Protein AF-A0A1F6RP92-F1 (afdb_monomer)

Radius of gyration: 39.7 Å; Cα contacts (8 Å, |Δi|>4): 1922; chains: 1; bounding box: 120×74×101 Å

Structure (mmCIF, N/CA/C/O backbone):
data_AF-A0A1F6RP92-F1
#
_entry.id   AF-A0A1F6RP92-F1
#
loop_
_atom_site.group_PDB
_atom_site.id
_atom_site.type_symbol
_atom_site.label_atom_id
_atom_site.label_alt_id
_atom_site.label_comp_id
_atom_site.label_asym_id
_atom_site.label_entity_id
_atom_site.label_seq_id
_atom_site.pdbx_PDB_ins_code
_atom_site.Cartn_x
_atom_site.Cartn_y
_atom_site.Cartn_z
_atom_site.occupancy
_atom_site.B_iso_or_equiv
_atom_site.auth_seq_id
_atom_site.auth_comp_id
_atom_site.auth_asym_id
_atom_site.auth_atom_id
_atom_site.pdbx_PDB_model_num
ATOM 1 N N . MET A 1 1 ? -69.606 23.293 18.802 1.00 84.19 1 MET A N 1
ATOM 2 C CA . MET A 1 1 ? -68.336 22.688 18.377 1.00 84.19 1 MET A CA 1
ATOM 3 C C . MET A 1 1 ? -68.619 21.473 17.514 1.00 84.19 1 MET A C 1
ATOM 5 O O . MET A 1 1 ? -69.209 20.524 18.018 1.00 84.19 1 MET A O 1
ATOM 9 N N . ARG A 1 2 ? -68.229 21.524 16.239 1.00 94.88 2 ARG A N 1
ATOM 10 C CA . ARG A 1 2 ? -68.377 20.447 15.248 1.00 94.88 2 ARG A CA 1
ATOM 11 C C . ARG A 1 2 ? -67.009 19.900 14.832 1.00 94.88 2 ARG A C 1
ATOM 13 O O . ARG A 1 2 ? -66.077 20.682 14.657 1.00 94.88 2 ARG A O 1
ATOM 20 N N . ILE A 1 3 ? -66.897 18.587 14.650 1.00 96.25 3 ILE A N 1
ATOM 21 C CA . ILE A 1 3 ? -65.683 17.902 14.185 1.00 96.25 3 ILE A CA 1
ATOM 22 C C . ILE A 1 3 ? -65.915 17.304 12.795 1.00 96.25 3 ILE A C 1
ATOM 24 O O . ILE A 1 3 ? -66.866 16.547 12.597 1.00 96.25 3 ILE A O 1
ATOM 28 N N . SER A 1 4 ? -65.007 17.596 11.865 1.00 97.69 4 SER A N 1
ATOM 29 C CA . SER A 1 4 ? -64.920 16.932 10.563 1.00 97.69 4 SER A CA 1
ATOM 30 C C . SER A 1 4 ? -63.796 15.898 10.562 1.00 97.69 4 SER A C 1
ATOM 32 O O . SER A 1 4 ? -62.646 16.229 10.857 1.00 97.69 4 SER A O 1
ATOM 34 N N . LEU A 1 5 ? -64.096 14.660 10.176 1.00 97.56 5 LEU A N 1
ATOM 35 C CA . LEU A 1 5 ? -63.100 13.616 9.950 1.00 97.56 5 LEU A CA 1
ATOM 36 C C . LEU A 1 5 ? -62.895 13.406 8.447 1.00 97.56 5 LEU A C 1
ATOM 38 O O . LEU A 1 5 ? -63.822 13.036 7.732 1.00 97.56 5 LEU A O 1
ATOM 42 N N . VAL A 1 6 ? -61.681 13.641 7.965 1.00 97.69 6 VAL A N 1
ATOM 43 C CA . VAL A 1 6 ? -61.307 13.517 6.554 1.00 97.69 6 VAL A CA 1
ATOM 44 C C . VAL A 1 6 ? -60.607 12.180 6.324 1.00 97.69 6 VAL A C 1
ATOM 46 O O . VAL A 1 6 ? -59.577 11.915 6.934 1.00 97.69 6 VAL A O 1
ATOM 49 N N . ILE A 1 7 ? -61.125 11.364 5.409 1.00 97.50 7 ILE A N 1
ATOM 50 C CA . ILE A 1 7 ? -60.588 10.059 5.018 1.00 97.50 7 ILE A CA 1
ATOM 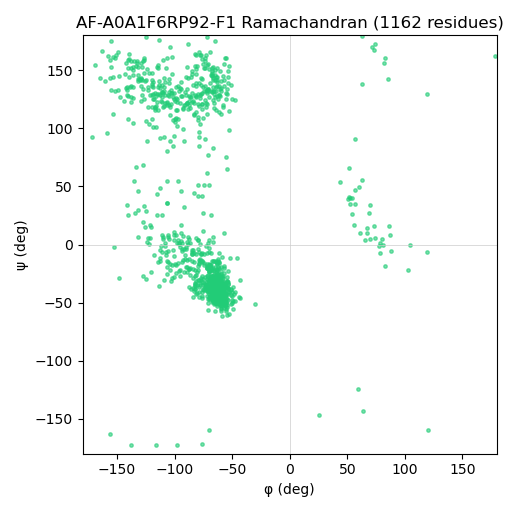51 C C . ILE A 1 7 ? -60.070 10.140 3.572 1.00 97.50 7 ILE A C 1
ATOM 53 O O . ILE A 1 7 ? -60.838 9.948 2.624 1.00 97.50 7 ILE A O 1
ATOM 57 N N . PRO A 1 8 ? -58.782 10.467 3.356 1.00 96.25 8 PRO A N 1
ATOM 58 C CA . PRO A 1 8 ? -58.175 10.433 2.034 1.00 96.25 8 PRO A CA 1
ATOM 59 C C . PRO A 1 8 ? -57.910 8.992 1.588 1.00 96.25 8 PRO A C 1
ATOM 61 O O . PRO A 1 8 ? -57.318 8.197 2.324 1.00 96.25 8 PRO A O 1
ATOM 64 N N . ALA A 1 9 ? -58.308 8.663 0.360 1.00 95.38 9 ALA A N 1
ATOM 65 C CA . ALA A 1 9 ? -58.203 7.312 -0.182 1.00 95.38 9 ALA A CA 1
ATOM 66 C C . ALA A 1 9 ? -57.579 7.285 -1.584 1.00 95.38 9 ALA A C 1
ATOM 68 O O . ALA A 1 9 ? -57.802 8.182 -2.393 1.00 95.38 9 ALA A O 1
ATOM 69 N N . TYR A 1 10 ? -56.766 6.259 -1.847 1.00 95.12 10 TYR A N 1
ATOM 70 C CA . TYR A 1 10 ? -56.240 5.934 -3.174 1.00 95.12 10 TYR A CA 1
ATOM 71 C C . TYR A 1 10 ? -55.937 4.437 -3.257 1.00 95.12 10 TYR A C 1
ATOM 73 O O . TYR A 1 10 ? -55.012 3.969 -2.588 1.00 95.12 10 TYR A O 1
ATOM 81 N N . ASN A 1 11 ? -56.692 3.697 -4.066 1.00 94.75 11 ASN A N 1
ATOM 82 C CA . ASN A 1 11 ? -56.579 2.245 -4.234 1.00 94.75 11 ASN A CA 1
ATOM 83 C C . ASN A 1 11 ? -56.600 1.494 -2.886 1.00 94.75 11 ASN A C 1
ATOM 85 O O . ASN A 1 11 ? -55.585 0.959 -2.418 1.00 94.75 11 ASN A O 1
ATOM 89 N N . ARG A 1 12 ? -57.739 1.565 -2.193 1.00 93.06 12 ARG A N 1
ATOM 90 C CA . ARG A 1 12 ? -57.980 1.030 -0.844 1.00 93.06 12 ARG A CA 1
ATOM 91 C C . ARG A 1 12 ? -59.269 0.214 -0.749 1.00 93.06 12 ARG A C 1
ATOM 93 O O . ARG A 1 12 ? -59.838 0.131 0.337 1.00 93.06 12 ARG A O 1
ATOM 100 N N . GLU A 1 13 ? -59.705 -0.438 -1.827 1.00 94.00 13 GLU A N 1
ATOM 101 C CA . GLU A 1 13 ? -60.945 -1.232 -1.867 1.00 94.00 13 GLU A CA 1
ATOM 102 C C . GLU A 1 13 ? -61.068 -2.211 -0.686 1.00 94.00 13 GLU A C 1
ATOM 104 O O . GLU A 1 13 ? -62.120 -2.298 -0.053 1.00 94.00 13 GLU A O 1
ATOM 109 N N . ALA A 1 14 ? -59.973 -2.887 -0.327 1.00 90.19 14 ALA A N 1
ATOM 110 C CA . ALA A 1 14 ? -59.959 -3.889 0.739 1.00 90.19 14 ALA A CA 1
ATOM 111 C C . ALA A 1 14 ? -60.027 -3.321 2.172 1.00 90.19 14 ALA A C 1
ATOM 113 O O . ALA A 1 14 ? -60.276 -4.080 3.106 1.00 90.19 14 ALA A O 1
ATOM 114 N N . LEU A 1 15 ? -59.768 -2.023 2.372 1.00 92.19 15 LEU A N 1
ATOM 115 C CA . LEU A 1 15 ? -59.539 -1.438 3.704 1.00 92.19 15 LEU A CA 1
ATOM 116 C C . LEU A 1 15 ? -60.459 -0.259 4.022 1.00 92.19 15 LEU A C 1
ATOM 118 O O . LEU A 1 15 ? -60.826 -0.067 5.181 1.00 92.19 15 LEU A O 1
ATOM 122 N N . ILE A 1 16 ? -60.887 0.487 3.001 1.00 95.06 16 ILE A N 1
ATOM 123 C CA . ILE A 1 16 ? -61.662 1.720 3.164 1.00 95.06 16 ILE A CA 1
ATOM 124 C C . ILE A 1 16 ? -62.965 1.497 3.940 1.00 95.06 16 ILE A C 1
ATOM 126 O O . ILE A 1 16 ? -63.371 2.350 4.726 1.00 95.06 16 ILE A O 1
ATOM 130 N N . ARG A 1 17 ? -63.593 0.327 3.768 1.00 95.44 17 ARG A N 1
ATOM 131 C CA . ARG A 1 17 ? -64.821 -0.051 4.475 1.00 95.44 17 ARG A CA 1
ATOM 132 C C . ARG A 1 17 ? -64.623 -0.031 5.988 1.00 95.44 17 ARG A C 1
ATOM 134 O O . ARG A 1 17 ? -65.421 0.555 6.708 1.00 95.44 17 ARG A O 1
ATOM 141 N N . GLU A 1 18 ? -63.519 -0.608 6.444 1.00 93.25 18 GLU A N 1
ATOM 142 C CA . GLU A 1 18 ? -63.199 -0.718 7.863 1.00 93.25 18 GLU A CA 1
ATOM 143 C C . GLU A 1 18 ? -62.877 0.654 8.477 1.00 93.25 18 GLU A C 1
ATOM 145 O O . GLU A 1 18 ? -63.287 0.944 9.601 1.00 93.25 18 GLU A O 1
ATOM 150 N N . ALA A 1 19 ? -62.194 1.523 7.723 1.00 94.88 19 ALA A N 1
ATOM 151 C CA . ALA A 1 19 ? -61.926 2.896 8.143 1.00 94.88 19 ALA A CA 1
ATOM 152 C C . ALA A 1 19 ? -63.234 3.688 8.329 1.00 94.88 19 ALA A C 1
ATOM 154 O O . ALA A 1 19 ? -63.440 4.295 9.384 1.00 94.88 19 ALA A O 1
ATOM 155 N N . ILE A 1 20 ? -64.149 3.625 7.351 1.00 96.88 20 ILE A N 1
ATOM 156 C CA . ILE A 1 20 ? -65.465 4.286 7.413 1.00 96.88 20 ILE A CA 1
ATOM 157 C C . ILE A 1 20 ? -66.305 3.731 8.569 1.00 96.88 20 ILE A C 1
ATOM 159 O O . ILE A 1 20 ? -66.882 4.499 9.336 1.00 96.88 20 ILE A O 1
ATOM 163 N N . GLU A 1 21 ? -66.355 2.408 8.727 1.00 95.50 21 GLU A N 1
ATOM 164 C CA . GLU A 1 21 ? -67.103 1.759 9.808 1.00 95.50 21 GLU A CA 1
ATOM 165 C C . GLU A 1 21 ? -66.569 2.162 11.184 1.00 95.50 21 GLU A C 1
ATOM 167 O O . GLU A 1 21 ? -67.361 2.469 12.071 1.00 95.50 21 GLU A O 1
ATOM 172 N N . SER A 1 22 ? -65.249 2.292 11.358 1.00 95.06 22 SER A N 1
ATOM 173 C CA . SER A 1 22 ? -64.680 2.787 12.620 1.00 95.06 22 SER A CA 1
ATOM 174 C C . SER A 1 22 ? -65.100 4.225 12.954 1.00 95.06 22 SER A C 1
ATOM 176 O O . SER A 1 22 ? -65.293 4.557 14.124 1.00 95.06 22 SER A O 1
ATOM 178 N N . ALA A 1 23 ? -65.300 5.066 11.935 1.00 95.62 23 ALA A N 1
ATOM 179 C CA . ALA A 1 23 ? -65.794 6.431 12.089 1.00 95.62 23 ALA A CA 1
ATOM 180 C C . ALA A 1 23 ? -67.306 6.502 12.368 1.00 95.62 23 ALA A C 1
ATOM 182 O O . ALA A 1 23 ? -67.768 7.443 13.014 1.00 95.62 23 ALA A O 1
ATOM 183 N N . LEU A 1 24 ? -68.070 5.508 11.911 1.00 95.19 24 LEU A N 1
ATOM 184 C CA . LEU A 1 24 ? -69.506 5.380 12.166 1.00 95.19 24 LEU A CA 1
ATOM 185 C C . LEU A 1 24 ? -69.816 4.753 13.533 1.00 95.19 24 LEU A C 1
ATOM 187 O O . LEU A 1 24 ? -70.753 5.183 14.201 1.00 95.19 24 LEU A O 1
ATOM 191 N N . GLU A 1 25 ? -69.034 3.762 13.967 1.00 93.81 25 GLU A N 1
ATOM 192 C CA . GLU A 1 25 ? -69.213 3.023 15.227 1.00 93.81 25 GLU A CA 1
ATOM 193 C C . GLU A 1 25 ? -68.680 3.777 16.463 1.00 93.81 25 GLU A C 1
ATOM 195 O O . GLU A 1 25 ? -68.053 3.192 17.353 1.00 93.81 25 GLU A O 1
ATOM 200 N N . GLN A 1 26 ? -68.925 5.086 16.523 1.00 95.25 26 GLN A N 1
ATOM 201 C CA . GLN A 1 26 ? -68.500 5.944 17.626 1.00 95.25 26 GLN A CA 1
ATOM 202 C C . GLN A 1 26 ? -69.564 6.035 18.734 1.00 95.25 26 GLN A C 1
ATOM 204 O O . GLN A 1 26 ? -70.761 6.072 18.446 1.00 95.25 26 GLN A O 1
ATOM 209 N N . THR A 1 27 ? -69.145 6.109 20.004 1.00 94.25 27 THR A N 1
ATOM 210 C CA . THR A 1 27 ? -70.037 6.311 21.168 1.00 94.25 27 THR A CA 1
ATOM 211 C C . THR A 1 27 ? -70.741 7.664 21.115 1.00 94.25 27 THR A C 1
ATOM 213 O O . THR A 1 27 ? -71.906 7.776 21.490 1.00 94.25 27 THR A O 1
ATOM 216 N N . GLU A 1 28 ? -70.054 8.673 20.582 1.00 93.62 28 GLU A N 1
ATOM 217 C CA . GLU A 1 28 ? -70.619 9.954 20.176 1.00 93.62 28 GLU A CA 1
ATOM 218 C C . GLU A 1 28 ? -70.437 10.119 18.662 1.00 93.62 28 GLU A C 1
ATOM 220 O O . GLU A 1 28 ? -69.342 9.938 18.134 1.00 93.62 28 GLU A O 1
ATOM 225 N N . LYS A 1 29 ? -71.507 10.470 17.945 1.00 93.19 29 LYS A N 1
ATOM 226 C CA . LYS A 1 29 ? -71.475 10.595 16.483 1.00 93.19 29 LYS A CA 1
ATOM 227 C C . LYS A 1 29 ? -70.528 11.721 16.035 1.00 93.19 29 LYS A C 1
ATOM 229 O O . LYS A 1 29 ? -70.579 12.834 16.566 1.00 93.19 29 LYS A O 1
ATOM 234 N N . ILE A 1 30 ? -69.715 11.447 15.011 1.00 95.94 30 ILE A N 1
ATOM 235 C CA . ILE A 1 30 ? -68.896 12.461 14.329 1.00 95.94 30 ILE A CA 1
ATOM 236 C C . ILE A 1 30 ? -69.811 13.374 13.505 1.00 95.94 30 ILE A C 1
ATOM 238 O O . ILE A 1 30 ? -70.701 12.900 12.799 1.00 95.94 30 ILE A O 1
ATOM 242 N N . ASP A 1 31 ? -69.604 14.689 13.596 1.00 96.50 31 ASP A N 1
ATOM 243 C CA . ASP A 1 31 ? -70.520 15.675 13.009 1.00 96.50 31 ASP A CA 1
ATOM 244 C C . ASP A 1 31 ? -70.458 15.704 11.472 1.00 96.50 31 ASP A C 1
ATOM 246 O O . ASP A 1 31 ? -71.454 16.008 10.816 1.00 96.50 31 ASP A O 1
ATOM 250 N N . GLU A 1 32 ? -69.294 15.403 10.894 1.00 97.38 32 GLU A N 1
ATOM 251 C CA . GLU A 1 32 ? -69.083 15.325 9.449 1.00 97.38 32 GLU A CA 1
ATOM 252 C C . GLU A 1 32 ? -67.955 14.339 9.111 1.00 97.38 32 GLU A C 1
ATOM 254 O O . GLU A 1 32 ? -66.865 14.419 9.675 1.00 97.38 32 GLU A O 1
ATOM 259 N N . ILE A 1 33 ? -68.187 13.438 8.156 1.00 98.00 33 ILE A N 1
ATOM 260 C CA . ILE A 1 33 ? -67.161 12.540 7.613 1.00 98.00 33 ILE A CA 1
ATOM 261 C C . ILE A 1 33 ? -66.994 12.851 6.125 1.00 98.00 33 ILE A C 1
ATOM 263 O O . ILE A 1 33 ? -67.962 12.835 5.366 1.00 98.00 33 ILE A O 1
ATOM 267 N N . ILE A 1 34 ? -65.769 13.142 5.698 1.00 98.00 34 ILE A N 1
ATOM 268 C CA . ILE A 1 34 ? -65.441 13.481 4.311 1.00 98.00 34 ILE A CA 1
ATOM 269 C C . ILE A 1 34 ? -64.499 12.433 3.758 1.00 98.00 34 ILE A C 1
ATOM 271 O O . ILE A 1 34 ? -63.358 12.344 4.190 1.00 98.00 34 ILE A O 1
ATOM 275 N N . ILE A 1 35 ? -64.940 11.691 2.755 1.00 98.00 35 ILE A N 1
ATOM 276 C CA . ILE A 1 35 ? -64.105 10.742 2.026 1.00 98.00 35 ILE A CA 1
ATOM 277 C C . ILE A 1 35 ? -63.627 11.437 0.749 1.00 98.00 35 ILE A C 1
ATOM 279 O O . ILE A 1 35 ? -64.444 11.916 -0.037 1.00 98.00 35 ILE A O 1
ATOM 283 N N . ILE A 1 36 ? -62.312 11.530 0.549 1.00 97.56 36 ILE A N 1
ATOM 284 C CA . ILE A 1 36 ? -61.717 12.176 -0.630 1.00 97.56 36 ILE A CA 1
ATOM 285 C C . ILE A 1 36 ? -60.888 11.156 -1.419 1.00 97.56 36 ILE A C 1
ATOM 287 O O . ILE A 1 36 ? -59.767 10.796 -1.047 1.00 97.56 36 ILE A O 1
ATOM 291 N N . ASP A 1 37 ? -61.477 10.659 -2.503 1.00 97.19 37 ASP A N 1
ATOM 292 C CA . ASP A 1 37 ? -60.863 9.692 -3.406 1.00 97.19 37 ASP A CA 1
ATOM 293 C C . ASP A 1 37 ? -59.921 10.385 -4.393 1.00 97.19 37 ASP A C 1
ATOM 295 O O . ASP A 1 37 ? -60.294 11.333 -5.091 1.00 97.19 37 ASP A O 1
ATOM 299 N N . ASN A 1 38 ? -58.684 9.901 -4.455 1.00 95.94 38 ASN A N 1
ATOM 300 C CA . ASN A 1 38 ? -57.621 10.481 -5.260 1.00 95.94 38 ASN A CA 1
ATOM 301 C C . ASN A 1 38 ? -57.499 9.826 -6.638 1.00 95.94 38 ASN A C 1
ATOM 303 O O . ASN A 1 38 ? -56.392 9.491 -7.060 1.00 95.94 38 ASN A O 1
ATOM 307 N N . ASP A 1 39 ? -58.638 9.648 -7.302 1.00 96.19 39 ASP A N 1
ATOM 308 C CA . ASP A 1 39 ? -58.751 8.954 -8.581 1.00 96.19 39 ASP A CA 1
ATOM 309 C C . ASP A 1 39 ? -58.339 7.476 -8.493 1.00 96.19 39 ASP A C 1
ATOM 311 O O . ASP A 1 39 ? -57.440 7.005 -9.188 1.00 96.19 39 ASP A O 1
ATOM 315 N N . SER A 1 40 ? -58.978 6.737 -7.582 1.00 94.38 40 SER A N 1
ATOM 316 C CA . SER A 1 40 ? -58.733 5.299 -7.454 1.00 94.38 40 SER A CA 1
ATOM 317 C C . SER A 1 40 ? -59.210 4.535 -8.690 1.00 94.38 40 SER A C 1
ATOM 319 O O . SER A 1 40 ? -60.254 4.832 -9.281 1.00 94.38 40 SER A O 1
ATOM 321 N N . LEU A 1 41 ? -58.443 3.507 -9.048 1.00 93.38 41 LEU A N 1
ATOM 322 C CA . LEU A 1 41 ? -58.738 2.603 -10.164 1.00 93.38 41 LEU A CA 1
ATOM 323 C C . LEU A 1 41 ? -59.522 1.356 -9.726 1.00 93.38 41 LEU A C 1
ATOM 325 O O . LEU A 1 41 ? -60.033 0.625 -10.570 1.00 93.38 41 LEU A O 1
ATOM 329 N N . ASP A 1 42 ? -59.596 1.105 -8.420 1.00 95.88 42 ASP A N 1
ATOM 330 C CA . ASP A 1 42 ? -60.341 0.005 -7.809 1.00 95.88 42 ASP A CA 1
ATOM 331 C C . ASP A 1 42 ? -61.724 0.471 -7.306 1.00 95.88 42 ASP A C 1
ATOM 333 O O . ASP A 1 42 ? -62.151 1.606 -7.548 1.00 95.88 42 ASP A O 1
ATOM 337 N N . ALA A 1 43 ? -62.457 -0.386 -6.586 1.00 95.75 43 ALA A N 1
ATOM 338 C CA . ALA A 1 43 ? -63.802 -0.035 -6.128 1.00 95.75 43 ALA A CA 1
ATOM 339 C C . ALA A 1 43 ? -63.852 0.950 -4.939 1.00 95.75 43 ALA A C 1
ATOM 341 O O . ALA A 1 43 ? -64.929 1.142 -4.373 1.00 95.75 43 ALA A O 1
ATOM 342 N N . THR A 1 44 ? -62.740 1.591 -4.550 1.00 96.38 44 THR A N 1
ATOM 343 C CA . THR A 1 44 ? -62.671 2.492 -3.381 1.00 96.38 44 THR A CA 1
ATOM 344 C C . THR A 1 44 ? -63.761 3.562 -3.389 1.00 96.38 44 THR A C 1
ATOM 346 O O . THR A 1 44 ? -64.487 3.705 -2.404 1.00 96.38 44 THR A O 1
ATOM 349 N N . PHE A 1 45 ? -63.914 4.296 -4.498 1.00 96.75 45 PHE A N 1
ATOM 350 C CA . PHE A 1 45 ? -64.907 5.369 -4.574 1.00 96.75 45 PHE A CA 1
ATOM 351 C C . PHE A 1 45 ? -66.343 4.833 -4.561 1.00 96.75 45 PHE A C 1
ATOM 353 O O . PHE A 1 45 ? -67.179 5.359 -3.833 1.00 96.75 45 PHE A O 1
ATOM 360 N N . ARG A 1 46 ? -66.606 3.729 -5.276 1.00 96.88 46 ARG A N 1
ATOM 361 C CA . ARG A 1 46 ? -67.922 3.069 -5.278 1.00 96.88 46 ARG A CA 1
ATOM 362 C C . ARG A 1 46 ? -68.338 2.662 -3.864 1.00 96.88 46 ARG A C 1
ATOM 364 O O . ARG A 1 46 ? -69.479 2.875 -3.473 1.00 96.88 46 ARG A O 1
ATOM 371 N N . ILE A 1 47 ? -67.405 2.114 -3.078 1.00 97.06 47 ILE A N 1
ATOM 372 C CA . ILE A 1 47 ? -67.663 1.767 -1.675 1.00 97.06 47 ILE A CA 1
ATOM 373 C C . ILE A 1 47 ? -68.024 3.023 -0.876 1.00 97.06 47 ILE A C 1
ATOM 375 O O . ILE A 1 47 ? -68.976 2.986 -0.107 1.00 97.06 47 ILE A O 1
ATOM 379 N N . ALA A 1 48 ? -67.325 4.144 -1.067 1.00 95.75 48 ALA A N 1
ATOM 380 C CA . ALA A 1 48 ? -67.667 5.400 -0.397 1.00 95.75 48 ALA A CA 1
ATOM 381 C C . ALA A 1 48 ? -69.085 5.898 -0.757 1.00 95.75 48 ALA A C 1
ATOM 383 O O . ALA A 1 48 ? -69.820 6.328 0.134 1.00 95.75 48 ALA A O 1
ATOM 384 N N . GLU A 1 49 ? -69.500 5.787 -2.024 1.00 96.19 49 GLU A N 1
ATOM 385 C CA . GLU A 1 49 ? -70.851 6.153 -2.484 1.00 96.19 49 GLU A CA 1
ATOM 386 C C . GLU A 1 49 ? -71.952 5.322 -1.804 1.00 96.19 49 GLU A C 1
ATOM 388 O O . GLU A 1 49 ? -72.990 5.871 -1.426 1.00 96.19 49 GLU A O 1
ATOM 393 N N . GLU A 1 50 ? -71.711 4.027 -1.554 1.00 96.69 50 GLU A N 1
ATOM 394 C CA . GLU A 1 50 ? -72.643 3.165 -0.806 1.00 96.69 50 GLU A CA 1
ATOM 395 C C . GLU A 1 50 ? -72.940 3.706 0.603 1.00 96.69 50 GLU A C 1
ATOM 397 O O . GLU A 1 50 ? -74.053 3.535 1.106 1.00 96.69 50 GLU A O 1
ATOM 402 N N . TYR A 1 51 ? -71.957 4.338 1.257 1.00 96.56 51 TYR A N 1
ATOM 403 C CA . TYR A 1 51 ? -72.130 4.930 2.586 1.00 96.56 51 TYR A CA 1
ATOM 404 C C . TYR A 1 51 ? -72.774 6.318 2.524 1.00 96.56 51 TYR A C 1
ATOM 406 O O . TYR A 1 51 ? -73.598 6.626 3.383 1.00 96.56 51 TYR A O 1
ATOM 414 N N . VAL A 1 52 ? -72.482 7.126 1.498 1.00 94.62 52 VAL A N 1
ATOM 415 C CA . VAL A 1 52 ? -73.160 8.420 1.283 1.00 94.62 52 VAL A CA 1
ATOM 416 C C . VAL A 1 52 ? -74.665 8.225 1.102 1.00 94.62 52 VAL A C 1
ATOM 418 O O . VAL A 1 52 ? -75.449 8.955 1.699 1.00 94.62 52 VAL A O 1
ATOM 421 N N . ALA A 1 53 ? -75.085 7.196 0.359 1.00 93.12 53 ALA A N 1
ATOM 422 C CA . ALA A 1 53 ? -76.502 6.883 0.163 1.00 93.12 53 ALA A CA 1
ATOM 423 C C . ALA A 1 53 ? -77.237 6.463 1.455 1.00 93.12 53 ALA A C 1
ATOM 425 O O . ALA A 1 53 ? -78.466 6.486 1.497 1.00 93.12 53 ALA A O 1
ATOM 426 N N . LYS A 1 54 ? -76.503 6.049 2.497 1.00 94.94 54 LYS A N 1
ATOM 427 C CA . LYS A 1 54 ? -77.058 5.546 3.766 1.00 94.94 54 LYS A CA 1
ATOM 428 C C . LYS A 1 54 ? -76.979 6.552 4.914 1.00 94.94 54 LYS A C 1
ATOM 430 O O . LYS A 1 54 ? -77.710 6.401 5.890 1.00 94.94 54 LYS A O 1
ATOM 435 N N . TYR A 1 55 ? -76.077 7.531 4.842 1.00 95.25 55 TYR A N 1
ATOM 436 C CA . TYR A 1 55 ? -75.739 8.394 5.970 1.00 95.25 55 TYR A CA 1
ATOM 437 C C . TYR A 1 55 ? -75.523 9.853 5.538 1.00 95.25 55 TYR A C 1
ATOM 439 O O . TYR A 1 55 ? -74.460 10.207 5.042 1.00 95.25 55 TYR A O 1
ATOM 447 N N . ASP A 1 56 ? -76.462 10.740 5.882 1.00 92.31 56 ASP A N 1
ATOM 448 C CA . ASP A 1 56 ? -76.478 12.160 5.453 1.00 92.31 56 ASP A CA 1
ATOM 449 C C . ASP A 1 56 ? -75.292 13.025 5.928 1.00 92.31 56 ASP A C 1
ATOM 451 O O . ASP A 1 56 ? -75.080 14.142 5.459 1.00 92.31 56 ASP A O 1
ATOM 455 N N . HIS A 1 57 ? -74.522 12.530 6.896 1.00 92.81 57 HIS A N 1
ATOM 456 C CA . HIS A 1 57 ? -73.350 13.209 7.463 1.00 92.81 57 HIS A CA 1
ATOM 457 C C . HIS A 1 57 ? -72.027 12.728 6.843 1.00 92.81 57 HIS A C 1
ATOM 459 O O . HIS A 1 57 ? -70.960 13.200 7.241 1.00 92.81 57 HIS A O 1
ATOM 465 N N . ILE A 1 58 ? -72.094 11.808 5.872 1.00 97.38 58 ILE A N 1
ATOM 466 C CA . ILE A 1 58 ? -70.963 11.368 5.057 1.00 97.38 58 ILE A CA 1
ATOM 467 C C . ILE A 1 58 ? -71.030 12.075 3.706 1.00 97.38 58 ILE A C 1
ATOM 469 O O . ILE A 1 58 ? -72.054 12.063 3.028 1.00 97.38 58 ILE A O 1
ATOM 473 N N . LYS A 1 59 ? -69.910 12.658 3.286 1.00 97.12 59 LYS A N 1
ATOM 474 C CA . LYS A 1 59 ? -69.733 13.230 1.951 1.00 97.12 59 LYS A CA 1
ATOM 475 C C . LYS A 1 59 ? -68.561 12.540 1.274 1.00 97.12 59 LYS A C 1
ATOM 477 O O . LYS A 1 59 ? -67.476 12.492 1.846 1.00 97.12 59 LYS A O 1
ATOM 482 N N . ALA A 1 60 ? -68.757 12.044 0.058 1.00 96.44 60 ALA A N 1
ATOM 483 C CA . ALA A 1 60 ? -67.678 11.508 -0.763 1.00 96.44 60 ALA A CA 1
ATOM 484 C C . ALA A 1 60 ? -67.406 12.445 -1.940 1.00 96.44 60 ALA A C 1
ATOM 486 O O . ALA A 1 60 ? -68.326 12.930 -2.595 1.00 96.44 60 ALA A O 1
ATOM 487 N N . PHE A 1 61 ? -66.131 12.696 -2.208 1.00 97.19 61 PHE A N 1
ATOM 488 C CA . PHE A 1 61 ? -65.672 13.481 -3.344 1.00 97.19 61 PHE A CA 1
ATOM 489 C C . PHE A 1 61 ? -64.586 12.699 -4.072 1.00 97.19 61 PHE A C 1
ATOM 491 O O . PHE A 1 61 ? -63.737 12.082 -3.432 1.00 97.19 61 PHE A O 1
ATOM 498 N N . ARG A 1 62 ? -64.585 12.768 -5.403 1.00 96.75 62 ARG A N 1
ATOM 499 C CA . ARG A 1 62 ? -63.534 12.193 -6.243 1.00 96.75 62 ARG A CA 1
ATOM 500 C C . ARG A 1 62 ? -62.755 13.294 -6.948 1.00 96.75 62 ARG A C 1
ATOM 502 O O . ARG A 1 62 ? -63.339 14.262 -7.440 1.00 96.75 62 ARG A O 1
ATOM 509 N N . ASN A 1 63 ? -61.436 13.157 -6.979 1.00 96.88 63 ASN A N 1
ATOM 510 C CA . ASN A 1 63 ? -60.572 13.999 -7.795 1.00 96.88 63 ASN A CA 1
ATOM 511 C C . ASN A 1 63 ? -60.628 13.550 -9.258 1.00 96.88 63 ASN A C 1
ATOM 513 O O . ASN A 1 63 ? -60.674 12.359 -9.538 1.00 96.88 63 ASN A O 1
ATOM 517 N N . GLU A 1 64 ? -60.569 14.504 -10.189 1.00 93.69 64 GLU A N 1
ATOM 518 C CA . GLU A 1 64 ? -60.543 14.222 -11.637 1.00 93.69 64 GLU A CA 1
ATOM 519 C C . GLU A 1 64 ? -59.290 13.454 -12.080 1.00 93.69 64 GLU A C 1
ATOM 521 O O . GLU A 1 64 ? -59.289 12.814 -13.124 1.00 93.69 64 GLU A O 1
ATOM 526 N N . LYS A 1 65 ? -58.212 13.567 -11.302 1.00 94.69 65 LYS A N 1
ATOM 527 C CA . LYS A 1 65 ? -56.940 12.871 -11.487 1.00 94.69 65 LYS A CA 1
ATOM 528 C C . LYS A 1 65 ? -56.239 12.725 -10.143 1.00 94.69 65 LYS A C 1
ATOM 530 O O . LYS A 1 65 ? -56.510 13.498 -9.219 1.00 94.69 65 LYS A O 1
ATOM 535 N N . ASN A 1 66 ? -55.278 11.813 -10.054 1.00 94.38 66 ASN A N 1
ATOM 536 C CA . ASN A 1 66 ? -54.420 11.698 -8.879 1.00 94.38 66 ASN A CA 1
ATOM 537 C C . ASN A 1 66 ? -53.565 12.973 -8.701 1.00 94.38 66 ASN A C 1
ATOM 539 O O . ASN A 1 66 ? -52.723 13.290 -9.542 1.00 94.38 66 ASN A O 1
ATOM 543 N N . ILE A 1 67 ? -53.776 13.708 -7.603 1.00 94.31 67 ILE A N 1
ATOM 544 C CA . ILE A 1 67 ? -53.078 14.975 -7.291 1.00 94.31 67 ILE A CA 1
ATOM 545 C C . ILE A 1 67 ? -51.929 14.814 -6.281 1.00 94.31 67 ILE A C 1
ATOM 547 O O . ILE A 1 67 ? -51.354 15.804 -5.826 1.00 94.31 67 ILE A O 1
ATOM 551 N N . GLY A 1 68 ? -51.577 13.575 -5.935 1.00 89.56 68 GLY A N 1
ATOM 552 C CA . GLY A 1 68 ? -50.626 13.249 -4.874 1.00 89.56 68 GLY A CA 1
ATOM 553 C C . GLY A 1 68 ? -51.242 13.270 -3.467 1.00 89.56 68 GLY A C 1
ATOM 554 O O . GLY A 1 68 ? -52.247 13.930 -3.206 1.00 89.56 68 GLY A O 1
ATOM 555 N N . MET A 1 69 ? -50.617 12.531 -2.543 1.00 89.06 69 MET A N 1
ATOM 556 C CA . MET A 1 69 ? -51.141 12.257 -1.194 1.00 89.06 69 MET A CA 1
ATOM 557 C C . MET A 1 69 ? -51.460 13.531 -0.397 1.00 89.06 69 MET A C 1
ATOM 559 O O . MET A 1 69 ? -52.581 13.694 0.079 1.00 89.06 69 MET A O 1
ATOM 563 N N . ILE A 1 70 ? -50.500 14.453 -0.296 1.00 92.69 70 ILE A N 1
ATOM 564 C CA . ILE A 1 70 ? -50.623 15.659 0.539 1.00 92.69 70 ILE A CA 1
ATOM 565 C C . ILE A 1 70 ? -51.660 16.640 -0.016 1.00 92.69 70 ILE A C 1
ATOM 567 O O . ILE A 1 70 ? -52.469 17.185 0.733 1.00 92.69 70 ILE A O 1
ATOM 571 N N . ASN A 1 71 ? -51.715 16.815 -1.338 1.00 93.88 71 ASN A N 1
ATOM 572 C CA . ASN A 1 71 ? -52.762 17.627 -1.961 1.00 93.88 71 ASN A CA 1
ATOM 573 C C . ASN A 1 71 ? -54.152 17.023 -1.749 1.00 93.88 71 ASN A C 1
ATOM 575 O O . ASN A 1 71 ? -55.116 17.766 -1.565 1.00 93.88 71 ASN A O 1
ATOM 579 N N . ASN A 1 72 ? -54.260 15.692 -1.725 1.00 94.69 72 ASN A N 1
ATOM 580 C CA . ASN A 1 72 ? -55.519 15.024 -1.423 1.00 94.69 72 ASN A CA 1
ATOM 581 C C . ASN A 1 72 ? -55.978 15.290 0.022 1.00 94.69 72 ASN A C 1
ATOM 583 O O . ASN A 1 72 ? -57.152 15.583 0.250 1.00 94.69 72 ASN A O 1
ATOM 587 N N . TRP A 1 73 ? -55.051 15.273 0.989 1.00 94.44 73 TRP A N 1
ATOM 588 C CA . TRP A 1 73 ? -55.343 15.652 2.379 1.00 94.44 73 TRP A CA 1
ATOM 589 C C . TRP A 1 73 ? -55.833 17.096 2.459 1.00 94.44 73 TRP A C 1
ATOM 591 O O . TRP A 1 73 ? -56.894 17.363 3.021 1.00 94.44 73 TRP A O 1
ATOM 601 N N . ASN A 1 74 ? -55.098 18.020 1.835 1.00 95.56 74 ASN A N 1
ATOM 602 C CA . ASN A 1 74 ? -55.439 19.440 1.809 1.00 95.56 74 ASN A CA 1
ATOM 603 C C . ASN A 1 74 ? -56.821 19.685 1.201 1.00 95.56 74 ASN A C 1
ATOM 605 O O . ASN A 1 74 ? -57.606 20.443 1.765 1.00 95.56 74 ASN A O 1
ATOM 609 N N . ARG A 1 75 ? -57.154 19.010 0.095 1.00 96.25 75 ARG A N 1
ATOM 610 C CA . ARG A 1 75 ? -58.470 19.125 -0.542 1.00 96.25 75 ARG A CA 1
ATOM 611 C C . ARG A 1 75 ? -59.588 18.611 0.359 1.00 96.25 75 ARG A C 1
ATOM 613 O O . ARG A 1 75 ? -60.629 19.255 0.454 1.00 96.25 75 ARG A O 1
ATOM 620 N N . GLY A 1 76 ? -59.373 17.496 1.055 1.00 95.69 76 GLY A N 1
ATOM 621 C CA . GLY A 1 76 ? -60.324 17.003 2.051 1.00 95.69 76 GLY A CA 1
ATOM 622 C C . GLY A 1 76 ? -60.520 17.991 3.207 1.00 95.69 76 GLY A C 1
ATOM 623 O O . GLY A 1 76 ? -61.652 18.298 3.571 1.00 95.69 76 GLY A O 1
ATOM 624 N N . ILE A 1 77 ? -59.432 18.581 3.712 1.00 96.06 77 ILE A N 1
ATOM 625 C CA . ILE A 1 77 ? -59.482 19.619 4.750 1.00 96.06 77 ILE A CA 1
ATOM 626 C C . ILE A 1 77 ? -60.195 20.877 4.241 1.00 96.06 77 ILE A C 1
ATOM 628 O O . ILE A 1 77 ? -60.963 21.472 4.982 1.00 96.06 77 ILE A O 1
ATOM 632 N N . GLN A 1 78 ? -60.012 21.293 2.990 1.00 95.94 78 GLN A N 1
ATOM 633 C CA . GLN A 1 78 ? -60.734 22.440 2.415 1.00 95.94 78 GLN A CA 1
ATOM 634 C C . GLN A 1 78 ? -62.250 22.215 2.339 1.00 95.94 78 GLN A C 1
ATOM 636 O O . GLN A 1 78 ? -63.014 23.174 2.388 1.00 95.94 78 GLN A O 1
ATOM 641 N N . LYS A 1 79 ? -62.697 20.960 2.217 1.00 95.88 79 LYS A N 1
ATOM 642 C CA . LYS A 1 79 ? -64.122 20.599 2.191 1.00 95.88 79 LYS A CA 1
ATOM 643 C C . LYS A 1 79 ? -64.743 20.466 3.585 1.00 95.88 79 LYS A C 1
ATOM 645 O O . LYS A 1 79 ? -65.968 20.436 3.677 1.00 95.88 79 LYS A O 1
ATOM 650 N N . ALA A 1 80 ? -63.928 20.385 4.638 1.00 96.38 80 ALA A N 1
ATOM 651 C CA . ALA A 1 80 ? -64.384 20.278 6.020 1.00 96.38 80 ALA A CA 1
ATOM 652 C C . ALA A 1 80 ? -65.085 21.556 6.498 1.00 96.38 80 ALA A C 1
ATOM 654 O O . ALA A 1 80 ? -64.553 22.656 6.354 1.00 96.38 80 ALA A O 1
ATOM 655 N N . THR A 1 81 ? -66.266 21.388 7.098 1.00 95.44 81 THR A N 1
ATOM 656 C CA . THR A 1 81 ? -67.121 22.466 7.627 1.00 95.44 81 THR A CA 1
ATOM 657 C C . THR A 1 81 ? -67.170 22.524 9.156 1.00 95.44 81 THR A C 1
ATOM 659 O O . THR A 1 81 ? -67.866 23.370 9.716 1.00 95.44 81 THR A O 1
ATOM 662 N N . GLY A 1 82 ? -66.475 21.616 9.840 1.00 95.00 82 GLY A N 1
ATOM 663 C CA . GLY A 1 82 ? -66.354 21.587 11.292 1.00 95.00 82 GLY A CA 1
ATOM 664 C C . GLY A 1 82 ? -65.399 22.652 11.831 1.00 95.00 82 GLY A C 1
ATOM 665 O O . GLY A 1 82 ? -64.460 23.074 11.157 1.00 95.00 82 GLY A O 1
ATOM 666 N N . ASP A 1 83 ? -65.616 23.037 13.089 1.00 94.69 83 ASP A N 1
ATOM 667 C CA . ASP A 1 83 ? -64.734 23.938 13.843 1.00 94.69 83 ASP A CA 1
ATOM 668 C C . ASP A 1 83 ? -63.346 23.302 14.064 1.00 94.69 83 ASP A C 1
ATOM 670 O O . ASP A 1 83 ? -62.326 23.990 14.166 1.00 94.69 83 ASP A O 1
ATOM 674 N N . TYR A 1 84 ? -63.314 21.967 14.105 1.00 96.06 84 TYR A N 1
ATOM 675 C CA . TYR A 1 84 ? -62.116 21.143 14.197 1.00 96.06 84 TYR A CA 1
ATOM 676 C C . TYR A 1 84 ? -62.086 20.109 13.074 1.00 96.06 84 TYR A C 1
ATOM 678 O O . TYR A 1 84 ? -63.126 19.603 12.650 1.00 96.06 84 TYR A O 1
ATOM 686 N N . VAL A 1 85 ? -60.885 19.764 12.617 1.00 96.12 85 VAL A N 1
ATOM 687 C CA . VAL A 1 85 ? -60.659 18.793 11.545 1.00 96.12 85 VAL A CA 1
ATOM 688 C C . VAL A 1 85 ? -59.606 17.772 11.952 1.00 96.12 85 VAL A C 1
ATOM 690 O O . VAL A 1 85 ? -58.617 18.111 12.598 1.00 96.12 85 VAL A O 1
ATOM 693 N N . SER A 1 86 ? -59.803 16.520 11.561 1.00 95.00 86 SER A N 1
ATOM 694 C CA . SER A 1 86 ? -58.813 15.454 11.703 1.00 95.00 86 SER A CA 1
ATOM 695 C C . SER A 1 86 ? -58.700 14.664 10.404 1.00 95.00 86 SER A C 1
ATOM 697 O O . SER A 1 86 ? -59.651 14.620 9.625 1.00 95.00 86 SER A O 1
ATOM 699 N N . VAL A 1 87 ? -57.541 14.058 10.156 1.00 94.12 87 VAL A N 1
ATOM 700 C CA . VAL A 1 87 ? -57.303 13.185 9.000 1.00 94.12 87 VAL A CA 1
ATOM 701 C C . VAL A 1 87 ? -57.199 11.751 9.506 1.00 94.12 87 VAL A C 1
ATOM 703 O O . VAL A 1 87 ? -56.429 11.496 10.421 1.00 94.12 87 VAL A O 1
ATOM 706 N N . LEU A 1 88 ? -57.940 10.813 8.926 1.00 94.81 88 LEU A N 1
ATOM 707 C CA . LEU A 1 88 ? -57.821 9.378 9.184 1.00 94.81 88 LEU A CA 1
ATOM 708 C C . LEU A 1 88 ? -57.395 8.692 7.893 1.00 94.81 88 LEU A C 1
ATOM 710 O O . LEU A 1 88 ? -58.121 8.743 6.904 1.00 94.81 88 LEU A O 1
ATOM 714 N N . HIS A 1 89 ? -56.228 8.054 7.878 1.00 92.25 89 HIS A N 1
ATOM 715 C CA . HIS A 1 89 ? -55.813 7.306 6.697 1.00 92.25 89 HIS A CA 1
ATOM 716 C C . HIS A 1 89 ? -56.775 6.146 6.423 1.00 92.25 89 HIS A C 1
ATOM 718 O O . HIS A 1 89 ? -57.307 5.520 7.335 1.00 92.25 89 HIS A O 1
ATOM 724 N N . SER A 1 90 ? -57.001 5.870 5.142 1.00 91.38 90 SER A N 1
ATOM 725 C CA . SER A 1 90 ? -57.990 4.902 4.649 1.00 91.38 90 SER A CA 1
ATOM 726 C C . SER A 1 90 ? -57.664 3.436 4.957 1.00 91.38 90 SER A C 1
ATOM 728 O O . SER A 1 90 ? -58.483 2.558 4.693 1.00 91.38 90 SER A O 1
ATOM 730 N N . ASP A 1 91 ? -56.480 3.163 5.494 1.00 90.12 91 ASP A N 1
ATOM 731 C CA . ASP A 1 91 ? -56.029 1.867 5.987 1.00 90.12 91 ASP A CA 1
ATOM 732 C C . ASP A 1 91 ? -55.981 1.761 7.518 1.00 90.12 91 ASP A C 1
ATOM 734 O O . ASP A 1 91 ? -55.800 0.659 8.037 1.00 90.12 91 ASP A O 1
ATOM 738 N N . ASP A 1 92 ? -56.223 2.850 8.241 1.00 91.75 92 ASP A N 1
ATOM 739 C CA . ASP A 1 92 ? -56.229 2.893 9.702 1.00 91.75 92 ASP A CA 1
ATOM 740 C C . ASP A 1 92 ? -57.659 2.934 10.261 1.00 91.75 92 ASP A C 1
ATOM 742 O O . ASP A 1 92 ? -58.636 3.098 9.527 1.00 91.75 92 ASP A O 1
ATOM 746 N N . ILE A 1 93 ? -57.799 2.761 11.578 1.00 93.00 93 ILE A N 1
ATOM 747 C CA . ILE A 1 93 ? -59.091 2.860 12.273 1.00 93.00 93 ILE A CA 1
ATOM 748 C C . ILE A 1 93 ? -58.952 3.682 13.558 1.00 93.00 93 ILE A C 1
ATOM 750 O O . ILE A 1 93 ? -57.865 3.798 14.128 1.00 93.00 93 ILE A O 1
ATOM 754 N N . ILE A 1 94 ? -60.062 4.235 14.042 1.00 94.19 94 ILE A N 1
ATOM 755 C CA . ILE A 1 94 ? -60.112 4.969 15.316 1.00 94.19 94 ILE A CA 1
ATOM 756 C C . ILE A 1 94 ? -60.844 4.173 16.413 1.00 94.19 94 ILE A C 1
ATOM 758 O O . ILE A 1 94 ? -61.717 3.358 16.103 1.00 94.19 94 ILE A O 1
ATOM 762 N N . PRO A 1 95 ? -60.514 4.379 17.703 1.00 92.50 95 PRO A N 1
ATOM 763 C CA . PRO A 1 95 ? -61.225 3.751 18.820 1.00 92.50 95 PRO A CA 1
ATOM 764 C C . PRO A 1 95 ? -62.692 4.180 18.900 1.00 92.50 95 PRO A C 1
ATOM 766 O O . PRO A 1 95 ? -63.027 5.303 18.534 1.00 92.50 95 PRO A O 1
ATOM 769 N N . LYS A 1 96 ? -63.570 3.320 19.436 1.00 93.94 96 LYS A N 1
ATOM 770 C CA . LYS A 1 96 ? -65.026 3.575 19.501 1.00 93.94 96 LYS A CA 1
ATOM 771 C C . LYS A 1 96 ? -65.407 4.830 20.290 1.00 93.94 96 LYS A C 1
ATOM 773 O O . LYS A 1 96 ? -66.465 5.388 20.058 1.00 93.94 96 LYS A O 1
ATOM 778 N N . ASN A 1 97 ? -64.574 5.272 21.223 1.00 93.88 97 ASN A N 1
ATOM 779 C CA . ASN A 1 97 ? -64.805 6.469 22.030 1.00 93.88 97 ASN A CA 1
ATOM 780 C C . ASN A 1 97 ? -64.025 7.702 21.537 1.00 93.88 97 ASN A C 1
ATOM 782 O O . ASN A 1 97 ? -63.967 8.701 22.249 1.00 93.88 97 ASN A O 1
ATOM 786 N N . TRP A 1 98 ? -63.414 7.657 20.347 1.00 95.62 98 TRP A N 1
ATOM 787 C CA . TRP A 1 98 ? -62.549 8.727 19.844 1.00 95.62 98 TRP A CA 1
ATOM 788 C C . TRP A 1 98 ? -63.248 10.093 19.831 1.00 95.62 98 TRP A C 1
ATOM 790 O O . TRP A 1 98 ? -62.702 11.061 20.364 1.00 95.62 98 TRP A O 1
ATOM 800 N N . CYS A 1 99 ? -64.467 10.183 19.284 1.00 94.69 99 CYS A N 1
ATOM 801 C CA . CYS A 1 99 ? -65.170 11.465 19.160 1.00 94.69 99 CYS A CA 1
ATOM 802 C C . CYS A 1 99 ? -65.520 12.067 20.530 1.00 94.69 99 CYS A C 1
ATOM 804 O O . CYS A 1 99 ? -65.254 13.246 20.777 1.00 94.69 99 CYS A O 1
ATOM 806 N N . GLU A 1 100 ? -66.044 11.243 21.441 1.00 95.50 100 GLU A N 1
ATOM 807 C CA . GLU A 1 100 ? -66.375 11.630 22.816 1.00 95.50 100 GLU A CA 1
ATOM 808 C C . GLU A 1 100 ? -65.128 12.121 23.569 1.00 95.50 100 GLU A C 1
ATOM 810 O O . GLU A 1 100 ? -65.135 13.192 24.187 1.00 95.50 100 GLU A O 1
ATOM 815 N N . THR A 1 101 ? -64.024 11.376 23.458 1.00 94.62 101 THR A N 1
ATOM 816 C CA . THR A 1 101 ? -62.739 11.697 24.085 1.00 94.62 101 THR A CA 1
ATOM 817 C C . THR A 1 101 ? -62.175 13.020 23.572 1.00 94.62 101 THR A C 1
ATOM 819 O O . THR A 1 101 ? -61.793 13.880 24.374 1.00 94.62 101 THR A O 1
ATOM 822 N N . VAL A 1 102 ? -62.167 13.232 22.253 1.00 94.12 102 VAL A N 1
ATOM 823 C CA . VAL A 1 102 ? -61.684 14.478 21.642 1.00 94.12 102 VAL A CA 1
ATOM 824 C C . VAL A 1 102 ? -62.568 15.656 22.043 1.00 94.12 102 VAL A C 1
ATOM 826 O O . VAL A 1 102 ? -62.054 16.670 22.517 1.00 94.12 102 VAL A O 1
ATOM 829 N N . LYS A 1 103 ? -63.897 15.539 21.925 1.00 94.75 103 LYS A N 1
ATOM 830 C CA . LYS A 1 103 ? -64.815 16.624 22.300 1.00 94.75 103 LYS A CA 1
ATOM 831 C C . LYS A 1 103 ? -64.704 16.968 23.787 1.00 94.75 103 LYS A C 1
ATOM 833 O O . LYS A 1 103 ? -64.725 18.145 24.146 1.00 94.75 103 LYS A O 1
ATOM 838 N N . SER A 1 104 ? -64.531 15.969 24.652 1.00 94.06 104 SER A N 1
ATOM 839 C CA . SER A 1 104 ? -64.275 16.169 26.082 1.00 94.06 104 SER A CA 1
ATOM 840 C C . SER A 1 104 ? -62.960 16.909 26.334 1.00 94.06 104 SER A C 1
ATOM 842 O O . SER A 1 104 ? -62.923 17.852 27.126 1.00 94.06 104 SER A O 1
ATOM 844 N N . ALA A 1 105 ? -61.879 16.531 25.646 1.00 92.81 105 ALA A N 1
ATOM 845 C CA . ALA A 1 105 ? -60.595 17.217 25.759 1.00 92.81 105 ALA A CA 1
ATOM 846 C C . ALA A 1 105 ? -60.674 18.675 25.289 1.00 92.81 105 ALA A C 1
ATOM 848 O O . ALA A 1 105 ? -60.119 19.549 25.954 1.00 92.81 105 ALA A O 1
ATOM 849 N N . ILE A 1 106 ? -61.396 18.961 24.202 1.00 93.25 106 ILE A N 1
ATOM 850 C CA . ILE A 1 106 ? -61.561 20.337 23.731 1.00 93.25 106 ILE A CA 1
ATOM 851 C C . ILE A 1 106 ? -62.373 21.161 24.739 1.00 93.25 106 ILE A C 1
ATOM 853 O O . ILE A 1 106 ? -61.892 22.206 25.168 1.00 93.25 106 ILE A O 1
ATOM 857 N N . ARG A 1 107 ? -63.529 20.660 25.209 1.00 92.69 107 ARG A N 1
ATOM 858 C CA . ARG A 1 107 ? -64.359 21.343 26.226 1.00 92.69 107 ARG A CA 1
ATOM 859 C C . ARG A 1 107 ? -63.572 21.664 27.499 1.00 92.69 107 ARG A C 1
ATOM 861 O O . ARG A 1 107 ? -63.637 22.775 28.013 1.00 92.69 107 ARG A O 1
ATOM 868 N N . ARG A 1 108 ? -62.763 20.715 27.990 1.00 90.69 108 ARG A N 1
ATOM 869 C CA . ARG A 1 108 ? -61.906 20.898 29.182 1.00 90.69 108 ARG A CA 1
ATOM 870 C C . ARG A 1 108 ? -60.795 21.941 28.999 1.00 90.69 108 ARG A C 1
ATOM 872 O O . ARG A 1 108 ? -60.169 22.345 29.982 1.00 90.69 108 ARG A O 1
ATOM 879 N N . ASN A 1 109 ? -60.514 22.346 27.765 1.00 90.50 109 ASN A N 1
ATOM 880 C CA . ASN A 1 109 ? -59.476 23.317 27.430 1.00 90.50 109 ASN A CA 1
ATOM 881 C C . ASN A 1 109 ? -60.029 24.548 26.692 1.00 90.50 109 ASN A C 1
ATOM 883 O O . ASN A 1 109 ? -59.246 25.316 26.126 1.00 90.50 109 ASN A O 1
ATOM 887 N N . GLU A 1 110 ? -61.346 24.779 26.741 1.00 84.88 110 GLU A N 1
ATOM 888 C CA . GLU A 1 110 ? -61.945 26.041 26.307 1.00 84.88 110 GLU A CA 1
ATOM 889 C C . GLU A 1 110 ? -61.288 27.213 27.060 1.00 84.88 110 GLU A C 1
ATOM 891 O O . GLU A 1 110 ? -61.082 27.167 28.273 1.00 84.88 110 GLU A O 1
ATOM 896 N N . GLY A 1 111 ? -60.867 28.242 26.318 1.00 79.62 111 GLY A N 1
ATOM 897 C CA . GLY A 1 111 ? -60.138 29.400 26.854 1.00 79.62 111 GLY A CA 1
ATOM 898 C C . GLY A 1 111 ? -58.608 29.270 26.923 1.00 79.62 111 GLY A C 1
ATOM 899 O O . GLY A 1 111 ? -57.948 30.262 27.215 1.00 79.62 111 GLY A O 1
ATOM 900 N N . LYS A 1 112 ? -58.012 28.105 26.615 1.00 83.50 112 LYS A N 1
ATOM 901 C CA . LYS A 1 112 ? -56.539 27.914 26.604 1.00 83.50 112 LYS A CA 1
ATOM 902 C C . LYS A 1 112 ? -55.878 28.044 25.223 1.00 83.50 112 LYS A C 1
ATOM 904 O O . LYS A 1 112 ? -54.682 27.787 25.090 1.00 83.50 112 LYS A O 1
ATOM 909 N N . ASP A 1 113 ? -56.669 28.388 24.207 1.00 84.19 113 ASP A N 1
ATOM 910 C CA . ASP A 1 113 ? -56.274 28.505 22.795 1.00 84.19 113 ASP A CA 1
ATOM 911 C C . ASP A 1 113 ? -55.378 27.350 22.299 1.00 84.19 113 ASP A C 1
ATOM 913 O O . ASP A 1 113 ? -54.265 27.531 21.807 1.00 84.19 113 ASP A O 1
ATOM 917 N N . VAL A 1 114 ? -55.856 26.118 22.496 1.00 88.69 114 VAL A N 1
ATOM 918 C CA . VAL A 1 114 ? -55.192 24.911 21.991 1.00 88.69 114 VAL A CA 1
ATOM 919 C C . VAL A 1 114 ? -55.521 24.743 20.508 1.00 88.69 114 VAL A C 1
ATOM 921 O O . VAL A 1 114 ? -56.690 24.599 20.141 1.00 88.69 114 VAL A O 1
ATOM 924 N N . ALA A 1 115 ? -54.493 24.721 19.660 1.00 86.19 115 ALA A N 1
ATOM 925 C CA . ALA A 1 115 ? -54.648 24.546 18.216 1.00 86.19 115 ALA A CA 1
ATOM 926 C C . ALA A 1 115 ? -54.576 23.081 17.766 1.00 86.19 115 ALA A C 1
ATOM 928 O O . ALA A 1 115 ? -55.104 22.747 16.703 1.00 86.19 115 ALA A O 1
ATOM 929 N N . LEU A 1 116 ? -53.923 22.219 18.554 1.00 88.25 116 LEU A N 1
ATOM 930 C CA . LEU A 1 116 ? -53.650 20.825 18.204 1.00 88.25 116 LEU A CA 1
ATOM 931 C C . LEU A 1 116 ? -53.877 19.896 19.403 1.00 88.25 116 LEU A C 1
ATOM 933 O O . LEU A 1 116 ? -53.289 20.089 20.469 1.00 88.25 116 LEU A O 1
ATOM 937 N N . PHE A 1 117 ? -54.686 18.858 19.198 1.00 90.56 117 PHE A N 1
ATOM 938 C CA . PHE A 1 117 ? -54.933 17.778 20.153 1.00 90.56 117 PHE A CA 1
ATOM 939 C C . PHE A 1 117 ? -54.404 16.459 19.590 1.00 90.56 117 PHE A C 1
ATOM 941 O O . PHE A 1 117 ? -54.709 16.094 18.454 1.00 90.56 117 PHE A O 1
ATOM 948 N N . PHE A 1 118 ? -53.614 15.741 20.383 1.00 87.69 118 PHE A N 1
ATOM 949 C CA . PHE A 1 118 ? -52.998 14.472 19.994 1.00 87.69 118 PHE A CA 1
ATOM 950 C C . PHE A 1 118 ? -53.030 13.478 21.155 1.00 87.69 118 PHE A C 1
ATOM 952 O O . PHE A 1 118 ? -53.249 13.866 22.298 1.00 87.69 118 PHE A O 1
ATOM 959 N N . GLY A 1 119 ? -52.822 12.194 20.877 1.00 84.38 119 GLY A N 1
ATOM 960 C CA . GLY A 1 119 ? -52.904 11.142 21.890 1.00 84.38 119 GLY A CA 1
ATOM 961 C C . GLY A 1 119 ? -52.091 9.912 21.520 1.00 84.38 119 GLY A C 1
ATOM 962 O O . GLY A 1 119 ? -51.203 9.972 20.662 1.00 84.38 119 GLY A O 1
ATOM 963 N N . ILE A 1 120 ? -52.375 8.800 22.190 1.00 82.62 120 ILE A N 1
ATOM 964 C CA . ILE A 1 120 ? -51.649 7.543 22.008 1.00 82.62 120 ILE A CA 1
ATOM 965 C C . ILE A 1 120 ? -52.034 6.941 20.655 1.00 82.62 120 ILE A C 1
ATOM 967 O O . ILE A 1 120 ? -53.212 6.839 20.312 1.00 82.62 120 ILE A O 1
ATOM 971 N N . TYR A 1 121 ? -51.035 6.505 19.893 1.00 80.50 121 TYR A N 1
ATOM 972 C CA . TYR A 1 121 ? -51.247 5.684 18.709 1.00 80.50 121 TYR A CA 1
ATOM 973 C C . TYR A 1 121 ? -50.759 4.261 18.993 1.00 80.50 121 TYR A C 1
ATOM 975 O O . TYR A 1 121 ? -49.677 4.043 19.550 1.00 80.50 121 TYR A O 1
ATOM 983 N N . ALA A 1 122 ? -51.594 3.284 18.653 1.00 84.31 122 ALA A N 1
ATOM 984 C CA . ALA A 1 122 ? -51.358 1.873 18.912 1.00 84.31 122 ALA A CA 1
ATOM 985 C C . ALA A 1 122 ? -51.307 1.112 17.586 1.00 84.31 122 ALA A C 1
ATOM 987 O O . ALA A 1 122 ? -52.233 1.175 16.782 1.00 84.31 122 ALA A O 1
ATOM 988 N N . CYS A 1 123 ? -50.220 0.381 17.346 1.00 83.38 123 CYS A N 1
ATOM 989 C CA . CYS A 1 123 ? -50.102 -0.451 16.155 1.00 83.38 123 CYS A CA 1
ATOM 990 C C . CYS A 1 123 ? -50.931 -1.718 16.345 1.00 83.38 123 CYS A C 1
ATOM 992 O O . CYS A 1 123 ? -50.753 -2.422 17.344 1.00 83.38 123 CYS A O 1
ATOM 994 N N . PHE A 1 124 ? -51.784 -2.045 15.379 1.00 86.06 124 PHE A N 1
ATOM 995 C CA . PHE A 1 124 ? -52.648 -3.220 15.447 1.00 86.06 124 PHE A CA 1
ATOM 996 C C . PHE A 1 124 ? -52.522 -4.120 14.219 1.00 86.06 124 PHE A C 1
ATOM 998 O O . PHE A 1 124 ? -52.108 -3.703 13.138 1.00 86.06 124 PHE A O 1
ATOM 1005 N N . GLN A 1 125 ? -52.914 -5.375 14.404 1.00 83.81 125 GLN A N 1
ATOM 1006 C CA . GLN A 1 125 ? -53.127 -6.348 13.340 1.00 83.81 125 GLN A CA 1
ATOM 1007 C C . GLN A 1 125 ? -54.466 -7.058 13.562 1.00 83.81 125 GLN A C 1
ATOM 1009 O O . GLN A 1 125 ? -54.966 -7.115 14.690 1.00 83.81 125 GLN A O 1
ATOM 1014 N N . ARG A 1 126 ? -55.050 -7.625 12.501 1.00 79.62 126 ARG A N 1
ATOM 1015 C CA . ARG A 1 126 ? -56.213 -8.508 12.635 1.00 79.62 126 ARG A CA 1
ATOM 1016 C C . ARG A 1 126 ? -55.773 -9.961 12.675 1.00 79.62 126 ARG A C 1
ATOM 1018 O O . ARG A 1 126 ? -55.184 -10.462 11.724 1.00 79.62 126 ARG A O 1
ATOM 1025 N N . LYS A 1 127 ? -56.129 -10.656 13.753 1.00 73.94 127 LYS A N 1
ATOM 1026 C CA . LYS A 1 127 ? -55.922 -12.099 13.898 1.00 73.94 127 LYS A CA 1
ATOM 1027 C C . LYS A 1 127 ? -57.267 -12.756 14.176 1.00 73.94 127 LYS A C 1
ATOM 1029 O O . LYS A 1 127 ? -57.931 -12.417 15.151 1.00 73.94 127 LYS A O 1
ATOM 1034 N N . GLN A 1 128 ? -57.702 -13.649 13.281 1.00 72.06 128 GLN A N 1
ATOM 1035 C CA . GLN A 1 128 ? -59.025 -14.299 13.347 1.00 72.06 128 GLN A CA 1
ATOM 1036 C C . GLN A 1 128 ? -60.191 -13.297 13.510 1.00 72.06 128 GLN A C 1
ATOM 1038 O O . GLN A 1 128 ? -61.099 -13.498 14.312 1.00 72.06 128 GLN A O 1
ATOM 1043 N N . GLY A 1 129 ? -60.137 -12.168 12.795 1.00 71.94 129 GLY A N 1
ATOM 1044 C CA . GLY A 1 129 ? -61.186 -11.143 12.832 1.00 71.94 129 GLY A CA 1
ATOM 1045 C C . GLY A 1 129 ? -61.189 -10.229 14.065 1.00 71.94 129 GLY A C 1
ATOM 1046 O O . GLY A 1 129 ? -61.991 -9.300 14.099 1.00 71.94 129 GLY A O 1
ATOM 1047 N N . LYS A 1 130 ? -60.290 -10.408 15.044 1.00 77.44 130 LYS A N 1
ATOM 1048 C CA . LYS A 1 130 ? -60.159 -9.523 16.218 1.00 77.44 130 LYS A CA 1
ATOM 1049 C C . LYS A 1 130 ? -58.976 -8.564 16.080 1.00 77.44 130 LYS A C 1
ATOM 1051 O O . LYS A 1 130 ? -57.959 -8.926 15.488 1.00 77.44 130 LYS A O 1
ATOM 1056 N N . ILE A 1 131 ? -59.121 -7.361 16.639 1.00 80.31 131 ILE A N 1
ATOM 1057 C CA . ILE A 1 131 ? -58.038 -6.376 16.768 1.00 80.31 131 ILE A CA 1
ATOM 1058 C C . ILE A 1 131 ? -57.066 -6.877 17.840 1.00 80.31 131 ILE A C 1
ATOM 1060 O O . ILE A 1 131 ? -57.454 -7.084 18.989 1.00 80.31 131 ILE A O 1
ATOM 1064 N N . GLU A 1 132 ? -55.808 -7.064 17.461 1.00 83.06 132 GLU A N 1
ATOM 1065 C CA . GLU A 1 132 ? -54.700 -7.366 18.363 1.00 83.06 132 GLU A CA 1
ATOM 1066 C C . GLU A 1 132 ? -53.722 -6.188 18.332 1.00 83.06 132 GLU A C 1
ATOM 1068 O O . GLU A 1 132 ? -53.128 -5.894 17.293 1.00 83.06 132 GLU A O 1
ATOM 1073 N N . VAL A 1 133 ? -53.565 -5.499 19.465 1.00 82.94 133 VAL A N 1
ATOM 1074 C CA . VAL A 1 133 ? -52.579 -4.420 19.606 1.00 82.94 133 VAL A CA 1
ATOM 1075 C C . VAL A 1 133 ? -51.194 -5.043 19.759 1.00 82.94 133 VAL A C 1
ATOM 1077 O O . VAL A 1 133 ? -50.921 -5.755 20.722 1.00 82.94 133 VAL A O 1
ATOM 1080 N N . VAL A 1 134 ? -50.321 -4.773 18.793 1.00 78.94 134 VAL A N 1
ATOM 1081 C CA . VAL A 1 134 ? -48.966 -5.334 18.699 1.00 78.94 134 VAL A CA 1
ATOM 1082 C C . VAL A 1 134 ? -47.966 -4.486 19.480 1.00 78.94 134 VAL A C 1
ATOM 1084 O O . VAL A 1 134 ? -47.034 -5.010 20.089 1.00 78.94 134 VAL A O 1
ATOM 1087 N N . SER A 1 135 ? -48.147 -3.166 19.469 1.00 76.50 135 SER A N 1
ATOM 1088 C CA . SER A 1 135 ? -47.303 -2.239 20.217 1.00 76.50 135 SER A CA 1
ATOM 1089 C C . SER A 1 135 ? -48.035 -0.940 20.499 1.00 76.50 135 SER A C 1
ATOM 1091 O O . SER A 1 135 ? -48.745 -0.424 19.638 1.00 76.50 135 SER A O 1
ATOM 1093 N N . ARG A 1 136 ? -47.783 -0.376 21.677 1.00 71.62 136 ARG A N 1
ATOM 1094 C CA . ARG A 1 136 ? -48.185 0.983 22.031 1.00 71.62 136 ARG A CA 1
ATOM 1095 C C . ARG A 1 136 ? -46.962 1.870 22.072 1.00 71.62 136 ARG A C 1
ATOM 1097 O O . ARG A 1 136 ? -45.913 1.447 22.563 1.00 71.62 136 ARG A O 1
ATOM 1104 N N . ILE A 1 137 ? -47.102 3.086 21.568 1.00 62.00 137 ILE A N 1
ATOM 1105 C CA . ILE A 1 137 ? -46.062 4.095 21.703 1.00 62.00 137 ILE A CA 1
ATOM 1106 C C . ILE A 1 137 ? -46.574 5.143 22.688 1.00 62.00 137 ILE A C 1
ATOM 1108 O O . ILE A 1 137 ? -47.302 6.066 22.336 1.00 62.00 137 ILE A O 1
ATOM 1112 N N . GLU A 1 138 ? -46.220 4.929 23.956 1.00 60.66 138 GLU A N 1
ATOM 1113 C CA . GLU A 1 138 ? -46.608 5.746 25.107 1.00 60.66 138 GLU A CA 1
ATOM 1114 C C . GLU A 1 138 ? -45.416 6.616 25.523 1.00 60.66 138 GLU A C 1
ATOM 1116 O O . GLU A 1 138 ? -44.408 6.106 26.014 1.00 60.66 138 GLU A O 1
ATOM 1121 N N . ASN A 1 139 ? -45.514 7.931 25.322 1.00 54.53 139 ASN A N 1
ATOM 1122 C CA . ASN A 1 139 ? -44.448 8.878 25.688 1.00 54.53 139 ASN A CA 1
ATOM 1123 C C . ASN A 1 139 ? -44.825 9.824 26.832 1.00 54.53 139 ASN A C 1
ATOM 1125 O O . ASN A 1 139 ? -43.964 10.498 27.399 1.00 54.53 139 ASN A O 1
ATOM 1129 N N . PHE A 1 140 ? -46.102 9.848 27.192 1.00 62.22 140 PHE A N 1
ATOM 1130 C CA . PHE A 1 140 ? -46.652 10.606 28.304 1.00 62.22 140 PHE A CA 1
ATOM 1131 C C . PHE A 1 140 ? -47.622 9.695 29.054 1.00 62.22 140 PHE A C 1
ATOM 1133 O O . PHE A 1 140 ? -48.148 8.751 28.475 1.00 62.22 140 PHE A O 1
ATOM 1140 N N . SER A 1 141 ? -47.808 9.950 30.346 1.00 62.25 141 SER A N 1
ATOM 1141 C CA . SER A 1 141 ? -48.565 9.068 31.247 1.00 62.25 141 SER A CA 1
ATOM 1142 C C . SER A 1 141 ? -49.776 9.755 31.887 1.00 62.25 141 SER A C 1
ATOM 1144 O O . SER A 1 141 ? -50.199 9.345 32.967 1.00 62.25 141 SER A O 1
ATOM 1146 N N . LYS A 1 142 ? -50.179 10.914 31.346 1.00 80.38 142 LYS A N 1
ATOM 1147 C CA . LYS A 1 142 ? -51.351 11.692 31.767 1.00 80.38 142 LYS A CA 1
ATOM 1148 C C . LYS A 1 142 ? -51.668 12.805 30.771 1.00 80.38 142 LYS A C 1
ATOM 1150 O O . LYS A 1 142 ? -50.759 13.343 30.131 1.00 80.38 142 LYS A O 1
ATOM 1155 N N . ASP A 1 143 ? -52.935 13.208 30.741 1.00 83.94 143 ASP A N 1
ATOM 1156 C CA . ASP A 1 143 ? -53.419 14.401 30.045 1.00 83.94 143 ASP A CA 1
ATOM 1157 C C . ASP A 1 143 ? -52.528 15.613 30.360 1.00 83.94 143 ASP A C 1
ATOM 1159 O O . ASP A 1 143 ? -52.314 15.954 31.530 1.00 83.94 143 ASP A O 1
ATOM 1163 N N . THR A 1 144 ? -51.985 16.260 29.327 1.00 84.69 144 THR A N 1
ATOM 1164 C CA . THR A 1 144 ? -50.979 17.319 29.503 1.00 84.69 144 THR A CA 1
ATOM 1165 C C . THR A 1 144 ? -51.194 18.469 28.524 1.00 84.69 144 THR A C 1
ATOM 1167 O O . THR A 1 144 ? -51.269 18.268 27.316 1.00 84.69 144 THR A O 1
ATOM 1170 N N . PHE A 1 145 ? -51.262 19.692 29.055 1.00 87.38 145 PHE A N 1
ATOM 1171 C CA . PHE A 1 145 ? -51.259 20.927 28.271 1.00 87.38 145 PHE A CA 1
ATOM 1172 C C . PHE A 1 145 ? -49.824 21.407 28.057 1.00 87.38 145 PHE A C 1
ATOM 1174 O O . PHE A 1 145 ? -49.059 21.484 29.019 1.00 87.38 145 PHE A O 1
ATOM 1181 N N . PHE A 1 146 ? -49.493 21.779 26.824 1.00 83.81 146 PHE A N 1
ATOM 1182 C CA . PHE A 1 146 ? -48.193 22.317 26.458 1.00 83.81 146 PHE A CA 1
ATOM 1183 C C . PHE A 1 146 ? -48.350 23.733 25.890 1.00 83.81 146 PHE A C 1
ATOM 1185 O O . PHE A 1 146 ? -48.973 23.909 24.837 1.00 83.81 146 PHE A O 1
ATOM 1192 N N . PRO A 1 147 ? -47.753 24.749 26.536 1.00 83.62 147 PRO A N 1
ATOM 1193 C CA . PRO A 1 147 ? -47.556 26.056 25.919 1.00 83.62 147 PRO A CA 1
ATOM 1194 C C . PRO A 1 147 ? -46.762 25.937 24.608 1.00 83.62 147 PRO A C 1
ATOM 1196 O O . PRO A 1 147 ? -45.991 24.987 24.452 1.00 83.62 147 PRO A O 1
ATOM 1199 N N . ALA A 1 148 ? -46.904 26.887 23.681 1.00 78.19 148 ALA A N 1
ATOM 1200 C CA . ALA A 1 148 ? -46.204 26.868 22.385 1.00 78.19 148 ALA A CA 1
ATOM 1201 C C . ALA A 1 148 ? -44.683 26.605 22.513 1.00 78.19 148 ALA A C 1
ATOM 1203 O O . ALA A 1 148 ? -44.150 25.684 21.893 1.00 78.19 148 ALA A O 1
ATOM 1204 N N . GLU A 1 149 ? -43.990 27.322 23.407 1.00 70.56 149 GLU A N 1
ATOM 1205 C CA . GLU A 1 149 ? -42.542 27.156 23.634 1.00 70.56 149 GLU A CA 1
ATOM 1206 C C . GLU A 1 149 ? -42.153 25.747 24.122 1.00 70.56 149 GLU A C 1
ATOM 1208 O O . GLU A 1 149 ? -41.103 25.214 23.754 1.00 70.56 149 GLU A O 1
ATOM 1213 N N . GLU A 1 150 ? -43.003 25.107 24.931 1.00 71.62 150 GLU A N 1
ATOM 1214 C CA . GLU A 1 150 ? -42.761 23.745 25.414 1.00 71.62 150 GLU A CA 1
ATOM 1215 C C . GLU A 1 150 ? -43.178 22.694 24.376 1.00 71.62 150 GLU A C 1
ATOM 1217 O O . GLU A 1 150 ? -42.519 21.664 24.245 1.00 71.62 150 GLU A O 1
ATOM 1222 N N . SER A 1 151 ? -44.216 22.972 23.587 1.00 69.75 151 SER A N 1
ATOM 1223 C CA . SER A 1 151 ? -44.748 22.073 22.559 1.00 69.75 151 SER A CA 1
ATOM 1224 C C . SER A 1 151 ? -43.681 21.681 21.532 1.00 69.75 151 SER A C 1
ATOM 1226 O O . SER A 1 151 ? -43.503 20.498 21.240 1.00 69.75 151 SER A O 1
ATOM 1228 N N . VAL A 1 152 ? -42.900 22.654 21.047 1.00 67.44 152 VAL A N 1
ATOM 1229 C CA . VAL A 1 152 ? -41.792 22.418 20.099 1.00 67.44 152 VAL A CA 1
ATOM 1230 C C . VAL A 1 152 ? -40.665 21.607 20.740 1.00 67.44 152 VAL A C 1
ATOM 1232 O O . VAL A 1 152 ? -40.091 20.709 20.122 1.00 67.44 152 VAL A O 1
ATOM 1235 N N . LYS A 1 153 ? -40.357 21.882 22.010 1.00 64.38 153 LYS A N 1
ATOM 1236 C CA . LYS A 1 153 ? -39.316 21.163 22.751 1.00 64.38 153 LYS A CA 1
ATOM 1237 C C . LYS A 1 153 ? -39.697 19.703 23.018 1.00 64.38 153 LYS A C 1
ATOM 1239 O O . LYS A 1 153 ? -38.837 18.826 22.975 1.00 64.38 153 LYS A O 1
ATOM 1244 N N . ARG A 1 154 ? -40.974 19.414 23.276 1.00 64.00 154 ARG A N 1
ATOM 1245 C CA . ARG A 1 154 ? -41.467 18.049 23.532 1.00 64.00 154 ARG A CA 1
ATOM 1246 C C . ARG A 1 154 ? -41.545 17.199 22.268 1.00 64.00 154 ARG A C 1
ATOM 1248 O O . ARG A 1 154 ? -41.221 16.015 22.334 1.00 64.00 154 ARG A O 1
ATOM 1255 N N . LEU A 1 155 ? -41.852 17.824 21.130 1.00 60.34 155 LEU A N 1
ATOM 1256 C CA . LEU A 1 155 ? -41.646 17.269 19.784 1.00 60.34 155 LEU A CA 1
ATOM 1257 C C . LEU A 1 155 ? -40.227 16.681 19.632 1.00 60.34 155 LEU A C 1
ATOM 1259 O O . LEU A 1 155 ? -40.042 15.602 19.074 1.00 60.34 155 LEU A O 1
ATOM 1263 N N . TRP A 1 156 ? -39.225 17.378 20.183 1.00 54.56 156 TRP A N 1
ATOM 1264 C CA . TRP A 1 156 ? -37.814 16.998 20.106 1.00 54.56 156 TRP A CA 1
ATOM 1265 C C . TRP A 1 156 ? -37.408 15.881 21.084 1.00 54.56 156 TRP A C 1
ATOM 1267 O O . TRP A 1 156 ? -36.711 14.938 20.705 1.00 54.56 156 TRP A O 1
ATOM 1277 N N . GLU A 1 157 ? -37.831 15.967 22.350 1.00 55.22 157 GLU A N 1
ATOM 1278 C CA . GLU A 1 157 ? -37.470 14.986 23.391 1.00 55.22 157 GLU A CA 1
ATOM 1279 C C . GLU A 1 157 ? -38.005 13.576 23.090 1.00 55.22 157 GLU A C 1
ATOM 1281 O O . GLU A 1 157 ? -37.388 12.582 23.477 1.00 55.22 157 GLU A O 1
ATOM 1286 N N . ASN A 1 158 ? -39.100 13.493 22.333 1.00 52.34 158 ASN A N 1
ATOM 1287 C CA . ASN A 1 158 ? -39.813 12.264 22.019 1.00 52.34 158 ASN A CA 1
ATOM 1288 C C . ASN A 1 158 ? -39.768 11.932 20.522 1.00 52.34 158 ASN A C 1
ATOM 1290 O O . ASN A 1 158 ? -40.758 11.477 19.962 1.00 52.34 158 ASN A O 1
ATOM 1294 N N . PHE A 1 159 ? -38.601 12.074 19.880 1.00 46.16 159 PHE A N 1
ATOM 1295 C CA . PHE A 1 159 ? -38.365 11.758 18.455 1.00 46.16 159 PHE A CA 1
ATOM 1296 C C . PHE A 1 159 ? -38.814 10.344 18.008 1.00 46.16 159 PHE A C 1
ATOM 1298 O O . PHE A 1 159 ? -38.860 10.054 16.817 1.00 46.16 159 PHE A O 1
ATOM 1305 N N . TYR A 1 160 ? -39.145 9.456 18.954 1.00 37.94 160 TYR A N 1
ATOM 1306 C CA . TYR A 1 160 ? -39.711 8.125 18.719 1.00 37.94 160 TYR A CA 1
ATOM 1307 C C . TYR A 1 160 ? -41.217 7.998 19.044 1.00 37.94 160 TYR A C 1
ATOM 1309 O O . TYR A 1 160 ? -41.747 6.895 18.984 1.00 37.94 160 TYR A O 1
ATOM 1317 N N . GLY A 1 161 ? -41.944 9.082 19.342 1.00 39.56 161 GLY A N 1
ATOM 1318 C CA . GLY A 1 161 ? -43.409 9.054 19.398 1.00 39.56 161 GLY A CA 1
ATOM 1319 C C . GLY A 1 161 ? -44.108 10.412 19.560 1.00 39.56 161 GLY A C 1
ATOM 1320 O O . GLY A 1 161 ? -44.426 10.838 20.666 1.00 39.56 161 GLY A O 1
ATOM 1321 N N . ASN A 1 162 ? -44.445 10.960 18.394 1.00 51.38 162 ASN A N 1
ATOM 1322 C CA . ASN A 1 162 ? -45.478 11.950 18.071 1.00 51.38 162 ASN A CA 1
ATOM 1323 C C . ASN A 1 162 ? -45.410 13.356 18.680 1.00 51.38 162 ASN A C 1
ATOM 1325 O O . ASN A 1 162 ? -45.159 13.504 19.876 1.00 51.38 162 ASN A O 1
ATOM 1329 N N . PRO A 1 163 ? -45.699 14.398 17.870 1.00 47.47 163 PRO A N 1
ATOM 1330 C CA . PRO A 1 163 ? -46.554 14.427 16.665 1.00 47.47 163 PRO A CA 1
ATOM 1331 C C . PRO A 1 163 ? -45.785 14.380 15.321 1.00 47.47 163 PRO A C 1
ATOM 1333 O O . PRO A 1 163 ? -45.392 15.407 14.801 1.00 47.47 163 PRO A O 1
ATOM 1336 N N . ASN A 1 164 ? -45.579 13.191 14.753 1.00 53.84 164 ASN A N 1
ATOM 1337 C CA . ASN A 1 164 ? -45.056 12.916 13.406 1.00 53.84 164 ASN A CA 1
ATOM 1338 C C . ASN A 1 164 ? -45.993 11.959 12.630 1.00 53.84 164 ASN A C 1
ATOM 1340 O O . ASN A 1 164 ? -45.557 11.260 11.725 1.00 53.84 164 ASN A O 1
ATOM 1344 N N . CYS A 1 165 ? -47.251 11.830 13.054 1.00 63.94 165 CYS A N 1
ATOM 1345 C CA . CYS A 1 165 ? -48.279 11.073 12.357 1.00 63.94 165 CYS A CA 1
ATOM 1346 C C . CYS A 1 165 ? -49.545 11.920 12.378 1.00 63.94 165 CYS A C 1
ATOM 1348 O O . CYS A 1 165 ? -50.181 12.061 13.421 1.00 63.94 165 CYS A O 1
ATOM 1350 N N . SER A 1 166 ? -49.886 12.528 11.241 1.00 63.56 166 SER A N 1
ATOM 1351 C CA . SER A 1 166 ? -51.092 13.356 11.114 1.00 63.56 166 SER A CA 1
ATOM 1352 C C . SER A 1 166 ? -52.400 12.590 11.303 1.00 63.56 166 SER A C 1
ATOM 1354 O O . SER A 1 166 ? -53.432 13.237 11.501 1.00 63.56 166 SER A O 1
ATOM 1356 N N . ALA A 1 167 ? -52.367 11.254 11.254 1.00 69.50 167 ALA A N 1
ATOM 1357 C CA . ALA A 1 167 ? -53.544 10.421 11.428 1.00 69.50 167 ALA A CA 1
ATOM 1358 C C . ALA A 1 167 ? -54.119 10.563 12.849 1.00 69.50 167 ALA A C 1
ATOM 1360 O O . ALA A 1 167 ? -53.412 10.433 13.847 1.00 69.50 167 ALA A O 1
ATOM 1361 N N . ALA A 1 168 ? -55.415 10.863 12.922 1.00 70.06 168 ALA A N 1
ATOM 1362 C CA . ALA A 1 168 ? -56.199 11.096 14.132 1.00 70.06 168 ALA A CA 1
ATOM 1363 C C . ALA A 1 168 ? -55.684 12.203 15.082 1.00 70.06 168 ALA A C 1
ATOM 1365 O O . ALA A 1 168 ? -56.135 12.285 16.227 1.00 70.06 168 ALA A O 1
ATOM 1366 N N . ILE A 1 169 ? -54.800 13.097 14.614 1.00 89.38 169 ILE A N 1
ATOM 1367 C CA . ILE A 1 169 ? -54.550 14.392 15.270 1.00 89.38 169 ILE A CA 1
ATOM 1368 C C . ILE A 1 169 ? -55.704 15.332 14.929 1.00 89.38 169 ILE A C 1
ATOM 1370 O O . ILE A 1 169 ? -56.151 15.383 13.780 1.00 89.38 169 ILE A O 1
ATOM 1374 N N . VAL A 1 170 ? -56.187 16.080 15.919 1.00 93.00 170 VAL A N 1
ATOM 1375 C CA . VAL A 1 170 ? -57.301 17.017 15.746 1.00 93.00 170 VAL A CA 1
ATOM 1376 C C . VAL A 1 170 ? -56.779 18.446 15.769 1.00 93.00 170 VAL A C 1
ATOM 1378 O O . VAL A 1 170 ? -56.169 18.888 16.743 1.00 93.00 170 VAL A O 1
ATOM 1381 N N . TYR A 1 171 ? -57.037 19.171 14.687 1.00 93.62 171 TYR A N 1
ATOM 1382 C CA . TYR A 1 171 ? -56.601 20.544 14.469 1.00 93.62 171 TYR A CA 1
ATOM 1383 C C . TYR A 1 171 ? -57.795 21.491 14.544 1.00 93.62 171 TYR A C 1
ATOM 1385 O O . TYR A 1 171 ? -58.874 21.182 14.036 1.00 93.62 171 TYR A O 1
ATOM 1393 N N . LYS A 1 172 ? -57.596 22.682 15.106 1.00 93.62 172 LYS A N 1
ATOM 1394 C CA . LYS A 1 172 ? -58.538 23.797 14.939 1.00 93.62 172 LYS A CA 1
ATOM 1395 C C . LYS A 1 172 ? -58.586 24.178 13.456 1.00 93.62 172 LYS A C 1
ATOM 1397 O O . LYS A 1 172 ? -57.540 24.395 12.850 1.00 93.62 172 LYS A O 1
ATOM 1402 N N . LYS A 1 173 ? -59.770 24.248 12.841 1.00 93.38 173 LYS A N 1
ATOM 1403 C CA . LYS A 1 173 ? -59.885 24.412 11.380 1.00 93.38 173 LYS A CA 1
ATOM 1404 C C . LYS A 1 173 ? -59.327 25.749 10.878 1.00 93.38 173 LYS A C 1
ATOM 1406 O O . LYS A 1 173 ? -58.685 25.763 9.828 1.00 93.38 173 LYS A O 1
ATOM 1411 N N . SER A 1 174 ? -59.510 26.829 11.644 1.00 91.75 174 SER A N 1
ATOM 1412 C CA . SER A 1 174 ? -59.021 28.178 11.301 1.00 91.75 174 SER A CA 1
ATOM 1413 C C . SER A 1 174 ? -57.496 28.250 11.140 1.00 91.75 174 SER A C 1
ATOM 1415 O O . SER A 1 174 ? -56.983 29.088 10.406 1.00 91.75 174 SER A O 1
ATOM 1417 N N . LEU A 1 175 ? -56.765 27.310 11.750 1.00 90.38 175 LEU A N 1
ATOM 1418 C CA . LEU A 1 175 ? -55.309 27.197 11.671 1.00 90.38 175 LEU A CA 1
ATOM 1419 C C . LEU A 1 175 ? -54.794 27.088 10.233 1.00 90.38 175 LEU A C 1
ATOM 1421 O O . LEU A 1 175 ? -53.730 27.610 9.910 1.00 90.38 175 LEU A O 1
ATOM 1425 N N . PHE A 1 176 ? -55.540 26.398 9.368 1.00 91.75 176 PHE A N 1
ATOM 1426 C CA . PHE A 1 176 ? -55.142 26.177 7.979 1.00 91.75 176 PHE A CA 1
ATOM 1427 C C . PHE A 1 176 ? -55.238 27.449 7.132 1.00 91.75 176 PHE A C 1
ATOM 1429 O O . PHE A 1 176 ? -54.473 27.588 6.179 1.00 91.75 176 PHE A O 1
ATOM 1436 N N . ASP A 1 177 ? -56.116 28.382 7.504 1.00 87.50 177 ASP A N 1
ATOM 1437 C CA . ASP A 1 177 ? -56.240 29.680 6.838 1.00 87.50 177 ASP A CA 1
ATOM 1438 C C . ASP A 1 177 ? -55.173 30.667 7.353 1.00 87.50 177 ASP A C 1
ATOM 1440 O O . ASP A 1 177 ? -54.668 31.489 6.593 1.00 87.50 177 ASP A O 1
ATOM 1444 N N . GLU A 1 178 ? -54.764 30.539 8.622 1.00 87.75 178 GLU A N 1
ATOM 1445 C CA . GLU A 1 178 ? -53.742 31.386 9.259 1.00 87.75 178 GLU A CA 1
ATOM 1446 C C . GLU A 1 178 ? -52.291 30.971 8.930 1.00 87.75 178 GLU A C 1
ATOM 1448 O O . GLU A 1 178 ? -51.422 31.821 8.725 1.00 87.75 178 GLU A O 1
ATOM 1453 N N . ILE A 1 179 ? -51.997 29.666 8.913 1.00 86.25 179 ILE A N 1
ATOM 1454 C CA . ILE A 1 179 ? -50.634 29.111 8.766 1.00 86.25 179 ILE A CA 1
ATOM 1455 C C . ILE A 1 179 ? -50.379 28.551 7.359 1.00 86.25 179 ILE A C 1
ATOM 1457 O O . ILE A 1 179 ? -49.224 28.350 6.964 1.00 86.25 179 ILE A O 1
ATOM 1461 N N . GLY A 1 180 ? -51.443 28.308 6.595 1.00 90.62 180 GLY A N 1
ATOM 1462 C CA . GLY A 1 180 ? -51.394 27.611 5.316 1.00 90.62 180 GLY A CA 1
ATOM 1463 C C . GLY A 1 180 ? -51.380 26.089 5.471 1.00 90.62 180 GLY A C 1
ATOM 1464 O O . GLY A 1 180 ? -51.033 25.545 6.515 1.00 90.62 180 GLY A O 1
ATOM 1465 N N . TYR A 1 181 ? -51.738 25.396 4.396 1.00 93.62 181 TYR A N 1
ATOM 1466 C CA . TYR A 1 181 ? -51.957 23.948 4.346 1.00 93.62 181 TYR A CA 1
ATOM 1467 C C . TYR A 1 181 ? -50.664 23.106 4.450 1.00 93.62 181 TYR A C 1
ATOM 1469 O O . TYR A 1 181 ? -49.560 23.647 4.572 1.00 93.62 181 TYR A O 1
ATOM 1477 N N . PHE A 1 182 ? -50.776 21.771 4.434 1.00 91.75 182 PHE A N 1
ATOM 1478 C CA . PHE A 1 182 ? -49.607 20.883 4.375 1.00 91.75 182 PHE A CA 1
ATOM 1479 C C . PHE A 1 182 ? -48.830 21.132 3.076 1.00 91.75 182 PHE A C 1
ATOM 1481 O O . PHE A 1 182 ? -49.443 21.261 2.017 1.00 91.75 182 PHE A O 1
ATOM 1488 N N . ASN A 1 183 ? -47.498 21.206 3.141 1.00 88.69 183 ASN A N 1
ATOM 1489 C CA . ASN A 1 183 ? -46.678 21.531 1.974 1.00 88.69 183 ASN A CA 1
ATOM 1490 C C . ASN A 1 183 ? -46.452 20.283 1.089 1.00 88.69 183 ASN A C 1
ATOM 1492 O O . ASN A 1 183 ? -45.764 19.361 1.534 1.00 88.69 183 ASN A O 1
ATOM 1496 N N . PRO A 1 184 ? -46.969 20.236 -0.157 1.00 85.50 184 PRO A N 1
ATOM 1497 C CA . PRO A 1 184 ? -46.822 19.070 -1.032 1.00 85.50 184 PRO A CA 1
ATOM 1498 C C . PRO A 1 184 ? -45.372 18.785 -1.438 1.00 85.50 184 PRO A C 1
ATOM 1500 O O . PRO A 1 184 ? -45.017 17.624 -1.639 1.00 85.50 184 PRO A O 1
ATOM 1503 N N . ASP A 1 185 ? -44.522 19.814 -1.493 1.00 82.88 185 ASP A N 1
ATOM 1504 C CA . ASP A 1 185 ? -43.113 19.690 -1.892 1.00 82.88 185 ASP A CA 1
ATOM 1505 C C . ASP A 1 185 ? -42.272 18.950 -0.843 1.00 82.88 185 ASP A C 1
ATOM 1507 O O . ASP A 1 185 ? -41.172 18.479 -1.134 1.00 82.88 185 ASP A O 1
ATOM 1511 N N . LYS A 1 186 ? -42.783 18.828 0.390 1.00 75.62 186 LYS A N 1
ATOM 1512 C CA . LYS A 1 186 ? -42.124 18.102 1.482 1.00 75.62 186 LYS A CA 1
ATOM 1513 C C . LYS A 1 186 ? -42.447 16.602 1.483 1.00 75.62 186 LYS A C 1
ATOM 1515 O O . LYS A 1 186 ? -41.950 15.894 2.346 1.00 75.62 186 LYS A O 1
ATOM 1520 N N . GLY A 1 187 ? -43.237 16.099 0.529 1.00 76.75 187 GLY A N 1
ATOM 1521 C CA . GLY A 1 187 ? -43.443 14.661 0.338 1.00 76.75 187 GLY A CA 1
ATOM 1522 C C . GLY A 1 187 ? -44.020 13.952 1.569 1.00 76.75 187 GLY A C 1
ATOM 1523 O O . GLY A 1 187 ? -45.087 14.318 2.056 1.00 76.75 187 GLY A O 1
ATOM 1524 N N . VAL A 1 188 ? -43.334 12.909 2.051 1.00 70.12 188 VAL A N 1
ATOM 1525 C CA . VAL A 1 188 ? -43.776 12.122 3.219 1.00 70.12 188 VAL A CA 1
ATOM 1526 C C . VAL A 1 188 ? -43.524 12.841 4.546 1.00 70.12 188 VAL A C 1
ATOM 1528 O O . VAL A 1 188 ? -44.096 12.448 5.551 1.00 70.12 188 VAL A O 1
ATOM 1531 N N . GLU A 1 189 ? -42.707 13.896 4.549 1.00 72.69 189 GLU A N 1
ATOM 1532 C CA . GLU A 1 189 ? -42.379 14.723 5.715 1.00 72.69 189 GLU A CA 1
ATOM 1533 C C . GLU A 1 189 ? -43.275 15.973 5.848 1.00 72.69 189 GLU A C 1
ATOM 1535 O O . GLU A 1 189 ? -42.996 16.876 6.644 1.00 72.69 189 GLU A O 1
ATOM 1540 N N . ALA A 1 190 ? -44.343 16.070 5.052 1.00 81.06 190 ALA A N 1
ATOM 1541 C CA . ALA A 1 190 ? -45.232 17.231 5.046 1.00 81.06 190 ALA A CA 1
ATOM 1542 C C . ALA A 1 190 ? -45.976 17.440 6.376 1.00 81.06 190 ALA A C 1
ATOM 1544 O O . ALA A 1 190 ? -46.293 18.579 6.727 1.00 81.06 190 ALA A O 1
ATOM 1545 N N . ASP A 1 191 ? -46.242 16.365 7.119 1.00 79.94 191 ASP A N 1
ATOM 1546 C CA . ASP A 1 191 ? -46.844 16.424 8.448 1.00 79.94 191 ASP A CA 1
ATOM 1547 C C . ASP A 1 191 ? -45.927 17.100 9.469 1.00 79.94 191 ASP A C 1
ATOM 1549 O O . ASP A 1 191 ? -46.356 18.028 10.155 1.00 79.94 191 ASP A O 1
ATOM 1553 N N . GLN A 1 192 ? -44.647 16.724 9.483 1.00 75.44 192 GLN A N 1
ATOM 1554 C CA . GLN A 1 192 ? -43.622 17.316 10.339 1.00 75.44 192 GLN A CA 1
ATOM 1555 C C . GLN A 1 192 ? -43.441 18.808 10.058 1.00 75.44 192 GLN A C 1
ATOM 1557 O O . GLN A 1 192 ? -43.389 19.611 10.991 1.00 75.44 192 GLN A O 1
ATOM 1562 N N . ASP A 1 193 ? -43.375 19.196 8.779 1.00 82.06 193 ASP A N 1
ATOM 1563 C CA . ASP A 1 193 ? -43.322 20.607 8.378 1.00 82.06 193 ASP A CA 1
ATOM 1564 C C . ASP A 1 193 ? -44.505 21.396 8.954 1.00 82.06 193 ASP A C 1
ATOM 1566 O O . ASP A 1 193 ? -44.314 22.433 9.599 1.00 82.06 193 ASP A O 1
ATOM 1570 N N . PHE A 1 194 ? -45.725 20.886 8.771 1.00 85.44 194 PHE A N 1
ATOM 1571 C CA . PHE A 1 194 ? -46.927 21.553 9.255 1.00 85.44 194 PHE A CA 1
ATOM 1572 C C . PHE A 1 194 ? -46.952 21.631 10.786 1.00 85.44 194 PHE A C 1
ATOM 1574 O O . PHE A 1 194 ? -47.186 22.705 11.339 1.00 85.44 194 PHE A O 1
ATOM 1581 N N . HIS A 1 195 ? -46.636 20.543 11.495 1.00 83.06 195 HIS A N 1
ATOM 1582 C CA . HIS A 1 195 ? -46.607 20.529 12.960 1.00 83.06 195 HIS A CA 1
ATOM 1583 C C . HIS A 1 195 ? -45.582 21.502 13.532 1.00 83.06 195 HIS A C 1
ATOM 1585 O O . HIS A 1 195 ? -45.895 22.196 14.494 1.00 83.06 195 HIS A O 1
ATOM 1591 N N . ILE A 1 196 ? -44.398 21.633 12.929 1.00 76.88 196 ILE A N 1
ATOM 1592 C CA . ILE A 1 196 ? -43.405 22.627 13.359 1.00 76.88 196 ILE A CA 1
ATOM 1593 C C . ILE A 1 196 ? -43.943 24.048 13.152 1.00 76.88 196 ILE A C 1
ATOM 1595 O O . ILE A 1 196 ? -43.834 24.882 14.054 1.00 76.88 196 ILE A O 1
ATOM 1599 N N . ARG A 1 197 ? -44.563 24.340 11.998 1.00 82.81 197 ARG A N 1
ATOM 1600 C CA . ARG A 1 197 ? -45.166 25.659 11.733 1.00 82.81 197 ARG A CA 1
ATOM 1601 C C . ARG A 1 197 ? -46.263 26.012 12.743 1.00 82.81 197 ARG A C 1
ATOM 1603 O O . ARG A 1 197 ? -46.326 27.163 13.177 1.00 82.81 197 ARG A O 1
ATOM 1610 N N . VAL A 1 198 ? -47.072 25.030 13.143 1.00 83.25 198 VAL A N 1
ATOM 1611 C CA . VAL A 1 198 ? -48.141 25.164 14.147 1.00 83.25 198 VAL A CA 1
ATOM 1612 C C . VAL A 1 198 ? -47.579 25.343 15.557 1.00 83.25 198 VAL A C 1
ATOM 1614 O O . VAL A 1 198 ? -47.879 26.329 16.230 1.00 83.25 198 VAL A O 1
ATOM 1617 N N . LEU A 1 199 ? -46.753 24.407 16.020 1.00 79.88 199 LEU A N 1
ATOM 1618 C CA . LEU A 1 199 ? -46.341 24.326 17.423 1.00 79.88 199 LEU A CA 1
ATOM 1619 C C . LEU A 1 199 ? -45.378 25.450 17.815 1.00 79.88 199 LEU A C 1
ATOM 1621 O O . LEU A 1 199 ? -45.320 25.817 18.981 1.00 79.88 199 LEU A O 1
ATOM 1625 N N . ASN A 1 200 ? -44.710 26.077 16.841 1.00 74.19 200 ASN A N 1
ATOM 1626 C CA . ASN A 1 200 ? -43.948 27.311 17.051 1.00 74.19 200 ASN A CA 1
ATOM 1627 C C . ASN A 1 200 ? -44.804 28.514 17.482 1.00 74.19 200 ASN A C 1
ATOM 1629 O O . ASN A 1 200 ? -44.247 29.529 17.898 1.00 74.19 200 ASN A O 1
ATOM 1633 N N . ARG A 1 201 ? -46.128 28.459 17.307 1.00 79.12 201 ARG A N 1
ATOM 1634 C CA . ARG A 1 201 ? -47.016 29.615 17.498 1.00 79.12 201 ARG A CA 1
ATOM 1635 C C . ARG A 1 201 ? -48.189 29.340 18.432 1.00 79.12 201 ARG A C 1
ATOM 1637 O O . ARG A 1 201 ? -48.660 30.276 19.065 1.00 79.12 201 ARG A O 1
ATOM 1644 N N . TYR A 1 202 ? -48.639 28.091 18.534 1.00 85.44 202 TYR A N 1
ATOM 1645 C CA . TYR A 1 202 ? -49.873 27.747 19.237 1.00 85.44 202 TYR A CA 1
ATOM 1646 C C . TYR A 1 202 ? -49.676 26.626 20.258 1.00 85.44 202 TYR A C 1
ATOM 1648 O O . TYR A 1 202 ? -48.769 25.800 20.147 1.00 85.44 202 TYR A O 1
ATOM 1656 N N . ASN A 1 203 ? -50.563 26.591 21.253 1.00 89.50 203 ASN A N 1
ATOM 1657 C CA . ASN A 1 203 ? -50.546 25.589 22.314 1.00 89.50 203 ASN A CA 1
ATOM 1658 C C . ASN A 1 203 ? -51.037 24.228 21.804 1.00 89.50 203 ASN A C 1
ATOM 1660 O O . ASN A 1 203 ? -51.888 24.149 20.910 1.00 89.50 203 ASN A O 1
ATOM 1664 N N . SER A 1 204 ? -50.550 23.153 22.425 1.00 88.75 204 SER A N 1
ATOM 1665 C CA . SER A 1 204 ? -50.981 21.784 22.133 1.00 88.75 204 SER A CA 1
ATOM 1666 C C . SER A 1 204 ? -51.430 21.040 23.385 1.00 88.75 204 SER A C 1
ATOM 1668 O O . SER A 1 204 ? -51.117 21.425 24.514 1.00 88.75 204 SER A O 1
ATOM 1670 N N . TYR A 1 205 ? -52.205 19.976 23.191 1.00 89.06 205 TYR A N 1
ATOM 1671 C CA . TYR A 1 205 ? -52.723 19.166 24.285 1.00 89.06 205 TYR A CA 1
ATOM 1672 C C . TYR A 1 205 ? -52.598 17.676 23.979 1.00 89.06 205 TYR A C 1
ATOM 1674 O O . TYR A 1 205 ? -53.089 17.201 22.954 1.00 89.06 205 TYR A O 1
ATOM 1682 N N . PHE A 1 206 ? -51.958 16.947 24.892 1.00 87.31 206 PHE A N 1
ATOM 1683 C CA . PHE A 1 206 ? -51.891 15.493 24.869 1.00 87.31 206 PHE A CA 1
ATOM 1684 C C . PHE A 1 206 ? -53.049 14.891 25.661 1.00 87.31 206 PHE A C 1
ATOM 1686 O O . PHE A 1 206 ? -53.281 15.267 26.813 1.00 87.31 206 PHE A O 1
ATOM 1693 N N . ILE A 1 207 ? -53.725 13.933 25.037 1.00 88.69 207 ILE A N 1
ATOM 1694 C CA . ILE A 1 207 ? -54.796 13.120 25.595 1.00 88.69 207 ILE A CA 1
ATOM 1695 C C . ILE A 1 207 ? -54.216 11.741 25.911 1.00 88.69 207 ILE A C 1
ATOM 1697 O O . ILE A 1 207 ? -53.749 11.041 25.011 1.00 88.69 207 ILE A O 1
ATOM 1701 N N . ASP A 1 208 ? -54.278 11.331 27.174 1.00 87.44 208 ASP A N 1
ATOM 1702 C CA . ASP A 1 208 ? -53.778 10.041 27.665 1.00 87.44 208 ASP A CA 1
ATOM 1703 C C . ASP A 1 208 ? -54.755 8.897 27.368 1.00 87.44 208 ASP A C 1
ATOM 1705 O O . ASP A 1 208 ? -55.197 8.154 28.242 1.00 87.44 208 ASP A O 1
ATOM 1709 N N . GLN A 1 209 ? -55.158 8.811 26.103 1.00 87.62 209 GLN A N 1
ATOM 1710 C CA . GLN A 1 209 ? -55.996 7.757 25.552 1.00 87.62 209 GLN A CA 1
ATOM 1711 C C . GLN A 1 209 ? -55.535 7.418 24.138 1.00 87.62 209 GLN A C 1
ATOM 1713 O O . GLN A 1 209 ? -54.920 8.233 23.445 1.00 87.62 209 GLN A O 1
ATOM 1718 N N . GLU A 1 210 ? -55.851 6.201 23.706 1.00 87.88 210 GLU A N 1
ATOM 1719 C CA . GLU A 1 210 ? -55.682 5.785 22.319 1.00 87.88 210 GLU A CA 1
ATOM 1720 C C . GLU A 1 210 ? -56.586 6.658 21.437 1.00 87.88 210 GLU A C 1
ATOM 1722 O O . GLU A 1 210 ? -57.786 6.763 21.682 1.00 87.88 210 GLU A O 1
ATOM 1727 N N . LEU A 1 211 ? -56.002 7.314 20.434 1.00 89.25 211 LEU A N 1
ATOM 1728 C CA . LEU A 1 211 ? -56.734 8.074 19.418 1.00 89.25 211 LEU A CA 1
ATOM 1729 C C . LEU A 1 211 ? -56.594 7.463 18.022 1.00 89.25 211 LEU A C 1
ATOM 1731 O O . LEU A 1 211 ? -57.378 7.792 17.139 1.00 89.25 211 LEU A O 1
ATOM 1735 N N . LEU A 1 212 ? -55.630 6.564 17.819 1.00 90.44 212 LEU A N 1
ATOM 1736 C CA . LEU A 1 212 ? -55.393 5.910 16.537 1.00 90.44 212 LEU A CA 1
ATOM 1737 C C . LEU A 1 212 ? -55.029 4.445 16.738 1.00 90.44 212 LEU A C 1
ATOM 1739 O O . LEU A 1 212 ? -54.119 4.127 17.509 1.00 90.44 212 LEU A O 1
ATOM 1743 N N . TYR A 1 213 ? -55.667 3.576 15.963 1.00 90.31 213 TYR A N 1
ATOM 1744 C CA . TYR A 1 213 ? -55.160 2.245 15.685 1.00 90.31 213 TYR A CA 1
ATOM 1745 C C . TYR A 1 213 ? -54.518 2.253 14.299 1.00 90.31 213 TYR A C 1
ATOM 1747 O O . TYR A 1 213 ? -55.204 2.325 13.282 1.00 90.31 213 TYR A O 1
ATOM 1755 N N . TYR A 1 214 ? -53.186 2.200 14.284 1.00 86.88 214 TYR A N 1
ATOM 1756 C CA . TYR A 1 214 ? -52.367 2.225 13.074 1.00 86.88 214 TYR A CA 1
ATOM 1757 C C . TYR A 1 214 ? -52.147 0.803 12.550 1.00 86.88 214 TYR A C 1
ATOM 1759 O O . TYR A 1 214 ? -51.645 -0.060 13.285 1.00 86.88 214 TYR A O 1
ATOM 1767 N N . ARG A 1 215 ? -52.543 0.514 11.309 1.00 86.06 215 ARG A N 1
ATOM 1768 C CA . ARG A 1 215 ? -52.545 -0.859 10.792 1.00 86.06 215 ARG A CA 1
ATOM 1769 C C . ARG A 1 215 ? -51.146 -1.307 10.398 1.00 86.06 215 ARG A C 1
ATOM 1771 O O . ARG A 1 215 ? -50.466 -0.687 9.589 1.00 86.06 215 ARG A O 1
ATOM 1778 N N . ARG A 1 216 ? -50.740 -2.473 10.899 1.00 76.06 216 ARG A N 1
ATOM 1779 C CA . ARG A 1 216 ? -49.546 -3.170 10.420 1.00 76.06 216 ARG A CA 1
ATOM 1780 C C . ARG A 1 216 ? -49.894 -3.990 9.176 1.00 76.06 216 ARG A C 1
ATOM 1782 O O . ARG A 1 216 ? -50.605 -4.986 9.281 1.00 76.06 216 ARG A O 1
ATOM 1789 N N . HIS A 1 217 ? -49.381 -3.608 8.009 1.00 68.75 217 HIS A N 1
ATOM 1790 C CA . HIS A 1 217 ? -49.549 -4.398 6.780 1.00 68.75 217 HIS A CA 1
ATOM 1791 C C . HIS A 1 217 ? -48.478 -5.497 6.671 1.00 68.75 217 HIS A C 1
ATOM 1793 O O . HIS A 1 217 ? -47.336 -5.273 7.069 1.00 68.75 217 HIS A O 1
ATOM 1799 N N . GLU A 1 218 ? -48.799 -6.663 6.089 1.00 47.41 218 GLU A N 1
ATOM 1800 C CA . GLU A 1 218 ? -47.831 -7.766 5.871 1.00 47.41 218 GLU A CA 1
ATOM 1801 C C . GLU A 1 218 ? -46.652 -7.354 4.968 1.00 47.41 218 GLU A C 1
ATOM 1803 O O . GLU A 1 218 ? -45.526 -7.791 5.186 1.00 47.41 218 GLU A O 1
ATOM 1808 N N . PHE A 1 219 ? -46.883 -6.427 4.031 1.00 42.62 219 PHE A N 1
ATOM 1809 C CA . PHE A 1 219 ? -45.850 -5.787 3.200 1.00 42.62 219 PHE A CA 1
ATOM 1810 C C . PHE A 1 219 ? -45.361 -4.426 3.735 1.00 42.62 219 PHE A C 1
ATOM 1812 O O . PHE A 1 219 ? -44.476 -3.817 3.145 1.00 42.62 219 PHE A O 1
ATOM 1819 N N . GLN A 1 220 ? -45.879 -3.971 4.881 1.00 39.69 220 GLN A N 1
ATOM 1820 C CA . GLN A 1 220 ? -45.248 -2.942 5.723 1.00 39.69 220 GLN A CA 1
ATOM 1821 C C . GLN A 1 220 ? -44.663 -3.573 6.986 1.00 39.69 220 GLN A C 1
ATOM 1823 O O . GLN A 1 220 ? -44.616 -2.978 8.069 1.00 39.69 220 GLN A O 1
ATOM 1828 N N . GLY A 1 221 ? -44.136 -4.786 6.837 1.00 29.61 221 GLY A N 1
ATOM 1829 C CA . GLY A 1 221 ? -42.958 -5.125 7.593 1.00 29.61 221 GLY A CA 1
ATOM 1830 C C . GLY A 1 221 ? -41.911 -4.040 7.339 1.00 29.61 221 GLY A C 1
ATOM 1831 O O . GLY A 1 221 ? -41.113 -4.143 6.417 1.00 29.61 221 GLY A O 1
ATOM 1832 N N . TYR A 1 222 ? -41.805 -3.094 8.271 1.00 32.59 222 TYR A N 1
ATOM 1833 C CA . TYR A 1 222 ? -40.519 -2.823 8.909 1.00 32.59 222 TYR A CA 1
ATOM 1834 C C . TYR A 1 222 ? -40.012 -4.158 9.486 1.00 32.59 222 TYR A C 1
ATOM 1836 O O . TYR A 1 222 ? -39.981 -4.407 10.691 1.00 32.59 222 TYR A O 1
ATOM 1844 N N . ASP A 1 223 ? -39.723 -5.095 8.590 1.00 28.62 223 ASP A N 1
ATOM 1845 C CA . ASP A 1 223 ? -38.973 -6.274 8.882 1.00 28.62 223 ASP A CA 1
ATOM 1846 C C . ASP A 1 223 ? -37.574 -5.713 9.053 1.00 28.62 223 ASP A C 1
ATOM 1848 O O . ASP A 1 223 ? -36.951 -5.237 8.104 1.00 28.62 223 ASP A O 1
ATOM 1852 N N . PHE A 1 224 ? -37.063 -5.760 10.278 1.00 34.78 224 PHE A N 1
ATOM 1853 C CA . PHE A 1 224 ? -35.656 -5.496 10.581 1.00 34.78 224 PHE A CA 1
ATOM 1854 C C . PHE A 1 224 ? -34.696 -6.430 9.791 1.00 34.78 224 PHE A C 1
ATOM 1856 O O . PHE A 1 224 ? -33.503 -6.467 10.080 1.00 34.78 224 PHE A O 1
ATOM 1863 N N . LYS A 1 225 ? -35.206 -7.194 8.812 1.00 29.53 225 LYS A N 1
ATOM 1864 C CA . LYS A 1 225 ? -34.512 -8.071 7.875 1.00 29.53 225 LYS A CA 1
ATOM 1865 C C . LYS A 1 225 ? -34.549 -7.636 6.398 1.00 29.53 225 LYS A C 1
ATOM 1867 O O . LYS A 1 225 ? -33.845 -8.273 5.622 1.00 29.53 225 LYS A O 1
ATOM 1872 N N . GLN A 1 226 ? -35.258 -6.576 5.981 1.00 29.22 226 GLN A N 1
ATOM 1873 C CA . GLN A 1 226 ? -35.074 -5.996 4.633 1.00 29.22 226 GLN A CA 1
ATOM 1874 C C . GLN A 1 226 ? -34.209 -4.726 4.681 1.00 29.22 226 GLN A C 1
ATOM 1876 O O . GLN A 1 226 ? -34.685 -3.595 4.706 1.00 29.22 226 GLN A O 1
ATOM 1881 N N . GLU A 1 227 ? -32.891 -4.933 4.651 1.00 35.50 227 GLU A N 1
ATOM 1882 C CA . GLU A 1 227 ? -31.845 -3.922 4.429 1.00 35.50 227 GLU A CA 1
ATOM 1883 C C . GLU A 1 227 ? -31.824 -3.383 2.978 1.00 35.50 227 GLU A C 1
ATOM 1885 O O . GLU A 1 227 ? -30.784 -3.389 2.323 1.00 35.50 227 GLU A O 1
ATOM 1890 N N . THR A 1 228 ? -32.953 -2.938 2.420 1.00 34.31 228 THR A N 1
ATOM 1891 C CA . THR A 1 228 ? -32.972 -2.372 1.049 1.00 34.31 228 THR A CA 1
ATOM 1892 C C . THR A 1 228 ? -33.875 -1.150 0.861 1.00 34.31 228 THR A C 1
ATOM 1894 O O . THR A 1 228 ? -34.214 -0.804 -0.264 1.00 34.31 228 THR A O 1
ATOM 1897 N N . GLU A 1 229 ? -34.159 -0.381 1.916 1.00 41.69 229 GLU A N 1
ATOM 1898 C CA . GLU A 1 229 ? -34.229 1.071 1.709 1.00 41.69 229 GLU A CA 1
ATOM 1899 C C . GLU A 1 229 ? -32.775 1.561 1.674 1.00 41.69 229 GLU A C 1
ATOM 1901 O O . GLU A 1 229 ? -32.015 1.325 2.616 1.00 41.69 229 GLU A O 1
ATOM 1906 N N . SER A 1 230 ? -32.335 2.158 0.560 1.00 46.56 230 SER A N 1
ATOM 1907 C CA . SER A 1 230 ? -30.984 2.720 0.466 1.00 46.56 230 SER A CA 1
ATOM 1908 C C . SER A 1 230 ? -30.743 3.613 1.686 1.00 46.56 230 SER A C 1
ATOM 1910 O O . SER A 1 230 ? -31.519 4.531 1.936 1.00 46.56 230 SER A O 1
ATOM 1912 N N . ALA A 1 231 ? -29.670 3.362 2.441 1.00 48.56 231 ALA A N 1
ATOM 1913 C CA . ALA A 1 231 ? -29.197 4.198 3.553 1.00 48.56 231 ALA A CA 1
ATOM 1914 C C . ALA A 1 231 ? -29.225 5.707 3.235 1.00 48.56 231 ALA A C 1
ATOM 1916 O O . ALA A 1 231 ? -29.413 6.555 4.106 1.00 48.56 231 ALA A O 1
ATOM 1917 N N . GLU A 1 232 ? -29.038 6.026 1.957 1.00 47.38 232 GLU A N 1
ATOM 1918 C CA . GLU A 1 232 ? -29.111 7.361 1.396 1.00 47.38 232 GLU A CA 1
ATOM 1919 C C . GLU A 1 232 ? -30.519 7.962 1.480 1.00 47.38 232 GLU A C 1
ATOM 1921 O O . GLU A 1 232 ? -30.650 9.137 1.797 1.00 47.38 232 GLU A O 1
ATOM 1926 N N . THR A 1 233 ? -31.572 7.174 1.255 1.00 52.06 233 THR A N 1
ATOM 1927 C CA . THR A 1 233 ? -32.973 7.603 1.335 1.00 52.06 233 THR A CA 1
ATOM 1928 C C . THR A 1 233 ? -33.340 7.976 2.765 1.00 52.06 233 THR A C 1
ATOM 1930 O O . THR A 1 233 ? -33.790 9.094 2.994 1.00 52.06 233 THR A O 1
ATOM 1933 N N . SER A 1 234 ? -33.078 7.112 3.752 1.00 50.78 234 SER A N 1
ATOM 1934 C CA . SER A 1 234 ? -33.402 7.411 5.155 1.00 50.78 234 SER A CA 1
ATOM 1935 C C . SER A 1 234 ? -32.588 8.593 5.700 1.00 50.78 234 SER A C 1
ATOM 1937 O O . SER A 1 234 ? -33.103 9.388 6.486 1.00 50.78 234 SER A O 1
ATOM 1939 N N . LEU A 1 235 ? -31.335 8.764 5.259 1.00 52.09 235 LEU A N 1
ATOM 1940 C CA . LEU A 1 235 ? -30.531 9.931 5.624 1.00 52.09 235 LEU A CA 1
ATOM 1941 C C . LEU A 1 235 ? -30.982 11.204 4.895 1.00 52.09 235 LEU A C 1
ATOM 1943 O O . LEU A 1 235 ? -30.984 12.264 5.509 1.00 52.09 235 LEU A O 1
ATOM 1947 N N . LYS A 1 236 ? -31.404 11.119 3.627 1.00 55.91 236 LYS A N 1
ATOM 1948 C CA . LYS A 1 236 ? -32.026 12.237 2.897 1.00 55.91 236 LYS A CA 1
ATOM 1949 C C . LYS A 1 236 ? -33.307 12.696 3.588 1.00 55.91 236 LYS A C 1
ATOM 1951 O O . LYS A 1 236 ? -33.452 13.895 3.789 1.00 55.91 236 LYS A O 1
ATOM 1956 N N . ARG A 1 237 ? -34.169 11.773 4.039 1.00 55.94 237 ARG A N 1
ATOM 1957 C CA . ARG A 1 237 ? -35.354 12.099 4.859 1.00 55.94 237 ARG A CA 1
ATOM 1958 C C . ARG A 1 237 ? -34.966 12.867 6.122 1.00 55.94 237 ARG A C 1
ATOM 1960 O O . ARG A 1 237 ? -35.539 13.898 6.451 1.00 55.94 237 ARG A O 1
ATOM 1967 N N . LEU A 1 238 ? -33.920 12.403 6.800 1.00 54.59 238 LEU A N 1
ATOM 1968 C CA . LEU A 1 238 ? -33.433 13.000 8.039 1.00 54.59 238 LEU A CA 1
ATOM 1969 C C . LEU A 1 238 ? -32.768 14.375 7.820 1.00 54.59 238 LEU A C 1
ATOM 1971 O O . LEU A 1 238 ? -32.967 15.290 8.612 1.00 54.59 238 LEU A O 1
ATOM 1975 N N . LEU A 1 239 ? -32.016 14.551 6.730 1.00 56.34 239 LEU A N 1
ATOM 1976 C CA . LEU A 1 239 ? -31.454 15.841 6.314 1.00 56.34 239 LEU A CA 1
ATOM 1977 C C . LEU A 1 239 ? -32.546 16.820 5.864 1.00 56.34 239 LEU A C 1
ATOM 1979 O O . LEU A 1 239 ? -32.443 18.006 6.172 1.00 56.34 239 LEU A O 1
ATOM 1983 N N . ASN A 1 240 ? -33.600 16.331 5.206 1.00 59.78 240 ASN A N 1
ATOM 1984 C CA . ASN A 1 240 ? -34.784 17.119 4.866 1.00 59.78 240 ASN A CA 1
ATOM 1985 C C . ASN A 1 240 ? -35.542 17.559 6.124 1.00 59.78 240 ASN A C 1
ATOM 1987 O O . ASN A 1 240 ? -35.908 18.722 6.238 1.00 59.78 240 ASN A O 1
ATOM 1991 N N . ALA A 1 241 ? -35.701 16.688 7.123 1.00 56.50 241 ALA A N 1
ATOM 1992 C CA . ALA A 1 241 ? -36.273 17.078 8.411 1.00 56.50 241 ALA A CA 1
ATOM 1993 C C . ALA A 1 241 ? -35.438 18.180 9.098 1.00 56.50 241 ALA A C 1
ATOM 1995 O O . ALA A 1 241 ? -35.990 19.141 9.631 1.00 56.50 241 ALA A O 1
ATOM 1996 N N . VAL A 1 242 ? -34.100 18.105 9.028 1.00 57.50 242 VAL A N 1
ATOM 1997 C CA . VAL A 1 242 ? -33.202 19.161 9.541 1.00 57.50 242 VAL A CA 1
ATOM 1998 C C . VAL A 1 242 ? -33.324 20.459 8.749 1.00 57.50 242 VAL A C 1
ATOM 2000 O O . VAL A 1 242 ? -33.288 21.532 9.351 1.00 57.50 242 VAL A O 1
ATOM 2003 N N . SER A 1 243 ? -33.439 20.397 7.420 1.00 62.81 243 SER A N 1
ATOM 2004 C CA . SER A 1 243 ? -33.572 21.597 6.587 1.00 62.81 243 SER A CA 1
ATOM 2005 C C . SER A 1 243 ? -34.903 22.302 6.841 1.00 62.81 243 SER A C 1
ATOM 2007 O O . SER A 1 243 ? -34.890 23.497 7.123 1.00 62.81 243 SER A O 1
ATOM 2009 N N . ILE A 1 244 ? -36.012 21.554 6.891 1.00 62.78 244 ILE A N 1
ATOM 2010 C CA . ILE A 1 244 ? -37.345 22.038 7.292 1.00 62.78 244 ILE A CA 1
ATOM 2011 C C . ILE A 1 244 ? -37.277 22.720 8.664 1.00 62.78 244 ILE A C 1
ATOM 2013 O O . ILE A 1 244 ? -37.851 23.787 8.875 1.00 62.78 244 ILE A O 1
ATOM 2017 N N . GLN A 1 245 ? -36.542 22.136 9.609 1.00 61.28 245 GLN A N 1
ATOM 2018 C CA . GLN A 1 245 ? -36.380 22.696 10.949 1.00 61.28 245 GLN A CA 1
ATOM 2019 C C . GLN A 1 245 ? -35.518 23.961 10.959 1.00 61.28 245 GLN A C 1
ATOM 2021 O O . GLN A 1 245 ? -35.857 24.920 11.643 1.00 61.28 245 GLN A O 1
ATOM 2026 N N . LYS A 1 246 ? -34.434 24.012 10.180 1.00 62.53 246 LYS A N 1
ATOM 2027 C CA . LYS A 1 246 ? -33.596 25.212 10.042 1.00 62.53 246 LYS A CA 1
ATOM 2028 C C . LYS A 1 246 ? -34.353 26.370 9.382 1.00 62.53 246 LYS A C 1
ATOM 2030 O O . LYS A 1 246 ? -34.109 27.517 9.738 1.00 62.53 246 LYS A O 1
ATOM 2035 N N . GLU A 1 247 ? -35.234 26.068 8.431 1.00 65.25 247 GLU A N 1
ATOM 2036 C CA . GLU A 1 247 ? -36.097 27.047 7.760 1.00 65.25 247 GLU A CA 1
ATOM 2037 C C . GLU A 1 247 ? -37.141 27.639 8.719 1.00 65.25 247 GLU A C 1
ATOM 2039 O O . GLU A 1 247 ? -37.428 28.832 8.652 1.00 65.25 247 GLU A O 1
ATOM 2044 N N . ASN A 1 248 ? -37.680 26.824 9.634 1.00 60.84 248 ASN A N 1
ATOM 2045 C CA . ASN A 1 248 ? -38.857 27.188 10.426 1.00 60.84 248 ASN A CA 1
ATOM 2046 C C . ASN A 1 248 ? -38.583 27.525 11.909 1.00 60.84 248 ASN A C 1
ATOM 2048 O O . ASN A 1 248 ? -39.428 28.162 12.541 1.00 60.84 248 ASN A O 1
ATOM 2052 N N . LEU A 1 249 ? -37.448 27.124 12.499 1.00 63.72 249 LEU A N 1
ATOM 2053 C CA . LEU A 1 249 ? -37.119 27.394 13.908 1.00 63.72 249 LEU A CA 1
ATOM 2054 C C . LEU A 1 249 ? -36.414 28.747 14.084 1.00 63.72 249 LEU A C 1
ATOM 2056 O O . LEU A 1 249 ? -35.381 29.012 13.473 1.00 63.72 249 LEU A O 1
ATOM 2060 N N . LYS A 1 250 ? -36.943 29.585 14.987 1.00 53.88 250 LYS A N 1
ATOM 2061 C CA . LYS A 1 250 ? -36.370 30.904 15.316 1.00 53.88 250 LYS A CA 1
ATOM 2062 C C . LYS A 1 250 ? -35.304 30.870 16.419 1.00 53.88 250 LYS A C 1
ATOM 2064 O O . LYS A 1 250 ? -34.509 31.802 16.497 1.00 53.88 250 LYS A O 1
ATOM 2069 N N . ASP A 1 251 ? -35.273 29.828 17.255 1.00 58.25 251 ASP A N 1
ATOM 2070 C CA . ASP A 1 251 ? -34.331 29.710 18.378 1.00 58.25 251 ASP A CA 1
ATOM 2071 C C . ASP A 1 251 ? -33.046 28.942 17.975 1.00 58.25 251 ASP A C 1
ATOM 2073 O O . ASP A 1 251 ? -33.103 27.741 17.675 1.00 58.25 251 ASP A O 1
ATOM 2077 N N . PRO A 1 252 ? -31.863 29.592 18.003 1.00 54.41 252 PRO A N 1
ATOM 2078 C CA . PRO A 1 252 ? -30.578 28.964 17.702 1.00 54.41 252 PRO A CA 1
ATOM 2079 C C . PRO A 1 252 ? -30.208 27.783 18.612 1.00 54.41 252 PRO A C 1
ATOM 2081 O O . PRO A 1 252 ? -29.435 26.923 18.189 1.00 54.41 252 PRO A O 1
ATOM 2084 N N . GLU A 1 253 ? -30.696 27.730 19.855 1.00 53.00 253 GLU A N 1
ATOM 2085 C CA . GLU A 1 253 ? -30.462 26.598 20.761 1.00 53.00 253 GLU A CA 1
ATOM 2086 C C . GLU A 1 253 ? -31.217 25.355 20.283 1.00 53.00 253 GLU A C 1
ATOM 2088 O O . GLU A 1 253 ? -30.618 24.285 20.170 1.00 53.00 253 GLU A O 1
ATOM 2093 N N . LEU A 1 254 ? -32.487 25.497 19.895 1.00 53.47 254 LEU A N 1
ATOM 2094 C CA . LEU A 1 254 ? -33.297 24.416 19.318 1.00 53.47 254 LEU A CA 1
ATOM 2095 C C . LEU A 1 254 ? -32.700 23.882 18.007 1.00 53.47 254 LEU A C 1
ATOM 2097 O O . LEU A 1 254 ? -32.605 22.667 17.833 1.00 53.47 254 LEU A O 1
ATOM 2101 N N . VAL A 1 255 ? -32.160 24.759 17.152 1.00 54.56 255 VAL A N 1
ATOM 2102 C CA . VAL A 1 255 ? -31.417 24.349 15.945 1.00 54.56 255 VAL A CA 1
ATOM 2103 C C . VAL A 1 255 ? -30.193 23.488 16.298 1.00 54.56 255 VAL A C 1
ATOM 2105 O O . VAL A 1 255 ? -29.900 22.523 15.595 1.00 54.56 255 VAL A O 1
ATOM 2108 N N . LYS A 1 256 ? -29.473 23.763 17.396 1.00 50.47 256 LYS A N 1
ATOM 2109 C CA . LYS A 1 256 ? -28.335 22.925 17.842 1.00 50.47 256 LYS A CA 1
ATOM 2110 C C . LYS A 1 256 ? -28.775 21.542 18.322 1.00 50.47 256 LYS A C 1
ATOM 2112 O O . LYS A 1 256 ? -28.067 20.565 18.063 1.00 50.47 256 LYS A O 1
ATOM 2117 N N . TYR A 1 257 ? -29.916 21.445 19.005 1.00 50.81 257 TYR A N 1
ATOM 2118 C CA . TYR A 1 257 ? -30.483 20.161 19.418 1.00 50.81 257 TYR A CA 1
ATOM 2119 C C . TYR A 1 257 ? -30.832 19.307 18.195 1.00 50.81 257 TYR A C 1
ATOM 2121 O O . TYR A 1 257 ? -30.440 18.139 18.163 1.00 50.81 257 TYR A O 1
ATOM 2129 N N . THR A 1 258 ? -31.396 19.916 17.145 1.00 50.66 258 THR A N 1
ATOM 2130 C CA . THR A 1 258 ? -31.676 19.283 15.847 1.00 50.66 258 THR A CA 1
ATOM 2131 C C . THR A 1 258 ? -30.473 18.544 15.254 1.00 50.66 258 THR A C 1
ATOM 2133 O O . THR A 1 258 ? -30.546 17.353 14.936 1.00 50.66 258 THR A O 1
ATOM 2136 N N . TYR A 1 259 ? -29.315 19.207 15.189 1.00 52.34 259 TYR A N 1
ATOM 2137 C CA . TYR A 1 259 ? -28.078 18.569 14.725 1.00 52.34 259 TYR A CA 1
ATOM 2138 C C . TYR A 1 259 ? -27.635 17.402 15.628 1.00 52.34 259 TYR A C 1
ATOM 2140 O O . TYR A 1 259 ? -27.086 16.420 15.128 1.00 52.34 259 TYR A O 1
ATOM 2148 N N . CYS A 1 260 ? -27.889 17.465 16.941 1.00 50.16 260 CYS A N 1
ATOM 2149 C CA . CYS A 1 260 ? -27.509 16.414 17.892 1.00 50.16 260 CYS A CA 1
ATOM 2150 C C . CYS A 1 260 ? -28.294 15.110 17.686 1.00 50.16 260 CYS A C 1
ATOM 2152 O O . CYS A 1 260 ? -27.700 14.033 17.748 1.00 50.16 260 CYS A O 1
ATOM 2154 N N . GLY A 1 261 ? -29.603 15.185 17.426 1.00 48.34 261 GLY A N 1
ATOM 2155 C CA . GLY A 1 261 ? -30.429 14.000 17.149 1.00 48.34 261 GLY A CA 1
ATOM 2156 C C . GLY A 1 261 ? -30.024 13.312 15.848 1.00 48.34 261 GLY A C 1
ATOM 2157 O O . GLY A 1 261 ? -29.926 12.086 15.790 1.00 48.34 261 GLY A O 1
ATOM 2158 N N . VAL A 1 262 ? -29.670 14.110 14.840 1.00 51.03 262 VAL A N 1
ATOM 2159 C CA . VAL A 1 262 ? -29.180 13.621 13.549 1.00 51.03 262 VAL A CA 1
ATOM 2160 C C . VAL A 1 262 ? -27.819 12.958 13.646 1.00 51.03 262 VAL A C 1
ATOM 2162 O O . VAL A 1 262 ? -27.638 11.861 13.125 1.00 51.03 262 VAL A O 1
ATOM 2165 N N . LEU A 1 263 ? -26.885 13.561 14.383 1.00 48.62 263 LEU A N 1
ATOM 2166 C CA . LEU A 1 263 ? -25.601 12.938 14.693 1.00 48.62 263 LEU A CA 1
ATOM 2167 C C . LEU A 1 263 ? -25.784 11.636 15.470 1.00 48.62 263 LEU A C 1
ATOM 2169 O O . LEU A 1 263 ? -25.137 10.652 15.138 1.00 48.62 263 LEU A O 1
ATOM 2173 N N . LEU A 1 264 ? -26.681 11.592 16.458 1.00 49.41 264 LEU A N 1
ATOM 2174 C CA . LEU A 1 264 ? -26.974 10.381 17.227 1.00 49.41 264 LEU A CA 1
ATOM 2175 C C . LEU A 1 264 ? -27.564 9.262 16.366 1.00 49.41 264 LEU A C 1
ATOM 2177 O O . LEU A 1 264 ? -27.194 8.102 16.551 1.00 49.41 264 LEU A O 1
ATOM 2181 N N . TYR A 1 265 ? -28.445 9.594 15.423 1.00 48.81 265 TYR A N 1
ATOM 2182 C CA . TYR A 1 265 ? -29.027 8.624 14.499 1.00 48.81 265 TYR A CA 1
ATOM 2183 C C . TYR A 1 265 ? -27.999 8.146 13.469 1.00 48.81 265 TYR A C 1
ATOM 2185 O O . TYR A 1 265 ? -27.840 6.942 13.284 1.00 48.81 265 TYR A O 1
ATOM 2193 N N . ALA A 1 266 ? -27.218 9.065 12.894 1.00 49.69 266 ALA A N 1
ATOM 2194 C CA . ALA A 1 266 ? -26.105 8.747 12.006 1.00 49.69 266 ALA A CA 1
ATOM 2195 C C . ALA A 1 266 ? -25.052 7.873 12.708 1.00 49.69 266 ALA A C 1
ATOM 2197 O O . ALA A 1 266 ? -24.579 6.909 12.123 1.00 49.69 266 ALA A O 1
ATOM 2198 N N . LEU A 1 267 ? -24.737 8.138 13.981 1.00 49.62 267 LEU A N 1
ATOM 2199 C CA . LEU A 1 267 ? -23.832 7.323 14.801 1.00 49.62 267 LEU A CA 1
ATOM 2200 C C . LEU A 1 267 ? -24.421 5.949 15.136 1.00 49.62 267 LEU A C 1
ATOM 2202 O O . LEU A 1 267 ? -23.720 4.948 15.027 1.00 49.62 267 LEU A O 1
ATOM 2206 N N . LYS A 1 268 ? -25.697 5.876 15.530 1.00 46.31 268 LYS A N 1
ATOM 2207 C CA . LYS A 1 268 ? -26.395 4.604 15.785 1.00 46.31 268 LYS A CA 1
ATOM 2208 C C . LYS A 1 268 ? -26.425 3.731 14.527 1.00 46.31 268 LYS A C 1
ATOM 2210 O O . LYS A 1 268 ? -26.261 2.524 14.643 1.00 46.31 268 LYS A O 1
ATOM 2215 N N . PHE A 1 269 ? -26.581 4.354 13.363 1.00 50.91 269 PHE A N 1
ATOM 2216 C CA . PHE A 1 269 ? -26.605 3.706 12.059 1.00 50.91 269 PHE A CA 1
ATOM 2217 C C . PHE A 1 269 ? -25.201 3.300 11.579 1.00 50.91 269 PHE A C 1
ATOM 2219 O O . PHE A 1 269 ? -24.996 2.154 11.202 1.00 50.91 269 PHE A O 1
ATOM 2226 N N . LEU A 1 270 ? -24.188 4.167 11.711 1.00 44.66 270 LEU A N 1
ATOM 2227 C CA . LEU A 1 270 ? -22.774 3.842 11.452 1.00 44.66 270 LEU A CA 1
ATOM 2228 C C . LEU A 1 270 ? -22.294 2.621 12.253 1.00 44.66 270 LEU A C 1
ATOM 2230 O O . LEU A 1 270 ? -21.458 1.862 11.774 1.00 44.66 270 LEU A O 1
ATOM 2234 N N . LEU A 1 271 ? -22.838 2.419 13.457 1.00 43.03 271 LEU A N 1
ATOM 2235 C CA . LEU A 1 271 ? -22.541 1.273 14.322 1.00 43.03 271 LEU A CA 1
ATOM 2236 C C . LEU A 1 271 ? -23.224 -0.037 13.888 1.00 43.03 271 LEU A C 1
ATOM 2238 O O . LEU A 1 271 ? -22.853 -1.092 14.402 1.00 43.03 271 LEU A O 1
ATOM 2242 N N . THR A 1 272 ? -24.214 0.015 12.991 1.00 41.03 272 THR A N 1
ATOM 2243 C CA . THR A 1 272 ? -24.943 -1.156 12.470 1.00 41.03 272 THR A CA 1
ATOM 2244 C C . THR A 1 272 ? -24.596 -1.501 11.021 1.00 41.03 272 THR A C 1
ATOM 2246 O O . THR A 1 272 ? -25.003 -2.557 10.555 1.00 41.03 272 THR A O 1
ATOM 2249 N N . LEU A 1 273 ? -23.847 -0.649 10.314 1.00 42.00 273 LEU A N 1
ATOM 2250 C CA . LEU A 1 273 ? -23.481 -0.856 8.912 1.00 42.00 273 LEU A CA 1
ATOM 2251 C C . LEU A 1 273 ? -22.288 -1.800 8.728 1.00 42.00 273 LEU A C 1
ATOM 2253 O O . LEU A 1 273 ? -21.337 -1.811 9.514 1.00 42.00 273 LEU A O 1
ATOM 2257 N N . HIS A 1 274 ? -22.276 -2.492 7.588 1.00 42.31 274 HIS A N 1
ATOM 2258 C CA . HIS A 1 274 ? -21.041 -3.006 7.008 1.00 42.31 274 HIS A CA 1
ATOM 2259 C C . HIS A 1 274 ? -20.161 -1.838 6.521 1.00 42.31 274 HIS A C 1
ATOM 2261 O O . HIS A 1 274 ? -20.645 -0.821 6.022 1.00 42.31 274 HIS A O 1
ATOM 2267 N N . PHE A 1 275 ? -18.842 -1.990 6.653 1.00 38.12 275 PHE A N 1
ATOM 2268 C CA . PHE A 1 275 ? -17.829 -0.950 6.415 1.00 38.12 275 PHE A CA 1
ATOM 2269 C C . PHE A 1 275 ? -17.979 -0.189 5.078 1.00 38.12 275 PHE A C 1
ATOM 2271 O O . PHE A 1 275 ? -17.806 1.028 5.033 1.00 38.12 275 PHE A O 1
ATOM 2278 N N . SER A 1 276 ? -18.387 -0.870 4.003 1.00 36.41 276 SER A N 1
ATOM 2279 C CA . SER A 1 276 ? -18.594 -0.281 2.669 1.00 36.41 276 SER A CA 1
ATOM 2280 C C . SER A 1 276 ? -19.758 0.717 2.596 1.00 36.41 276 SER A C 1
ATOM 2282 O O . SER A 1 276 ? -19.711 1.675 1.825 1.00 36.41 276 SER A O 1
ATOM 2284 N N . GLN A 1 277 ? -20.795 0.534 3.413 1.00 41.78 277 GLN A N 1
ATOM 2285 C CA . GLN A 1 277 ? -21.952 1.429 3.468 1.00 41.78 277 GLN A CA 1
ATOM 2286 C C . GLN A 1 277 ? -21.659 2.659 4.341 1.00 41.78 277 GLN A C 1
ATOM 2288 O O . GLN A 1 277 ? -22.088 3.765 4.009 1.00 41.78 277 GLN A O 1
ATOM 2293 N N . ALA A 1 278 ? -20.854 2.497 5.400 1.00 44.06 278 ALA A N 1
ATOM 2294 C CA . ALA A 1 278 ? -20.381 3.603 6.237 1.00 44.06 278 ALA A CA 1
ATOM 2295 C C . ALA A 1 278 ? -19.531 4.612 5.441 1.00 44.06 278 ALA A C 1
ATOM 2297 O O . ALA A 1 278 ? -19.597 5.815 5.684 1.00 44.06 278 ALA A O 1
ATOM 2298 N N . LEU A 1 279 ? -18.785 4.138 4.439 1.00 41.22 279 LEU A N 1
ATOM 2299 C CA . LEU A 1 279 ? -17.926 4.967 3.589 1.00 41.22 279 LEU A CA 1
ATOM 2300 C C . LEU A 1 279 ? -18.690 5.911 2.653 1.00 41.22 279 LEU A C 1
ATOM 2302 O O . LEU A 1 279 ? -18.232 7.024 2.396 1.00 41.22 279 LEU A O 1
ATOM 2306 N N . ARG A 1 280 ? -19.888 5.525 2.196 1.00 44.59 280 ARG A N 1
ATOM 2307 C CA . ARG A 1 280 ? -20.739 6.401 1.369 1.00 44.59 280 ARG A CA 1
ATOM 2308 C C . ARG A 1 280 ? -21.250 7.616 2.150 1.00 44.59 280 ARG A C 1
ATOM 2310 O O . ARG A 1 280 ? -21.451 8.670 1.557 1.00 44.59 280 ARG A O 1
ATOM 2317 N N . LEU A 1 281 ? -21.374 7.504 3.476 1.00 45.78 281 LEU A N 1
ATOM 2318 C CA . LEU A 1 281 ? -21.802 8.601 4.353 1.00 45.78 281 LEU A CA 1
ATOM 2319 C C . LEU A 1 281 ? -20.756 9.721 4.463 1.00 45.78 281 LEU A C 1
ATOM 2321 O O . LEU A 1 281 ? -21.130 10.881 4.618 1.00 45.78 281 LEU A O 1
ATOM 2325 N N . PHE A 1 282 ? -19.461 9.410 4.328 1.00 44.50 282 PHE A N 1
ATOM 2326 C CA . PHE A 1 282 ? -18.396 10.424 4.329 1.00 44.50 282 PHE A CA 1
ATOM 2327 C C . PHE A 1 282 ? -18.402 11.311 3.075 1.00 44.50 282 PHE A C 1
ATOM 2329 O O . PHE A 1 282 ? -17.830 12.397 3.102 1.00 44.50 282 PHE A O 1
ATOM 2336 N N . LYS A 1 283 ? -19.071 10.883 1.994 1.00 41.81 283 LYS A N 1
ATOM 2337 C CA . LYS A 1 283 ? -19.213 11.660 0.752 1.00 41.81 283 LYS A CA 1
ATOM 2338 C C . LYS A 1 283 ? -20.375 12.663 0.790 1.00 41.81 283 LYS A C 1
ATOM 2340 O O . LYS A 1 283 ? -20.518 13.447 -0.141 1.00 41.81 283 LYS A O 1
ATOM 2345 N N . ILE A 1 284 ? -21.204 12.652 1.838 1.00 45.00 284 ILE A N 1
ATOM 2346 C CA . ILE A 1 284 ? -22.397 13.503 1.937 1.00 45.00 284 ILE A CA 1
ATOM 2347 C C . ILE A 1 284 ? -22.010 14.868 2.538 1.00 45.00 284 ILE A C 1
ATOM 2349 O O . ILE A 1 284 ? -21.565 14.925 3.692 1.00 45.00 284 ILE A O 1
ATOM 2353 N N . PRO A 1 285 ? -22.170 15.984 1.799 1.00 43.53 285 PRO A N 1
ATOM 2354 C CA . PRO A 1 285 ? -21.757 17.307 2.262 1.00 43.53 285 PRO A CA 1
ATOM 2355 C C . PRO A 1 285 ? -22.476 17.733 3.553 1.00 43.53 285 PRO A C 1
ATOM 2357 O O . PRO A 1 285 ? -23.694 17.639 3.663 1.00 43.53 285 PRO A O 1
ATOM 2360 N N . GLY A 1 286 ? -21.724 18.252 4.532 1.00 46.19 286 GLY A N 1
ATOM 2361 C CA . GLY A 1 286 ? -22.269 18.955 5.706 1.00 46.19 286 GLY A CA 1
ATOM 2362 C C . GLY A 1 286 ? -22.320 18.177 7.028 1.00 46.19 286 GLY A C 1
ATOM 2363 O O . GLY A 1 286 ? -22.294 18.822 8.079 1.00 46.19 286 GLY A O 1
ATOM 2364 N N . ILE A 1 287 ? -22.304 16.836 7.011 1.00 46.69 287 ILE A N 1
ATOM 2365 C CA . ILE A 1 287 ? -22.435 15.991 8.222 1.00 46.69 287 ILE A CA 1
ATOM 2366 C C . ILE A 1 287 ? -21.219 16.124 9.156 1.00 46.69 287 ILE A C 1
ATOM 2368 O O . ILE A 1 287 ? -21.371 16.324 10.361 1.00 46.69 287 ILE A O 1
ATOM 2372 N N . PHE A 1 288 ? -20.007 16.084 8.600 1.00 48.97 288 PHE A N 1
ATOM 2373 C CA . PHE A 1 288 ? -18.746 16.176 9.348 1.00 48.97 288 PHE A CA 1
ATOM 2374 C C . PHE A 1 288 ? -17.987 17.470 9.035 1.00 48.97 288 PHE A C 1
ATOM 2376 O O . PHE A 1 288 ? -16.803 17.451 8.725 1.00 48.97 288 PHE A O 1
ATOM 2383 N N . ASN A 1 289 ? -18.655 18.622 9.070 1.00 48.75 289 ASN A N 1
ATOM 2384 C CA . ASN A 1 289 ? -17.963 19.889 8.825 1.00 48.75 289 ASN A CA 1
ATOM 2385 C C . ASN A 1 289 ? -17.072 20.318 10.019 1.00 48.75 289 ASN A C 1
ATOM 2387 O O . ASN A 1 289 ? -17.260 19.894 11.166 1.00 48.75 289 ASN A O 1
ATOM 2391 N N . ARG A 1 290 ? -16.114 21.219 9.747 1.00 42.59 290 ARG A N 1
ATOM 2392 C CA . ARG A 1 290 ? -15.121 21.725 10.716 1.00 42.59 290 ARG A CA 1
ATOM 2393 C C . ARG A 1 290 ? -15.755 22.287 11.997 1.00 42.59 290 ARG A C 1
ATOM 2395 O O . ARG A 1 290 ? -15.195 22.065 13.069 1.00 42.59 290 ARG A O 1
ATOM 2402 N N . LYS A 1 291 ? -16.910 22.968 11.907 1.00 46.81 291 LYS A N 1
ATOM 2403 C CA . LYS A 1 291 ? -17.647 23.560 13.049 1.00 46.81 291 LYS A CA 1
ATOM 2404 C C . LYS A 1 291 ? -18.343 22.505 13.919 1.00 46.81 291 LYS A C 1
ATOM 2406 O O . LYS A 1 291 ? -18.409 22.666 15.138 1.00 46.81 291 LYS A O 1
ATOM 2411 N N . THR A 1 292 ? -18.843 21.428 13.318 1.00 47.00 292 THR A N 1
ATOM 2412 C CA . THR A 1 292 ? -19.490 20.315 14.029 1.00 47.00 292 THR A CA 1
ATOM 2413 C C . THR A 1 292 ? -18.484 19.552 14.893 1.00 47.00 292 THR A C 1
ATOM 2415 O O . THR A 1 292 ? -18.747 19.278 16.064 1.00 47.00 292 THR A O 1
ATOM 2418 N N . LEU A 1 293 ? -17.292 19.278 14.354 1.00 44.38 293 LEU A N 1
ATOM 2419 C CA . LEU A 1 293 ? -16.240 18.544 15.065 1.00 44.38 293 LEU A CA 1
ATOM 2420 C C . LEU A 1 293 ? -15.522 19.376 16.136 1.00 44.38 293 LEU A C 1
ATOM 2422 O O . LEU A 1 293 ? -15.114 18.825 17.155 1.00 44.38 293 LEU A O 1
ATOM 2426 N N . THR A 1 294 ? -15.415 20.700 15.968 1.00 44.22 294 THR A N 1
ATOM 2427 C CA . THR A 1 294 ? -14.825 21.586 16.995 1.00 44.22 294 THR A CA 1
ATOM 2428 C C . THR A 1 294 ? -15.707 21.741 18.231 1.00 44.22 294 THR A C 1
ATOM 2430 O O . THR A 1 294 ? -15.187 21.842 19.338 1.00 44.22 294 THR A O 1
ATOM 2433 N N . ASN A 1 295 ? -17.034 21.724 18.080 1.00 41.19 295 ASN A N 1
ATOM 2434 C CA . ASN A 1 295 ? -17.964 21.834 19.211 1.00 41.19 295 ASN A CA 1
ATOM 2435 C C . ASN A 1 295 ? -18.260 20.480 19.895 1.00 41.19 295 ASN A C 1
ATOM 2437 O O . ASN A 1 295 ? -18.856 20.433 20.974 1.00 41.19 295 ASN A O 1
ATOM 2441 N N . PHE A 1 296 ? -17.795 19.377 19.304 1.00 44.62 296 PHE A N 1
ATOM 2442 C CA . PHE A 1 296 ? -18.030 18.001 19.747 1.00 44.62 296 PHE A CA 1
ATOM 2443 C C . PHE A 1 296 ? -17.629 17.683 21.204 1.00 44.62 296 PHE A C 1
ATOM 2445 O O . PHE A 1 296 ? -18.387 16.976 21.870 1.00 44.62 296 PHE A O 1
ATOM 2452 N N . PRO A 1 297 ? -16.535 18.228 21.780 1.00 41.47 297 PRO A N 1
ATOM 2453 C CA . PRO A 1 297 ? -16.178 17.978 23.182 1.00 41.47 297 PRO A CA 1
ATOM 2454 C C . PRO A 1 297 ? -17.225 18.477 24.193 1.00 41.47 297 PRO A C 1
ATOM 2456 O O . PRO A 1 297 ? -17.485 17.808 25.195 1.00 41.47 297 PRO A O 1
ATOM 2459 N N . ARG A 1 298 ? -17.877 19.620 23.918 1.00 42.38 298 ARG A N 1
ATOM 2460 C CA . ARG A 1 298 ? -19.000 20.127 24.733 1.00 42.38 298 ARG A CA 1
ATOM 2461 C C . ARG A 1 298 ? -20.234 19.229 24.592 1.00 42.38 298 ARG A C 1
ATOM 2463 O O . ARG A 1 298 ? -20.871 18.911 25.594 1.00 42.38 298 ARG A O 1
ATOM 2470 N N . PHE A 1 299 ? -20.523 18.757 23.378 1.00 48.88 299 PHE A N 1
ATOM 2471 C CA . PHE A 1 299 ? -21.640 17.845 23.102 1.00 48.88 299 PHE A CA 1
ATOM 2472 C C . PHE A 1 299 ? -21.454 16.460 23.748 1.00 48.88 299 PHE A C 1
ATOM 2474 O O . PHE A 1 299 ? -22.398 15.892 24.294 1.00 48.88 299 PHE A O 1
ATOM 2481 N N . PHE A 1 300 ? -20.223 15.947 23.781 1.00 43.72 300 PHE A N 1
ATOM 2482 C CA . PHE A 1 300 ? -19.861 14.699 24.456 1.00 43.72 300 PHE A CA 1
ATOM 2483 C C . PHE A 1 300 ? -20.099 14.751 25.973 1.00 43.72 300 PHE A C 1
ATOM 2485 O O . PHE A 1 300 ? -20.616 13.795 26.554 1.00 43.72 300 PHE A O 1
ATOM 2492 N N . TRP A 1 301 ? -19.804 15.881 26.624 1.00 44.03 301 TRP A N 1
ATOM 2493 C CA . TRP A 1 301 ? -20.107 16.058 28.049 1.00 44.03 301 TRP A CA 1
ATOM 2494 C C . TRP A 1 301 ? -21.616 15.978 28.330 1.00 44.03 301 TRP A C 1
ATOM 2496 O O . TRP A 1 301 ? -22.044 15.372 29.314 1.00 44.03 301 TRP A O 1
ATOM 2506 N N . MET A 1 302 ? -22.435 16.496 27.414 1.00 42.09 302 MET A N 1
ATOM 2507 C CA . MET A 1 302 ? -23.891 16.387 27.487 1.00 42.09 302 MET A CA 1
ATOM 2508 C C . MET A 1 302 ? -24.364 14.925 27.345 1.00 42.09 302 MET A C 1
ATOM 2510 O O . MET A 1 302 ? -25.209 14.482 28.126 1.00 42.09 302 MET A O 1
ATOM 2514 N N . LEU A 1 303 ? -23.746 14.148 26.442 1.00 42.47 303 LEU A N 1
ATOM 2515 C CA . LEU A 1 303 ? -24.024 12.721 26.189 1.00 42.47 303 LEU A CA 1
ATOM 2516 C C . LEU A 1 303 ? -23.665 11.784 27.354 1.00 42.47 303 LEU A C 1
ATOM 2518 O O . LEU A 1 303 ? -24.326 10.766 27.564 1.00 42.47 303 LEU A O 1
ATOM 2522 N N . VAL A 1 304 ? -22.606 12.094 28.106 1.00 39.50 304 VAL A N 1
ATOM 2523 C CA . VAL A 1 304 ? -22.158 11.279 29.253 1.00 39.50 304 VAL A CA 1
ATOM 2524 C C . VAL A 1 304 ? -22.906 11.645 30.543 1.00 39.50 304 VAL A C 1
ATOM 2526 O O . VAL A 1 304 ? -22.899 10.873 31.510 1.00 39.50 304 VAL A O 1
ATOM 2529 N N . SER A 1 305 ? -23.603 12.784 30.566 1.00 44.50 305 SER A N 1
ATOM 2530 C CA . SER A 1 305 ? -24.416 13.189 31.710 1.00 44.50 305 SER A CA 1
ATOM 2531 C C . SER A 1 305 ? -25.580 12.206 31.934 1.00 44.50 305 SER A C 1
ATOM 2533 O O . SER A 1 305 ? -26.303 11.821 31.017 1.00 44.50 305 SER A O 1
ATOM 2535 N N . ARG A 1 306 ? -25.775 11.763 33.186 1.00 40.12 306 ARG A N 1
ATOM 2536 C CA . ARG A 1 306 ? -26.781 10.746 33.573 1.00 40.12 306 ARG A CA 1
ATOM 2537 C C . ARG A 1 306 ? -28.238 11.145 33.291 1.00 40.12 306 ARG A C 1
ATOM 2539 O O .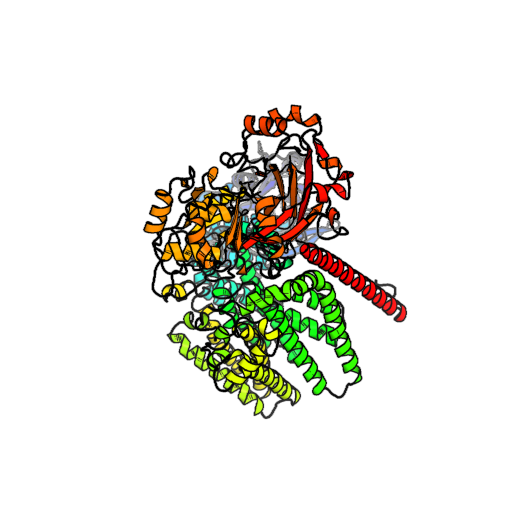 ARG A 1 306 ? -29.124 10.325 33.495 1.00 40.12 306 ARG A O 1
ATOM 2546 N N . LYS A 1 307 ? -28.485 12.386 32.873 1.00 38.84 307 LYS A N 1
ATOM 2547 C CA . LYS A 1 307 ? -29.813 13.002 32.824 1.00 38.84 307 LYS A CA 1
ATOM 2548 C C . LYS A 1 307 ? -30.689 12.485 31.671 1.00 38.84 307 LYS A C 1
ATOM 2550 O O . LYS A 1 307 ? -31.899 12.626 31.755 1.00 38.84 307 LYS A O 1
ATOM 2555 N N . TYR A 1 308 ? -30.102 11.851 30.649 1.00 41.62 308 TYR A N 1
ATOM 2556 C CA . TYR A 1 308 ? -30.784 11.588 29.370 1.00 41.62 308 TYR A CA 1
ATOM 2557 C C . TYR A 1 308 ? -30.899 10.105 28.958 1.00 41.62 308 TYR A C 1
ATOM 2559 O O . TYR A 1 308 ? -31.362 9.823 27.860 1.00 41.62 308 TYR A O 1
ATOM 2567 N N . PHE A 1 309 ? -30.499 9.136 29.798 1.00 41.50 309 PHE A N 1
ATOM 2568 C CA . PHE A 1 309 ? -30.566 7.707 29.435 1.00 41.50 309 PHE A CA 1
ATOM 2569 C C . PHE A 1 309 ? -31.113 6.801 30.549 1.00 41.50 309 PHE A C 1
ATOM 2571 O O . PHE A 1 309 ? -30.674 6.860 31.698 1.00 41.50 309 PHE A O 1
ATOM 2578 N N . ASN A 1 310 ? -32.016 5.887 30.174 1.00 37.38 310 ASN A N 1
ATOM 2579 C CA . ASN A 1 310 ? -32.580 4.849 31.044 1.00 37.38 310 ASN A CA 1
ATOM 2580 C C . ASN A 1 310 ? -31.516 3.793 31.449 1.00 37.38 310 ASN A C 1
ATOM 2582 O O . ASN A 1 310 ? -30.628 3.435 30.668 1.00 37.38 310 ASN A O 1
ATOM 2586 N N . LYS A 1 311 ? -31.605 3.255 32.676 1.00 36.41 311 LYS A N 1
ATOM 2587 C CA . LYS A 1 311 ? -30.642 2.312 33.284 1.00 36.41 311 LYS A CA 1
ATOM 2588 C C . LYS A 1 311 ? -30.437 1.017 32.481 1.00 36.41 311 LYS A C 1
ATOM 2590 O O . LYS A 1 311 ? -29.318 0.502 32.482 1.00 36.41 311 LYS A O 1
ATOM 2595 N N . SER A 1 312 ? -31.453 0.501 31.781 1.00 36.31 312 SER A N 1
ATOM 2596 C CA . SER A 1 312 ? -31.325 -0.738 30.984 1.00 36.31 312 SER A CA 1
ATOM 2597 C C . SER A 1 312 ? -30.504 -0.540 29.697 1.00 36.31 312 SER A C 1
ATOM 2599 O O . SER A 1 312 ? -29.730 -1.416 29.308 1.00 36.31 312 SER A O 1
ATOM 2601 N N . PHE A 1 313 ? -30.572 0.653 29.096 1.00 37.88 313 PHE A N 1
ATOM 2602 C CA . PHE A 1 313 ? -29.809 1.045 27.906 1.00 37.88 313 PHE A CA 1
ATOM 2603 C C . PHE A 1 313 ? -28.306 1.214 28.207 1.00 37.88 313 PHE A C 1
ATOM 2605 O O . PHE A 1 313 ? -27.439 0.868 27.404 1.00 37.88 313 PHE A O 1
ATOM 2612 N N . ILE A 1 314 ? -27.977 1.667 29.421 1.00 36.97 314 ILE A N 1
ATOM 2613 C CA . ILE A 1 314 ? -26.603 1.919 29.887 1.00 36.97 314 ILE A CA 1
ATOM 2614 C C . ILE A 1 314 ? -25.791 0.621 30.077 1.00 36.97 314 ILE A C 1
ATOM 2616 O O . ILE A 1 314 ? -24.571 0.625 29.886 1.00 36.97 314 ILE A O 1
ATOM 2620 N N . LEU A 1 315 ? -26.440 -0.495 30.426 1.00 35.47 315 LEU A N 1
ATOM 2621 C CA . LEU A 1 315 ? -25.772 -1.768 30.737 1.00 35.47 315 LEU A CA 1
ATOM 2622 C C . LEU A 1 315 ? -25.321 -2.548 29.488 1.00 35.47 315 LEU A C 1
ATOM 2624 O O . LEU A 1 315 ? -24.234 -3.128 29.509 1.00 35.47 315 LEU A O 1
ATOM 2628 N N . LYS A 1 316 ? -26.076 -2.496 28.378 1.00 36.66 316 LYS A N 1
ATOM 2629 C CA . LYS A 1 316 ? -25.685 -3.121 27.092 1.00 36.66 316 LYS A CA 1
ATOM 2630 C C . LYS A 1 316 ? -24.512 -2.403 26.395 1.00 36.66 316 LYS A C 1
ATOM 2632 O O . LYS A 1 316 ? -23.799 -3.024 25.615 1.00 36.66 316 LYS A O 1
ATOM 2637 N N . PHE A 1 317 ? -24.248 -1.132 26.719 1.00 39.50 317 PHE A N 1
ATOM 2638 C CA . PHE A 1 317 ? -23.311 -0.255 25.990 1.00 39.50 317 PHE A CA 1
ATOM 2639 C C . PHE A 1 317 ? -21.874 -0.182 26.539 1.00 39.50 317 PHE A C 1
ATOM 2641 O O . PHE A 1 317 ? -21.053 0.578 26.026 1.00 39.50 317 PHE A O 1
ATOM 2648 N N . ARG A 1 318 ? -21.516 -0.934 27.585 1.00 44.75 318 ARG A N 1
ATOM 2649 C CA . ARG A 1 318 ? -20.240 -0.723 28.304 1.00 44.75 318 ARG A CA 1
ATOM 2650 C C . ARG A 1 318 ? -18.981 -0.978 27.452 1.00 44.75 318 ARG A C 1
ATOM 2652 O O . ARG A 1 318 ? -18.026 -0.215 27.559 1.00 44.75 318 ARG A O 1
ATOM 2659 N N . LYS A 1 319 ? -18.992 -1.996 26.577 1.00 47.25 319 LYS A N 1
ATOM 2660 C CA . LYS A 1 319 ? -17.908 -2.273 25.603 1.00 47.25 319 LYS A CA 1
ATOM 2661 C C . LYS A 1 319 ? -17.974 -1.365 24.371 1.00 47.25 319 LYS A C 1
ATOM 2663 O O . LYS A 1 319 ? -16.940 -0.917 23.877 1.00 47.25 319 LYS A O 1
ATOM 2668 N N . THR A 1 320 ? -19.184 -1.042 23.922 1.00 53.44 320 THR A N 1
ATOM 2669 C CA . THR A 1 320 ? -19.434 -0.132 22.797 1.00 53.44 320 THR A CA 1
ATOM 2670 C C . THR A 1 320 ? -18.945 1.283 23.102 1.00 53.44 320 THR A C 1
ATOM 2672 O O . THR A 1 320 ? -18.400 1.928 22.222 1.00 53.44 320 THR A O 1
ATOM 2675 N N . ARG A 1 321 ? -19.026 1.745 24.360 1.00 59.44 321 ARG A N 1
ATOM 2676 C CA . ARG A 1 321 ? -18.500 3.055 24.791 1.00 59.44 321 ARG A CA 1
ATOM 2677 C C . ARG A 1 321 ? -16.991 3.190 24.607 1.00 59.44 321 ARG A C 1
ATOM 2679 O O . ARG A 1 321 ? -16.552 4.216 24.117 1.00 59.44 321 ARG A O 1
ATOM 2686 N N . ILE A 1 322 ? -16.209 2.177 24.981 1.00 63.69 322 ILE A N 1
ATOM 2687 C CA . ILE A 1 322 ? -14.743 2.209 24.825 1.00 63.69 322 ILE A CA 1
ATOM 2688 C C . ILE A 1 322 ? -14.371 2.166 23.342 1.00 63.69 322 ILE A C 1
ATOM 2690 O O . ILE A 1 322 ? -13.498 2.905 22.905 1.00 63.69 322 ILE A O 1
ATOM 2694 N N . SER A 1 323 ? -15.086 1.350 22.568 1.00 61.22 323 SER A N 1
ATOM 2695 C CA . SER A 1 323 ? -14.866 1.234 21.125 1.00 61.22 323 SER A CA 1
ATOM 2696 C C . SER A 1 323 ? -15.217 2.523 20.384 1.00 61.22 323 SER A C 1
ATOM 2698 O O . SER A 1 323 ? -14.470 2.963 19.522 1.00 61.22 323 SER A O 1
ATOM 2700 N N . LEU A 1 324 ? -16.317 3.165 20.780 1.00 60.69 324 LEU A N 1
ATOM 2701 C CA . LEU A 1 324 ? -16.739 4.456 20.254 1.00 60.69 324 LEU A CA 1
ATOM 2702 C C . LEU A 1 324 ? -15.770 5.573 20.656 1.00 60.69 324 LEU A C 1
ATOM 2704 O O . LEU A 1 324 ? -15.423 6.398 19.823 1.00 60.69 324 LEU A O 1
ATOM 2708 N N . LEU A 1 325 ? -15.310 5.589 21.911 1.00 64.50 325 LEU A N 1
ATOM 2709 C CA . LEU A 1 325 ? -14.296 6.536 22.379 1.00 64.50 325 LEU A CA 1
ATOM 2710 C C . LEU A 1 325 ? -13.009 6.417 21.570 1.00 64.50 325 LEU A C 1
ATOM 2712 O O . LEU A 1 325 ? -12.477 7.430 21.138 1.00 64.50 325 LEU A O 1
ATOM 2716 N N . PHE A 1 326 ? -12.549 5.189 21.342 1.00 73.69 326 PHE A N 1
ATOM 2717 C CA . PHE A 1 326 ? -11.382 4.925 20.517 1.00 73.69 326 PHE A CA 1
ATOM 2718 C C . PHE A 1 326 ? -11.598 5.389 19.070 1.00 73.69 326 PHE A C 1
ATOM 2720 O O . PHE A 1 326 ? -10.790 6.153 18.559 1.00 73.69 326 PHE A O 1
ATOM 2727 N N . PHE A 1 327 ? -12.718 5.009 18.442 1.00 71.12 327 PHE A N 1
ATOM 2728 C CA . PHE A 1 327 ? -13.063 5.424 17.078 1.00 71.12 327 PHE A CA 1
ATOM 2729 C C . PHE A 1 327 ? -13.055 6.952 16.932 1.00 71.12 327 PHE A C 1
ATOM 2731 O O . PHE A 1 327 ? -12.375 7.498 16.067 1.00 71.12 327 PHE A O 1
ATOM 2738 N N . LEU A 1 328 ? -13.769 7.650 17.819 1.00 65.25 328 LEU A N 1
ATOM 2739 C CA . LEU A 1 328 ? -13.850 9.111 17.815 1.00 65.25 328 LEU A CA 1
ATOM 2740 C C . LEU A 1 328 ? -12.479 9.752 18.042 1.00 65.25 328 LEU A C 1
ATOM 2742 O O . LEU A 1 328 ? -12.157 10.759 17.417 1.00 65.25 328 LEU A O 1
ATOM 2746 N N . PHE A 1 329 ? -11.670 9.160 18.918 1.00 73.94 329 PHE A N 1
ATOM 2747 C CA . PHE A 1 329 ? -10.319 9.622 19.200 1.00 73.94 329 PHE A CA 1
ATOM 2748 C C . PHE A 1 329 ? -9.404 9.479 17.977 1.00 73.94 329 PHE A C 1
ATOM 2750 O O . PHE A 1 329 ? -8.759 10.449 17.587 1.00 73.94 329 PHE A O 1
ATOM 2757 N N . SER A 1 330 ? -9.428 8.333 17.296 1.00 77.50 330 SER A N 1
ATOM 2758 C CA . SER A 1 330 ? -8.713 8.139 16.032 1.00 77.50 330 SER A CA 1
ATOM 2759 C C . SER A 1 330 ? -9.178 9.124 14.950 1.00 77.50 330 SER A C 1
ATOM 2761 O O . SER A 1 330 ? -8.347 9.677 14.238 1.00 77.50 330 SER A O 1
ATOM 2763 N N . CYS A 1 331 ? -10.477 9.430 14.849 1.00 73.50 331 CYS A N 1
ATOM 2764 C CA . CYS A 1 331 ? -10.964 10.452 13.914 1.00 73.50 331 CYS A CA 1
ATOM 2765 C C . CYS A 1 331 ? -10.457 11.866 14.248 1.00 73.50 331 CYS A C 1
ATOM 2767 O O . CYS A 1 331 ? -10.172 12.636 13.335 1.00 73.50 331 CYS A O 1
ATOM 2769 N N . LEU A 1 332 ? -10.339 12.220 15.534 1.00 75.75 332 LEU A N 1
ATOM 2770 C CA . LEU A 1 332 ? -9.788 13.514 15.958 1.00 75.75 332 LEU A CA 1
ATOM 2771 C C . LEU A 1 332 ? -8.301 13.641 15.620 1.00 75.75 332 LEU A C 1
ATOM 2773 O O . LEU A 1 332 ? -7.884 14.696 15.151 1.00 75.75 332 LEU A O 1
ATOM 2777 N N . VAL A 1 333 ? -7.532 12.569 15.819 1.00 78.19 333 VAL A N 1
ATOM 2778 C CA . VAL A 1 333 ? -6.117 12.473 15.431 1.00 78.19 333 VAL A CA 1
ATOM 2779 C C . VAL A 1 333 ? -5.947 12.634 13.917 1.00 78.19 333 VAL A C 1
ATOM 2781 O O . VAL A 1 333 ? -5.072 13.361 13.457 1.00 78.19 333 VAL A O 1
ATOM 2784 N N . LEU A 1 334 ? -6.808 11.982 13.130 1.00 77.88 334 LEU A N 1
ATOM 2785 C CA . LEU A 1 334 ? -6.723 11.965 11.667 1.00 77.88 334 LEU A CA 1
ATOM 2786 C C . LEU A 1 334 ? -7.452 13.136 10.993 1.00 77.88 334 LEU A C 1
ATOM 2788 O O . LEU A 1 334 ? -7.525 13.175 9.764 1.00 77.88 334 LEU A O 1
ATOM 2792 N N . ARG A 1 335 ? -7.998 14.100 11.750 1.00 76.19 335 ARG A N 1
ATOM 2793 C CA . ARG A 1 335 ? -8.869 15.159 11.201 1.00 76.19 335 ARG A CA 1
ATOM 2794 C C . ARG A 1 335 ? -8.196 15.947 10.072 1.00 76.19 335 ARG A C 1
ATOM 2796 O O . ARG A 1 335 ? -8.843 16.221 9.067 1.00 76.19 335 ARG A O 1
ATOM 2803 N N . SER A 1 336 ? -6.915 16.297 10.199 1.00 72.75 336 SER A N 1
ATOM 2804 C CA . SER A 1 336 ? -6.218 17.111 9.192 1.00 72.75 336 SER A CA 1
ATOM 2805 C C . SER A 1 336 ? -6.039 16.371 7.864 1.00 72.75 336 SER A C 1
ATOM 2807 O O . SER A 1 336 ? -6.094 17.000 6.809 1.00 72.75 336 SER A O 1
ATOM 2809 N N . LEU A 1 337 ? -5.885 15.043 7.910 1.00 75.12 337 LEU A N 1
ATOM 2810 C CA . LEU A 1 337 ? -5.837 14.182 6.731 1.00 75.12 337 LEU A CA 1
ATOM 2811 C C . LEU A 1 337 ? -7.234 13.977 6.141 1.00 75.12 337 LEU A C 1
ATOM 2813 O O . LEU A 1 337 ? -7.420 14.134 4.940 1.00 75.12 337 LEU A O 1
ATOM 2817 N N . ILE A 1 338 ? -8.234 13.687 6.980 1.00 72.88 338 ILE A N 1
ATOM 2818 C CA . ILE A 1 338 ? -9.626 13.473 6.555 1.00 72.88 338 ILE A CA 1
ATOM 2819 C C . ILE A 1 338 ? -10.148 14.701 5.792 1.00 72.88 338 ILE A C 1
ATOM 2821 O O . ILE A 1 338 ? -10.679 14.565 4.690 1.00 72.88 338 ILE A O 1
ATOM 2825 N N . PHE A 1 339 ? -9.935 15.905 6.332 1.00 70.06 339 PHE A N 1
ATOM 2826 C CA . PHE A 1 339 ? -10.471 17.155 5.777 1.00 70.06 339 PHE A CA 1
ATOM 2827 C C . PHE A 1 339 ? -9.545 17.879 4.803 1.00 70.06 339 PHE A C 1
ATOM 2829 O O . PHE A 1 339 ? -9.849 19.004 4.407 1.00 70.06 339 PHE A O 1
ATOM 2836 N N . SER A 1 340 ? -8.424 17.275 4.409 1.00 69.00 340 SER A N 1
ATOM 2837 C CA . SER A 1 340 ? -7.575 17.889 3.395 1.00 69.00 340 SER A CA 1
ATOM 2838 C C . SER A 1 340 ? -8.260 17.919 2.024 1.00 69.00 340 SER A C 1
ATOM 2840 O O . SER A 1 340 ? -9.036 17.026 1.691 1.00 69.00 340 SER A O 1
ATOM 2842 N N . SER A 1 341 ? -7.954 18.922 1.207 1.00 65.44 341 SER A N 1
ATOM 2843 C CA . SER A 1 341 ? -8.441 19.020 -0.177 1.00 65.44 341 SER A CA 1
ATOM 2844 C C . SER A 1 341 ? -7.583 18.258 -1.196 1.00 65.44 341 SER A C 1
ATOM 2846 O O . SER A 1 341 ? -7.941 18.224 -2.363 1.00 65.44 341 SER A O 1
ATOM 2848 N N . TYR A 1 342 ? -6.453 17.681 -0.778 1.00 67.12 342 TYR A N 1
ATOM 2849 C CA . TYR A 1 342 ? -5.504 16.997 -1.664 1.00 67.12 342 TYR A CA 1
ATOM 2850 C C . TYR A 1 342 ? -5.959 15.572 -2.006 1.00 67.12 342 TYR A C 1
ATOM 2852 O O . TYR A 1 342 ? -6.667 14.944 -1.216 1.00 67.12 342 TYR A O 1
ATOM 2860 N N . GLU A 1 343 ? -5.523 15.062 -3.160 1.00 62.78 343 GLU A N 1
ATOM 2861 C CA . GLU A 1 343 ? -5.928 13.753 -3.697 1.00 62.78 343 GLU A CA 1
ATOM 2862 C C . GLU A 1 343 ? -5.036 12.589 -3.226 1.00 62.78 343 GLU A C 1
ATOM 2864 O O . GLU A 1 343 ? -5.509 11.452 -3.159 1.00 62.78 343 GLU A O 1
ATOM 2869 N N . GLY A 1 344 ? -3.790 12.871 -2.824 1.00 64.88 344 GLY A N 1
ATOM 2870 C CA . GLY A 1 344 ? -2.817 11.890 -2.336 1.00 64.88 344 GLY A CA 1
ATOM 2871 C C . GLY A 1 344 ? -2.202 12.256 -0.980 1.00 64.88 344 GLY A C 1
ATOM 2872 O O . GLY A 1 344 ? -2.203 13.413 -0.552 1.00 64.88 344 GLY A O 1
ATOM 2873 N N . ILE A 1 345 ? -1.681 11.244 -0.282 1.00 66.69 345 ILE A N 1
ATOM 2874 C CA . ILE A 1 345 ? -0.885 11.391 0.946 1.00 66.69 345 ILE A CA 1
ATOM 2875 C C . ILE A 1 345 ? 0.502 10.838 0.628 1.00 66.69 345 ILE A C 1
ATOM 2877 O O . ILE A 1 345 ? 0.619 9.668 0.272 1.00 66.69 345 ILE A O 1
ATOM 2881 N N . GLY A 1 346 ? 1.517 11.694 0.717 1.00 61.47 346 GLY A N 1
ATOM 2882 C CA . GLY A 1 346 ? 2.916 11.355 0.482 1.00 61.47 346 GLY A CA 1
ATOM 2883 C C . GLY A 1 346 ? 3.704 11.390 1.788 1.00 61.47 346 GLY A C 1
ATOM 2884 O O . GLY A 1 346 ? 3.300 12.005 2.773 1.00 61.47 346 GLY A O 1
ATOM 2885 N N . HIS A 1 347 ? 4.835 10.705 1.819 1.00 63.47 347 HIS A N 1
ATOM 2886 C CA . HIS A 1 347 ? 5.692 10.653 2.997 1.00 63.47 347 HIS A CA 1
ATOM 2887 C C . HIS A 1 347 ? 7.086 11.147 2.638 1.00 63.47 347 HIS A C 1
ATOM 2889 O O . HIS A 1 347 ? 7.551 10.892 1.530 1.00 63.47 347 HIS A O 1
ATOM 2895 N N . ASN A 1 348 ? 7.756 11.778 3.603 1.00 55.12 348 ASN A N 1
ATOM 2896 C CA . ASN A 1 348 ? 9.004 12.502 3.396 1.00 55.12 348 ASN A CA 1
ATOM 2897 C C . ASN A 1 348 ? 10.244 11.605 3.077 1.00 55.12 348 ASN A C 1
ATOM 2899 O O . ASN A 1 348 ? 11.358 12.100 3.082 1.00 55.12 348 ASN A O 1
ATOM 2903 N N . TRP A 1 349 ? 10.109 10.274 2.931 1.00 58.75 349 TRP A N 1
ATOM 2904 C CA . TRP A 1 349 ? 11.246 9.321 2.987 1.00 58.75 349 TRP A CA 1
ATOM 2905 C C . TRP A 1 349 ? 11.073 8.068 2.108 1.00 58.75 349 TRP A C 1
ATOM 2907 O O . TRP A 1 349 ? 9.956 7.731 1.715 1.00 58.75 349 TRP A O 1
ATOM 2917 N N . ASP A 1 350 ? 12.189 7.352 1.896 1.00 51.12 350 ASP A N 1
ATOM 2918 C CA . ASP A 1 350 ? 12.484 6.252 0.949 1.00 51.12 350 ASP A CA 1
ATOM 2919 C C . ASP A 1 350 ? 11.460 5.103 0.798 1.00 51.12 350 ASP A C 1
ATOM 2921 O O . ASP A 1 350 ? 11.576 4.310 -0.134 1.00 51.12 350 ASP A O 1
ATOM 2925 N N . TRP A 1 351 ? 10.450 4.987 1.670 1.00 53.38 351 TRP A N 1
ATOM 2926 C CA . TRP A 1 351 ? 9.442 3.906 1.643 1.00 53.38 351 TRP A CA 1
ATOM 2927 C C . TRP A 1 351 ? 8.028 4.386 1.993 1.00 53.38 351 TRP A C 1
ATOM 2929 O O . TRP A 1 351 ? 7.250 3.675 2.642 1.00 53.38 351 TRP A O 1
ATOM 2939 N N . GLY A 1 352 ? 7.724 5.618 1.585 1.00 58.19 352 GLY A N 1
ATOM 2940 C CA . GLY A 1 352 ? 6.436 6.264 1.770 1.00 58.19 352 GLY A CA 1
ATOM 2941 C C . GLY A 1 352 ? 5.242 5.495 1.214 1.00 58.19 352 GLY A C 1
ATOM 2942 O O . GLY A 1 352 ? 5.369 4.610 0.368 1.00 58.19 352 GLY A O 1
ATOM 2943 N N . PHE A 1 353 ? 4.052 5.841 1.702 1.00 62.88 353 PHE A N 1
ATOM 2944 C CA . PHE A 1 353 ? 2.821 5.272 1.170 1.00 62.88 353 PHE A CA 1
ATOM 2945 C C . PHE A 1 353 ? 2.607 5.750 -0.278 1.00 62.88 353 PHE A C 1
ATOM 2947 O O . PHE A 1 353 ? 2.712 6.955 -0.525 1.00 62.88 353 PHE A O 1
ATOM 2954 N N . PRO A 1 354 ? 2.298 4.852 -1.230 1.00 64.25 354 PRO A N 1
ATOM 2955 C CA . PRO A 1 354 ? 2.031 5.248 -2.604 1.00 64.25 354 PRO A CA 1
ATOM 2956 C C . PRO A 1 354 ? 0.871 6.246 -2.681 1.00 64.25 354 PRO A C 1
ATOM 2958 O O . PRO A 1 354 ? -0.247 5.952 -2.257 1.00 64.25 354 PRO A O 1
ATOM 2961 N N . ALA A 1 355 ? 1.129 7.445 -3.205 1.00 62.88 355 ALA A N 1
ATOM 2962 C CA . ALA A 1 355 ? 0.151 8.532 -3.158 1.00 62.88 355 ALA A CA 1
ATOM 2963 C C . ALA A 1 355 ? -1.044 8.315 -4.103 1.00 62.88 355 ALA A C 1
ATOM 2965 O O . ALA A 1 355 ? -2.096 8.920 -3.892 1.00 62.88 355 ALA A O 1
ATOM 2966 N N . MET A 1 356 ? -0.905 7.454 -5.121 1.00 67.31 356 MET A N 1
ATOM 2967 C CA . MET A 1 356 ? -1.921 7.225 -6.153 1.00 67.31 356 MET A CA 1
ATOM 2968 C C . MET A 1 356 ? -2.071 5.748 -6.539 1.00 67.31 356 MET A C 1
ATOM 2970 O O . MET A 1 356 ? -1.187 4.930 -6.317 1.00 67.31 356 MET A O 1
ATOM 2974 N N . GLN A 1 357 ? -3.219 5.415 -7.128 1.00 72.19 357 GLN A N 1
ATOM 2975 C CA . GLN A 1 357 ? -3.603 4.049 -7.492 1.00 72.19 357 GLN A CA 1
ATOM 2976 C C . GLN A 1 357 ? -2.673 3.378 -8.528 1.00 72.19 357 GLN A C 1
ATOM 2978 O O . GLN A 1 357 ? -2.261 2.249 -8.263 1.00 72.19 357 GLN A O 1
ATOM 2983 N N . PRO A 1 358 ? -2.239 4.046 -9.621 1.00 72.50 358 PRO A N 1
ATOM 2984 C CA . PRO A 1 358 ? -1.318 3.433 -10.590 1.00 72.50 358 PRO A CA 1
ATOM 2985 C C . PRO A 1 358 ? 0.002 2.988 -9.956 1.00 72.50 358 PRO A C 1
ATOM 2987 O O . PRO A 1 358 ? 0.621 2.019 -10.378 1.00 72.50 358 PRO A O 1
ATOM 2990 N N . MET A 1 359 ? 0.406 3.666 -8.879 1.00 73.88 359 MET A N 1
ATOM 2991 C CA . MET A 1 359 ? 1.608 3.331 -8.132 1.00 73.88 359 MET A CA 1
ATOM 2992 C C . MET A 1 359 ? 1.487 1.973 -7.428 1.00 73.88 359 MET A C 1
ATOM 2994 O O . MET A 1 359 ? 2.438 1.197 -7.408 1.00 73.88 359 MET A O 1
ATOM 2998 N N . PHE A 1 360 ? 0.308 1.661 -6.880 1.00 73.00 360 PHE A N 1
ATOM 2999 C CA . PHE A 1 360 ? 0.027 0.345 -6.304 1.00 73.00 360 PHE A CA 1
ATOM 3000 C C . PHE A 1 360 ? -0.000 -0.748 -7.365 1.00 73.00 360 PHE A C 1
ATOM 3002 O O . PHE A 1 360 ? 0.605 -1.797 -7.167 1.00 73.00 360 PHE A O 1
ATOM 3009 N N . GLU A 1 361 ? -0.667 -0.490 -8.488 1.00 74.56 361 GLU A N 1
ATOM 3010 C CA . GLU A 1 361 ? -0.740 -1.424 -9.616 1.00 74.56 361 GLU A CA 1
ATOM 3011 C C . GLU A 1 361 ? 0.657 -1.755 -10.138 1.00 74.56 361 GLU A C 1
ATOM 3013 O O . GLU A 1 361 ? 0.998 -2.925 -10.307 1.00 74.56 361 GLU A O 1
ATOM 3018 N N . ARG A 1 362 ? 1.514 -0.738 -10.267 1.00 76.38 362 ARG A N 1
ATOM 3019 C CA . ARG A 1 362 ? 2.894 -0.928 -10.693 1.00 76.38 362 ARG A CA 1
ATOM 3020 C C . ARG A 1 362 ? 3.725 -1.695 -9.673 1.00 76.38 362 ARG A C 1
ATOM 3022 O O . ARG A 1 362 ? 4.460 -2.598 -10.052 1.00 76.38 362 ARG A O 1
ATOM 3029 N N . ILE A 1 363 ? 3.618 -1.375 -8.381 1.00 73.88 363 ILE A N 1
ATOM 3030 C CA . ILE A 1 363 ? 4.312 -2.131 -7.325 1.00 73.88 363 ILE A CA 1
ATOM 3031 C C . ILE A 1 363 ? 3.877 -3.604 -7.342 1.00 73.88 363 ILE A C 1
ATOM 3033 O O . ILE A 1 363 ? 4.720 -4.480 -7.140 1.00 73.88 363 ILE A O 1
ATOM 3037 N N . ASN A 1 364 ? 2.597 -3.880 -7.610 1.00 74.75 364 ASN A N 1
ATOM 3038 C CA . ASN A 1 364 ? 2.085 -5.243 -7.719 1.00 74.75 364 ASN A CA 1
ATOM 3039 C C . ASN A 1 364 ? 2.660 -5.953 -8.944 1.00 74.75 364 ASN A C 1
ATOM 3041 O O . ASN A 1 364 ? 3.243 -7.021 -8.775 1.00 74.75 364 ASN A O 1
ATOM 3045 N N . GLU A 1 365 ? 2.616 -5.336 -10.127 1.00 76.50 365 GLU A N 1
ATOM 3046 C CA . GLU A 1 365 ? 3.224 -5.885 -11.348 1.00 76.50 365 GLU A CA 1
ATOM 3047 C C . GLU A 1 365 ? 4.714 -6.197 -11.140 1.00 76.50 365 GLU A C 1
ATOM 3049 O O . GLU A 1 365 ? 5.188 -7.285 -11.456 1.00 76.50 365 GLU A O 1
ATOM 3054 N N . LEU A 1 366 ? 5.464 -5.272 -10.535 1.00 74.62 366 LEU A N 1
ATOM 3055 C CA . LEU A 1 366 ? 6.886 -5.470 -10.245 1.00 74.62 366 LEU A CA 1
ATOM 3056 C C . LEU A 1 366 ? 7.137 -6.603 -9.243 1.00 74.62 366 LEU A C 1
ATOM 3058 O O . LEU A 1 366 ? 8.216 -7.190 -9.258 1.00 74.62 366 LEU A O 1
ATOM 3062 N N . SER A 1 367 ? 6.171 -6.907 -8.372 1.00 75.38 367 SER A N 1
ATOM 3063 C CA . SER A 1 367 ? 6.282 -7.971 -7.369 1.00 75.38 367 SER A CA 1
ATOM 3064 C C . SER A 1 367 ? 6.064 -9.380 -7.928 1.00 75.38 367 SER A C 1
ATOM 3066 O O . SER A 1 367 ? 6.397 -10.351 -7.252 1.00 75.38 367 SER A O 1
ATOM 3068 N N . GLU A 1 368 ? 5.545 -9.506 -9.154 1.00 78.69 368 GLU A N 1
ATOM 3069 C CA . GLU A 1 368 ? 5.336 -10.791 -9.839 1.00 78.69 368 GLU A CA 1
ATOM 3070 C C . GLU A 1 368 ? 6.628 -11.362 -10.445 1.00 78.69 368 GLU A C 1
ATOM 3072 O O . GLU A 1 368 ? 6.710 -12.554 -10.766 1.00 78.69 368 GLU A O 1
ATOM 3077 N N . TYR A 1 369 ? 7.655 -10.520 -10.582 1.00 84.00 369 TYR A N 1
ATOM 3078 C CA . TYR A 1 369 ? 8.896 -10.851 -11.266 1.00 84.00 369 TYR A CA 1
ATOM 3079 C C . TYR A 1 369 ? 10.107 -10.749 -10.336 1.00 84.00 369 TYR A C 1
ATOM 3081 O O . TYR A 1 369 ? 10.278 -9.789 -9.589 1.00 84.00 369 TYR A O 1
ATOM 3089 N N . SER A 1 370 ? 11.019 -11.716 -10.436 1.00 83.81 370 SER A N 1
ATOM 3090 C CA . SER A 1 370 ? 12.298 -11.708 -9.718 1.00 83.81 370 SER A CA 1
ATOM 3091 C C . SER A 1 370 ? 13.312 -10.721 -10.310 1.00 83.81 370 SER A C 1
ATOM 3093 O O . SER A 1 370 ? 14.379 -10.517 -9.737 1.00 83.81 370 SER A O 1
ATOM 3095 N N . TRP A 1 371 ? 13.014 -10.129 -11.469 1.00 86.88 371 TRP A N 1
ATOM 3096 C CA . TRP A 1 371 ? 13.847 -9.128 -12.132 1.00 86.88 371 TRP A CA 1
ATOM 3097 C C . TRP A 1 371 ? 13.037 -7.885 -12.475 1.00 86.88 371 TRP A C 1
ATOM 3099 O O . TRP A 1 371 ? 11.897 -7.974 -12.930 1.00 86.88 371 TRP A O 1
ATOM 3109 N N . ASN A 1 372 ? 13.664 -6.726 -12.321 1.00 84.44 372 ASN A N 1
ATOM 3110 C CA . ASN A 1 372 ? 13.078 -5.431 -12.612 1.00 84.44 372 ASN A CA 1
ATOM 3111 C C . ASN A 1 372 ? 14.021 -4.615 -13.505 1.00 84.44 372 ASN A C 1
ATOM 3113 O O . ASN A 1 372 ? 15.217 -4.576 -13.247 1.00 84.44 372 ASN A O 1
ATOM 3117 N N . GLY A 1 373 ? 13.487 -3.944 -14.531 1.00 81.88 373 GLY A N 1
ATOM 3118 C CA . GLY A 1 373 ? 14.265 -3.112 -15.459 1.00 81.88 373 GLY A CA 1
ATOM 3119 C C . GLY A 1 373 ? 14.710 -1.745 -14.913 1.00 81.88 373 GLY A C 1
ATOM 3120 O O . GLY A 1 373 ? 15.451 -1.030 -15.592 1.00 81.88 373 GLY A O 1
ATOM 3121 N N . PHE A 1 374 ? 14.251 -1.346 -13.721 1.00 80.31 374 PHE A N 1
ATOM 3122 C CA . PHE A 1 374 ? 14.667 -0.101 -13.063 1.00 80.31 374 PHE A CA 1
ATOM 3123 C C . PHE A 1 374 ? 16.133 -0.141 -12.604 1.00 80.31 374 PHE A C 1
ATOM 3125 O O . PHE A 1 374 ? 16.636 -1.182 -12.186 1.00 80.31 374 PHE A O 1
ATOM 3132 N N . GLY A 1 375 ? 16.822 1.005 -12.650 1.00 80.12 375 GLY A N 1
ATOM 3133 C CA . GLY A 1 375 ? 18.246 1.089 -12.288 1.00 80.12 375 GLY A CA 1
ATOM 3134 C C . GLY A 1 375 ? 19.167 0.388 -13.295 1.00 80.12 375 GLY A C 1
ATOM 3135 O O . GLY A 1 375 ? 20.162 -0.211 -12.903 1.00 80.12 375 GLY A O 1
ATOM 3136 N N . LEU A 1 376 ? 18.799 0.431 -14.581 1.00 87.38 376 LEU A N 1
ATOM 3137 C CA . LEU A 1 376 ? 19.368 -0.359 -15.687 1.00 87.38 376 LEU A CA 1
ATOM 3138 C C . LEU A 1 376 ? 19.140 -1.877 -15.607 1.00 87.38 376 LEU A C 1
ATOM 3140 O O . LEU A 1 376 ? 19.605 -2.589 -16.493 1.00 87.38 376 LEU A O 1
ATOM 3144 N N . GLY A 1 377 ? 18.400 -2.361 -14.611 1.00 87.25 377 GLY A N 1
ATOM 3145 C CA . GLY A 1 377 ? 18.143 -3.779 -14.388 1.00 87.25 377 GLY A CA 1
ATOM 3146 C C . GLY A 1 377 ? 18.669 -4.221 -13.029 1.00 87.25 377 GLY A C 1
ATOM 3147 O O . GLY A 1 377 ? 19.822 -3.955 -12.695 1.00 87.25 377 GLY A O 1
ATOM 3148 N N . LYS A 1 378 ? 17.851 -4.900 -12.228 1.00 81.56 378 LYS A N 1
ATOM 3149 C CA . LYS A 1 378 ? 18.297 -5.519 -10.976 1.00 81.56 378 LYS A CA 1
ATOM 3150 C C . LYS A 1 378 ? 17.407 -6.679 -10.568 1.00 81.56 378 LYS A C 1
ATOM 3152 O O . LYS A 1 378 ? 16.209 -6.706 -10.857 1.00 81.56 378 LYS A O 1
ATOM 3157 N N . GLU A 1 379 ? 18.003 -7.603 -9.828 1.00 79.19 379 GLU A N 1
ATOM 3158 C CA . GLU A 1 379 ? 17.271 -8.643 -9.120 1.00 79.19 379 GLU A CA 1
ATOM 3159 C C . GLU A 1 379 ? 16.411 -7.997 -8.024 1.00 79.19 379 GLU A C 1
ATOM 3161 O O . GLU A 1 379 ? 16.878 -7.151 -7.250 1.00 79.19 379 GLU A O 1
ATOM 3166 N N . LEU A 1 380 ? 15.127 -8.350 -7.982 1.00 69.88 380 LEU A N 1
ATOM 3167 C CA . LEU A 1 380 ? 14.222 -7.843 -6.965 1.00 69.88 380 LEU A CA 1
ATOM 3168 C C . LEU A 1 380 ? 14.455 -8.639 -5.676 1.00 69.88 380 LEU A C 1
ATOM 3170 O O . LEU A 1 380 ? 14.045 -9.791 -5.554 1.00 69.88 380 LEU A O 1
ATOM 3174 N N . ASN A 1 381 ? 15.089 -8.018 -4.681 1.00 59.16 381 ASN A N 1
ATOM 3175 C CA . ASN A 1 381 ? 15.063 -8.549 -3.320 1.00 59.16 381 ASN A CA 1
ATOM 3176 C C . ASN A 1 381 ? 13.595 -8.554 -2.871 1.00 59.16 381 ASN A C 1
ATOM 3178 O O . ASN A 1 381 ? 13.007 -7.479 -2.788 1.00 59.16 381 ASN A O 1
ATOM 3182 N N . LEU A 1 382 ? 13.000 -9.732 -2.644 1.00 50.84 382 LEU A N 1
ATOM 3183 C CA . LEU A 1 382 ? 11.582 -9.941 -2.298 1.00 50.84 382 LEU A CA 1
ATOM 3184 C C . LEU A 1 382 ? 11.121 -9.154 -1.055 1.00 50.84 382 LEU A C 1
ATOM 3186 O O . LEU A 1 382 ? 10.927 -9.714 0.020 1.00 50.84 382 LEU A O 1
ATOM 3190 N N . GLN A 1 383 ? 10.920 -7.849 -1.203 1.00 47.59 383 GLN A N 1
ATOM 3191 C CA . GLN A 1 383 ? 10.296 -6.980 -0.206 1.00 47.59 383 GLN A CA 1
ATOM 3192 C C . GLN A 1 383 ? 8.881 -6.558 -0.620 1.00 47.59 383 GLN A C 1
ATOM 3194 O O . GLN A 1 383 ? 8.161 -5.963 0.174 1.00 47.59 383 GLN A O 1
ATOM 3199 N N . ALA A 1 384 ? 8.431 -6.890 -1.833 1.00 47.03 384 ALA A N 1
ATOM 3200 C CA . ALA A 1 384 ? 7.072 -6.594 -2.264 1.00 47.03 384 ALA A CA 1
ATOM 3201 C C . ALA A 1 384 ? 6.157 -7.788 -1.953 1.00 47.03 384 ALA A C 1
ATOM 3203 O O . ALA A 1 384 ? 6.002 -8.728 -2.730 1.00 47.03 384 ALA A O 1
ATOM 3204 N N . HIS A 1 385 ? 5.592 -7.778 -0.748 1.00 58.62 385 HIS A N 1
ATOM 3205 C CA . HIS A 1 385 ? 4.670 -8.801 -0.269 1.00 58.62 385 HIS A CA 1
ATOM 3206 C C . HIS A 1 385 ? 3.304 -8.655 -0.950 1.00 58.62 385 HIS A C 1
ATOM 3208 O O . HIS A 1 385 ? 2.411 -7.967 -0.450 1.00 58.62 385 HIS A O 1
ATOM 3214 N N . PHE A 1 386 ? 3.170 -9.355 -2.078 1.00 56.97 386 PHE A N 1
ATOM 3215 C CA . PHE A 1 386 ? 2.002 -9.451 -2.962 1.00 56.97 386 PHE A CA 1
ATOM 3216 C C . PHE A 1 386 ? 0.643 -9.290 -2.252 1.00 56.97 386 PHE A C 1
ATOM 3218 O O . PHE A 1 386 ? -0.154 -8.430 -2.608 1.00 56.97 386 PHE A O 1
ATOM 3225 N N . ALA A 1 387 ? 0.391 -10.045 -1.175 1.00 62.41 387 ALA A N 1
ATOM 3226 C CA . ALA A 1 387 ? -0.930 -10.102 -0.544 1.00 62.41 387 ALA A CA 1
ATOM 3227 C C . ALA A 1 387 ? -1.418 -8.778 0.078 1.00 62.41 387 ALA A C 1
ATOM 3229 O O . ALA A 1 387 ? -2.607 -8.474 0.006 1.00 62.41 387 ALA A O 1
ATOM 3230 N N . VAL A 1 388 ? -0.544 -7.995 0.719 1.00 68.19 388 VAL A N 1
ATOM 3231 C CA . VAL A 1 388 ? -0.974 -6.752 1.391 1.00 68.19 388 VAL A CA 1
ATOM 3232 C C . VAL A 1 388 ? -1.046 -5.597 0.400 1.00 68.19 388 VAL A C 1
ATOM 3234 O O . VAL A 1 388 ? -1.982 -4.802 0.476 1.00 68.19 388 VAL A O 1
ATOM 3237 N N . ASN A 1 389 ? -0.115 -5.539 -0.557 1.00 72.31 389 ASN A N 1
ATOM 3238 C CA . ASN A 1 389 ? -0.157 -4.534 -1.616 1.00 72.31 389 ASN A CA 1
ATOM 3239 C C . ASN A 1 389 ? -1.414 -4.699 -2.485 1.00 72.31 389 ASN A C 1
ATOM 3241 O O . ASN A 1 389 ? -2.064 -3.706 -2.790 1.00 72.31 389 ASN A O 1
ATOM 3245 N N . GLU A 1 390 ? -1.831 -5.935 -2.787 1.00 72.94 390 GLU A N 1
ATOM 3246 C CA . GLU A 1 390 ? -3.112 -6.231 -3.446 1.00 72.94 390 GLU A CA 1
ATOM 3247 C C . GLU A 1 390 ? -4.308 -5.715 -2.638 1.00 72.94 390 GLU A C 1
ATOM 3249 O O . GLU A 1 390 ? -5.129 -4.967 -3.161 1.00 72.94 390 GLU A O 1
ATOM 3254 N N . ILE A 1 391 ? -4.392 -6.017 -1.337 1.00 71.94 391 ILE A N 1
ATOM 3255 C CA . ILE A 1 391 ? -5.499 -5.527 -0.494 1.00 71.94 391 ILE A CA 1
ATOM 3256 C C . ILE A 1 391 ? -5.582 -3.996 -0.529 1.00 71.94 391 ILE A C 1
ATOM 3258 O O . ILE A 1 391 ? -6.676 -3.431 -0.624 1.00 71.94 391 ILE A O 1
ATOM 3262 N N . ILE A 1 392 ? -4.434 -3.322 -0.451 1.00 71.00 392 ILE A N 1
ATOM 3263 C CA . ILE A 1 392 ? -4.386 -1.864 -0.469 1.00 71.00 392 ILE A CA 1
ATOM 3264 C C . ILE A 1 392 ? -4.750 -1.332 -1.857 1.00 71.00 392 ILE A C 1
ATOM 3266 O O . ILE A 1 392 ? -5.594 -0.441 -1.933 1.00 71.00 392 ILE A O 1
ATOM 3270 N N . SER A 1 393 ? -4.210 -1.914 -2.928 1.00 73.25 393 SER A N 1
ATOM 3271 C CA . SER A 1 393 ? -4.534 -1.572 -4.317 1.00 73.25 393 SER A CA 1
ATOM 3272 C C . SER A 1 393 ? -6.035 -1.676 -4.585 1.00 73.25 393 SER A C 1
ATOM 3274 O O . SER A 1 393 ? -6.666 -0.712 -5.011 1.00 73.25 393 SER A O 1
ATOM 3276 N N . TRP A 1 394 ? -6.656 -2.799 -4.221 1.00 74.25 394 TRP A N 1
ATOM 3277 C CA . TRP A 1 394 ? -8.099 -2.996 -4.368 1.00 74.25 394 TRP A CA 1
ATOM 3278 C C . TRP A 1 394 ? -8.899 -1.974 -3.557 1.00 74.25 394 TRP A C 1
ATOM 3280 O O . TRP A 1 394 ? -9.896 -1.429 -4.031 1.00 74.25 394 TRP A O 1
ATOM 3290 N N . SER A 1 395 ? -8.462 -1.675 -2.330 1.00 71.31 395 SER A N 1
ATOM 3291 C CA . SER A 1 395 ? -9.116 -0.656 -1.507 1.00 71.31 395 SER A CA 1
ATOM 3292 C C . SER A 1 395 ? -8.979 0.753 -2.099 1.00 71.31 395 SER A C 1
ATOM 3294 O O . SER A 1 395 ? -9.936 1.528 -2.047 1.00 71.31 395 SER A O 1
ATOM 3296 N N . GLY A 1 396 ? -7.831 1.063 -2.709 1.00 70.00 396 GLY A N 1
ATOM 3297 C CA . GLY A 1 396 ? -7.551 2.315 -3.405 1.00 70.00 396 GLY A CA 1
ATOM 3298 C C . GLY A 1 396 ? -8.418 2.483 -4.647 1.00 70.00 396 GLY A C 1
ATOM 3299 O O . GLY A 1 396 ? -9.058 3.524 -4.788 1.00 70.00 396 GLY A O 1
ATOM 3300 N N . ALA A 1 397 ? -8.556 1.438 -5.466 1.00 71.69 397 ALA A N 1
ATOM 3301 C CA . ALA A 1 397 ? -9.425 1.434 -6.643 1.00 71.69 397 ALA A CA 1
ATOM 3302 C C . ALA A 1 397 ? -10.900 1.711 -6.289 1.00 71.69 397 ALA A C 1
ATOM 3304 O O . ALA A 1 397 ? -11.601 2.415 -7.014 1.00 71.69 397 ALA A O 1
ATOM 3305 N N . ILE A 1 398 ? -11.379 1.195 -5.151 1.00 72.62 398 ILE A N 1
ATOM 3306 C CA . ILE A 1 398 ? -12.783 1.342 -4.730 1.00 72.62 398 ILE A CA 1
ATOM 3307 C C . ILE A 1 398 ? -13.046 2.698 -4.050 1.00 72.62 398 ILE A C 1
ATOM 3309 O O . ILE A 1 398 ? -14.123 3.282 -4.207 1.00 72.62 398 ILE A O 1
ATOM 3313 N N . LEU A 1 399 ? -12.104 3.186 -3.236 1.00 69.94 399 LEU A N 1
ATOM 3314 C CA . LEU A 1 399 ? -12.337 4.297 -2.300 1.00 69.94 399 LEU A CA 1
ATOM 3315 C C . LEU A 1 399 ? -11.577 5.583 -2.645 1.00 69.94 399 LEU A C 1
ATOM 3317 O O . LEU A 1 399 ? -11.913 6.642 -2.110 1.00 69.94 399 LEU A O 1
ATOM 3321 N N . GLY A 1 400 ? -10.596 5.503 -3.541 1.00 74.88 400 GLY A N 1
ATOM 3322 C CA . GLY A 1 400 ? -9.576 6.520 -3.772 1.00 74.88 400 GLY A CA 1
ATOM 3323 C C . GLY A 1 400 ? -8.389 6.358 -2.817 1.00 74.88 400 GLY A C 1
ATOM 3324 O O . GLY A 1 400 ? -8.562 6.046 -1.633 1.00 74.88 400 GLY A O 1
ATOM 3325 N N . THR A 1 401 ? -7.174 6.610 -3.314 1.00 73.31 401 THR A N 1
ATOM 3326 C CA . THR A 1 401 ? -5.919 6.322 -2.598 1.00 73.31 401 THR A CA 1
ATOM 3327 C C . THR A 1 401 ? -5.822 7.026 -1.250 1.00 73.31 401 THR A C 1
ATOM 3329 O O . THR A 1 401 ? -5.532 6.378 -0.247 1.00 73.31 401 THR A O 1
ATOM 3332 N N . LYS A 1 402 ? -6.171 8.319 -1.172 1.00 77.69 402 LYS A N 1
ATOM 3333 C CA . LYS A 1 402 ? -6.241 9.053 0.103 1.00 77.69 402 LYS A CA 1
ATOM 3334 C C . LYS A 1 402 ? -7.063 8.312 1.161 1.00 77.69 402 LYS A C 1
ATOM 3336 O O . LYS A 1 402 ? -6.639 8.192 2.310 1.00 77.69 402 LYS A O 1
ATOM 3341 N N . TRP A 1 403 ? -8.252 7.836 0.797 1.00 77.25 403 TRP A N 1
ATOM 3342 C CA . TRP A 1 403 ? -9.139 7.167 1.745 1.00 77.25 403 TRP A CA 1
ATOM 3343 C C . TRP A 1 403 ? -8.634 5.775 2.104 1.00 77.25 403 TRP A C 1
ATOM 3345 O O . TRP A 1 403 ? -8.748 5.397 3.266 1.00 77.25 403 TRP A O 1
ATOM 3355 N N . ALA A 1 404 ? -8.006 5.055 1.171 1.00 77.19 404 ALA A N 1
ATOM 3356 C CA . ALA A 1 404 ? -7.319 3.802 1.473 1.00 77.19 404 ALA A CA 1
ATOM 3357 C C . ALA A 1 404 ? -6.213 3.994 2.529 1.00 77.19 404 ALA A C 1
ATOM 3359 O O . ALA A 1 404 ? -6.179 3.247 3.506 1.00 77.19 404 ALA A O 1
ATOM 3360 N N . VAL A 1 405 ? -5.391 5.049 2.416 1.00 77.56 405 VAL A N 1
ATOM 3361 C CA . VAL A 1 405 ? -4.363 5.400 3.422 1.00 77.56 405 VAL A CA 1
ATOM 3362 C C . VAL A 1 405 ? -5.004 5.673 4.781 1.00 77.56 405 VAL A C 1
ATOM 3364 O O . VAL A 1 405 ? -4.612 5.096 5.792 1.00 77.56 405 VAL A O 1
ATOM 3367 N N . VAL A 1 406 ? -6.003 6.562 4.823 1.00 79.12 406 VAL A N 1
ATOM 3368 C CA . VAL A 1 406 ? -6.666 6.970 6.071 1.00 79.12 406 VAL A CA 1
ATOM 3369 C C . VAL A 1 406 ? -7.307 5.765 6.751 1.00 79.12 406 VAL A C 1
ATOM 3371 O O . VAL A 1 406 ? -7.223 5.624 7.972 1.00 79.12 406 VAL A O 1
ATOM 3374 N N . LEU A 1 407 ? -7.916 4.873 5.971 1.00 78.31 407 LEU A N 1
ATOM 3375 C CA . LEU A 1 407 ? -8.497 3.636 6.471 1.00 78.31 407 LEU A CA 1
ATOM 3376 C C . LEU A 1 407 ? -7.447 2.653 6.952 1.00 78.31 407 LEU A C 1
ATOM 3378 O O . LEU A 1 407 ? -7.680 2.004 7.970 1.00 78.31 407 LEU A O 1
ATOM 3382 N N . LEU A 1 408 ? -6.305 2.551 6.275 1.00 81.75 408 LEU A N 1
ATOM 3383 C CA . LEU A 1 408 ? -5.197 1.744 6.756 1.00 81.75 408 LEU A CA 1
ATOM 3384 C C . LEU A 1 408 ? -4.700 2.287 8.096 1.00 81.75 408 LEU A C 1
ATOM 3386 O O . LEU A 1 408 ? -4.588 1.507 9.040 1.00 81.75 408 LEU A O 1
ATOM 3390 N N . ILE A 1 409 ? -4.519 3.611 8.223 1.00 85.12 409 ILE A N 1
ATOM 3391 C CA . ILE A 1 409 ? -4.107 4.222 9.491 1.00 85.12 409 ILE A CA 1
ATOM 3392 C C . ILE A 1 409 ? -5.114 3.945 10.594 1.00 85.12 409 ILE A C 1
ATOM 3394 O O . ILE A 1 409 ? -4.776 3.481 11.680 1.00 85.12 409 ILE A O 1
ATOM 3398 N N . PHE A 1 410 ? -6.386 4.169 10.302 1.00 84.75 410 PHE A N 1
ATOM 3399 C CA . PHE A 1 410 ? -7.448 3.880 11.242 1.00 84.75 410 PHE A CA 1
ATOM 3400 C C . PHE A 1 410 ? -7.477 2.391 11.645 1.00 84.75 410 PHE A C 1
ATOM 3402 O O . PHE A 1 410 ? -7.664 2.059 12.820 1.00 84.75 410 PHE A O 1
ATOM 3409 N N . SER A 1 411 ? -7.271 1.487 10.686 1.00 83.75 411 SER A N 1
ATOM 3410 C CA . SER A 1 411 ? -7.310 0.039 10.897 1.00 83.75 411 SER A CA 1
ATOM 3411 C C . SER A 1 411 ? -6.140 -0.445 11.740 1.00 83.75 411 SER A C 1
ATOM 3413 O O . SER A 1 411 ? -6.359 -1.212 12.673 1.00 83.75 411 SER A O 1
ATOM 3415 N N . THR A 1 412 ? -4.918 0.020 11.487 1.00 87.38 412 THR A N 1
ATOM 3416 C CA . THR A 1 412 ? -3.747 -0.368 12.287 1.00 87.38 412 THR A CA 1
ATOM 3417 C C . THR A 1 412 ? -3.866 0.139 13.720 1.00 87.38 412 THR A C 1
ATOM 3419 O O . THR A 1 412 ? -3.648 -0.642 14.646 1.00 87.38 412 THR A O 1
ATOM 3422 N N . LEU A 1 413 ? -4.316 1.383 13.939 1.00 90.06 413 LEU A N 1
ATOM 3423 C CA . LEU A 1 413 ? -4.630 1.902 15.276 1.00 90.06 413 LEU A CA 1
ATOM 3424 C C . LEU A 1 413 ? -5.662 0.999 15.976 1.00 90.06 413 LEU A C 1
ATOM 3426 O O . LEU A 1 413 ? -5.473 0.580 17.121 1.00 90.06 413 LEU A O 1
ATOM 3430 N N . THR A 1 414 ? -6.746 0.657 15.273 1.00 86.50 414 THR A N 1
ATOM 3431 C CA . THR A 1 414 ? -7.840 -0.184 15.785 1.00 86.50 414 THR A CA 1
ATOM 3432 C C . THR A 1 414 ? -7.357 -1.580 16.162 1.00 86.50 414 THR A C 1
ATOM 3434 O O . THR A 1 414 ? -7.617 -2.054 17.271 1.00 86.50 414 THR A O 1
ATOM 3437 N N . ILE A 1 415 ? -6.629 -2.245 15.267 1.00 88.50 415 ILE A N 1
ATOM 3438 C CA . ILE A 1 415 ? -6.090 -3.585 15.498 1.00 88.50 415 ILE A CA 1
ATOM 3439 C C . ILE A 1 415 ? -5.104 -3.536 16.663 1.00 88.50 415 ILE A C 1
ATOM 3441 O O . ILE A 1 415 ? -5.212 -4.369 17.561 1.00 88.50 415 ILE A O 1
ATOM 3445 N N . SER A 1 416 ? -4.227 -2.531 16.722 1.00 92.19 416 SER A N 1
ATOM 3446 C CA . SER A 1 416 ? -3.283 -2.342 17.827 1.00 92.19 416 SER A CA 1
ATOM 3447 C C . SER A 1 416 ? -4.023 -2.234 19.162 1.00 92.19 416 SER A C 1
ATOM 3449 O O . SER A 1 416 ? -3.715 -2.954 20.107 1.00 92.19 416 SER A O 1
ATOM 3451 N N . PHE A 1 417 ? -5.078 -1.421 19.241 1.00 92.06 417 PHE A N 1
ATOM 3452 C CA . PHE A 1 417 ? -5.856 -1.252 20.468 1.00 92.06 417 PHE A CA 1
ATOM 3453 C C . PHE A 1 417 ? -6.609 -2.523 20.891 1.00 92.06 417 PHE A C 1
ATOM 3455 O O . PHE A 1 417 ? -6.543 -2.949 22.049 1.00 92.06 417 PHE A O 1
ATOM 3462 N N . PHE A 1 418 ? -7.345 -3.149 19.968 1.00 88.06 418 PHE A N 1
ATOM 3463 C CA . PHE A 1 418 ? -8.229 -4.267 20.306 1.00 88.06 418 PHE A CA 1
ATOM 3464 C C . PHE A 1 418 ? -7.524 -5.616 20.405 1.00 88.06 418 PHE A C 1
ATOM 3466 O O . PHE A 1 418 ? -8.002 -6.480 21.144 1.00 88.06 418 PHE A O 1
ATOM 3473 N N . SER A 1 419 ? -6.413 -5.821 19.696 1.00 90.06 419 SER A N 1
ATOM 3474 C CA . SER A 1 419 ? -5.656 -7.078 19.746 1.00 90.06 419 SER A CA 1
ATOM 3475 C C . SER A 1 419 ? -4.753 -7.173 20.974 1.00 90.06 419 SER A C 1
ATOM 3477 O O . SER A 1 419 ? -4.569 -8.267 21.520 1.00 90.06 419 SER A O 1
ATOM 3479 N N . PHE A 1 420 ? -4.258 -6.037 21.473 1.00 94.00 420 PHE A N 1
ATOM 3480 C CA . PHE A 1 420 ? -3.330 -6.011 22.599 1.00 94.00 420 PHE A CA 1
ATOM 3481 C C . PHE A 1 420 ? -4.007 -6.370 23.925 1.00 94.00 420 PHE A C 1
ATOM 3483 O O . PHE A 1 420 ? -3.469 -7.124 24.734 1.00 94.00 420 PHE A O 1
ATOM 3490 N N . LYS A 1 421 ? -5.247 -5.923 24.148 1.00 92.44 421 LYS A N 1
ATOM 3491 C CA . LYS A 1 421 ? -5.978 -6.217 25.390 1.00 92.44 421 LYS A CA 1
ATOM 3492 C C . LYS A 1 421 ? -6.186 -7.729 25.641 1.00 92.44 421 LYS A C 1
ATOM 3494 O O . LYS A 1 421 ? -5.921 -8.174 26.759 1.00 92.44 421 LYS A O 1
ATOM 3499 N N . PRO A 1 422 ? -6.625 -8.557 24.669 1.00 92.56 422 PRO A N 1
ATOM 3500 C CA . PRO A 1 422 ? -6.653 -10.015 24.802 1.00 92.56 422 PRO A CA 1
ATOM 3501 C C . PRO A 1 422 ? -5.291 -10.656 25.080 1.00 92.56 422 PRO A C 1
ATOM 3503 O O . PRO A 1 422 ? -5.244 -11.672 25.780 1.00 92.56 422 PRO A O 1
ATOM 3506 N N . LEU A 1 423 ? -4.207 -10.087 24.542 1.00 93.25 423 LEU A N 1
ATOM 3507 C CA . LEU A 1 423 ? -2.848 -10.526 24.845 1.00 93.25 423 LEU A CA 1
ATOM 3508 C C . LEU A 1 423 ? -2.506 -10.249 26.313 1.00 93.25 423 LEU A C 1
ATOM 3510 O O . LEU A 1 423 ? -2.092 -11.158 27.030 1.00 93.25 423 LEU A O 1
ATOM 3514 N N . LEU A 1 424 ? -2.786 -9.041 26.799 1.00 93.19 424 LEU A N 1
ATOM 3515 C CA . LEU A 1 424 ? -2.599 -8.674 28.203 1.00 93.19 424 LEU A CA 1
ATOM 3516 C C . LEU A 1 424 ? -3.448 -9.515 29.160 1.00 93.19 424 LEU A C 1
ATOM 3518 O O . LEU A 1 424 ? -2.956 -9.954 30.201 1.00 93.19 424 LEU A O 1
ATOM 3522 N N . ASP A 1 425 ? -4.709 -9.787 28.808 1.00 92.06 425 ASP A N 1
ATOM 3523 C CA . ASP A 1 425 ? -5.581 -10.681 29.579 1.00 92.06 425 ASP A CA 1
ATOM 3524 C C . ASP A 1 425 ? -4.960 -12.083 29.712 1.00 92.06 425 ASP A C 1
ATOM 3526 O O . ASP A 1 425 ? -5.044 -12.704 30.772 1.00 92.06 425 ASP A O 1
ATOM 3530 N N . PHE A 1 426 ? -4.336 -12.583 28.640 1.00 88.31 426 PHE A N 1
ATOM 3531 C CA . PHE A 1 426 ? -3.678 -13.885 28.630 1.00 88.31 426 PHE A CA 1
ATOM 3532 C C . PHE A 1 426 ? -2.393 -13.881 29.471 1.00 88.31 426 PHE A C 1
ATOM 3534 O O . PHE A 1 426 ? -2.244 -14.726 30.351 1.00 88.31 426 PHE A O 1
ATOM 3541 N N . LEU A 1 427 ? -1.498 -12.911 29.257 1.00 85.38 427 LEU A N 1
ATOM 3542 C CA . LEU A 1 427 ? -0.201 -12.831 29.943 1.00 85.38 427 LEU A CA 1
ATOM 3543 C C . LEU A 1 427 ? -0.329 -12.563 31.448 1.00 85.38 427 LEU A C 1
ATOM 3545 O O . LEU A 1 427 ? 0.425 -13.112 32.249 1.00 85.38 427 LEU A O 1
ATOM 3549 N N . SER A 1 428 ? -1.305 -11.748 31.849 1.00 82.25 428 SER A N 1
ATOM 3550 C CA . SER A 1 428 ? -1.614 -11.503 33.266 1.00 82.25 428 SER A CA 1
ATOM 3551 C C . SER A 1 428 ? -2.403 -12.645 33.922 1.00 82.25 428 SER A C 1
ATOM 3553 O O . SER A 1 428 ? -2.566 -12.660 35.144 1.00 82.25 428 SER A O 1
ATOM 3555 N N . GLY A 1 429 ? -2.937 -13.581 33.128 1.00 80.44 429 GLY A N 1
ATOM 3556 C CA . GLY A 1 429 ? -3.832 -14.642 33.586 1.00 80.44 429 GLY A CA 1
ATOM 3557 C C . GLY A 1 429 ? -5.197 -14.145 34.078 1.00 80.44 429 GLY A C 1
ATOM 3558 O O . GLY A 1 429 ? -5.904 -14.891 34.757 1.00 80.44 429 GLY A O 1
ATOM 3559 N N . ARG A 1 430 ? -5.579 -12.889 33.797 1.00 82.12 430 ARG A N 1
ATOM 3560 C CA . ARG A 1 430 ? -6.811 -12.263 34.306 1.00 82.12 430 ARG A CA 1
ATOM 3561 C C . ARG A 1 430 ? -7.458 -11.364 33.268 1.00 82.12 430 ARG A C 1
ATOM 3563 O O . ARG A 1 430 ? -6.817 -10.493 32.698 1.00 82.12 430 ARG A O 1
ATOM 3570 N N . LYS A 1 431 ? -8.776 -11.479 33.105 1.00 86.81 431 LYS A N 1
ATOM 3571 C CA . LYS A 1 431 ? -9.538 -10.516 32.301 1.00 86.81 431 LYS A CA 1
ATOM 3572 C C . LYS A 1 431 ? -9.728 -9.223 33.084 1.00 86.81 431 LYS A C 1
ATOM 3574 O O . LYS A 1 431 ? -10.328 -9.240 34.156 1.00 86.81 431 LYS A O 1
ATOM 3579 N N . SER A 1 432 ? -9.248 -8.107 32.542 1.00 86.44 432 SER A N 1
ATOM 3580 C CA . SER A 1 432 ? -9.385 -6.796 33.182 1.00 86.44 432 SER A CA 1
ATOM 3581 C C . SER A 1 432 ? -9.717 -5.708 32.170 1.00 86.44 432 SER A C 1
ATOM 3583 O O . SER A 1 432 ? -9.095 -5.621 31.112 1.00 86.44 432 SER A O 1
ATOM 3585 N N . ASP A 1 433 ? -10.667 -4.837 32.511 1.00 84.56 433 ASP A N 1
ATOM 3586 C CA . ASP A 1 433 ? -10.930 -3.613 31.742 1.00 84.56 433 ASP A CA 1
ATOM 3587 C C . ASP A 1 433 ? -9.788 -2.596 31.892 1.00 84.56 433 ASP A C 1
ATOM 3589 O O . ASP A 1 433 ? -9.633 -1.707 31.064 1.00 84.56 433 ASP A O 1
ATOM 3593 N N . LEU A 1 434 ? -8.933 -2.739 32.910 1.00 88.31 434 LEU A N 1
ATOM 3594 C CA . LEU A 1 434 ? -7.762 -1.873 33.071 1.00 88.31 434 LEU A CA 1
ATOM 3595 C C . LEU A 1 434 ? -6.731 -2.077 31.960 1.00 88.31 434 LEU A C 1
ATOM 3597 O O . LEU A 1 434 ? -5.940 -1.178 31.720 1.00 88.31 434 LEU A O 1
ATOM 3601 N N . HIS A 1 435 ? -6.758 -3.214 31.258 1.00 92.25 435 HIS A N 1
ATOM 3602 C CA . HIS A 1 435 ? -5.862 -3.471 30.130 1.00 92.25 435 HIS A CA 1
ATOM 3603 C C . HIS A 1 435 ? -6.132 -2.575 28.920 1.00 92.25 435 HIS A C 1
ATOM 3605 O O . HIS A 1 435 ? -5.270 -2.477 28.052 1.00 92.25 435 HIS A O 1
ATOM 3611 N N . TYR A 1 436 ? -7.273 -1.881 28.860 1.00 89.00 436 TYR A N 1
ATOM 3612 C CA . TYR A 1 436 ? -7.475 -0.862 27.832 1.00 89.00 436 TYR A CA 1
ATOM 3613 C C . TYR A 1 436 ? -6.495 0.310 27.982 1.00 89.00 436 TYR A C 1
ATOM 3615 O O . TYR A 1 436 ? -6.088 0.846 26.964 1.00 89.00 436 TYR A O 1
ATOM 3623 N N . LEU A 1 437 ? -6.047 0.655 29.199 1.00 90.12 437 LEU A N 1
ATOM 3624 C CA . LEU A 1 437 ? -5.058 1.722 29.429 1.00 90.12 437 LEU A CA 1
ATOM 3625 C C . LEU A 1 437 ? -3.728 1.458 28.684 1.00 90.12 437 LEU A C 1
ATOM 3627 O O . LEU A 1 437 ? -3.405 2.213 27.772 1.00 90.12 437 LEU A O 1
ATOM 3631 N N . PRO A 1 438 ? -2.984 0.372 28.966 1.00 94.31 438 PRO A N 1
ATOM 3632 C CA . PRO A 1 438 ? -1.776 0.046 28.209 1.00 94.31 438 PRO A CA 1
ATOM 3633 C C . PRO A 1 438 ? -2.048 -0.237 26.723 1.00 94.31 438 PRO A C 1
ATOM 3635 O O . PRO A 1 438 ? -1.169 -0.006 25.902 1.00 94.31 438 PRO A O 1
ATOM 3638 N N . SER A 1 439 ? -3.258 -0.674 26.350 1.00 93.75 439 SER A N 1
ATOM 3639 C CA . SER A 1 439 ? -3.620 -0.839 24.931 1.00 93.75 439 SER A CA 1
ATOM 3640 C C . SER A 1 439 ? -3.758 0.501 24.195 1.00 93.75 439 SER A C 1
ATOM 3642 O O . SER A 1 439 ? -3.443 0.560 23.011 1.00 93.75 439 SER A O 1
ATOM 3644 N N . VAL A 1 440 ? -4.176 1.584 24.875 1.00 91.94 440 VAL A N 1
ATOM 3645 C CA . VAL A 1 440 ? -4.109 2.952 24.321 1.00 91.94 440 VAL A CA 1
ATOM 3646 C C . VAL A 1 440 ? -2.657 3.343 24.077 1.00 91.94 440 VAL A C 1
ATOM 3648 O O . VAL A 1 440 ? -2.360 3.849 23.001 1.00 91.94 440 VAL A O 1
ATOM 3651 N N . LEU A 1 441 ? -1.749 3.084 25.032 1.00 93.31 441 LEU A N 1
ATOM 3652 C CA . LEU A 1 441 ? -0.331 3.392 24.817 1.00 93.31 441 LEU A CA 1
ATOM 3653 C C . LEU A 1 441 ? 0.219 2.634 23.609 1.00 93.31 441 LEU A C 1
ATOM 3655 O O . LEU A 1 441 ? 0.921 3.235 22.814 1.00 93.31 441 LEU A O 1
ATOM 3659 N N . TYR A 1 442 ? -0.099 1.347 23.456 1.00 94.62 442 TYR A N 1
ATOM 3660 C CA . TYR A 1 442 ? 0.349 0.574 22.297 1.00 94.62 442 TYR A CA 1
ATOM 3661 C C . TYR A 1 442 ? -0.180 1.171 20.982 1.00 94.62 442 TYR A C 1
ATOM 3663 O O . TYR A 1 442 ? 0.588 1.459 20.070 1.00 94.62 442 TYR A O 1
ATOM 3671 N N . ALA A 1 443 ? -1.485 1.450 20.915 1.00 92.19 443 ALA A N 1
ATOM 3672 C CA . ALA A 1 443 ? -2.121 2.002 19.722 1.00 92.19 443 ALA A CA 1
ATOM 3673 C C . ALA A 1 443 ? -1.688 3.431 19.372 1.00 92.19 443 ALA A C 1
ATOM 3675 O O . ALA A 1 443 ? -1.832 3.821 18.227 1.00 92.19 443 ALA A O 1
ATOM 3676 N N . PHE A 1 444 ? -1.176 4.212 20.320 1.00 91.50 444 PHE A N 1
ATOM 3677 C CA . PHE A 1 444 ? -0.727 5.588 20.087 1.00 91.50 444 PHE A CA 1
ATOM 3678 C C . PHE A 1 444 ? 0.707 5.791 20.577 1.00 91.50 444 PHE A C 1
ATOM 3680 O O . PHE A 1 444 ? 1.055 6.851 21.090 1.00 91.50 444 PHE A O 1
ATOM 3687 N N . SER A 1 445 ? 1.548 4.762 20.482 1.00 91.25 445 SER A N 1
ATOM 3688 C CA . SER A 1 445 ? 2.901 4.837 21.031 1.00 91.25 445 SER A CA 1
ATOM 3689 C C . SER A 1 445 ? 3.754 5.868 20.276 1.00 91.25 445 SER A C 1
ATOM 3691 O O . SER A 1 445 ? 3.527 6.096 19.084 1.00 91.25 445 SER A O 1
ATOM 3693 N N . PRO A 1 446 ? 4.761 6.469 20.934 1.00 89.94 446 PRO A N 1
ATOM 3694 C CA . PRO A 1 446 ? 5.751 7.306 20.257 1.00 89.94 446 PRO A CA 1
ATOM 3695 C C . PRO A 1 446 ? 6.441 6.606 19.079 1.00 89.94 446 PRO A C 1
ATOM 3697 O O . PRO A 1 446 ? 6.624 7.206 18.025 1.00 89.94 446 PRO A O 1
ATOM 3700 N N . PHE A 1 447 ? 6.725 5.308 19.223 1.00 88.19 447 PHE A N 1
ATOM 3701 C CA . PHE A 1 447 ? 7.257 4.475 18.146 1.00 88.19 447 PHE A CA 1
ATOM 3702 C C . PHE A 1 447 ? 6.316 4.425 16.935 1.00 88.19 447 PHE A C 1
ATOM 3704 O O . PHE A 1 447 ? 6.736 4.728 15.825 1.00 88.19 447 PHE A O 1
ATOM 3711 N N . LEU A 1 448 ? 5.033 4.101 17.141 1.00 87.94 448 LEU A N 1
ATOM 3712 C CA . LEU A 1 448 ? 4.066 4.015 16.044 1.00 87.94 448 LEU A CA 1
ATOM 3713 C C . LEU A 1 448 ? 3.843 5.373 15.359 1.00 87.94 448 LEU A C 1
ATOM 3715 O O . LEU A 1 448 ? 3.643 5.421 14.151 1.00 87.94 448 LEU A O 1
ATOM 3719 N N . PHE A 1 449 ? 3.904 6.475 16.111 1.00 88.19 449 PHE A N 1
ATOM 3720 C CA . PHE A 1 449 ? 3.842 7.824 15.544 1.00 88.19 449 PHE A CA 1
ATOM 3721 C C . PHE A 1 449 ? 5.021 8.092 14.608 1.00 88.19 449 PHE A C 1
ATOM 3723 O O . PHE A 1 449 ? 4.817 8.531 13.479 1.00 88.19 449 PHE A O 1
ATOM 3730 N N . ASN A 1 450 ? 6.241 7.789 15.066 1.00 83.81 450 ASN A N 1
ATOM 3731 C CA . ASN A 1 450 ? 7.449 7.931 14.258 1.00 83.81 450 ASN A CA 1
ATOM 3732 C C . ASN A 1 450 ? 7.390 7.039 13.012 1.00 83.81 450 ASN A C 1
ATOM 3734 O O . ASN A 1 450 ? 7.731 7.512 11.939 1.00 83.81 450 ASN A O 1
ATOM 3738 N N . GLU A 1 451 ? 6.886 5.806 13.109 1.00 82.00 451 GLU A N 1
ATOM 3739 C CA . GLU A 1 451 ? 6.758 4.923 11.940 1.00 82.00 451 GLU A CA 1
ATOM 3740 C C . GLU A 1 451 ? 5.693 5.389 10.931 1.00 82.00 451 GLU A C 1
ATOM 3742 O O . GLU A 1 451 ? 5.831 5.154 9.735 1.00 82.00 451 GLU A O 1
ATOM 3747 N N . ILE A 1 452 ? 4.636 6.068 11.389 1.00 81.19 452 ILE A N 1
ATOM 3748 C CA . ILE A 1 452 ? 3.595 6.622 10.510 1.00 81.19 452 ILE A CA 1
ATOM 3749 C C . ILE A 1 452 ? 4.060 7.910 9.807 1.00 81.19 452 ILE A C 1
ATOM 3751 O O . ILE A 1 452 ? 3.601 8.184 8.700 1.00 81.19 452 ILE A O 1
ATOM 3755 N N . ILE A 1 453 ? 4.941 8.701 10.436 1.00 78.19 453 ILE A N 1
ATOM 3756 C CA . ILE A 1 453 ? 5.370 10.026 9.935 1.00 78.19 453 ILE A CA 1
ATOM 3757 C C . ILE A 1 453 ? 6.752 10.034 9.286 1.00 78.19 453 ILE A C 1
ATOM 3759 O O . ILE A 1 453 ? 6.992 10.861 8.407 1.00 78.19 453 ILE A O 1
ATOM 3763 N N . GLY A 1 454 ? 7.658 9.178 9.756 1.00 71.25 454 GLY A N 1
ATOM 3764 C CA . GLY A 1 454 ? 9.052 9.081 9.318 1.00 71.25 454 GLY A CA 1
ATOM 3765 C C . GLY A 1 454 ? 9.517 7.651 9.010 1.00 71.25 454 GLY A C 1
ATOM 3766 O O . GLY A 1 454 ? 10.709 7.446 8.788 1.00 71.25 454 GLY A O 1
ATOM 3767 N N . GLY A 1 455 ? 8.626 6.655 9.028 1.00 72.44 455 GLY A N 1
ATOM 3768 C CA . GLY A 1 455 ? 8.966 5.243 8.834 1.00 72.44 455 GLY A CA 1
ATOM 3769 C C . GLY A 1 455 ? 8.360 4.618 7.583 1.00 72.44 455 GLY A C 1
ATOM 3770 O O . GLY A 1 455 ? 7.794 5.279 6.716 1.00 72.44 455 GLY A O 1
ATOM 3771 N N . SER A 1 456 ? 8.523 3.302 7.467 1.00 73.94 456 SER A N 1
ATOM 3772 C CA . SER A 1 456 ? 8.047 2.548 6.306 1.00 73.94 456 SER A CA 1
ATOM 3773 C C . SER A 1 456 ? 6.669 1.969 6.571 1.00 73.94 456 SER A C 1
ATOM 3775 O O . SER A 1 456 ? 6.409 1.441 7.657 1.00 73.94 456 SER A O 1
ATOM 3777 N N . TRP A 1 457 ? 5.782 1.990 5.569 1.00 77.38 457 TRP A N 1
ATOM 3778 C CA . TRP A 1 457 ? 4.407 1.601 5.844 1.00 77.38 457 TRP A CA 1
ATOM 3779 C C . TRP A 1 457 ? 4.204 0.127 6.212 1.00 77.38 457 TRP A C 1
ATOM 3781 O O . TRP A 1 457 ? 3.331 -0.228 7.008 1.00 77.38 457 TRP A O 1
ATOM 3791 N N . TYR A 1 458 ? 5.103 -0.715 5.718 1.00 78.62 458 TYR A N 1
ATOM 3792 C CA . TYR A 1 458 ? 5.212 -2.123 6.068 1.00 78.62 458 TYR A CA 1
ATOM 3793 C C . TYR A 1 458 ? 5.453 -2.326 7.574 1.00 78.62 458 TYR A C 1
ATOM 3795 O O . TYR A 1 458 ? 4.868 -3.214 8.196 1.00 78.62 458 TYR A O 1
ATOM 3803 N N . MET A 1 459 ? 6.272 -1.469 8.195 1.00 80.56 459 MET A N 1
ATOM 3804 C CA . MET A 1 459 ? 6.696 -1.622 9.589 1.00 80.56 459 MET A CA 1
ATOM 3805 C C . MET A 1 459 ? 5.541 -1.452 10.568 1.00 80.56 459 MET A C 1
ATOM 3807 O O . MET A 1 459 ? 5.388 -2.254 11.494 1.00 80.56 459 MET A O 1
ATOM 3811 N N . TRP A 1 460 ? 4.699 -0.441 10.372 1.00 85.00 460 TRP A N 1
ATOM 3812 C CA . TRP A 1 460 ? 3.600 -0.189 11.296 1.00 85.00 460 TRP A CA 1
ATOM 3813 C C . TRP A 1 460 ? 2.368 -1.071 11.041 1.00 85.00 460 TRP A C 1
ATOM 3815 O O . TRP A 1 460 ? 1.611 -1.342 11.979 1.00 85.00 460 TRP A O 1
ATOM 3825 N N . VAL A 1 461 ? 2.200 -1.619 9.830 1.00 87.38 461 VAL A N 1
ATOM 3826 C CA . VAL A 1 461 ? 1.250 -2.723 9.589 1.00 87.38 461 VAL A CA 1
ATOM 3827 C C . VAL A 1 461 ? 1.685 -3.973 10.358 1.00 87.38 461 VAL A C 1
ATOM 3829 O O . VAL A 1 461 ? 0.887 -4.509 11.134 1.00 87.38 461 VAL A O 1
ATOM 3832 N N . SER A 1 462 ? 2.954 -4.391 10.245 1.00 88.69 462 SER A N 1
ATOM 3833 C CA . SER A 1 462 ? 3.492 -5.483 11.071 1.00 88.69 462 SER A CA 1
ATOM 3834 C C . SER A 1 462 ? 3.334 -5.189 12.562 1.00 88.69 462 SER A C 1
ATOM 3836 O O . SER A 1 462 ? 2.973 -6.089 13.323 1.00 88.69 462 SER A O 1
ATOM 3838 N N . TYR A 1 463 ? 3.562 -3.935 12.982 1.00 90.00 463 TYR A N 1
ATOM 3839 C CA . TYR A 1 463 ? 3.375 -3.522 14.371 1.00 90.00 463 TYR A CA 1
ATOM 3840 C C . TYR A 1 463 ? 1.958 -3.816 14.842 1.00 90.00 463 TYR A C 1
ATOM 3842 O O . TYR A 1 463 ? 1.778 -4.521 15.830 1.00 90.00 463 TYR A O 1
ATOM 3850 N N . ALA A 1 464 ? 0.946 -3.370 14.100 1.00 91.56 464 ALA A N 1
ATOM 3851 C CA . ALA A 1 464 ? -0.443 -3.560 14.494 1.00 91.56 464 ALA A CA 1
ATOM 3852 C C . ALA A 1 464 ? -0.843 -5.036 14.640 1.00 91.56 464 ALA A C 1
ATOM 3854 O O . ALA A 1 464 ? -1.616 -5.375 15.540 1.00 91.56 464 ALA A O 1
ATOM 3855 N N . PHE A 1 465 ? -0.312 -5.923 13.793 1.00 92.81 465 PHE A N 1
ATOM 3856 C CA . PHE A 1 465 ? -0.637 -7.354 13.810 1.00 92.81 465 PHE A CA 1
ATOM 3857 C C . PHE A 1 465 ? 0.225 -8.197 14.755 1.00 92.81 465 PHE A C 1
ATOM 3859 O O . PHE A 1 465 ? -0.160 -9.327 15.078 1.00 92.81 465 PHE A O 1
ATOM 3866 N N . ALA A 1 466 ? 1.330 -7.659 15.273 1.00 93.44 466 ALA A N 1
ATOM 3867 C CA . ALA A 1 466 ? 2.204 -8.362 16.207 1.00 93.44 466 ALA A CA 1
ATOM 3868 C C . ALA A 1 466 ? 1.474 -8.998 17.409 1.00 93.44 466 ALA A C 1
ATOM 3870 O O . ALA A 1 466 ? 1.732 -10.168 17.711 1.00 93.44 466 ALA A O 1
ATOM 3871 N N . PRO A 1 467 ? 0.515 -8.326 18.082 1.00 94.50 467 PRO A N 1
ATOM 3872 C CA . PRO A 1 467 ? -0.170 -8.911 19.233 1.00 94.50 467 PRO A CA 1
ATOM 3873 C C . PRO A 1 467 ? -1.110 -10.047 18.824 1.00 94.50 467 PRO A C 1
ATOM 3875 O O . PRO A 1 467 ? -1.301 -10.994 19.589 1.00 94.50 467 PRO A O 1
ATOM 3878 N N . VAL A 1 468 ? -1.684 -9.976 17.615 1.00 94.31 468 VAL A N 1
ATOM 3879 C CA . VAL A 1 468 ? -2.538 -11.029 17.047 1.00 94.31 468 VAL A CA 1
ATOM 3880 C C . VAL A 1 468 ? -1.709 -12.281 16.780 1.00 94.31 468 VAL A C 1
ATOM 3882 O O . VAL A 1 468 ? -2.118 -13.369 17.197 1.00 94.31 468 VAL A O 1
ATOM 3885 N N . LEU A 1 469 ? -0.552 -12.123 16.131 1.00 93.38 469 LEU A N 1
ATOM 3886 C CA . LEU A 1 469 ? 0.380 -13.211 15.842 1.00 93.38 469 LEU A CA 1
ATOM 3887 C C . LEU A 1 469 ? 0.852 -13.863 17.143 1.00 93.38 469 LEU A C 1
ATOM 3889 O O . LEU A 1 469 ? 0.620 -15.054 17.359 1.00 93.38 469 LEU A O 1
ATOM 3893 N N . PHE A 1 470 ? 1.402 -13.061 18.056 1.00 93.31 470 PHE A N 1
ATOM 3894 C CA . PHE A 1 470 ? 1.963 -13.521 19.325 1.00 93.31 470 PHE A CA 1
ATOM 3895 C C . PHE A 1 470 ? 0.928 -14.268 20.185 1.00 93.31 470 PHE A C 1
ATOM 3897 O O . PHE A 1 470 ? 1.176 -15.368 20.689 1.00 93.31 470 PHE A O 1
ATOM 3904 N N . LEU A 1 471 ? -0.281 -13.710 20.324 1.00 92.62 471 LEU A N 1
ATOM 3905 C CA . LEU A 1 471 ? -1.356 -14.328 21.099 1.00 92.62 471 LEU A CA 1
ATOM 3906 C C . LEU A 1 471 ? -1.819 -15.658 20.497 1.00 92.62 471 LEU A C 1
ATOM 3908 O O . LEU A 1 471 ? -2.081 -16.613 21.236 1.00 92.62 471 LEU A O 1
ATOM 3912 N N . ASN A 1 472 ? -1.983 -15.720 19.175 1.00 92.06 472 ASN A N 1
ATOM 3913 C CA . ASN A 1 472 ? -2.451 -16.930 18.510 1.00 92.06 472 ASN A CA 1
ATOM 3914 C C . ASN A 1 472 ? -1.390 -18.028 18.506 1.00 92.06 472 ASN A C 1
ATOM 3916 O O . ASN A 1 472 ? -1.749 -19.179 18.761 1.00 92.06 472 ASN A O 1
ATOM 3920 N N . LEU A 1 473 ? -0.112 -17.678 18.341 1.00 89.81 473 LEU A N 1
ATOM 3921 C CA . LEU A 1 473 ? 1.000 -18.612 18.477 1.00 89.81 473 LEU A CA 1
ATOM 3922 C C . LEU A 1 473 ? 0.993 -19.269 19.858 1.00 89.81 473 LEU A C 1
ATOM 3924 O O . LEU A 1 473 ? 0.896 -20.492 19.963 1.00 89.81 473 LEU A O 1
ATOM 3928 N N . ILE A 1 474 ? 0.985 -18.476 20.933 1.00 87.44 474 ILE A N 1
ATOM 3929 C CA . ILE A 1 474 ? 1.014 -19.028 22.295 1.00 87.44 474 ILE A CA 1
ATOM 3930 C C . ILE A 1 474 ? -0.238 -19.858 22.589 1.00 87.44 474 ILE A C 1
ATOM 3932 O O . ILE A 1 474 ? -0.152 -20.937 23.179 1.00 87.44 474 ILE A O 1
ATOM 3936 N N . ARG A 1 475 ? -1.420 -19.402 22.155 1.00 88.56 475 ARG A N 1
ATOM 3937 C CA . ARG A 1 475 ? -2.661 -20.173 22.315 1.00 88.56 475 ARG A CA 1
ATOM 3938 C C . ARG A 1 475 ? -2.637 -21.470 21.522 1.00 88.56 475 ARG A C 1
ATOM 3940 O O . ARG A 1 475 ? -3.163 -22.468 22.005 1.00 88.56 475 ARG A O 1
ATOM 3947 N N . TYR A 1 476 ? -2.068 -21.486 20.325 1.00 86.88 476 TYR A N 1
ATOM 3948 C CA . TYR A 1 476 ? -1.932 -22.715 19.558 1.00 86.88 476 TYR A CA 1
ATOM 3949 C C . TYR A 1 476 ? -0.963 -23.681 20.240 1.00 86.88 476 TYR A C 1
ATOM 3951 O O . TYR A 1 476 ? -1.313 -24.841 20.472 1.00 86.88 476 TYR A O 1
ATOM 3959 N N . VAL A 1 477 ? 0.204 -23.181 20.646 1.00 84.06 477 VAL A N 1
ATOM 3960 C CA . VAL A 1 477 ? 1.224 -23.944 21.367 1.00 84.06 477 VAL A CA 1
ATOM 3961 C C . VAL A 1 477 ? 0.630 -24.573 22.631 1.00 84.06 477 VAL A C 1
ATOM 3963 O O . VAL A 1 477 ? 0.842 -25.765 22.846 1.00 84.06 477 VAL A O 1
ATOM 3966 N N . HIS A 1 478 ? -0.195 -23.841 23.386 1.00 79.88 478 HIS A N 1
ATOM 3967 C CA . HIS A 1 478 ? -0.815 -24.323 24.624 1.00 79.88 478 HIS A CA 1
ATOM 3968 C C . HIS A 1 478 ? -2.070 -25.198 24.416 1.00 79.88 478 HIS A C 1
ATOM 3970 O O . HIS A 1 478 ? -2.225 -26.214 25.083 1.00 79.88 478 HIS A O 1
ATOM 3976 N N . PHE A 1 479 ? -2.980 -24.833 23.503 1.00 82.88 479 PHE A N 1
ATOM 3977 C CA . PHE A 1 479 ? -4.304 -25.473 23.380 1.00 82.88 479 PHE A CA 1
ATOM 3978 C C . PHE A 1 479 ? -4.474 -26.414 22.180 1.00 82.88 479 PHE A C 1
ATOM 3980 O O . PHE A 1 479 ? -5.464 -27.144 22.134 1.00 82.88 479 PHE A O 1
ATOM 3987 N N . ARG A 1 480 ? -3.586 -26.370 21.179 1.00 77.50 480 ARG A N 1
ATOM 3988 C CA . ARG A 1 480 ? -3.630 -27.213 19.964 1.00 77.50 480 ARG A CA 1
ATOM 3989 C C . ARG A 1 480 ? -4.941 -27.179 19.186 1.00 77.50 480 ARG A C 1
ATOM 3991 O O . ARG A 1 480 ? -5.420 -28.195 18.690 1.00 77.50 480 ARG A O 1
ATOM 3998 N N . ARG A 1 481 ? -5.547 -25.996 19.068 1.00 81.44 481 ARG A N 1
ATOM 3999 C CA . ARG A 1 481 ? -6.787 -25.811 18.296 1.00 81.44 481 ARG A CA 1
ATOM 4000 C C . ARG A 1 481 ? -6.498 -25.152 16.956 1.00 81.44 481 ARG A C 1
ATOM 4002 O O . ARG A 1 481 ? -5.864 -24.100 16.936 1.00 81.44 481 ARG A O 1
ATOM 4009 N N . LEU A 1 482 ? -7.067 -25.706 15.880 1.00 78.50 482 LEU A N 1
ATOM 4010 C CA . LEU A 1 482 ? -6.879 -25.214 14.508 1.00 78.50 482 LEU A CA 1
ATOM 4011 C C . LEU A 1 482 ? -7.148 -23.716 14.381 1.00 78.50 482 LEU A C 1
ATOM 4013 O O . LEU A 1 482 ? -6.334 -23.009 13.820 1.00 78.50 482 LEU A O 1
ATOM 4017 N N . LYS A 1 483 ? -8.218 -23.204 14.999 1.00 83.62 483 LYS A N 1
ATOM 4018 C CA . LYS A 1 483 ? -8.553 -21.772 14.948 1.00 83.62 483 LYS A CA 1
ATOM 4019 C C . LYS A 1 483 ? -7.418 -20.837 15.392 1.00 83.62 483 LYS A C 1
ATOM 4021 O O . LYS A 1 483 ? -7.340 -19.716 14.909 1.00 83.62 483 LYS A O 1
ATOM 4026 N N . HIS A 1 484 ? -6.566 -21.274 16.325 1.00 88.69 484 HIS A N 1
ATOM 4027 C CA . HIS A 1 484 ? -5.417 -20.485 16.780 1.00 88.69 484 HIS A CA 1
ATOM 4028 C C . HIS A 1 484 ? -4.248 -20.600 15.808 1.00 88.69 484 HIS A C 1
ATOM 4030 O O . HIS A 1 484 ? -3.576 -19.611 15.574 1.00 88.69 484 HIS A O 1
ATOM 4036 N N . LEU A 1 485 ? -4.055 -21.764 15.188 1.00 84.06 485 LEU A N 1
ATOM 4037 C CA . LEU A 1 485 ? -3.096 -21.911 14.098 1.00 84.06 485 LEU A CA 1
ATOM 4038 C C . LEU A 1 485 ? -3.506 -21.078 12.879 1.00 84.06 485 LEU A C 1
ATOM 4040 O O . LEU A 1 485 ? -2.688 -20.347 12.350 1.00 84.06 485 LEU A O 1
ATOM 4044 N N . THR A 1 486 ? -4.778 -21.118 12.479 1.00 83.38 486 THR A N 1
ATOM 4045 C CA . THR A 1 486 ? -5.310 -20.277 11.400 1.00 83.38 486 THR A CA 1
ATOM 4046 C C . THR A 1 486 ? -5.121 -18.797 11.723 1.00 83.38 486 THR A C 1
ATOM 4048 O O . THR A 1 486 ? -4.635 -18.050 10.886 1.00 83.38 486 THR A O 1
ATOM 4051 N N . GLY A 1 487 ? -5.442 -18.372 12.951 1.00 87.31 487 GLY A N 1
ATOM 4052 C CA . GLY A 1 487 ? -5.213 -16.993 13.387 1.00 87.31 487 GLY A CA 1
ATOM 4053 C C . GLY A 1 487 ? -3.733 -16.594 13.415 1.00 87.31 487 GLY A C 1
ATOM 4054 O O . GLY A 1 487 ? -3.421 -15.449 13.113 1.00 87.31 487 GLY A O 1
ATOM 4055 N N . TYR A 1 488 ? -2.836 -17.526 13.753 1.00 89.19 488 TYR A N 1
ATOM 4056 C CA . TYR A 1 488 ? -1.388 -17.331 13.680 1.00 89.19 488 TYR A CA 1
ATOM 4057 C C . TYR A 1 488 ? -0.947 -17.139 12.227 1.00 89.19 488 TYR A C 1
ATOM 4059 O O . TYR A 1 488 ? -0.448 -16.072 11.903 1.00 89.19 488 TYR A O 1
ATOM 4067 N N . LEU A 1 489 ? -1.246 -18.097 11.343 1.00 83.38 489 LEU A N 1
ATOM 4068 C CA . LEU A 1 489 ? -0.874 -18.049 9.925 1.00 83.38 489 LEU A CA 1
ATOM 4069 C C . LEU A 1 489 ? -1.413 -16.793 9.220 1.00 83.38 489 LEU A C 1
ATOM 4071 O O . LEU A 1 489 ? -0.673 -16.151 8.483 1.00 83.38 489 LEU A O 1
ATOM 4075 N N . LEU A 1 490 ? -2.666 -16.400 9.486 1.00 84.00 490 LEU A N 1
ATOM 4076 C CA . LEU A 1 490 ? -3.248 -15.173 8.929 1.00 84.00 490 LEU A CA 1
ATOM 4077 C C . LEU A 1 490 ? -2.526 -13.915 9.422 1.00 84.00 490 LEU A C 1
ATOM 4079 O O . LEU A 1 490 ? -2.242 -13.028 8.626 1.00 84.00 490 LEU A O 1
ATOM 4083 N N . ALA A 1 491 ? -2.215 -13.824 10.718 1.00 88.88 491 ALA A N 1
ATOM 4084 C CA . ALA A 1 491 ? -1.467 -12.686 11.245 1.00 88.88 491 ALA A CA 1
ATOM 4085 C C . ALA A 1 491 ? -0.034 -12.652 10.697 1.00 88.88 491 ALA A C 1
ATOM 4087 O O . ALA A 1 491 ? 0.498 -11.572 10.455 1.00 88.88 491 ALA A O 1
ATOM 4088 N N . THR A 1 492 ? 0.567 -13.815 10.443 1.00 85.56 492 THR A N 1
ATOM 4089 C CA . THR A 1 492 ? 1.900 -13.915 9.854 1.00 85.56 492 THR A CA 1
ATOM 4090 C C . THR A 1 492 ? 1.969 -13.327 8.449 1.00 85.56 492 THR A C 1
ATOM 4092 O O . THR A 1 492 ? 2.971 -12.696 8.145 1.00 85.56 492 THR A O 1
ATOM 4095 N N . VAL A 1 493 ? 0.908 -13.407 7.636 1.00 80.88 493 VAL A N 1
ATOM 4096 C CA . VAL A 1 493 ? 0.854 -12.716 6.328 1.00 80.88 493 VAL A CA 1
ATOM 4097 C C . VAL A 1 493 ? 1.076 -11.206 6.482 1.00 80.88 493 VAL A C 1
ATOM 4099 O O . VAL A 1 493 ? 1.844 -10.617 5.728 1.00 80.88 493 VAL A O 1
ATOM 4102 N N . PHE A 1 494 ? 0.455 -10.586 7.491 1.00 84.19 494 PHE A N 1
ATOM 4103 C CA . PHE A 1 494 ? 0.588 -9.148 7.754 1.00 84.19 494 PHE A CA 1
ATOM 4104 C C . PHE A 1 494 ? 1.867 -8.772 8.499 1.00 84.19 494 PHE A C 1
ATOM 4106 O O . PHE A 1 494 ? 2.284 -7.625 8.429 1.00 84.19 494 PHE A O 1
ATOM 4113 N N . VAL A 1 495 ? 2.480 -9.698 9.237 1.00 85.94 495 VAL A N 1
ATOM 4114 C CA . VAL A 1 495 ? 3.733 -9.431 9.956 1.00 85.94 495 VAL A CA 1
ATOM 4115 C C . VAL A 1 495 ? 4.948 -9.654 9.060 1.00 85.94 495 VAL A C 1
ATOM 4117 O O . VAL A 1 495 ? 5.871 -8.845 9.123 1.00 85.94 495 VAL A O 1
ATOM 4120 N N . LEU A 1 496 ? 4.930 -10.683 8.201 1.00 79.69 496 LEU A N 1
ATOM 4121 C CA . LEU A 1 496 ? 6.014 -11.009 7.266 1.00 79.69 496 LEU A CA 1
ATOM 4122 C C . LEU A 1 496 ? 6.296 -9.906 6.257 1.00 79.69 496 LEU A C 1
ATOM 4124 O O . LEU A 1 496 ? 7.385 -9.918 5.700 1.00 79.69 496 LEU A O 1
ATOM 4128 N N . ILE A 1 497 ? 5.379 -8.947 6.088 1.00 77.00 497 ILE A N 1
ATOM 4129 C CA . ILE A 1 497 ? 5.606 -7.744 5.283 1.00 77.00 497 ILE A CA 1
ATOM 4130 C C . ILE A 1 497 ? 6.866 -6.964 5.698 1.00 77.00 497 ILE A C 1
ATOM 4132 O O . ILE A 1 497 ? 7.445 -6.227 4.908 1.00 77.00 497 ILE A O 1
ATOM 4136 N N . SER A 1 498 ? 7.308 -7.156 6.944 1.00 78.75 498 SER A N 1
ATOM 4137 C CA . SER A 1 498 ? 8.643 -6.812 7.411 1.00 78.75 498 SER A CA 1
ATOM 4138 C C . SER A 1 498 ? 9.288 -8.054 8.018 1.00 78.75 498 SER A C 1
ATOM 4140 O O . SER A 1 498 ? 8.965 -8.466 9.139 1.00 78.75 498 SER A O 1
ATOM 4142 N N . LEU A 1 499 ? 10.244 -8.640 7.289 1.00 76.50 499 LEU A N 1
ATOM 4143 C CA . LEU A 1 499 ? 11.023 -9.784 7.770 1.00 76.50 499 LEU A CA 1
ATOM 4144 C C . LEU A 1 499 ? 11.727 -9.468 9.102 1.00 76.50 499 LEU A C 1
ATOM 4146 O O . LEU A 1 499 ? 11.798 -10.326 9.979 1.00 76.50 499 LEU A O 1
ATOM 4150 N N . GLN A 1 500 ? 12.176 -8.222 9.284 1.00 78.25 500 GLN A N 1
ATOM 4151 C CA . GLN A 1 500 ? 12.771 -7.741 10.533 1.00 78.25 500 GLN A CA 1
ATOM 4152 C C . GLN A 1 500 ? 11.783 -7.867 11.703 1.00 78.25 500 GLN A C 1
ATOM 4154 O O . GLN A 1 500 ? 12.080 -8.535 12.692 1.00 78.25 500 GLN A O 1
ATOM 4159 N N . ASN A 1 501 ? 10.577 -7.300 11.581 1.00 82.19 501 ASN A N 1
ATOM 4160 C CA . ASN A 1 501 ? 9.571 -7.364 12.646 1.00 82.19 501 ASN A CA 1
ATOM 4161 C C . ASN A 1 501 ? 9.139 -8.801 12.942 1.00 82.19 501 ASN A C 1
ATOM 4163 O O . ASN A 1 501 ? 8.997 -9.169 14.109 1.00 82.19 501 ASN A O 1
ATOM 4167 N N . PHE A 1 502 ? 8.969 -9.624 11.904 1.00 84.38 502 PHE A N 1
ATOM 4168 C CA . PHE A 1 502 ? 8.655 -11.040 12.068 1.00 84.38 502 PHE A CA 1
ATOM 4169 C C . PHE A 1 502 ? 9.699 -11.761 12.935 1.00 84.38 502 PHE A C 1
ATOM 4171 O O . PHE A 1 502 ? 9.338 -12.389 13.933 1.00 84.38 502 PHE A O 1
ATOM 4178 N N . VAL A 1 503 ? 10.989 -11.604 12.614 1.00 82.88 503 VAL A N 1
ATOM 4179 C CA . VAL A 1 503 ? 12.090 -12.214 13.375 1.00 82.88 503 VAL A CA 1
ATOM 4180 C C . VAL A 1 503 ? 12.096 -11.734 14.829 1.00 82.88 503 VAL A C 1
ATOM 4182 O O . VAL A 1 503 ? 12.262 -12.556 15.735 1.00 82.88 503 VAL A O 1
ATOM 4185 N N . VAL A 1 504 ? 11.870 -10.440 15.087 1.00 84.56 504 VAL A N 1
ATOM 4186 C CA . VAL A 1 504 ? 11.803 -9.909 16.460 1.00 84.56 504 VAL A CA 1
ATOM 4187 C C . VAL A 1 504 ? 10.645 -10.530 17.246 1.00 84.56 504 VAL A C 1
ATOM 4189 O O . VAL A 1 504 ? 10.844 -10.999 18.368 1.00 84.56 504 VAL A O 1
ATOM 4192 N N . ILE A 1 505 ? 9.437 -10.559 16.677 1.00 87.31 505 ILE A N 1
ATOM 4193 C CA . ILE A 1 505 ? 8.233 -11.045 17.370 1.00 87.31 505 ILE A CA 1
ATOM 4194 C C . ILE A 1 505 ? 8.358 -12.534 17.709 1.00 87.31 505 ILE A C 1
ATOM 4196 O O . ILE A 1 505 ? 8.072 -12.924 18.845 1.00 87.31 505 ILE A O 1
ATOM 4200 N N . GLU A 1 506 ? 8.823 -13.352 16.762 1.00 85.75 506 GLU A N 1
ATOM 4201 C CA . GLU A 1 506 ? 9.045 -14.786 16.985 1.00 85.75 506 GLU A CA 1
ATOM 4202 C C . GLU A 1 506 ? 10.147 -15.038 18.018 1.00 85.75 506 GLU A C 1
ATOM 4204 O O . GLU A 1 506 ? 9.994 -15.887 18.896 1.00 85.75 506 GLU A O 1
ATOM 4209 N N . SER A 1 507 ? 11.220 -14.242 18.002 1.00 85.06 507 SER A N 1
ATOM 4210 C CA . SER A 1 507 ? 12.287 -14.339 19.006 1.00 85.06 507 SER A CA 1
ATOM 4211 C C . SER A 1 507 ? 11.762 -14.054 20.417 1.00 85.06 507 SER A C 1
ATOM 4213 O O . SER A 1 507 ? 12.039 -14.807 21.353 1.00 85.06 507 SER A O 1
ATOM 4215 N N . ILE A 1 508 ? 10.937 -13.012 20.585 1.00 86.69 508 ILE A N 1
ATOM 4216 C CA . ILE A 1 508 ? 10.298 -12.701 21.874 1.00 86.69 508 ILE A CA 1
ATOM 4217 C C . ILE A 1 508 ? 9.353 -13.840 22.293 1.00 86.69 508 ILE A C 1
ATOM 4219 O O . ILE A 1 508 ? 9.321 -14.215 23.469 1.00 86.69 508 ILE A O 1
ATOM 4223 N N . ALA A 1 509 ? 8.597 -14.417 21.352 1.00 86.12 509 ALA A N 1
ATOM 4224 C CA . ALA A 1 509 ? 7.684 -15.525 21.630 1.00 86.12 509 ALA A CA 1
ATOM 4225 C C . ALA A 1 509 ? 8.434 -16.787 22.073 1.00 86.12 509 ALA A C 1
ATOM 4227 O O . ALA A 1 509 ? 8.040 -17.421 23.057 1.00 86.12 509 ALA A O 1
ATOM 4228 N N . ALA A 1 510 ? 9.542 -17.112 21.406 1.00 84.62 510 ALA A N 1
ATOM 4229 C CA . ALA A 1 510 ? 10.414 -18.226 21.752 1.00 84.62 510 ALA A CA 1
ATOM 4230 C C . ALA A 1 510 ? 11.003 -18.069 23.161 1.00 84.62 510 ALA A C 1
ATOM 4232 O O . ALA A 1 510 ? 10.904 -18.991 23.974 1.00 84.62 510 ALA A O 1
ATOM 4233 N N . VAL A 1 511 ? 11.541 -16.887 23.494 1.00 85.00 511 VAL A N 1
ATOM 4234 C CA . VAL A 1 511 ? 12.088 -16.597 24.832 1.00 85.00 511 VAL A CA 1
ATOM 4235 C C . VAL A 1 511 ? 11.000 -16.691 25.905 1.00 85.00 511 VAL A C 1
ATOM 4237 O O . VAL A 1 511 ? 11.222 -17.295 26.957 1.00 85.00 511 VAL A O 1
ATOM 4240 N N . PHE A 1 512 ? 9.801 -16.162 25.639 1.00 84.00 512 PHE A N 1
ATOM 4241 C CA . PHE A 1 512 ? 8.665 -16.288 26.552 1.00 84.00 512 PHE A CA 1
ATOM 4242 C C . PHE A 1 512 ? 8.294 -17.757 26.805 1.00 84.00 512 PHE A C 1
ATOM 4244 O O . PHE A 1 512 ? 8.095 -18.150 27.957 1.00 84.00 512 PHE A O 1
ATOM 4251 N N . LEU A 1 513 ? 8.213 -18.581 25.755 1.00 81.50 513 LEU A N 1
ATOM 4252 C CA . LEU A 1 513 ? 7.895 -20.006 25.873 1.00 81.50 513 LEU A CA 1
ATOM 4253 C C . LEU A 1 513 ? 8.982 -20.771 26.636 1.00 81.50 513 LEU A C 1
ATOM 4255 O O . LEU A 1 513 ? 8.649 -21.537 27.542 1.00 81.50 513 LEU A O 1
ATOM 4259 N N . LEU A 1 514 ? 10.260 -20.519 26.333 1.00 82.00 514 LEU A N 1
ATOM 4260 C CA . LEU A 1 514 ? 11.399 -21.119 27.031 1.00 82.00 514 LEU A CA 1
ATOM 4261 C C . LEU A 1 514 ? 11.359 -20.796 28.527 1.00 82.00 514 LEU A C 1
ATOM 4263 O O . LEU A 1 514 ? 11.489 -21.680 29.372 1.00 82.00 514 LEU A O 1
ATOM 4267 N N . PHE A 1 515 ? 11.129 -19.534 28.877 1.00 78.75 515 PHE A N 1
ATOM 4268 C CA . PHE A 1 515 ? 11.077 -19.128 30.273 1.00 78.75 515 PHE A CA 1
ATOM 4269 C C . PHE A 1 515 ? 9.858 -19.698 31.006 1.00 78.75 515 PHE A C 1
ATOM 4271 O O . PHE A 1 515 ? 9.958 -20.133 32.153 1.00 78.75 515 PHE A O 1
ATOM 4278 N N . ASN A 1 516 ? 8.710 -19.757 30.328 1.00 74.81 516 ASN A N 1
ATOM 4279 C CA . ASN A 1 516 ? 7.507 -20.399 30.848 1.00 74.81 516 ASN A CA 1
ATOM 4280 C C . ASN A 1 516 ? 7.758 -21.893 31.146 1.00 74.81 516 ASN A C 1
ATOM 4282 O O . ASN A 1 516 ? 7.326 -22.386 32.187 1.00 74.81 516 ASN A O 1
ATOM 4286 N N . MET A 1 517 ? 8.530 -22.584 30.298 1.00 74.69 517 MET A N 1
ATOM 4287 C CA . MET A 1 517 ? 8.988 -23.957 30.547 1.00 74.69 517 MET A CA 1
ATOM 4288 C C . MET A 1 517 ? 9.939 -24.056 31.751 1.00 74.69 517 MET A C 1
ATOM 4290 O O . MET A 1 517 ? 9.802 -24.968 32.562 1.00 74.69 517 MET A O 1
ATOM 4294 N N . ILE A 1 518 ? 10.884 -23.120 31.896 1.00 75.31 518 ILE A N 1
ATOM 4295 C CA . ILE A 1 518 ? 11.865 -23.117 32.997 1.00 75.31 518 ILE A CA 1
ATOM 4296 C C . ILE A 1 518 ? 11.206 -22.859 34.356 1.00 75.31 518 ILE A C 1
ATOM 4298 O O . ILE A 1 518 ? 11.643 -23.434 35.353 1.00 75.31 518 ILE A O 1
ATOM 4302 N N . LEU A 1 519 ? 10.188 -21.997 34.420 1.00 69.25 519 LEU A N 1
ATOM 4303 C CA . LEU A 1 519 ? 9.532 -21.640 35.679 1.00 69.25 519 LEU A CA 1
ATOM 4304 C C . LEU A 1 519 ? 8.401 -22.584 36.096 1.00 69.25 519 LEU A C 1
ATOM 4306 O O . LEU A 1 519 ? 8.128 -22.679 37.288 1.00 69.25 519 LEU A O 1
ATOM 4310 N N . ASN A 1 520 ? 7.745 -23.263 35.153 1.00 65.50 520 ASN A N 1
ATOM 4311 C CA . ASN A 1 520 ? 6.646 -24.194 35.432 1.00 65.50 520 ASN A CA 1
ATOM 4312 C C . ASN A 1 520 ? 7.106 -25.653 35.247 1.00 65.50 520 ASN A C 1
ATOM 4314 O O . ASN A 1 520 ? 6.522 -26.407 34.467 1.00 65.50 520 ASN A O 1
ATOM 4318 N N . ARG A 1 521 ? 8.185 -26.033 35.950 1.00 57.22 521 ARG A N 1
ATOM 4319 C CA . ARG A 1 521 ? 8.875 -27.337 35.831 1.00 57.22 521 ARG A CA 1
ATOM 4320 C C . ARG A 1 521 ? 8.033 -28.561 36.207 1.00 57.22 521 ARG A C 1
ATOM 4322 O O . ARG A 1 521 ? 8.394 -29.662 35.804 1.00 57.22 521 ARG A O 1
ATOM 4329 N N . ASP A 1 522 ? 6.908 -28.387 36.897 1.00 55.06 522 ASP A N 1
ATOM 4330 C CA . ASP A 1 522 ? 6.110 -29.493 37.455 1.00 55.06 522 ASP A CA 1
ATOM 4331 C C . ASP A 1 522 ? 5.383 -30.357 36.399 1.00 55.06 522 ASP A C 1
ATOM 4333 O O . ASP A 1 522 ? 4.756 -31.361 36.730 1.00 55.06 522 ASP A O 1
ATOM 4337 N N . HIS A 1 523 ? 5.474 -30.011 35.108 1.00 56.53 523 HIS A N 1
ATOM 4338 C CA . HIS A 1 523 ? 4.792 -30.722 34.022 1.00 56.53 523 HIS A CA 1
ATOM 4339 C C . HIS A 1 523 ? 5.705 -31.011 32.817 1.00 56.53 523 HIS A C 1
ATOM 4341 O O . HIS A 1 523 ? 5.485 -30.506 31.714 1.00 56.53 523 HIS A O 1
ATOM 4347 N N . LEU A 1 524 ? 6.711 -31.870 32.998 1.00 53.78 524 LEU A N 1
ATOM 4348 C CA . LEU A 1 524 ? 7.603 -32.346 31.924 1.00 53.78 524 LEU A CA 1
ATOM 4349 C C . LEU A 1 524 ? 6.860 -32.950 30.710 1.00 53.78 524 LEU A C 1
ATOM 4351 O O . LEU A 1 524 ? 7.302 -32.775 29.575 1.00 53.78 524 LEU A O 1
ATOM 4355 N N . GLU A 1 525 ? 5.701 -33.591 30.902 1.00 56.47 525 GLU A N 1
ATOM 4356 C CA . GLU A 1 525 ? 4.871 -34.090 29.789 1.00 56.47 525 GLU A CA 1
ATOM 4357 C C . GLU A 1 525 ? 4.272 -32.962 28.931 1.00 56.47 525 GLU A C 1
ATOM 4359 O O . GLU A 1 525 ? 4.201 -33.082 27.704 1.00 56.47 525 GLU A O 1
ATOM 4364 N N . ASN A 1 526 ? 3.930 -31.819 29.538 1.00 65.50 526 ASN A N 1
ATOM 4365 C CA . ASN A 1 526 ? 3.439 -30.651 28.803 1.00 65.50 526 ASN A CA 1
ATOM 4366 C C . ASN A 1 526 ? 4.541 -30.007 27.950 1.00 65.50 526 ASN A C 1
ATOM 4368 O O . ASN A 1 526 ? 4.237 -29.434 26.904 1.00 65.50 526 ASN A O 1
ATOM 4372 N N . VAL A 1 527 ? 5.815 -30.137 28.336 1.00 70.44 527 VAL A N 1
ATOM 4373 C CA . VAL A 1 527 ? 6.952 -29.565 27.595 1.00 70.44 527 VAL A CA 1
ATOM 4374 C C . VAL A 1 527 ? 7.112 -30.203 26.214 1.00 70.44 527 VAL A C 1
ATOM 4376 O O . VAL A 1 527 ? 7.204 -29.479 25.221 1.00 70.44 527 VAL A O 1
ATOM 4379 N N . LYS A 1 528 ? 7.079 -31.541 26.119 1.00 71.62 528 LYS A N 1
ATOM 4380 C CA . LYS A 1 528 ? 7.162 -32.251 24.825 1.00 71.62 528 LYS A CA 1
ATOM 4381 C C . LYS A 1 528 ? 6.025 -31.835 23.894 1.00 71.62 528 LYS A C 1
ATOM 4383 O O . LYS A 1 528 ? 6.255 -31.554 22.719 1.00 71.62 528 LYS A O 1
ATOM 4388 N N . GLY A 1 529 ? 4.813 -31.735 24.447 1.00 73.19 529 GLY A N 1
ATOM 4389 C CA . GLY A 1 529 ? 3.651 -31.194 23.755 1.00 73.19 529 GLY A CA 1
ATOM 4390 C C . GLY A 1 529 ? 3.944 -29.802 23.205 1.00 73.19 529 GLY A C 1
ATOM 4391 O O . GLY A 1 529 ? 3.920 -29.631 21.987 1.00 73.19 529 GLY A O 1
ATOM 4392 N N . LEU A 1 530 ? 4.269 -28.834 24.074 1.00 74.12 530 LEU A N 1
ATOM 4393 C CA . LEU A 1 530 ? 4.567 -27.430 23.746 1.00 74.12 530 LEU A CA 1
ATOM 4394 C C . LEU A 1 530 ? 5.588 -27.299 22.605 1.00 74.12 530 LEU A C 1
ATOM 4396 O O . LEU A 1 530 ? 5.241 -26.726 21.569 1.00 74.12 530 LEU A O 1
ATOM 4400 N N . VAL A 1 531 ? 6.766 -27.916 22.740 1.00 80.00 531 VAL A N 1
ATOM 4401 C CA . VAL A 1 531 ? 7.831 -27.892 21.721 1.00 80.00 531 VAL A CA 1
ATOM 4402 C C . VAL A 1 531 ? 7.329 -28.437 20.386 1.00 80.00 531 VAL A C 1
ATOM 4404 O O . VAL A 1 531 ? 7.471 -27.769 19.364 1.00 80.00 531 VAL A O 1
ATOM 4407 N N . ALA A 1 532 ? 6.650 -29.588 20.382 1.00 80.12 532 ALA A N 1
ATOM 4408 C CA . ALA A 1 532 ? 6.162 -30.189 19.144 1.00 80.12 532 ALA A CA 1
ATOM 4409 C C . ALA A 1 532 ? 5.225 -29.256 18.359 1.00 80.12 532 ALA A C 1
ATOM 4411 O O . ALA A 1 532 ? 5.259 -29.233 17.138 1.00 80.12 532 ALA A O 1
ATOM 4412 N N . GLY A 1 533 ? 4.387 -28.456 19.022 1.00 78.94 533 GLY A N 1
ATOM 4413 C CA . GLY A 1 533 ? 3.445 -27.579 18.301 1.00 78.94 533 GLY A CA 1
ATOM 4414 C C . GLY A 1 533 ? 4.038 -26.275 17.874 1.00 78.94 533 GLY A C 1
ATOM 4415 O O . GLY A 1 533 ? 3.595 -25.737 16.869 1.00 78.94 533 GLY A O 1
ATOM 4416 N N . TYR A 1 534 ? 5.026 -25.790 18.618 1.00 83.69 534 TYR A N 1
ATOM 4417 C CA . TYR A 1 534 ? 5.853 -24.702 18.140 1.00 83.69 534 TYR A CA 1
ATOM 4418 C C . TYR A 1 534 ? 6.540 -25.114 16.830 1.00 83.69 534 TYR A C 1
ATOM 4420 O O . TYR A 1 534 ? 6.387 -24.421 15.828 1.00 83.69 534 TYR A O 1
ATOM 4428 N N . LEU A 1 535 ? 7.165 -26.301 16.801 1.00 85.25 535 LEU A N 1
ATOM 4429 C CA . LEU A 1 535 ? 7.781 -26.869 15.597 1.00 85.25 535 LEU A CA 1
ATOM 4430 C C . LEU A 1 535 ? 6.766 -27.093 14.467 1.00 85.25 535 LEU A C 1
ATOM 4432 O O . LEU A 1 535 ? 7.032 -26.704 13.337 1.00 85.25 535 LEU A O 1
ATOM 4436 N N . TRP A 1 536 ? 5.583 -27.648 14.755 1.00 82.88 536 TRP A N 1
ATOM 4437 C CA . TRP A 1 536 ? 4.535 -27.825 13.741 1.00 82.88 536 TRP A CA 1
ATOM 4438 C C . TRP A 1 536 ? 4.033 -26.497 13.168 1.00 82.88 536 TRP A C 1
ATOM 4440 O O . TRP A 1 536 ? 3.864 -26.398 11.958 1.00 82.88 536 TRP A O 1
ATOM 4450 N N . ALA A 1 537 ? 3.798 -25.478 14.004 1.00 82.75 537 ALA A N 1
ATOM 4451 C CA . ALA A 1 537 ? 3.378 -24.158 13.528 1.00 82.75 537 ALA A CA 1
ATOM 4452 C C . ALA A 1 537 ? 4.409 -23.563 12.559 1.00 82.75 537 ALA A C 1
ATOM 4454 O O . ALA A 1 537 ? 4.037 -23.072 11.496 1.00 82.75 537 ALA A O 1
ATOM 4455 N N . HIS A 1 538 ? 5.693 -23.680 12.902 1.00 85.44 538 HIS A N 1
ATOM 4456 C CA . HIS A 1 538 ? 6.794 -23.171 12.090 1.00 85.44 538 HIS A CA 1
ATOM 4457 C C . HIS A 1 538 ? 7.038 -23.999 10.831 1.00 85.44 538 HIS A C 1
ATOM 4459 O O . HIS A 1 538 ? 7.332 -23.423 9.794 1.00 85.44 538 HIS A O 1
ATOM 4465 N N . LEU A 1 539 ? 6.862 -25.323 10.874 1.00 87.25 539 LEU A N 1
ATOM 4466 C CA . LEU A 1 539 ? 6.935 -26.164 9.680 1.00 87.25 539 LEU A CA 1
ATOM 4467 C C . LEU A 1 539 ? 5.858 -25.765 8.667 1.00 87.25 539 LEU A C 1
ATOM 4469 O O . LEU A 1 539 ? 6.143 -25.621 7.485 1.00 87.25 539 LEU A O 1
ATOM 4473 N N . ILE A 1 540 ? 4.625 -25.547 9.127 1.00 83.25 540 ILE A N 1
ATOM 4474 C CA . ILE A 1 540 ? 3.523 -25.131 8.251 1.00 83.25 540 ILE A CA 1
ATOM 4475 C C . ILE A 1 540 ? 3.781 -23.737 7.697 1.00 83.25 540 ILE A C 1
ATOM 4477 O O . ILE A 1 540 ? 3.556 -23.500 6.515 1.00 83.25 540 ILE A O 1
ATOM 4481 N N . LEU A 1 541 ? 4.275 -22.826 8.536 1.00 83.69 541 LEU A N 1
ATOM 4482 C CA . LEU A 1 541 ? 4.649 -21.495 8.090 1.00 83.69 541 LEU A CA 1
ATOM 4483 C C . LEU A 1 541 ? 5.774 -21.539 7.050 1.00 83.69 541 LEU A C 1
ATOM 4485 O O . LEU A 1 541 ? 5.686 -20.847 6.040 1.00 83.69 541 LEU A O 1
ATOM 4489 N N . PHE A 1 542 ? 6.801 -22.356 7.280 1.00 85.81 542 PHE A N 1
ATOM 4490 C CA . PHE A 1 542 ? 7.907 -22.568 6.353 1.00 85.81 542 PHE A CA 1
ATOM 4491 C C . PHE A 1 542 ? 7.391 -23.076 5.009 1.00 85.81 542 PHE A C 1
ATOM 4493 O O . PHE A 1 542 ? 7.682 -22.462 3.988 1.00 85.81 542 PHE A O 1
ATOM 4500 N N . LEU A 1 543 ? 6.553 -24.120 5.019 1.00 85.50 543 LEU A N 1
ATOM 4501 C CA . LEU A 1 543 ? 5.922 -24.646 3.810 1.00 85.50 543 LEU A CA 1
ATOM 4502 C C . LEU A 1 543 ? 5.099 -23.566 3.105 1.00 85.50 543 LEU A C 1
ATOM 4504 O O . LEU A 1 543 ? 5.282 -23.360 1.916 1.00 85.50 543 LEU A O 1
ATOM 4508 N N . ALA A 1 544 ? 4.268 -22.814 3.831 1.00 79.81 544 ALA A N 1
ATOM 4509 C CA . ALA A 1 544 ? 3.478 -21.720 3.266 1.00 79.81 544 ALA A CA 1
ATOM 4510 C C . ALA A 1 544 ? 4.344 -20.591 2.676 1.00 79.81 544 ALA A C 1
ATOM 4512 O O . ALA A 1 544 ? 3.903 -19.903 1.759 1.00 79.81 544 ALA A O 1
ATOM 4513 N N . SER A 1 545 ? 5.576 -20.427 3.157 1.00 80.62 545 SER A N 1
ATOM 4514 C CA . SER A 1 545 ? 6.501 -19.339 2.813 1.00 80.62 545 SER A CA 1
ATOM 4515 C C . SER A 1 545 ? 7.509 -19.687 1.711 1.00 80.62 545 SER A C 1
ATOM 4517 O O . SER A 1 545 ? 8.319 -18.838 1.341 1.00 80.62 545 SER A O 1
ATOM 4519 N N . LEU A 1 546 ? 7.479 -20.905 1.157 1.00 84.81 546 LEU A N 1
ATOM 4520 C CA . LEU A 1 546 ? 8.427 -21.330 0.118 1.00 84.81 546 LEU A CA 1
ATOM 4521 C C . LEU A 1 546 ? 8.402 -20.437 -1.130 1.00 84.81 546 LEU A C 1
ATOM 4523 O O . LEU A 1 546 ? 9.448 -20.253 -1.748 1.00 84.81 546 LEU A O 1
ATOM 4527 N N . TYR A 1 547 ? 7.263 -19.819 -1.448 1.00 79.44 547 TYR A N 1
ATOM 4528 C CA . TYR A 1 547 ? 7.123 -18.879 -2.566 1.00 79.44 547 TYR A CA 1
ATOM 4529 C C . TYR A 1 547 ? 8.114 -17.712 -2.545 1.00 79.44 547 TYR A C 1
ATOM 4531 O O . TYR A 1 547 ? 8.522 -17.264 -3.612 1.00 79.44 547 TYR A O 1
ATOM 4539 N N . TRP A 1 548 ? 8.532 -17.247 -1.362 1.00 76.44 548 TRP A N 1
ATOM 4540 C CA . TRP A 1 548 ? 9.538 -16.191 -1.235 1.00 76.44 548 TRP A CA 1
ATOM 4541 C C . TRP A 1 548 ? 10.875 -16.701 -0.695 1.00 76.44 548 TRP A C 1
ATOM 4543 O O . TRP A 1 548 ? 11.915 -16.174 -1.076 1.00 76.44 548 TRP A O 1
ATOM 4553 N N . ILE A 1 549 ? 10.878 -17.744 0.146 1.00 80.19 549 ILE A N 1
ATOM 4554 C CA . ILE A 1 549 ? 12.117 -18.311 0.703 1.00 80.19 549 ILE A CA 1
ATOM 4555 C C . ILE A 1 549 ? 12.992 -18.905 -0.405 1.00 80.19 549 ILE A C 1
ATOM 4557 O O . ILE A 1 549 ? 14.197 -18.672 -0.420 1.00 80.19 549 ILE A O 1
ATOM 4561 N N . VAL A 1 550 ? 12.403 -19.669 -1.331 1.00 84.12 550 VAL A N 1
ATOM 4562 C CA . VAL A 1 550 ? 13.146 -20.346 -2.405 1.00 84.12 550 VAL A CA 1
ATOM 4563 C C . VAL A 1 550 ? 13.883 -19.346 -3.309 1.00 84.12 550 VAL A C 1
ATOM 4565 O O . VAL A 1 550 ? 15.096 -19.500 -3.461 1.00 84.12 550 VAL A O 1
ATOM 4568 N N . PRO A 1 551 ? 13.229 -18.309 -3.870 1.00 76.31 551 PRO A N 1
ATOM 4569 C CA . PRO A 1 551 ? 13.950 -17.301 -4.644 1.00 76.31 551 PRO A CA 1
ATOM 4570 C C . PRO A 1 551 ? 14.902 -16.457 -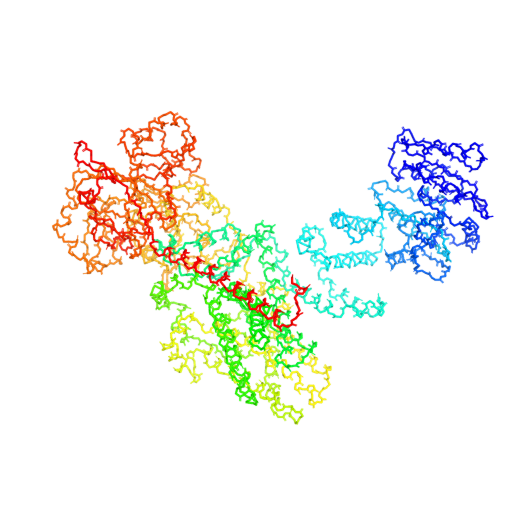3.777 1.00 76.31 551 PRO A C 1
ATOM 4572 O O . PRO A 1 551 ? 16.018 -16.196 -4.207 1.00 76.31 551 PRO A O 1
ATOM 4575 N N . PHE A 1 552 ? 14.552 -16.121 -2.528 1.00 77.38 552 PHE A N 1
ATOM 4576 C CA . PHE A 1 552 ? 15.448 -15.360 -1.643 1.00 77.38 552 PHE A CA 1
ATOM 4577 C C . PHE A 1 552 ? 16.776 -16.078 -1.354 1.00 77.38 552 PHE A C 1
ATOM 4579 O O . PHE A 1 552 ? 17.823 -15.437 -1.314 1.00 77.38 552 PHE A O 1
ATOM 4586 N N . ILE A 1 553 ? 16.760 -17.406 -1.178 1.00 80.19 553 ILE A N 1
ATOM 4587 C CA . ILE A 1 553 ? 17.986 -18.198 -0.977 1.00 80.19 553 ILE A CA 1
ATOM 4588 C C . ILE A 1 553 ? 18.929 -18.064 -2.178 1.00 80.19 553 ILE A C 1
ATOM 4590 O O . ILE A 1 553 ? 20.143 -17.990 -1.992 1.00 80.19 553 ILE A O 1
ATOM 4594 N N . TYR A 1 554 ? 18.384 -18.004 -3.394 1.00 79.44 554 TYR A N 1
ATOM 4595 C CA . TYR A 1 554 ? 19.175 -17.800 -4.605 1.00 79.44 554 TYR A CA 1
ATOM 4596 C C . TYR A 1 554 ? 19.803 -16.399 -4.636 1.00 79.44 554 TYR A C 1
ATOM 4598 O O . TYR A 1 554 ? 21.005 -16.265 -4.868 1.00 79.44 554 TYR A O 1
ATOM 4606 N N . SER A 1 555 ? 19.023 -15.372 -4.296 1.00 75.50 555 SER A N 1
ATOM 4607 C CA . SER A 1 555 ? 19.460 -13.970 -4.274 1.00 75.50 555 SER A CA 1
ATOM 4608 C C . SER A 1 555 ? 20.298 -13.594 -3.043 1.00 75.50 555 SER A C 1
ATOM 4610 O O . SER A 1 555 ? 20.702 -12.441 -2.904 1.00 75.50 555 SER A O 1
ATOM 4612 N N . LEU A 1 556 ? 20.575 -14.527 -2.120 1.00 75.69 556 LEU A N 1
ATOM 4613 C CA . LEU A 1 556 ? 21.174 -14.220 -0.814 1.00 75.69 556 LEU A CA 1
ATOM 4614 C C . LEU A 1 556 ? 22.542 -13.532 -0.936 1.00 75.69 556 LEU A C 1
ATOM 4616 O O . LEU A 1 556 ? 22.855 -12.638 -0.151 1.00 75.69 556 LEU A O 1
ATOM 4620 N N . LYS A 1 557 ? 23.344 -13.915 -1.939 1.00 75.19 557 LYS A N 1
ATOM 4621 C CA . LYS A 1 557 ? 24.640 -13.281 -2.228 1.00 75.19 557 LYS A CA 1
ATOM 4622 C C . LYS A 1 557 ? 24.457 -11.829 -2.679 1.00 75.19 557 LYS A C 1
ATOM 4624 O O . LYS A 1 557 ? 25.125 -10.947 -2.145 1.00 75.19 557 LYS A O 1
ATOM 4629 N N . THR A 1 558 ? 23.544 -11.584 -3.620 1.00 70.94 558 THR A N 1
ATOM 4630 C CA . THR A 1 558 ? 23.193 -10.243 -4.115 1.00 70.94 558 THR A CA 1
ATOM 4631 C C . THR A 1 558 ? 22.658 -9.368 -2.980 1.00 70.94 558 THR A C 1
ATOM 4633 O O . THR A 1 558 ? 23.100 -8.234 -2.802 1.00 70.94 558 THR A O 1
ATOM 4636 N N . PHE A 1 559 ? 21.759 -9.917 -2.159 1.00 71.06 559 PHE A N 1
ATOM 4637 C CA . PHE A 1 559 ? 21.202 -9.250 -0.986 1.00 71.06 559 PHE A CA 1
ATOM 4638 C C . PHE A 1 559 ? 22.286 -8.883 0.032 1.00 71.06 559 PHE A C 1
ATOM 4640 O O . PHE A 1 559 ? 22.331 -7.744 0.492 1.00 71.06 559 PHE A O 1
ATOM 4647 N N . TYR A 1 560 ? 23.186 -9.818 0.352 1.00 71.06 560 TYR A N 1
ATOM 4648 C CA . TYR A 1 560 ? 24.307 -9.573 1.257 1.00 71.06 560 TYR A CA 1
ATOM 4649 C C . TYR A 1 560 ? 25.204 -8.445 0.740 1.00 71.06 560 TYR A C 1
ATOM 4651 O O . TYR A 1 560 ? 25.443 -7.488 1.473 1.00 71.06 560 TYR A O 1
ATOM 4659 N N . LEU A 1 561 ? 25.620 -8.508 -0.532 1.00 68.00 561 LEU A N 1
ATOM 4660 C CA . LEU A 1 561 ? 26.432 -7.465 -1.160 1.00 68.00 561 LEU A CA 1
ATOM 4661 C C . LEU A 1 561 ? 25.746 -6.100 -1.066 1.00 68.00 561 LEU A C 1
ATOM 4663 O O . LEU A 1 561 ? 26.368 -5.160 -0.584 1.00 68.00 561 LEU A O 1
ATOM 4667 N N . MET A 1 562 ? 24.456 -6.022 -1.408 1.00 66.44 562 MET A N 1
ATOM 4668 C CA . MET A 1 562 ? 23.667 -4.790 -1.311 1.00 66.44 562 MET A CA 1
ATOM 4669 C C . MET A 1 562 ? 23.597 -4.241 0.121 1.00 66.44 562 MET A C 1
ATOM 4671 O O . MET A 1 562 ? 23.692 -3.037 0.323 1.00 66.44 562 MET A O 1
ATOM 4675 N N . VAL A 1 563 ? 23.405 -5.094 1.131 1.00 59.88 563 VAL A N 1
ATOM 4676 C CA . VAL A 1 563 ? 23.368 -4.662 2.540 1.00 59.88 563 VAL A CA 1
ATOM 4677 C C . VAL A 1 563 ? 24.735 -4.155 3.001 1.00 59.88 563 VAL A C 1
ATOM 4679 O O . VAL A 1 563 ? 24.797 -3.207 3.780 1.00 59.88 563 VAL A O 1
ATOM 4682 N N . THR A 1 564 ? 25.822 -4.761 2.522 1.00 60.28 564 THR A N 1
ATOM 4683 C CA . THR A 1 564 ? 27.190 -4.380 2.902 1.00 60.28 564 THR A CA 1
ATOM 4684 C C . THR A 1 564 ? 27.764 -3.203 2.109 1.00 60.28 564 THR A C 1
ATOM 4686 O O . THR A 1 564 ? 28.696 -2.570 2.593 1.00 60.28 564 THR A O 1
ATOM 4689 N N . SER A 1 565 ? 27.238 -2.901 0.916 1.00 54.47 565 SER A N 1
ATOM 4690 C CA . SER A 1 565 ? 27.784 -1.880 0.009 1.00 54.47 565 SER A CA 1
ATOM 4691 C C . SER A 1 565 ? 27.192 -0.481 0.196 1.00 54.47 565 SER A C 1
ATOM 4693 O O . SER A 1 565 ? 27.709 0.476 -0.374 1.00 54.47 565 SER A O 1
ATOM 4695 N N . VAL A 1 566 ? 26.097 -0.333 0.948 1.00 53.38 566 VAL A N 1
ATOM 4696 C CA . VAL A 1 566 ? 25.481 0.977 1.209 1.00 53.38 566 VAL A CA 1
ATOM 4697 C C . VAL A 1 566 ? 26.226 1.650 2.362 1.00 53.38 566 VAL A C 1
ATOM 4699 O O . VAL A 1 566 ? 26.172 1.187 3.496 1.00 53.38 566 VAL A O 1
ATOM 4702 N N . SER A 1 567 ? 26.938 2.736 2.068 1.00 45.53 567 SER A N 1
ATOM 4703 C CA . SER A 1 567 ? 27.791 3.449 3.029 1.00 45.53 567 SER A CA 1
ATOM 4704 C C . SER A 1 567 ? 27.113 4.641 3.712 1.00 45.53 567 SER A C 1
ATOM 4706 O O . SER A 1 567 ? 27.538 5.038 4.786 1.00 45.53 567 SER A O 1
ATOM 4708 N N . PHE A 1 568 ? 26.056 5.227 3.138 1.00 45.09 568 PHE A N 1
ATOM 4709 C CA . PHE A 1 568 ? 25.721 6.615 3.495 1.00 45.09 568 PHE A CA 1
ATOM 4710 C C . PHE A 1 568 ? 24.640 6.815 4.574 1.00 45.09 568 PHE A C 1
ATOM 4712 O O . PHE A 1 568 ? 24.628 7.861 5.213 1.00 45.09 568 PHE A O 1
ATOM 4719 N N . THR A 1 569 ? 23.739 5.856 4.821 1.00 44.97 569 THR A N 1
ATOM 4720 C CA . THR A 1 569 ? 22.619 6.053 5.782 1.00 44.97 569 THR A CA 1
ATOM 4721 C C . THR A 1 569 ? 22.085 4.776 6.447 1.00 44.97 569 THR A C 1
ATOM 4723 O O . THR A 1 569 ? 21.197 4.840 7.298 1.00 44.97 569 THR A O 1
ATOM 4726 N N . GLY A 1 570 ? 22.615 3.600 6.108 1.00 51.25 570 GLY A N 1
ATOM 4727 C CA . GLY A 1 570 ? 22.178 2.325 6.674 1.00 51.25 570 GLY A CA 1
ATOM 4728 C C . GLY A 1 570 ? 23.243 1.257 6.483 1.00 51.25 570 GLY A C 1
ATOM 4729 O O . GLY A 1 570 ? 23.887 1.222 5.444 1.00 51.25 570 GLY A O 1
ATOM 4730 N N . GLY A 1 571 ? 23.436 0.411 7.494 1.00 56.72 571 GLY A N 1
ATOM 4731 C CA . GLY A 1 571 ? 24.546 -0.539 7.555 1.00 56.72 571 GLY A CA 1
ATOM 4732 C C . GLY A 1 571 ? 25.433 -0.317 8.780 1.00 56.72 571 GLY A C 1
ATOM 4733 O O . GLY A 1 571 ? 25.014 0.268 9.779 1.00 56.72 571 GLY A O 1
ATOM 4734 N N . PHE A 1 572 ? 26.667 -0.816 8.718 1.00 60.78 572 PHE A N 1
ATOM 4735 C CA . PHE A 1 572 ? 27.563 -0.880 9.876 1.00 60.78 572 PHE A CA 1
ATOM 4736 C C . PHE A 1 572 ? 27.931 0.498 10.454 1.00 60.78 572 PHE A C 1
ATOM 4738 O O . PHE A 1 572 ? 27.957 0.663 11.673 1.00 60.78 572 PHE A O 1
ATOM 4745 N N . GLU A 1 573 ? 28.152 1.501 9.599 1.00 62.06 573 GLU A N 1
ATOM 4746 C CA . GLU A 1 573 ? 28.451 2.875 10.032 1.00 62.06 573 GLU A CA 1
ATOM 4747 C C . GLU A 1 573 ? 27.239 3.543 10.690 1.00 62.06 573 GLU A C 1
ATOM 4749 O O . GLU A 1 573 ? 27.359 4.120 11.768 1.00 62.06 573 GLU A O 1
ATOM 4754 N N . GLY A 1 574 ? 26.042 3.338 10.132 1.00 63.81 574 GLY A N 1
ATOM 4755 C CA . GLY A 1 574 ? 24.794 3.819 10.725 1.00 63.81 574 GLY A CA 1
ATOM 4756 C C . GLY A 1 574 ? 24.495 3.212 12.100 1.00 63.81 574 GLY A C 1
ATOM 4757 O O . GLY A 1 574 ? 23.862 3.866 12.917 1.00 63.81 574 GLY A O 1
ATOM 4758 N N . ILE A 1 575 ? 24.966 1.990 12.391 1.00 68.81 575 ILE A N 1
ATOM 4759 C CA . ILE A 1 575 ? 24.866 1.369 13.727 1.00 68.81 575 ILE A CA 1
ATOM 4760 C C . ILE A 1 575 ? 25.883 1.974 14.708 1.00 68.81 575 ILE A C 1
ATOM 4762 O O . ILE A 1 575 ? 25.594 2.094 15.904 1.00 68.81 575 ILE A O 1
ATOM 4766 N N . ARG A 1 576 ? 27.070 2.345 14.212 1.00 67.94 576 ARG A N 1
ATOM 4767 C CA . ARG A 1 576 ? 28.150 2.948 15.002 1.00 67.94 576 ARG A CA 1
ATOM 4768 C C . ARG A 1 576 ? 27.793 4.365 15.453 1.00 67.94 576 ARG A C 1
ATOM 4770 O O . ARG A 1 576 ? 27.975 4.673 16.627 1.00 67.94 576 ARG A O 1
ATOM 4777 N N . ASP A 1 577 ? 27.249 5.175 14.549 1.00 65.12 577 ASP A N 1
ATOM 4778 C CA . ASP A 1 577 ? 27.141 6.633 14.709 1.00 65.12 577 ASP A CA 1
ATOM 4779 C C . ASP A 1 577 ? 25.784 7.097 15.295 1.00 65.12 577 ASP A C 1
ATOM 4781 O O . ASP A 1 577 ? 25.412 8.268 15.234 1.00 65.12 577 ASP A O 1
ATOM 4785 N N . ILE A 1 578 ? 25.026 6.180 15.905 1.00 66.94 578 ILE A N 1
ATOM 4786 C CA . ILE A 1 578 ? 23.739 6.466 16.562 1.00 66.94 578 ILE A CA 1
ATOM 4787 C C . ILE A 1 578 ? 23.943 7.381 17.766 1.00 66.94 578 ILE A C 1
ATOM 4789 O O . ILE A 1 578 ? 24.911 7.238 18.498 1.00 66.94 578 ILE A O 1
ATOM 4793 N N . THR A 1 579 ? 22.987 8.266 18.050 1.00 62.88 579 THR A N 1
ATOM 4794 C CA . THR A 1 579 ? 23.042 9.212 19.185 1.00 62.88 579 THR A CA 1
ATOM 4795 C C . THR A 1 579 ? 22.018 8.932 20.292 1.00 62.88 579 THR A C 1
ATOM 4797 O O . THR A 1 579 ? 22.003 9.627 21.307 1.00 62.88 579 THR A O 1
ATOM 4800 N N . GLN A 1 580 ? 21.178 7.904 20.133 1.00 71.00 580 GLN A N 1
ATOM 4801 C CA . GLN A 1 580 ? 20.036 7.653 21.015 1.00 71.00 580 GLN A CA 1
ATOM 4802 C C . GLN A 1 580 ? 20.421 7.411 22.478 1.00 71.00 580 GLN A C 1
ATOM 4804 O O . GLN A 1 580 ? 21.207 6.518 22.823 1.00 71.00 580 GLN A O 1
ATOM 4809 N N . GLY A 1 581 ? 19.781 8.172 23.362 1.00 73.56 581 GLY A N 1
ATOM 4810 C CA . GLY A 1 581 ? 19.918 8.033 24.805 1.00 73.56 581 GLY A CA 1
ATOM 4811 C C . GLY A 1 581 ? 19.039 6.919 25.383 1.00 73.56 581 GLY A C 1
ATOM 4812 O O . GLY A 1 581 ? 17.950 6.625 24.897 1.00 73.56 581 GLY A O 1
ATOM 4813 N N . VAL A 1 582 ? 19.451 6.345 26.520 1.00 77.19 582 VAL A N 1
ATOM 4814 C CA . VAL A 1 582 ? 18.646 5.342 27.258 1.00 77.19 582 VAL A CA 1
ATOM 4815 C C . VAL A 1 582 ? 17.269 5.897 27.646 1.00 77.19 582 VAL A C 1
ATOM 4817 O O . VAL A 1 582 ? 16.274 5.176 27.599 1.00 77.19 582 VAL A O 1
ATOM 4820 N N . LEU A 1 583 ? 17.197 7.187 27.990 1.00 76.44 583 LEU A N 1
ATOM 4821 C CA . LEU A 1 583 ? 15.940 7.866 28.317 1.00 76.44 583 LEU A CA 1
ATOM 4822 C C . LEU A 1 583 ? 14.975 7.924 27.128 1.00 76.44 583 LEU A C 1
ATOM 4824 O O . LEU A 1 583 ? 13.769 7.795 27.323 1.00 76.44 583 LEU A O 1
ATOM 4828 N N . GLU A 1 584 ? 15.488 8.074 25.909 1.00 78.19 584 GLU A N 1
ATOM 4829 C CA . GLU A 1 584 ? 14.669 8.125 24.698 1.00 78.19 584 GLU A CA 1
ATOM 4830 C C . GLU A 1 584 ? 14.124 6.743 24.332 1.00 78.19 584 GLU A C 1
ATOM 4832 O O . GLU A 1 584 ? 12.982 6.610 23.893 1.00 78.19 584 GLU A O 1
ATOM 4837 N N . ILE A 1 585 ? 14.900 5.688 24.589 1.00 80.44 585 ILE A N 1
ATOM 4838 C CA . ILE A 1 585 ? 14.433 4.306 24.442 1.00 80.44 585 ILE A CA 1
ATOM 4839 C C . ILE A 1 585 ? 13.343 4.007 25.485 1.00 80.44 585 ILE A C 1
ATOM 4841 O O . ILE A 1 585 ? 12.296 3.442 25.166 1.00 80.44 585 ILE A O 1
ATOM 4845 N N . PHE A 1 586 ? 13.543 4.446 26.730 1.00 84.06 586 PHE A N 1
ATOM 4846 C CA . PHE A 1 586 ? 12.574 4.306 27.821 1.00 84.06 586 PHE A CA 1
ATOM 4847 C C . PHE A 1 586 ? 11.290 5.112 27.643 1.00 84.06 586 PHE A C 1
ATOM 4849 O O . PHE A 1 586 ? 10.272 4.761 28.245 1.00 84.06 586 PHE A O 1
ATOM 4856 N N . SER A 1 587 ? 11.323 6.159 26.828 1.00 83.81 587 SER A N 1
ATOM 4857 C CA . SER A 1 587 ? 10.147 6.930 26.441 1.00 83.81 587 SER A CA 1
ATOM 4858 C C . SER A 1 587 ? 9.513 6.442 25.135 1.00 83.81 587 SER A C 1
ATOM 4860 O O . SER A 1 587 ? 8.511 7.006 24.704 1.00 83.81 587 SER A O 1
ATOM 4862 N N . LEU A 1 588 ? 10.064 5.384 24.519 1.00 87.81 588 LEU A N 1
ATOM 4863 C CA . LEU A 1 588 ? 9.689 4.848 23.203 1.00 87.81 588 LEU A CA 1
ATOM 4864 C C . LEU A 1 588 ? 9.879 5.836 22.041 1.00 87.81 588 LEU A C 1
ATOM 4866 O O . LEU A 1 588 ? 9.408 5.565 20.939 1.00 87.81 588 LEU A O 1
ATOM 4870 N N . ALA A 1 589 ? 10.537 6.970 22.282 1.00 79.69 589 ALA A N 1
ATOM 4871 C CA . ALA A 1 589 ? 10.654 8.061 21.326 1.00 79.69 589 ALA A CA 1
ATOM 4872 C C . ALA A 1 589 ? 12.001 8.070 20.584 1.00 79.69 589 ALA A C 1
ATOM 4874 O O . ALA A 1 589 ? 12.097 8.720 19.556 1.00 79.69 589 ALA A O 1
ATOM 4875 N N . GLY A 1 590 ? 13.030 7.363 21.060 1.00 68.94 590 GLY A N 1
ATOM 4876 C CA . GLY A 1 590 ? 14.383 7.420 20.489 1.00 68.94 590 GLY A CA 1
ATOM 4877 C C . GLY A 1 590 ? 14.486 6.850 19.081 1.00 68.94 590 GLY A C 1
ATOM 4878 O O . GLY A 1 590 ? 14.871 5.704 18.954 1.00 68.94 590 GLY A O 1
ATOM 4879 N N . TYR A 1 591 ? 14.163 7.638 18.054 1.00 66.06 591 TYR A N 1
ATOM 4880 C CA . TYR A 1 591 ? 14.190 7.302 16.626 1.00 66.06 591 TYR A CA 1
ATOM 4881 C C . TYR A 1 591 ? 15.230 8.202 15.929 1.00 66.06 591 TYR A C 1
ATOM 4883 O O . TYR A 1 591 ? 14.963 9.380 15.729 1.00 66.06 591 TYR A O 1
ATOM 4891 N N . LEU A 1 592 ? 16.429 7.660 15.652 1.00 60.75 592 LEU A N 1
ATOM 4892 C CA . LEU A 1 592 ? 17.693 8.334 15.263 1.00 60.75 592 LEU A CA 1
ATOM 4893 C C . LEU A 1 592 ? 17.833 9.812 15.731 1.00 60.75 592 LEU A C 1
ATOM 4895 O O . LEU A 1 592 ? 17.352 10.180 16.798 1.00 60.75 592 LEU A O 1
ATOM 4899 N N . ASP A 1 593 ? 18.497 10.665 14.952 1.00 54.00 593 ASP A N 1
ATOM 4900 C CA . ASP A 1 593 ? 18.513 12.133 15.038 1.00 54.00 593 ASP A CA 1
ATOM 4901 C C . ASP A 1 593 ? 17.146 12.778 14.700 1.00 54.00 593 ASP A C 1
ATOM 4903 O O . ASP A 1 593 ? 17.018 14.002 14.621 1.00 54.00 593 ASP A O 1
ATOM 4907 N N . ARG A 1 594 ? 16.100 11.961 14.507 1.00 61.50 594 ARG A N 1
ATOM 4908 C CA . ARG A 1 594 ? 14.839 12.322 13.840 1.00 61.50 594 ARG A CA 1
ATOM 4909 C C . ARG A 1 594 ? 13.626 11.882 14.649 1.00 61.50 594 ARG A C 1
ATOM 4911 O O . ARG A 1 594 ? 12.666 11.308 14.139 1.00 61.50 594 ARG A O 1
ATOM 4918 N N . ASN A 1 595 ? 13.672 12.162 15.946 1.00 75.75 595 ASN A N 1
ATOM 4919 C CA . ASN A 1 595 ? 12.587 11.897 16.880 1.00 75.75 595 ASN A CA 1
ATOM 4920 C C . ASN A 1 595 ? 11.403 12.855 16.626 1.00 75.75 595 ASN A C 1
ATOM 4922 O O . ASN A 1 595 ? 11.195 13.842 17.341 1.00 75.75 595 ASN A O 1
ATOM 4926 N N . MET A 1 596 ? 10.631 12.563 15.576 1.00 81.38 596 MET A N 1
ATOM 4927 C CA . MET A 1 596 ? 9.489 13.363 15.118 1.00 81.38 596 MET A CA 1
ATOM 4928 C C . MET A 1 596 ? 8.435 13.504 16.205 1.00 81.38 596 MET A C 1
ATOM 4930 O O . MET A 1 596 ? 7.863 14.577 16.390 1.00 81.38 596 MET A O 1
ATOM 4934 N N . TYR A 1 597 ? 8.230 12.438 16.976 1.00 87.00 597 TYR A N 1
ATOM 4935 C CA . TYR A 1 597 ? 7.353 12.432 18.129 1.00 87.00 597 TYR A CA 1
ATOM 4936 C C . TYR A 1 597 ? 7.717 13.546 19.110 1.00 87.00 597 TYR A C 1
ATOM 4938 O O . TYR A 1 597 ? 6.870 14.373 19.432 1.00 87.00 597 TYR A O 1
ATOM 4946 N N . TYR A 1 598 ? 8.980 13.621 19.535 1.00 86.06 598 TYR A N 1
ATOM 4947 C CA . TYR A 1 598 ? 9.443 14.626 20.493 1.00 86.06 598 TYR A CA 1
ATOM 4948 C C . TYR A 1 598 ? 9.301 16.053 19.954 1.00 86.06 598 TYR A C 1
ATOM 4950 O O . TYR A 1 598 ? 8.885 16.951 20.683 1.00 86.06 598 TYR A O 1
ATOM 4958 N N . HIS A 1 599 ? 9.573 16.264 18.663 1.00 84.31 599 HIS A N 1
ATOM 4959 C CA . HIS A 1 599 ? 9.389 17.566 18.018 1.00 84.31 599 HIS A CA 1
ATOM 4960 C C . HIS A 1 599 ? 7.918 17.978 17.877 1.00 84.31 599 HIS A C 1
ATOM 4962 O O . HIS A 1 599 ? 7.613 19.175 17.935 1.00 84.31 599 HIS A O 1
ATOM 4968 N N . ALA A 1 600 ? 7.017 17.007 17.728 1.00 85.44 600 ALA A N 1
ATOM 4969 C CA . ALA A 1 600 ? 5.578 17.222 17.654 1.00 85.44 600 ALA A CA 1
ATOM 4970 C C . ALA A 1 600 ? 4.933 17.483 19.028 1.00 85.44 600 ALA A C 1
ATOM 4972 O O . ALA A 1 600 ? 3.801 17.968 19.079 1.00 85.44 600 ALA A O 1
ATOM 4973 N N . ILE A 1 601 ? 5.629 17.218 20.141 1.00 85.56 601 ILE A N 1
ATOM 4974 C CA . ILE A 1 601 ? 5.177 17.638 21.472 1.00 85.56 601 ILE A CA 1
ATOM 4975 C C . ILE A 1 601 ? 5.343 19.168 21.590 1.00 85.56 601 ILE A C 1
ATOM 4977 O O . ILE A 1 601 ? 6.421 19.700 21.306 1.00 85.56 601 ILE A O 1
ATOM 4981 N N . PRO A 1 602 ? 4.309 19.906 22.035 1.00 79.69 602 PRO A N 1
ATOM 4982 C CA . PRO A 1 602 ? 4.440 21.324 22.360 1.00 79.69 602 PRO A CA 1
ATOM 4983 C C . PRO A 1 602 ? 5.472 21.554 23.469 1.00 79.69 602 PRO A C 1
ATOM 4985 O O . PRO A 1 602 ? 5.498 20.813 24.451 1.00 79.69 602 PRO A O 1
ATOM 4988 N N . ASP A 1 603 ? 6.271 22.616 23.368 1.00 79.25 603 ASP A N 1
ATOM 4989 C CA . ASP A 1 603 ? 7.436 22.821 24.246 1.00 79.25 603 ASP A CA 1
ATOM 4990 C C . ASP A 1 603 ? 7.064 22.837 25.747 1.00 79.25 603 ASP A C 1
ATOM 4992 O O . ASP A 1 603 ? 7.779 22.280 26.579 1.00 79.25 603 ASP A O 1
ATOM 4996 N N . GLY A 1 604 ? 5.884 23.362 26.103 1.00 77.12 604 GLY A N 1
ATOM 4997 C CA . GLY A 1 604 ? 5.368 23.348 27.481 1.00 77.12 604 GLY A CA 1
ATOM 4998 C C . GLY A 1 604 ? 4.914 21.973 28.006 1.00 77.12 604 GLY A C 1
ATOM 4999 O O . GLY A 1 604 ? 4.811 21.782 29.216 1.00 77.12 604 GLY A O 1
ATOM 5000 N N . ALA A 1 605 ? 4.652 21.001 27.127 1.00 83.19 605 ALA A N 1
ATOM 5001 C CA . ALA A 1 605 ? 4.239 19.641 27.489 1.00 83.19 605 ALA A CA 1
ATOM 5002 C C . ALA A 1 605 ? 5.423 18.662 27.590 1.00 83.19 605 ALA A C 1
ATOM 5004 O O . ALA A 1 605 ? 5.292 17.592 28.186 1.00 83.19 605 ALA A O 1
ATOM 5005 N N . LEU A 1 606 ? 6.587 19.036 27.058 1.00 85.62 606 LEU A N 1
ATOM 5006 C CA . LEU A 1 606 ? 7.782 18.197 26.996 1.00 85.62 606 LEU A CA 1
ATOM 5007 C C . LEU A 1 606 ? 8.327 17.812 28.378 1.00 85.62 606 LEU A C 1
ATOM 5009 O O . LEU A 1 606 ? 8.681 16.660 28.629 1.00 85.62 606 LEU A O 1
ATOM 5013 N N . LEU A 1 607 ? 8.334 18.769 29.310 1.00 87.62 607 LEU A N 1
ATOM 5014 C CA . LEU A 1 607 ? 8.718 18.519 30.698 1.00 87.62 607 LEU A CA 1
ATOM 5015 C C . LEU A 1 607 ? 7.785 17.489 31.351 1.00 87.62 607 LEU A C 1
ATOM 5017 O O . LEU A 1 607 ? 8.245 16.565 32.018 1.00 87.62 607 LEU A O 1
ATOM 5021 N N . LEU A 1 608 ? 6.475 17.620 31.126 1.00 89.31 608 LEU A N 1
ATOM 5022 C CA . LEU A 1 608 ? 5.470 16.711 31.678 1.00 89.31 608 LEU A CA 1
ATOM 5023 C C . LEU A 1 608 ? 5.568 15.313 31.057 1.00 89.31 608 LEU A C 1
ATOM 5025 O O . LEU A 1 608 ? 5.431 14.322 31.775 1.00 89.31 608 LEU A O 1
ATOM 5029 N N . PHE A 1 609 ? 5.890 15.224 29.764 1.00 89.62 609 PHE A N 1
ATOM 5030 C CA . PHE A 1 609 ? 6.253 13.968 29.112 1.00 89.62 609 PHE A CA 1
ATOM 5031 C C . PHE A 1 609 ? 7.425 13.293 29.835 1.00 89.62 609 PHE A C 1
ATOM 5033 O O . PHE A 1 609 ? 7.262 12.182 30.340 1.00 89.62 609 PHE A O 1
ATOM 5040 N N . ASN A 1 610 ? 8.554 13.978 30.018 1.00 88.50 610 ASN A N 1
ATOM 5041 C CA . ASN A 1 610 ? 9.723 13.401 30.694 1.00 88.50 610 ASN A CA 1
ATOM 5042 C C . ASN A 1 610 ? 9.442 13.010 32.159 1.00 88.50 610 ASN A C 1
ATOM 5044 O O . ASN A 1 610 ? 9.828 11.921 32.593 1.00 88.50 610 ASN A O 1
ATOM 5048 N N . ILE A 1 611 ? 8.705 13.838 32.912 1.00 90.81 611 ILE A N 1
ATOM 5049 C CA . ILE A 1 611 ? 8.277 13.516 34.287 1.00 90.81 611 ILE A CA 1
ATOM 5050 C C . ILE A 1 611 ? 7.409 12.256 34.300 1.00 90.81 611 ILE A C 1
ATOM 5052 O O . ILE A 1 611 ? 7.597 11.379 35.142 1.00 90.81 611 ILE A O 1
ATOM 5056 N N . SER A 1 612 ? 6.468 12.138 33.364 1.00 92.12 612 SER A N 1
ATOM 5057 C CA . SER A 1 612 ? 5.591 10.973 33.280 1.00 92.12 612 SER A CA 1
ATOM 5058 C C . SER A 1 612 ? 6.347 9.692 32.911 1.00 92.12 612 SER A C 1
ATOM 5060 O O . SER A 1 612 ? 6.008 8.618 33.412 1.00 92.12 612 SER A O 1
ATOM 5062 N N . VAL A 1 613 ? 7.396 9.795 32.083 1.00 91.00 613 VAL A N 1
ATOM 5063 C CA . VAL A 1 613 ? 8.297 8.680 31.767 1.00 91.00 613 VAL A CA 1
ATOM 5064 C C . VAL A 1 613 ? 9.019 8.219 33.027 1.00 91.00 613 VAL A C 1
ATOM 5066 O O . VAL A 1 613 ? 8.925 7.047 33.396 1.00 91.00 613 VAL A O 1
ATOM 5069 N N . ALA A 1 614 ? 9.663 9.144 33.742 1.00 90.56 614 ALA A N 1
ATOM 5070 C CA . ALA A 1 614 ? 10.346 8.843 34.996 1.00 90.56 614 ALA A CA 1
ATOM 5071 C C . ALA A 1 614 ? 9.393 8.228 36.037 1.00 90.56 614 ALA A C 1
ATOM 5073 O O . ALA A 1 614 ? 9.718 7.214 36.656 1.00 90.56 614 ALA A O 1
ATOM 5074 N N . ALA A 1 615 ? 8.185 8.783 36.182 1.00 92.06 615 ALA A N 1
ATOM 5075 C CA . ALA A 1 615 ? 7.171 8.279 37.103 1.00 92.06 615 ALA A CA 1
ATOM 5076 C C . ALA A 1 615 ? 6.797 6.818 36.809 1.00 92.06 615 ALA A C 1
ATOM 5078 O O . ALA A 1 615 ? 6.737 6.008 37.736 1.00 92.06 615 ALA A O 1
ATOM 5079 N N . PHE A 1 616 ? 6.600 6.449 35.538 1.00 94.12 616 PHE A N 1
ATOM 5080 C CA . PHE A 1 616 ? 6.308 5.065 35.165 1.00 94.12 616 PHE A CA 1
ATOM 5081 C C . PHE A 1 616 ? 7.431 4.100 35.569 1.00 94.12 616 PHE A C 1
ATOM 5083 O O . PHE A 1 616 ? 7.157 3.069 36.189 1.00 94.12 616 PHE A O 1
ATOM 5090 N N . TRP A 1 617 ? 8.688 4.433 35.269 1.00 92.88 617 TRP A N 1
ATOM 5091 C CA . TRP A 1 617 ? 9.834 3.572 35.582 1.00 92.88 617 TRP A CA 1
ATOM 5092 C C . TRP A 1 617 ? 10.097 3.452 37.087 1.00 92.88 617 TRP A C 1
ATOM 5094 O O . TRP A 1 617 ? 10.427 2.364 37.572 1.00 92.88 617 TRP A O 1
ATOM 5104 N N . VAL A 1 618 ? 9.862 4.523 37.851 1.00 92.50 618 VAL A N 1
ATOM 5105 C CA . VAL A 1 618 ? 9.879 4.484 39.322 1.00 92.50 618 VAL A CA 1
ATOM 5106 C C . VAL A 1 618 ? 8.776 3.564 39.842 1.00 92.50 618 VAL A C 1
ATOM 5108 O O . VAL A 1 618 ? 9.032 2.713 40.693 1.00 92.50 618 VAL A O 1
ATOM 5111 N N . MET A 1 619 ? 7.558 3.669 39.302 1.00 91.75 619 MET A N 1
ATOM 5112 C CA . MET A 1 619 ? 6.453 2.790 39.686 1.00 91.75 619 MET A CA 1
ATOM 5113 C C . MET A 1 619 ? 6.740 1.326 39.345 1.00 91.75 619 MET A C 1
ATOM 5115 O O . MET A 1 619 ? 6.508 0.457 40.183 1.00 91.75 619 MET A O 1
ATOM 5119 N N . LEU A 1 620 ? 7.270 1.035 38.154 1.00 91.81 620 LEU A N 1
ATOM 5120 C CA . LEU A 1 620 ? 7.678 -0.318 37.776 1.00 91.81 620 LEU A CA 1
ATOM 5121 C C . LEU A 1 620 ? 8.721 -0.867 38.758 1.00 91.81 620 LEU A C 1
ATOM 5123 O O . LEU A 1 620 ? 8.545 -1.968 39.274 1.00 91.81 620 LEU A O 1
ATOM 5127 N N . SER A 1 621 ? 9.750 -0.086 39.084 1.00 88.62 621 SER A N 1
ATOM 5128 C CA . SER A 1 621 ? 10.785 -0.479 40.051 1.00 88.62 621 SER A CA 1
ATOM 5129 C C . SER A 1 621 ? 10.201 -0.733 41.443 1.00 88.62 621 SER A C 1
ATOM 5131 O O . SER A 1 621 ? 10.544 -1.715 42.102 1.00 88.62 621 SER A O 1
ATOM 5133 N N . ALA A 1 622 ? 9.239 0.087 41.872 1.00 87.94 622 ALA A N 1
ATOM 5134 C CA . ALA A 1 622 ? 8.554 -0.094 43.147 1.00 87.94 622 ALA A CA 1
ATOM 5135 C C . ALA A 1 622 ? 7.808 -1.437 43.237 1.00 87.94 622 ALA A C 1
ATOM 5137 O O . ALA A 1 622 ? 7.660 -1.964 44.340 1.00 87.94 622 ALA A O 1
ATOM 5138 N N . THR A 1 623 ? 7.383 -2.036 42.112 1.00 86.94 623 THR A N 1
ATOM 5139 C CA . THR A 1 623 ? 6.644 -3.314 42.124 1.00 86.94 623 THR A CA 1
ATOM 5140 C C . THR A 1 623 ? 7.405 -4.458 42.797 1.00 86.94 623 THR A C 1
ATOM 5142 O O . THR A 1 623 ? 6.777 -5.295 43.449 1.00 86.94 623 THR A O 1
ATOM 5145 N N . PHE A 1 624 ? 8.740 -4.466 42.723 1.00 82.19 624 PHE A N 1
ATOM 5146 C CA . PHE A 1 624 ? 9.580 -5.497 43.339 1.00 82.19 624 PHE A CA 1
ATOM 5147 C C . PHE A 1 624 ? 9.531 -5.462 44.877 1.00 82.19 624 PHE A C 1
ATOM 5149 O O . PHE A 1 624 ? 9.561 -6.515 45.527 1.00 82.19 624 PHE A O 1
ATOM 5156 N N . PHE A 1 625 ? 9.351 -4.268 45.450 1.00 82.62 625 PHE A N 1
ATOM 5157 C CA . PHE A 1 625 ? 9.359 -4.008 46.893 1.00 82.62 625 PHE A CA 1
ATOM 5158 C C . PHE A 1 625 ? 7.966 -4.078 47.544 1.00 82.62 625 PHE A C 1
ATOM 5160 O O . PHE A 1 625 ? 7.838 -3.975 48.765 1.00 82.62 625 PHE A O 1
ATOM 5167 N N . LEU A 1 626 ? 6.901 -4.289 46.763 1.00 81.38 626 LEU A N 1
ATOM 5168 C CA . LEU A 1 626 ? 5.539 -4.389 47.293 1.00 81.38 626 LEU A CA 1
ATOM 5169 C C . LEU A 1 626 ? 5.335 -5.697 48.090 1.00 81.38 626 LEU A C 1
ATOM 5171 O O . LEU A 1 626 ? 5.564 -6.803 47.587 1.00 81.38 626 LEU A O 1
ATOM 5175 N N . LYS A 1 627 ? 4.858 -5.567 49.341 1.00 64.06 627 LYS A N 1
ATOM 5176 C CA . LYS A 1 627 ? 4.720 -6.669 50.322 1.00 64.06 627 LYS A CA 1
ATOM 5177 C C . LYS A 1 627 ? 3.643 -7.720 49.984 1.00 64.06 627 LYS A C 1
ATOM 5179 O O . LYS A 1 627 ? 3.775 -8.857 50.415 1.00 64.06 627 LYS A O 1
ATOM 5184 N N . ARG A 1 628 ? 2.581 -7.379 49.237 1.00 68.00 628 ARG A N 1
ATOM 5185 C CA . ARG A 1 628 ? 1.399 -8.250 48.974 1.00 68.00 628 ARG A CA 1
ATOM 5186 C C . ARG A 1 628 ? 1.338 -8.827 47.547 1.00 68.00 628 ARG A C 1
ATOM 5188 O O . ARG A 1 628 ? 0.271 -8.938 46.947 1.00 68.00 628 ARG A O 1
ATOM 5195 N N . GLN A 1 629 ? 2.487 -9.153 46.970 1.00 67.56 629 GLN A N 1
ATOM 5196 C CA . GLN A 1 629 ? 2.613 -9.637 45.590 1.00 67.56 629 GLN A CA 1
ATOM 5197 C C . GLN A 1 629 ? 2.689 -11.170 45.515 1.00 67.56 629 GLN A C 1
ATOM 5199 O O . GLN A 1 629 ? 3.459 -11.780 46.250 1.00 67.56 629 GLN A O 1
ATOM 5204 N N . GLU A 1 630 ? 1.964 -11.780 44.571 1.00 74.19 630 GLU A N 1
ATOM 5205 C CA . GLU A 1 630 ? 2.150 -13.196 44.218 1.00 74.19 630 GLU A CA 1
ATOM 5206 C C . GLU A 1 630 ? 3.527 -13.406 43.570 1.00 74.19 630 GLU A C 1
ATOM 5208 O O . GLU A 1 630 ? 3.921 -12.664 42.667 1.00 74.19 630 GLU A O 1
ATOM 5213 N N . GLU A 1 631 ? 4.235 -14.459 43.975 1.00 77.75 631 GLU A N 1
ATOM 5214 C CA . GLU A 1 631 ? 5.574 -14.787 43.469 1.00 77.75 631 GLU A CA 1
ATOM 5215 C C . GLU A 1 631 ? 5.599 -14.957 41.940 1.00 77.75 631 GLU A C 1
ATOM 5217 O O . GLU A 1 631 ? 6.502 -14.468 41.260 1.00 77.75 631 GLU A O 1
ATOM 5222 N N . LYS A 1 632 ? 4.544 -15.557 41.375 1.00 77.06 632 LYS A N 1
ATOM 5223 C CA . LYS A 1 632 ? 4.352 -15.694 39.925 1.00 77.06 632 LYS A CA 1
ATOM 5224 C C . LYS A 1 632 ? 4.300 -14.342 39.204 1.00 77.06 632 LYS A C 1
ATOM 5226 O O . LYS A 1 632 ? 4.845 -14.205 38.114 1.00 77.06 632 LYS A O 1
ATOM 5231 N N . GLN A 1 633 ? 3.670 -13.332 39.805 1.00 77.81 633 GLN A N 1
ATOM 5232 C CA . GLN A 1 633 ? 3.570 -11.997 39.214 1.00 77.81 633 GLN A CA 1
ATOM 5233 C C . GLN A 1 633 ? 4.924 -11.275 39.254 1.00 77.81 633 GLN A C 1
ATOM 5235 O O . GLN A 1 633 ? 5.310 -10.687 38.246 1.00 77.81 633 GLN A O 1
ATOM 5240 N N . LYS A 1 634 ? 5.684 -11.400 40.354 1.00 80.88 634 LYS A N 1
ATOM 5241 C CA . LYS A 1 634 ? 7.064 -10.885 40.436 1.00 80.88 634 LYS A CA 1
ATOM 5242 C C . LYS A 1 634 ? 7.973 -11.527 39.390 1.00 80.88 634 LYS A C 1
ATOM 5244 O O . LYS A 1 634 ? 8.686 -10.816 38.690 1.00 80.88 634 LYS A O 1
ATOM 5249 N N . LYS A 1 635 ? 7.899 -12.854 39.239 1.00 82.81 635 LYS A N 1
ATOM 5250 C CA . LYS A 1 635 ? 8.632 -13.615 38.214 1.00 82.81 635 LYS A CA 1
ATOM 5251 C C . LYS A 1 635 ? 8.295 -13.142 36.795 1.00 82.81 635 LYS A C 1
ATOM 5253 O O . LYS A 1 635 ? 9.200 -12.969 35.986 1.00 82.81 635 LYS A O 1
ATOM 5258 N N . ASN A 1 636 ? 7.022 -12.863 36.509 1.00 82.38 636 ASN A N 1
ATOM 5259 C CA . ASN A 1 636 ? 6.599 -12.329 35.211 1.00 82.38 636 ASN A CA 1
ATOM 5260 C C . ASN A 1 636 ? 7.103 -10.898 34.960 1.00 82.38 636 ASN A C 1
ATOM 5262 O O . ASN A 1 636 ? 7.551 -10.609 33.856 1.00 82.38 636 ASN A O 1
ATOM 5266 N N . VAL A 1 637 ? 7.035 -10.002 35.953 1.00 87.44 637 VAL A N 1
ATOM 5267 C CA . VAL A 1 637 ? 7.587 -8.640 35.817 1.00 87.44 637 VAL A CA 1
ATOM 5268 C C . VAL A 1 637 ? 9.094 -8.703 35.581 1.00 87.44 637 VAL A C 1
ATOM 5270 O O . VAL A 1 637 ? 9.585 -8.054 34.662 1.00 87.44 637 VAL A O 1
ATOM 5273 N N . LEU A 1 638 ? 9.807 -9.528 36.356 1.00 86.88 638 LEU A N 1
ATOM 5274 C CA . LEU A 1 638 ? 11.245 -9.729 36.205 1.00 86.88 638 LEU A CA 1
ATOM 5275 C C . LEU A 1 638 ? 11.594 -10.236 34.803 1.00 86.88 638 LEU A C 1
ATOM 5277 O O . LEU A 1 638 ? 12.453 -9.651 34.163 1.00 86.88 638 LEU A O 1
ATOM 5281 N N . LEU A 1 639 ? 10.887 -11.254 34.299 1.00 86.38 639 LEU A N 1
ATOM 5282 C CA . LEU A 1 639 ? 11.086 -11.784 32.948 1.00 86.38 639 LEU A CA 1
ATOM 5283 C C . LEU A 1 639 ? 11.016 -10.697 31.882 1.00 86.38 639 LEU A C 1
ATOM 5285 O O . LEU A 1 639 ? 11.961 -10.498 31.125 1.00 86.38 639 LEU A O 1
ATOM 5289 N N . TRP A 1 640 ? 9.869 -10.023 31.801 1.00 89.06 640 TRP A N 1
ATOM 5290 C CA . TRP A 1 640 ? 9.614 -9.062 30.735 1.00 89.06 640 TRP A CA 1
ATOM 5291 C C . TRP A 1 640 ? 10.553 -7.864 30.831 1.00 89.06 640 TRP A C 1
ATOM 5293 O O . TRP A 1 640 ? 10.982 -7.339 29.806 1.00 89.06 640 TRP A O 1
ATOM 5303 N N . PHE A 1 641 ? 10.917 -7.471 32.052 1.00 89.88 641 PHE A N 1
ATOM 5304 C CA . PHE A 1 641 ? 11.883 -6.410 32.278 1.00 89.88 641 PHE A CA 1
ATOM 5305 C C . PHE A 1 641 ? 13.298 -6.845 31.878 1.00 89.88 641 PHE A C 1
ATOM 5307 O O . PHE A 1 641 ? 13.977 -6.095 31.190 1.00 89.88 641 PHE A O 1
ATOM 5314 N N . SER A 1 642 ? 13.726 -8.070 32.199 1.00 87.31 642 SER A N 1
ATOM 5315 C CA . SER A 1 642 ? 15.018 -8.614 31.760 1.00 87.31 642 SER A CA 1
ATOM 5316 C C . SER A 1 642 ? 15.121 -8.725 30.238 1.00 87.31 642 SER A C 1
ATOM 5318 O O . SER A 1 642 ? 16.145 -8.336 29.683 1.00 87.31 642 SER A O 1
ATOM 5320 N N . ILE A 1 643 ? 14.065 -9.193 29.557 1.00 87.12 643 ILE A N 1
ATOM 5321 C CA . ILE A 1 643 ? 14.018 -9.229 28.084 1.00 87.12 643 ILE A CA 1
ATOM 5322 C C . ILE A 1 643 ? 14.176 -7.812 27.526 1.00 87.12 643 ILE A C 1
ATOM 5324 O O . ILE A 1 643 ? 14.990 -7.593 26.633 1.00 87.12 643 ILE A O 1
ATOM 5328 N N . LEU A 1 644 ? 13.440 -6.841 28.078 1.00 87.88 644 LEU A N 1
ATOM 5329 C CA . LEU A 1 644 ? 13.547 -5.451 27.653 1.00 87.88 644 LEU A CA 1
ATOM 5330 C C . LEU A 1 644 ? 14.961 -4.895 27.861 1.00 87.88 644 LEU A C 1
ATOM 5332 O O . LEU A 1 644 ? 15.498 -4.283 26.948 1.00 87.88 644 LEU A O 1
ATOM 5336 N N . ILE A 1 645 ? 15.579 -5.120 29.023 1.00 86.25 645 ILE A N 1
ATOM 5337 C CA . ILE A 1 645 ? 16.939 -4.640 29.303 1.00 86.25 645 ILE A CA 1
ATOM 5338 C C . ILE A 1 645 ? 17.938 -5.220 28.301 1.00 86.25 645 ILE A C 1
ATOM 5340 O O . ILE A 1 645 ? 18.706 -4.452 27.734 1.00 86.25 645 ILE A O 1
ATOM 5344 N N . LEU A 1 646 ? 17.891 -6.529 28.027 1.00 83.06 646 LEU A N 1
ATOM 5345 C CA . LEU A 1 646 ? 18.763 -7.165 27.033 1.00 83.06 646 LEU A CA 1
ATOM 5346 C C . LEU A 1 646 ? 18.591 -6.550 25.639 1.00 83.06 646 LEU A C 1
ATOM 5348 O O . LEU A 1 646 ? 19.578 -6.290 24.959 1.00 83.06 646 LEU A O 1
ATOM 5352 N N . LEU A 1 647 ? 17.351 -6.267 25.234 1.00 82.19 647 LEU A N 1
ATOM 5353 C CA . LEU A 1 647 ? 17.067 -5.609 23.959 1.00 82.19 647 LEU A CA 1
ATOM 5354 C C . LEU A 1 647 ? 17.595 -4.174 23.924 1.00 82.19 647 LEU A C 1
ATOM 5356 O O . LEU A 1 647 ? 18.154 -3.765 22.913 1.00 82.19 647 LEU A O 1
ATOM 5360 N N . ILE A 1 648 ? 17.478 -3.423 25.023 1.00 79.25 648 ILE A N 1
ATOM 5361 C CA . ILE A 1 648 ? 17.998 -2.051 25.125 1.00 79.25 648 ILE A CA 1
ATOM 5362 C C . ILE A 1 648 ? 19.514 -2.011 24.907 1.00 79.25 648 ILE A C 1
ATOM 5364 O O . ILE A 1 648 ? 20.002 -1.061 24.295 1.00 79.25 648 ILE A O 1
ATOM 5368 N N . LEU A 1 649 ? 20.254 -3.040 25.344 1.00 77.50 649 LEU A N 1
ATOM 5369 C CA . LEU A 1 649 ? 21.695 -3.137 25.079 1.00 77.50 649 LEU A CA 1
ATOM 5370 C C . LEU A 1 649 ? 21.996 -3.117 23.573 1.00 77.50 649 LEU A C 1
ATOM 5372 O O . LEU A 1 649 ? 22.954 -2.473 23.157 1.00 77.50 649 LEU A O 1
ATOM 5376 N N . VAL A 1 650 ? 21.148 -3.768 22.770 1.00 77.50 650 VAL A N 1
ATOM 5377 C CA . VAL A 1 650 ? 21.293 -3.860 21.309 1.00 77.50 650 VAL A CA 1
ATOM 5378 C C . VAL A 1 650 ? 20.717 -2.626 20.602 1.00 77.50 650 VAL A C 1
ATOM 5380 O O . VAL A 1 650 ? 21.342 -2.114 19.677 1.00 77.50 650 VAL A O 1
ATOM 5383 N N . ILE A 1 651 ? 19.571 -2.098 21.059 1.00 79.75 651 ILE A N 1
ATOM 5384 C CA . ILE A 1 651 ? 18.927 -0.887 20.499 1.00 79.75 651 ILE A CA 1
ATOM 5385 C C . ILE A 1 651 ? 19.872 0.322 20.567 1.00 79.75 651 ILE A C 1
ATOM 5387 O O . ILE A 1 651 ? 19.870 1.160 19.673 1.00 79.75 651 ILE A O 1
ATOM 5391 N N . LYS A 1 652 ? 20.719 0.391 21.600 1.00 78.75 652 LYS A N 1
ATOM 5392 C CA . LYS A 1 652 ? 21.675 1.484 21.815 1.00 78.75 652 LYS A CA 1
ATOM 5393 C C . LYS A 1 652 ? 22.762 1.610 20.727 1.00 78.75 652 LYS A C 1
ATOM 5395 O O . LYS A 1 652 ? 23.440 2.637 20.676 1.00 78.75 652 LYS A O 1
ATOM 5400 N N . GLY A 1 653 ? 22.939 0.596 19.876 1.00 78.38 653 GLY A N 1
ATOM 5401 C CA . GLY A 1 653 ? 23.951 0.612 18.817 1.00 78.38 653 GLY A CA 1
ATOM 5402 C C . GLY A 1 653 ? 25.379 0.682 19.366 1.00 78.38 653 GLY A C 1
ATOM 5403 O O . GLY A 1 653 ? 25.677 0.102 20.411 1.00 78.38 653 GLY A O 1
ATOM 5404 N N . GLY A 1 654 ? 26.255 1.410 18.670 1.00 75.00 654 GLY A N 1
ATOM 5405 C CA . GLY A 1 654 ? 27.683 1.551 18.984 1.00 75.00 654 GLY A CA 1
ATOM 5406 C C . GLY A 1 654 ? 28.041 2.373 20.233 1.00 75.00 654 GLY A C 1
ATOM 5407 O O . GLY A 1 654 ? 29.222 2.509 20.546 1.00 75.00 654 GLY A O 1
ATOM 5408 N N . ASN A 1 655 ? 27.069 2.891 20.992 1.00 75.56 655 ASN A N 1
ATOM 5409 C CA . ASN A 1 655 ? 27.335 3.786 22.124 1.00 75.56 655 ASN A CA 1
ATOM 5410 C C . ASN A 1 655 ? 27.727 3.086 23.439 1.00 75.56 655 ASN A C 1
ATOM 5412 O O . ASN A 1 655 ? 27.191 2.044 23.826 1.00 75.56 655 ASN A O 1
ATOM 5416 N N . ALA A 1 656 ? 28.596 3.736 24.222 1.00 74.25 656 ALA A N 1
ATOM 5417 C CA . ALA A 1 656 ? 29.009 3.288 25.558 1.00 74.25 656 ALA A CA 1
ATOM 5418 C C . ALA A 1 656 ? 27.814 3.122 26.528 1.00 74.25 656 ALA A C 1
ATOM 5420 O O . ALA A 1 656 ? 26.887 3.926 26.477 1.00 74.25 656 ALA A O 1
ATOM 5421 N N . PRO A 1 657 ? 27.800 2.143 27.458 1.00 73.62 657 PRO A N 1
ATOM 5422 C CA . PRO A 1 657 ? 28.941 1.304 27.825 1.00 73.62 657 PRO A CA 1
ATOM 5423 C C . PRO A 1 657 ? 29.029 -0.026 27.058 1.00 73.62 657 PRO A C 1
ATOM 5425 O O . PRO A 1 657 ? 30.015 -0.732 27.218 1.00 73.62 657 PRO A O 1
ATOM 5428 N N . PHE A 1 658 ? 28.039 -0.375 26.227 1.00 75.88 658 PHE A N 1
ATOM 5429 C CA . PHE A 1 658 ? 27.958 -1.696 25.579 1.00 75.88 658 PHE A CA 1
ATOM 5430 C C . PHE A 1 658 ? 28.216 -1.680 24.068 1.00 75.88 658 PHE A C 1
ATOM 5432 O O . PHE A 1 658 ? 28.132 -2.726 23.432 1.00 75.88 658 PHE A O 1
ATOM 5439 N N . GLY A 1 659 ? 28.576 -0.525 23.505 1.00 78.75 659 GLY A N 1
ATOM 5440 C CA . GLY A 1 659 ? 28.785 -0.330 22.073 1.00 78.75 659 GLY A CA 1
ATOM 5441 C C . GLY A 1 659 ? 29.642 -1.400 21.406 1.00 78.75 659 GLY A C 1
ATOM 5442 O O . GLY A 1 659 ? 29.218 -1.993 20.423 1.00 78.75 659 GLY A O 1
ATOM 5443 N N . SER A 1 660 ? 30.802 -1.732 21.982 1.00 83.19 660 SER A N 1
ATOM 5444 C CA . SER A 1 660 ? 31.698 -2.761 21.433 1.00 83.19 660 SER A CA 1
ATOM 5445 C C . SER A 1 660 ? 31.053 -4.149 21.360 1.00 83.19 660 SER A C 1
ATOM 5447 O O . SER A 1 660 ? 31.252 -4.861 20.380 1.00 83.19 660 SER A O 1
ATOM 5449 N N . LEU A 1 661 ? 30.252 -4.526 22.364 1.00 82.44 661 LEU A N 1
ATOM 5450 C CA . LEU A 1 661 ? 29.511 -5.789 22.360 1.00 82.44 661 LEU A CA 1
ATOM 5451 C C . LEU A 1 661 ? 28.418 -5.774 21.284 1.00 82.44 661 LEU A C 1
ATOM 5453 O O . LEU A 1 661 ? 28.246 -6.760 20.572 1.00 82.44 661 LEU A O 1
ATOM 5457 N N . THR A 1 662 ? 27.708 -4.655 21.135 1.00 78.94 662 THR A N 1
ATOM 5458 C CA . THR A 1 662 ? 26.684 -4.490 20.098 1.00 78.94 662 THR A CA 1
ATOM 5459 C C . THR A 1 662 ? 27.296 -4.564 18.702 1.00 78.94 662 THR A C 1
ATOM 5461 O O . THR A 1 662 ? 26.810 -5.336 17.879 1.00 78.94 662 THR A O 1
ATOM 5464 N N . MET A 1 663 ? 28.406 -3.862 18.447 1.00 80.06 663 MET A N 1
ATOM 5465 C CA . MET A 1 663 ? 29.113 -3.947 17.164 1.00 80.06 663 MET A CA 1
ATOM 5466 C C . MET A 1 663 ? 29.584 -5.379 16.882 1.00 80.06 663 MET A C 1
ATOM 5468 O O . MET A 1 663 ? 29.367 -5.872 15.780 1.00 80.06 663 MET A O 1
ATOM 5472 N N . PHE A 1 664 ? 30.143 -6.078 17.877 1.00 83.44 664 PHE A N 1
ATOM 5473 C CA . PHE A 1 664 ? 30.539 -7.483 17.741 1.00 83.44 664 PHE A CA 1
ATOM 5474 C C . PHE A 1 664 ? 29.355 -8.376 17.335 1.00 83.44 664 PHE A C 1
ATOM 5476 O O . PHE A 1 664 ? 29.463 -9.176 16.406 1.00 83.44 664 PHE A O 1
ATOM 5483 N N . ILE A 1 665 ? 28.196 -8.215 17.984 1.00 79.50 665 ILE A N 1
ATOM 5484 C CA . ILE A 1 665 ? 26.980 -8.966 17.646 1.00 79.50 665 ILE A CA 1
ATOM 5485 C C . ILE A 1 665 ? 26.535 -8.667 16.206 1.00 79.50 665 ILE A C 1
ATOM 5487 O O . ILE A 1 665 ? 26.220 -9.599 15.469 1.00 79.50 665 ILE A O 1
ATOM 5491 N N . PHE A 1 666 ? 26.551 -7.403 15.776 1.00 76.31 666 PHE A N 1
ATOM 5492 C CA . PHE A 1 666 ? 26.176 -7.025 14.408 1.00 76.31 666 PHE A CA 1
ATOM 5493 C C . PHE A 1 666 ? 27.157 -7.534 13.339 1.00 76.31 666 PHE A C 1
ATOM 5495 O O . PHE A 1 666 ? 26.715 -7.895 12.251 1.00 76.31 666 PHE A O 1
ATOM 5502 N N . GLN A 1 667 ? 28.459 -7.613 13.641 1.00 75.50 667 GLN A N 1
ATOM 5503 C CA . GLN A 1 667 ? 29.472 -8.145 12.716 1.00 75.50 667 GLN A CA 1
ATOM 5504 C C . GLN A 1 667 ? 29.411 -9.666 12.576 1.00 75.50 667 GLN A C 1
ATOM 5506 O O . GLN A 1 667 ? 29.611 -10.193 11.485 1.00 75.50 667 GLN A O 1
ATOM 5511 N N . HIS A 1 668 ? 29.171 -10.378 13.679 1.00 79.12 668 HIS A N 1
ATOM 5512 C CA . HIS A 1 668 ? 29.364 -11.829 13.729 1.00 79.12 668 HIS A CA 1
ATOM 5513 C C . HIS A 1 668 ? 28.072 -12.642 13.743 1.00 79.12 668 HIS A C 1
ATOM 5515 O O . HIS A 1 668 ? 28.129 -13.852 13.526 1.00 79.12 668 HIS A O 1
ATOM 5521 N N . PHE A 1 669 ? 26.911 -12.028 13.988 1.00 75.00 669 PHE A N 1
ATOM 5522 C CA . PHE A 1 669 ? 25.632 -12.729 13.965 1.00 75.00 669 PHE A CA 1
ATOM 5523 C C . PHE A 1 669 ? 24.915 -12.491 12.627 1.00 75.00 669 PHE A C 1
ATOM 5525 O O . PHE A 1 669 ? 24.390 -11.398 12.413 1.00 75.00 669 PHE A O 1
ATOM 5532 N N . PRO A 1 670 ? 24.821 -13.491 11.725 1.00 66.44 670 PRO A N 1
ATOM 5533 C CA . PRO A 1 670 ? 24.334 -13.280 10.358 1.00 66.44 670 PRO A CA 1
ATOM 5534 C C . PRO A 1 670 ? 22.941 -12.648 10.272 1.00 66.44 670 PRO A C 1
ATOM 5536 O O . PRO A 1 670 ? 22.696 -11.829 9.393 1.00 66.44 670 PRO A O 1
ATOM 5539 N N . LEU A 1 671 ? 22.033 -12.959 11.207 1.00 70.06 671 LEU A N 1
ATOM 5540 C CA . LEU A 1 671 ? 20.683 -12.379 11.226 1.00 70.06 671 LEU A CA 1
ATOM 5541 C C . LEU A 1 671 ? 20.671 -10.879 11.547 1.00 70.06 671 LEU A C 1
ATOM 5543 O O . LEU A 1 671 ? 19.696 -10.210 11.219 1.00 70.06 671 LEU A O 1
ATOM 5547 N N . MET A 1 672 ? 21.727 -10.336 12.161 1.00 73.12 672 MET A N 1
ATOM 5548 C CA . MET A 1 672 ? 21.814 -8.897 12.417 1.00 73.12 672 MET A CA 1
ATOM 5549 C C . MET A 1 672 ? 22.016 -8.090 11.136 1.00 73.12 672 MET A C 1
ATOM 5551 O O . MET A 1 672 ? 21.585 -6.943 11.084 1.00 73.12 672 MET A O 1
ATOM 5555 N N . SER A 1 673 ? 22.545 -8.705 10.070 1.00 65.38 673 SER A N 1
ATOM 5556 C CA . SER A 1 673 ? 22.611 -8.078 8.742 1.00 65.38 673 SER A CA 1
ATOM 5557 C C . SER A 1 673 ? 21.227 -7.745 8.165 1.00 65.38 673 SER A C 1
ATOM 5559 O O . SER A 1 673 ? 21.109 -6.864 7.319 1.00 65.38 673 SER A O 1
ATOM 5561 N N . LEU A 1 674 ? 20.152 -8.382 8.656 1.00 66.62 674 LEU A N 1
ATOM 5562 C CA . LEU A 1 674 ? 18.783 -8.035 8.262 1.00 66.62 674 LEU A CA 1
ATOM 5563 C C . LEU A 1 674 ? 18.380 -6.632 8.731 1.00 66.62 674 LEU A C 1
ATOM 5565 O O . LEU A 1 674 ? 17.492 -6.033 8.126 1.00 66.62 674 LEU A O 1
ATOM 5569 N N . TYR A 1 675 ? 18.998 -6.108 9.794 1.00 70.38 675 TYR A N 1
ATOM 5570 C CA . TYR A 1 675 ? 18.661 -4.819 10.387 1.00 70.38 675 TYR A CA 1
ATOM 5571 C C . TYR A 1 675 ? 19.641 -3.754 9.898 1.00 70.38 675 TYR A C 1
ATOM 5573 O O . TYR A 1 675 ? 20.776 -3.668 10.357 1.00 70.38 675 TYR A O 1
ATOM 5581 N N . ARG A 1 676 ? 19.174 -2.895 8.986 1.00 63.44 676 ARG A N 1
ATOM 5582 C CA . ARG A 1 676 ? 19.945 -1.740 8.487 1.00 63.44 676 ARG A CA 1
ATOM 5583 C C . ARG A 1 676 ? 20.222 -0.682 9.562 1.00 63.44 676 ARG A C 1
ATOM 5585 O O . ARG A 1 676 ? 21.152 0.102 9.414 1.00 63.44 676 ARG A O 1
ATOM 5592 N N . SER A 1 677 ? 19.398 -0.653 10.610 1.00 68.88 677 SER A N 1
ATOM 5593 C CA . SER A 1 677 ? 19.513 0.240 11.762 1.00 68.88 677 SER A CA 1
ATOM 5594 C C . SER A 1 677 ? 18.868 -0.411 13.001 1.00 68.88 677 SER A C 1
ATOM 5596 O O . SER A 1 677 ? 17.826 -1.067 12.870 1.00 68.88 677 SER A O 1
ATOM 5598 N N . PRO A 1 678 ? 19.416 -0.212 14.215 1.00 66.31 678 PRO A N 1
ATOM 5599 C CA . PRO A 1 678 ? 18.816 -0.628 15.483 1.00 66.31 678 PRO A CA 1
ATOM 5600 C C . PRO A 1 678 ? 17.468 0.039 15.783 1.00 66.31 678 PRO A C 1
ATOM 5602 O O . PRO A 1 678 ? 16.749 -0.439 16.656 1.00 66.31 678 PRO A O 1
ATOM 5605 N N . GLN A 1 679 ? 17.071 1.088 15.049 1.00 70.25 679 GLN A N 1
ATOM 5606 C CA . GLN A 1 679 ? 15.753 1.727 15.190 1.00 70.25 679 GLN A CA 1
ATOM 5607 C C . GLN A 1 679 ? 14.599 0.723 15.067 1.00 70.25 679 GLN A C 1
ATOM 5609 O O . GLN A 1 679 ? 13.638 0.770 15.830 1.00 70.25 679 GLN A O 1
ATOM 5614 N N . HIS A 1 680 ? 14.729 -0.263 14.177 1.00 73.25 680 HIS A N 1
ATOM 5615 C CA . HIS A 1 680 ? 13.708 -1.285 13.971 1.00 73.25 680 HIS A CA 1
ATOM 5616 C C . HIS A 1 680 ? 13.595 -2.238 15.172 1.00 73.25 680 HIS A C 1
ATOM 5618 O O . HIS A 1 680 ? 12.564 -2.876 15.360 1.00 73.25 680 HIS A O 1
ATOM 5624 N N . LEU A 1 681 ? 14.601 -2.280 16.054 1.00 78.12 681 LEU A N 1
ATOM 5625 C CA . LEU A 1 681 ? 14.536 -3.005 17.324 1.00 78.12 681 LEU A CA 1
ATOM 5626 C C . LEU A 1 681 ? 13.761 -2.237 18.408 1.00 78.12 681 LEU A C 1
ATOM 5628 O O . LEU A 1 681 ? 13.307 -2.862 19.370 1.00 78.12 681 LEU A O 1
ATOM 5632 N N . MET A 1 682 ? 13.517 -0.925 18.257 1.00 82.81 682 MET A N 1
ATOM 5633 C CA . MET A 1 682 ? 12.614 -0.184 19.157 1.00 82.81 682 MET A CA 1
ATOM 5634 C C . MET A 1 682 ? 11.204 -0.768 19.177 1.00 82.81 682 MET A C 1
ATOM 5636 O O . MET A 1 682 ? 10.515 -0.658 20.195 1.00 82.81 682 MET A O 1
ATOM 5640 N N . PHE A 1 683 ? 10.792 -1.416 18.083 1.00 87.06 683 PHE A N 1
ATOM 5641 C CA . PHE A 1 683 ? 9.571 -2.207 18.011 1.00 87.06 683 PHE A CA 1
ATOM 5642 C C . PHE A 1 683 ? 9.406 -3.085 19.262 1.00 87.06 683 PHE A C 1
ATOM 5644 O O . PHE A 1 683 ? 8.343 -3.113 19.887 1.00 87.06 683 PHE A O 1
ATOM 5651 N N . ALA A 1 684 ? 10.483 -3.761 19.674 1.00 87.12 684 ALA A N 1
ATOM 5652 C CA . ALA A 1 684 ? 10.468 -4.662 20.813 1.00 87.12 684 ALA A CA 1
ATOM 5653 C C . ALA A 1 684 ? 10.193 -3.913 22.125 1.00 87.12 684 ALA A C 1
ATOM 5655 O O . ALA A 1 684 ? 9.380 -4.357 22.936 1.00 87.12 684 ALA A O 1
ATOM 5656 N N . ALA A 1 685 ? 10.798 -2.737 22.318 1.00 88.81 685 ALA A N 1
ATOM 5657 C CA . ALA A 1 685 ? 10.512 -1.890 23.473 1.00 88.81 685 ALA A CA 1
ATOM 5658 C C . ALA A 1 685 ? 9.050 -1.414 23.474 1.00 88.81 685 ALA A C 1
ATOM 5660 O O . ALA A 1 685 ? 8.357 -1.538 24.489 1.00 88.81 685 ALA A O 1
ATOM 5661 N N . ALA A 1 686 ? 8.550 -0.958 22.323 1.00 90.69 686 ALA A N 1
ATOM 5662 C CA . ALA A 1 686 ? 7.172 -0.508 22.156 1.00 90.69 686 ALA A CA 1
ATOM 5663 C C . ALA A 1 686 ? 6.143 -1.634 22.367 1.00 90.69 686 ALA A C 1
ATOM 5665 O O . ALA A 1 686 ? 5.022 -1.366 22.799 1.00 90.69 686 ALA A O 1
ATOM 5666 N N . PHE A 1 687 ? 6.525 -2.889 22.123 1.00 91.69 687 PHE A N 1
ATOM 5667 C CA . PHE A 1 687 ? 5.719 -4.074 22.415 1.00 91.69 687 PHE A CA 1
ATOM 5668 C C . PHE A 1 687 ? 5.750 -4.466 23.903 1.00 91.69 687 PHE A C 1
ATOM 5670 O O . PHE A 1 687 ? 4.719 -4.807 24.481 1.00 91.69 687 PHE A O 1
ATOM 5677 N N . LEU A 1 688 ? 6.911 -4.396 24.561 1.00 92.31 688 LEU A N 1
ATOM 5678 C CA . LEU A 1 688 ? 7.094 -4.876 25.937 1.00 92.31 688 LEU A CA 1
ATOM 5679 C C . LEU A 1 688 ? 6.644 -3.885 27.018 1.00 92.31 688 LEU A C 1
ATOM 5681 O O . LEU A 1 688 ? 6.111 -4.299 28.052 1.00 92.31 688 LEU A O 1
ATOM 5685 N N . VAL A 1 689 ? 6.822 -2.579 26.805 1.00 93.50 689 VAL A N 1
ATOM 5686 C CA . VAL A 1 689 ? 6.488 -1.549 27.806 1.00 93.50 689 VAL A CA 1
ATOM 5687 C C . VAL A 1 689 ? 5.001 -1.573 28.202 1.00 93.50 689 VAL A C 1
ATOM 5689 O O . VAL A 1 689 ? 4.710 -1.588 29.403 1.00 93.50 689 VAL A O 1
ATOM 5692 N N . PRO A 1 690 ? 4.032 -1.678 27.271 1.00 94.12 690 PRO A N 1
ATOM 5693 C CA . PRO A 1 690 ? 2.622 -1.837 27.631 1.00 94.12 690 PRO A CA 1
ATOM 5694 C C . PRO A 1 690 ? 2.309 -3.115 28.433 1.00 94.12 690 PRO A C 1
ATOM 5696 O O . PRO A 1 690 ? 1.423 -3.094 29.293 1.00 94.12 690 PRO A O 1
ATOM 5699 N N . ILE A 1 691 ? 3.045 -4.215 28.212 1.00 93.81 691 ILE A N 1
ATOM 5700 C CA . ILE A 1 691 ? 2.926 -5.451 29.013 1.00 93.81 691 ILE A CA 1
ATOM 5701 C C . ILE A 1 691 ? 3.367 -5.186 30.452 1.00 93.81 691 ILE A C 1
ATOM 5703 O O . ILE A 1 691 ? 2.623 -5.476 31.392 1.00 93.81 691 ILE A O 1
ATOM 5707 N N . LEU A 1 692 ? 4.545 -4.583 30.627 1.00 94.00 692 LEU A N 1
ATOM 5708 C CA . LEU A 1 692 ? 5.063 -4.197 31.940 1.00 94.00 692 LEU A CA 1
ATOM 5709 C C . LEU A 1 692 ? 4.105 -3.243 32.656 1.00 94.00 692 LEU A C 1
ATOM 5711 O O . LEU A 1 692 ? 3.817 -3.429 33.836 1.00 94.00 692 LEU A O 1
ATOM 5715 N N . MET A 1 693 ? 3.525 -2.284 31.936 1.00 94.56 693 MET A N 1
ATOM 5716 C CA . MET A 1 693 ? 2.544 -1.359 32.493 1.00 94.56 693 MET A CA 1
ATOM 5717 C C . MET A 1 693 ? 1.286 -2.065 33.003 1.00 94.56 693 MET A C 1
ATOM 5719 O O . MET A 1 693 ? 0.832 -1.782 34.114 1.00 94.56 693 MET A O 1
ATOM 5723 N N . ALA A 1 694 ? 0.744 -3.017 32.238 1.00 93.81 694 ALA A N 1
ATOM 5724 C CA . ALA A 1 694 ? -0.398 -3.817 32.672 1.00 93.81 694 ALA A CA 1
ATOM 5725 C C . ALA A 1 694 ? -0.096 -4.563 33.981 1.00 93.81 694 ALA A C 1
ATOM 5727 O O . ALA A 1 694 ? -0.911 -4.552 34.909 1.00 93.81 694 ALA A O 1
ATOM 5728 N N . LEU A 1 695 ? 1.089 -5.174 34.079 1.00 91.75 695 LEU A N 1
ATOM 5729 C CA . LEU A 1 695 ? 1.528 -5.879 35.282 1.00 91.75 695 LEU A CA 1
ATOM 5730 C C . LEU A 1 695 ? 1.694 -4.919 36.470 1.00 91.75 695 LEU A C 1
ATOM 5732 O O . LEU A 1 695 ? 1.213 -5.233 37.561 1.00 91.75 695 LEU A O 1
ATOM 5736 N N . THR A 1 696 ? 2.277 -3.734 36.261 1.00 92.25 696 THR A N 1
ATOM 5737 C CA . THR A 1 696 ? 2.436 -2.687 37.285 1.00 92.25 696 THR A CA 1
ATOM 5738 C C . THR A 1 696 ? 1.094 -2.198 37.820 1.00 92.25 696 THR A C 1
ATOM 5740 O O . THR A 1 696 ? 0.912 -2.135 39.036 1.00 92.25 696 THR A O 1
ATOM 5743 N N . ILE A 1 697 ? 0.115 -1.924 36.952 1.00 92.00 697 ILE A N 1
ATOM 5744 C CA . ILE A 1 697 ? -1.236 -1.505 37.363 1.00 92.00 697 ILE A CA 1
ATOM 5745 C C . ILE A 1 697 ? -1.838 -2.512 38.352 1.00 92.00 697 ILE A C 1
ATOM 5747 O O . ILE A 1 697 ? -2.332 -2.136 39.419 1.00 92.00 697 ILE A O 1
ATOM 5751 N N . HIS A 1 698 ? -1.764 -3.806 38.029 1.00 89.62 698 HIS A N 1
ATOM 5752 C CA . HIS A 1 698 ? -2.259 -4.861 38.917 1.00 89.62 698 HIS A CA 1
ATOM 5753 C C . HIS A 1 698 ? -1.471 -4.945 40.217 1.00 89.62 698 HIS A C 1
ATOM 5755 O O . HIS A 1 698 ? -2.061 -5.175 41.275 1.00 89.62 698 HIS A O 1
ATOM 5761 N N . SER A 1 699 ? -0.155 -4.745 40.151 1.00 89.25 699 SER A N 1
ATOM 5762 C CA . SER A 1 699 ? 0.717 -4.767 41.322 1.00 89.25 699 SER A CA 1
ATOM 5763 C C . SER A 1 699 ? 0.338 -3.705 42.352 1.00 89.25 699 SER A C 1
ATOM 5765 O O . SER A 1 699 ? 0.235 -4.016 43.542 1.00 89.25 699 SER A O 1
ATOM 5767 N N . PHE A 1 700 ? 0.048 -2.482 41.906 1.00 89.81 700 PHE A N 1
ATOM 5768 C CA . PHE A 1 700 ? -0.357 -1.387 42.789 1.00 89.81 700 PHE A CA 1
ATOM 5769 C C . PHE A 1 700 ? -1.746 -1.611 43.389 1.00 89.81 700 PHE A C 1
ATOM 5771 O O . PHE A 1 700 ? -1.911 -1.504 44.603 1.00 89.81 700 PHE A O 1
ATOM 5778 N N . ILE A 1 701 ? -2.735 -2.000 42.578 1.00 88.75 701 ILE A N 1
ATOM 5779 C CA . ILE A 1 701 ? -4.104 -2.246 43.068 1.00 88.75 701 ILE A CA 1
ATOM 5780 C C . ILE A 1 701 ? -4.113 -3.323 44.158 1.00 88.75 701 ILE A C 1
ATOM 5782 O O . ILE A 1 701 ? -4.769 -3.172 45.187 1.00 88.75 701 ILE A O 1
ATOM 5786 N N . ARG A 1 702 ? -3.348 -4.401 43.969 1.00 85.56 702 ARG A N 1
ATOM 5787 C CA . ARG A 1 702 ? -3.234 -5.481 44.962 1.00 85.56 702 ARG A CA 1
ATOM 5788 C C . ARG A 1 702 ? -2.523 -5.065 46.242 1.00 85.56 702 ARG A C 1
ATOM 5790 O O . ARG A 1 702 ? -2.807 -5.607 47.305 1.00 85.56 702 ARG A O 1
ATOM 5797 N N . SER A 1 703 ? -1.630 -4.091 46.147 1.00 84.69 703 SER A N 1
ATOM 5798 C CA . SER A 1 703 ? -0.857 -3.597 47.286 1.00 84.69 703 SER A CA 1
ATOM 5799 C C . SER A 1 703 ? -1.623 -2.599 48.156 1.00 84.69 703 SER A C 1
ATOM 5801 O O . SER A 1 703 ? -1.060 -2.077 49.111 1.00 84.69 703 SER A O 1
ATOM 5803 N N . GLY A 1 704 ? -2.909 -2.371 47.867 1.00 83.94 704 GLY A N 1
ATOM 5804 C CA . GLY A 1 704 ? -3.807 -1.556 48.685 1.00 83.94 704 GLY A CA 1
ATOM 5805 C C . GLY A 1 704 ? -4.109 -0.173 48.111 1.00 83.94 704 GLY A C 1
ATOM 5806 O O . GLY A 1 704 ? -4.897 0.561 48.701 1.00 83.94 704 GLY A O 1
ATOM 5807 N N . PHE A 1 705 ? -3.543 0.188 46.955 1.00 87.56 705 PHE A N 1
ATOM 5808 C CA . PHE A 1 705 ? -3.884 1.446 46.293 1.00 87.56 705 PHE A CA 1
ATOM 5809 C C . PHE A 1 705 ? -5.316 1.406 45.755 1.00 87.56 705 PHE A C 1
ATOM 5811 O O . PHE A 1 705 ? -5.758 0.416 45.165 1.0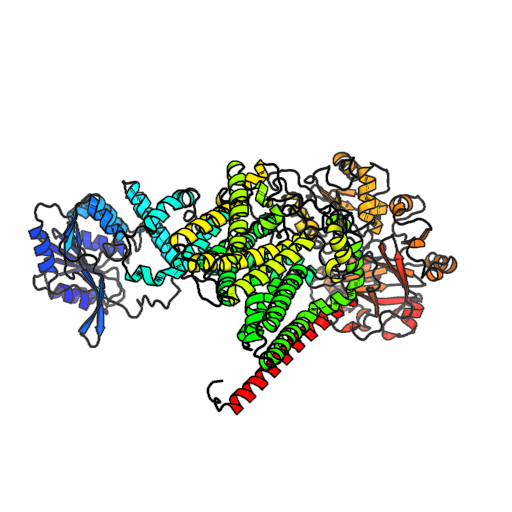0 87.56 705 PHE A O 1
ATOM 5818 N N . SER A 1 706 ? -6.047 2.515 45.909 1.00 90.81 706 SER A N 1
ATOM 5819 C CA . SER A 1 706 ? -7.411 2.601 45.392 1.00 90.81 706 SER A CA 1
ATOM 5820 C C . SER A 1 706 ? -7.415 2.473 43.863 1.00 90.81 706 SER A C 1
ATOM 5822 O O . SER A 1 706 ? -6.618 3.103 43.162 1.00 90.81 706 SER A O 1
ATOM 5824 N N . LYS A 1 707 ? -8.358 1.693 43.319 1.00 86.12 707 LYS A N 1
ATOM 5825 C CA . LYS A 1 707 ? -8.504 1.513 41.864 1.00 86.12 707 LYS A CA 1
ATOM 5826 C C . LYS A 1 707 ? -8.661 2.851 41.130 1.00 86.12 707 LYS A C 1
ATOM 5828 O O . LYS A 1 707 ? -8.134 3.000 40.034 1.00 86.12 707 LYS A O 1
ATOM 5833 N N . LYS A 1 708 ? -9.364 3.822 41.728 1.00 85.81 708 LYS A N 1
ATOM 5834 C CA . LYS A 1 708 ? -9.536 5.168 41.156 1.00 85.81 708 LYS A CA 1
ATOM 5835 C C . LYS A 1 708 ? -8.201 5.905 41.064 1.00 85.81 708 LYS A C 1
ATOM 5837 O O . LYS A 1 708 ? -7.892 6.434 40.006 1.00 85.81 708 LYS A O 1
ATOM 5842 N N . THR A 1 709 ? -7.410 5.884 42.135 1.00 87.88 709 THR A N 1
ATOM 5843 C CA . THR A 1 709 ? -6.087 6.522 42.182 1.00 87.88 709 THR A CA 1
ATOM 5844 C C . THR A 1 709 ? -5.167 5.943 41.115 1.00 87.88 709 THR A C 1
ATOM 5846 O O . THR A 1 709 ? -4.580 6.695 40.347 1.00 87.88 709 THR A O 1
ATOM 5849 N N . VAL A 1 710 ? -5.101 4.612 41.006 1.00 88.25 710 VAL A N 1
ATOM 5850 C CA . VAL A 1 710 ? -4.275 3.948 39.987 1.00 88.25 710 VAL A CA 1
ATOM 5851 C C . VAL A 1 710 ? -4.743 4.318 38.578 1.00 88.25 710 VAL A C 1
ATOM 5853 O O . VAL A 1 710 ? -3.920 4.676 37.745 1.00 88.25 710 VAL A O 1
ATOM 5856 N N . ILE A 1 711 ? -6.053 4.308 38.308 1.00 86.88 711 ILE A N 1
ATOM 5857 C CA . ILE A 1 711 ? -6.584 4.725 37.000 1.00 86.88 711 ILE A CA 1
ATOM 5858 C C . ILE A 1 711 ? -6.179 6.167 36.673 1.00 86.88 711 ILE A C 1
ATOM 5860 O O . ILE A 1 711 ? -5.703 6.406 35.572 1.00 86.88 711 ILE A O 1
ATOM 5864 N N . VAL A 1 712 ? -6.346 7.112 37.603 1.00 87.56 712 VAL A N 1
ATOM 5865 C CA . VAL A 1 712 ? -6.002 8.528 37.375 1.00 87.56 712 VAL A CA 1
ATOM 5866 C C . VAL A 1 712 ? -4.507 8.698 37.107 1.00 87.56 712 VAL A C 1
ATOM 5868 O O . VAL A 1 712 ? -4.145 9.366 36.145 1.00 87.56 712 VAL A O 1
ATOM 5871 N N . LEU A 1 713 ? -3.645 8.054 37.898 1.00 91.25 713 LEU A N 1
ATOM 5872 C CA . LEU A 1 713 ? -2.193 8.116 37.709 1.00 91.25 713 LEU A CA 1
ATOM 5873 C C . LEU A 1 713 ? -1.777 7.601 36.328 1.00 91.25 713 LEU A C 1
ATOM 5875 O O . LEU A 1 713 ? -1.054 8.281 35.607 1.00 91.25 713 LEU A O 1
ATOM 5879 N N . PHE A 1 714 ? -2.268 6.426 35.929 1.00 92.19 714 PHE A N 1
ATOM 5880 C CA . PHE A 1 714 ? -1.919 5.859 34.627 1.00 92.19 714 PHE A CA 1
ATOM 5881 C C . PHE A 1 714 ? -2.574 6.602 33.460 1.00 92.19 714 PHE A C 1
ATOM 5883 O O . PHE A 1 714 ? -1.970 6.674 32.397 1.00 92.19 714 PHE A O 1
ATOM 5890 N N . LEU A 1 715 ? -3.756 7.199 33.644 1.00 88.50 715 LEU A N 1
ATOM 5891 C CA . LEU A 1 715 ? -4.342 8.101 32.649 1.00 88.50 715 LEU A CA 1
ATOM 5892 C C . LEU A 1 715 ? -3.485 9.348 32.440 1.00 88.50 715 LEU A C 1
ATOM 5894 O O . LEU A 1 715 ? -3.335 9.757 31.298 1.00 88.50 715 LEU A O 1
ATOM 5898 N N . LEU A 1 716 ? -2.910 9.927 33.499 1.00 88.00 716 LEU A N 1
ATOM 5899 C CA . LEU A 1 716 ? -1.978 11.049 33.371 1.00 88.00 716 LEU A CA 1
ATOM 5900 C C . LEU A 1 716 ? -0.692 10.622 32.663 1.00 88.00 716 LEU A C 1
ATOM 5902 O O . LEU A 1 716 ? -0.259 11.308 31.749 1.00 88.00 716 LEU A O 1
ATOM 5906 N N . ILE A 1 717 ? -0.112 9.475 33.035 1.00 91.44 717 ILE A N 1
ATOM 5907 C CA . ILE A 1 717 ? 1.100 8.960 32.381 1.00 91.44 717 ILE A CA 1
ATOM 5908 C C . ILE A 1 717 ? 0.843 8.735 30.891 1.00 91.44 717 ILE A C 1
ATOM 5910 O O . ILE A 1 717 ? 1.506 9.338 30.050 1.00 91.44 717 ILE A O 1
ATOM 5914 N N . ILE A 1 718 ? -0.157 7.913 30.559 1.00 90.44 718 ILE A N 1
ATOM 5915 C CA . ILE A 1 718 ? -0.509 7.622 29.166 1.00 90.44 718 ILE A CA 1
ATOM 5916 C C . ILE A 1 718 ? -0.841 8.918 28.450 1.00 90.44 718 ILE A C 1
ATOM 5918 O O . ILE A 1 718 ? -0.324 9.104 27.364 1.00 90.44 718 ILE A O 1
ATOM 5922 N N . GLY A 1 719 ? -1.611 9.793 29.105 1.00 86.19 719 GLY A N 1
ATOM 5923 C CA . GLY A 1 719 ? -2.048 11.127 28.702 1.00 86.19 719 GLY A CA 1
ATOM 5924 C C . GLY A 1 719 ? -0.956 12.192 28.583 1.00 86.19 719 GLY A C 1
ATOM 5925 O O . GLY A 1 719 ? -1.283 13.327 28.265 1.00 86.19 719 GLY A O 1
ATOM 5926 N N . PHE A 1 720 ? 0.318 11.872 28.805 1.00 88.50 720 PHE A N 1
ATOM 5927 C CA . PHE A 1 720 ? 1.453 12.683 28.346 1.00 88.50 720 PHE A CA 1
ATOM 5928 C C . PHE A 1 720 ? 2.266 11.935 27.291 1.00 88.50 720 PHE A C 1
ATOM 5930 O O . PHE A 1 720 ? 2.723 12.541 26.322 1.00 88.50 720 PHE A O 1
ATOM 5937 N N . TRP A 1 721 ? 2.383 10.613 27.428 1.00 89.62 721 TRP A N 1
ATOM 5938 C CA . TRP A 1 721 ? 3.129 9.750 26.511 1.00 89.62 721 TRP A CA 1
ATOM 5939 C C . TRP A 1 721 ? 2.588 9.700 25.097 1.00 89.62 721 TRP A C 1
ATOM 5941 O O . TRP A 1 721 ? 3.339 9.322 24.210 1.00 89.62 721 TRP A O 1
ATOM 5951 N N . THR A 1 722 ? 1.322 10.048 24.884 1.00 87.62 722 THR A N 1
ATOM 5952 C CA . THR A 1 722 ? 0.705 10.076 23.553 1.00 87.62 722 THR A CA 1
ATOM 5953 C C . THR A 1 722 ? 0.287 11.505 23.125 1.00 87.62 722 THR A C 1
ATOM 5955 O O . THR A 1 722 ? -0.573 11.704 22.274 1.00 87.62 722 THR A O 1
ATOM 5958 N N . SER A 1 723 ? 0.953 12.533 23.688 1.00 82.31 723 SER A N 1
ATOM 5959 C CA . SER A 1 723 ? 0.659 13.970 23.498 1.00 82.31 723 SER A CA 1
ATOM 5960 C C . SER A 1 723 ? 0.875 14.556 22.134 1.00 82.31 723 SER A C 1
ATOM 5962 O O . SER A 1 723 ? 0.088 15.425 21.746 1.00 82.31 723 SER A O 1
ATOM 5964 N N . ALA A 1 724 ? 1.836 14.034 21.383 1.00 80.62 724 ALA A N 1
ATOM 5965 C CA . ALA A 1 724 ? 1.983 14.428 19.993 1.00 80.62 724 ALA A CA 1
ATOM 5966 C C . ALA A 1 724 ? 0.726 14.088 19.170 1.00 80.62 724 ALA A C 1
ATOM 5968 O O . ALA A 1 724 ? 0.411 14.793 18.218 1.00 80.62 724 ALA A O 1
ATOM 5969 N N . TRP A 1 725 ? -0.035 13.057 19.569 1.00 80.44 725 TRP A N 1
ATOM 5970 C CA . TRP A 1 725 ? -1.262 12.660 18.881 1.00 80.44 725 TRP A CA 1
ATOM 5971 C C . TRP A 1 725 ? -2.445 13.591 19.171 1.00 80.44 725 TRP A C 1
ATOM 5973 O O . TRP A 1 725 ? -3.227 13.880 18.268 1.00 80.44 725 TRP A O 1
ATOM 5983 N N . TRP A 1 726 ? -2.626 14.049 20.419 1.00 70.38 726 TRP A N 1
ATOM 5984 C CA . TRP A 1 726 ? -3.863 14.751 20.808 1.00 70.38 726 TRP A CA 1
ATOM 5985 C C . TRP A 1 726 ? -3.770 16.266 20.914 1.00 70.38 726 TRP A C 1
ATOM 5987 O O . TRP A 1 726 ? -4.800 16.913 20.734 1.00 70.38 726 TRP A O 1
ATOM 5997 N N . LEU A 1 727 ? -2.612 16.857 21.235 1.00 65.81 727 LEU A N 1
ATOM 5998 C CA . LEU A 1 727 ? -2.555 18.315 21.440 1.00 65.81 727 LEU A CA 1
ATOM 5999 C C . LEU A 1 727 ? -2.708 19.068 20.115 1.00 65.81 727 LEU A C 1
ATOM 6001 O O . LEU A 1 727 ? -3.249 20.172 20.094 1.00 65.81 727 LEU A O 1
ATOM 6005 N N . ASN A 1 728 ? -2.325 18.427 19.014 1.00 64.69 728 ASN A N 1
ATOM 6006 C CA . ASN A 1 728 ? -2.252 19.059 17.702 1.00 64.69 728 ASN A CA 1
ATOM 6007 C C . ASN A 1 728 ? -3.493 18.744 16.861 1.00 64.69 728 ASN A C 1
ATOM 6009 O O . ASN A 1 728 ? -3.878 19.511 15.979 1.00 64.69 728 ASN A O 1
ATOM 6013 N N . GLY A 1 729 ? -4.166 17.623 17.161 1.00 66.31 729 GLY A N 1
ATOM 6014 C CA . GLY A 1 729 ? -5.233 17.070 16.329 1.00 66.31 729 GLY A CA 1
ATOM 6015 C C . GLY A 1 729 ? -4.784 16.905 14.875 1.00 66.31 729 GLY A C 1
ATOM 6016 O O . GLY A 1 729 ? -5.535 17.169 13.946 1.00 66.31 729 GLY A O 1
ATOM 6017 N N . ASP A 1 730 ? -3.527 16.565 14.667 1.00 70.69 730 ASP A N 1
ATOM 6018 C CA . ASP A 1 730 ? -2.983 16.112 13.405 1.00 70.69 730 ASP A CA 1
ATOM 6019 C C . ASP A 1 730 ? -1.808 15.183 13.706 1.00 70.69 730 ASP A C 1
ATOM 6021 O O . ASP A 1 730 ? -1.294 15.156 14.826 1.00 70.69 730 ASP A O 1
ATOM 6025 N N . LEU A 1 731 ? -1.385 14.387 12.726 1.00 77.06 731 LEU A N 1
ATOM 6026 C CA . LEU A 1 731 ? -0.191 13.541 12.831 1.00 77.06 731 LEU A CA 1
ATOM 6027 C C . LEU A 1 731 ? 1.091 14.387 12.726 1.00 77.06 731 LEU A C 1
ATOM 6029 O O . LEU A 1 731 ? 1.934 14.150 11.870 1.00 77.06 731 LEU A O 1
ATOM 6033 N N . GLY A 1 732 ? 1.196 15.447 13.530 1.00 72.31 732 GLY A N 1
ATOM 6034 C CA . GLY A 1 732 ? 2.336 16.360 13.551 1.00 72.31 732 GLY A CA 1
ATOM 6035 C C . GLY A 1 732 ? 2.478 17.250 12.314 1.00 72.31 732 GLY A C 1
ATOM 6036 O O . GLY A 1 732 ? 3.450 17.991 12.244 1.00 72.31 732 GLY A O 1
ATOM 6037 N N . ARG A 1 733 ? 1.542 17.226 11.357 1.00 76.00 733 ARG A N 1
ATOM 6038 C CA . ARG A 1 733 ? 1.656 17.942 10.075 1.00 76.00 733 ARG A CA 1
ATOM 6039 C C . ARG A 1 733 ? 1.910 19.441 10.251 1.00 76.00 733 ARG A C 1
ATOM 6041 O O . ARG A 1 733 ? 2.895 19.952 9.736 1.00 76.00 733 ARG A O 1
ATOM 6048 N N . GLU A 1 734 ? 1.039 20.152 10.959 1.00 75.50 734 GLU A N 1
ATOM 6049 C CA . GLU A 1 734 ? 1.135 21.602 11.143 1.00 75.50 734 GLU A CA 1
ATOM 6050 C C . GLU A 1 734 ? 2.328 21.970 12.032 1.00 75.50 734 GLU A C 1
ATOM 6052 O O . GLU A 1 734 ? 3.097 22.868 11.690 1.00 75.50 734 GLU A O 1
ATOM 6057 N N . ILE A 1 735 ? 2.524 21.260 13.149 1.00 77.94 735 ILE A N 1
ATOM 6058 C CA . ILE A 1 735 ? 3.577 21.589 14.124 1.00 77.94 735 ILE A CA 1
ATOM 6059 C C . ILE A 1 735 ? 4.972 21.307 13.580 1.00 77.94 735 ILE A C 1
ATOM 6061 O O . ILE A 1 735 ? 5.863 22.146 13.720 1.00 77.94 735 ILE A O 1
ATOM 6065 N N . LEU A 1 736 ? 5.184 20.141 12.975 1.00 78.75 736 LEU A N 1
ATOM 6066 C CA . LEU A 1 736 ? 6.491 19.778 12.440 1.00 78.75 736 LEU A CA 1
ATOM 6067 C C . LEU A 1 736 ? 6.835 20.659 11.238 1.00 78.75 736 LEU A C 1
ATOM 6069 O O . LEU A 1 736 ? 7.936 21.205 11.196 1.00 78.75 736 LEU A O 1
ATOM 6073 N N . SER A 1 737 ? 5.866 20.923 10.352 1.00 75.44 737 SER A N 1
ATOM 6074 C CA . SER A 1 737 ? 6.031 21.877 9.250 1.00 75.44 737 SER A CA 1
ATOM 6075 C C . SER A 1 737 ? 6.399 23.280 9.757 1.00 75.44 737 SER A C 1
ATOM 6077 O O . SER A 1 737 ? 7.379 23.869 9.294 1.00 75.44 737 SER A O 1
ATOM 6079 N N . ALA A 1 738 ? 5.706 23.793 10.784 1.00 79.00 738 ALA A N 1
ATOM 6080 C CA . ALA A 1 738 ? 6.018 25.087 11.402 1.00 79.00 738 ALA A CA 1
ATOM 6081 C C . ALA A 1 738 ? 7.420 25.125 12.036 1.00 79.00 738 ALA A C 1
ATOM 6083 O O . ALA A 1 738 ? 8.114 26.140 11.956 1.00 79.00 738 ALA A O 1
ATOM 6084 N N . LYS A 1 739 ? 7.869 24.007 12.620 1.00 80.38 739 LYS A N 1
ATOM 6085 C CA . LYS A 1 739 ? 9.227 23.835 13.158 1.00 80.38 739 LYS A CA 1
ATOM 6086 C C . LYS A 1 739 ? 10.277 23.524 12.078 1.00 80.38 739 LYS A C 1
ATOM 6088 O O . LYS A 1 739 ? 11.435 23.304 12.428 1.00 80.38 739 LYS A O 1
ATOM 6093 N N . LYS A 1 740 ? 9.905 23.522 10.788 1.00 75.50 740 LYS A N 1
ATOM 6094 C CA . LYS A 1 740 ? 10.763 23.135 9.650 1.00 75.50 740 LYS A CA 1
ATOM 6095 C C . LYS A 1 740 ? 11.402 21.752 9.846 1.00 75.50 740 LYS A C 1
ATOM 6097 O O . LYS A 1 740 ? 12.579 21.560 9.558 1.00 75.50 740 LYS A O 1
ATOM 6102 N N . LYS A 1 741 ? 10.624 20.820 10.390 1.00 75.31 741 LYS A N 1
ATOM 6103 C CA . LYS A 1 741 ? 10.960 19.406 10.553 1.00 75.31 741 LYS A CA 1
ATOM 6104 C C . LYS A 1 741 ? 10.173 18.575 9.536 1.00 75.31 741 LYS A C 1
ATOM 6106 O O . LYS A 1 741 ? 9.147 19.031 9.021 1.00 75.31 741 LYS A O 1
ATOM 6111 N N . ASP A 1 742 ? 10.643 17.360 9.281 1.00 70.81 742 ASP A N 1
ATOM 6112 C CA . ASP A 1 742 ? 9.974 16.378 8.421 1.00 70.81 742 ASP A CA 1
ATOM 6113 C C . ASP A 1 742 ? 8.513 16.162 8.852 1.00 70.81 742 ASP A C 1
ATOM 6115 O O . ASP A 1 742 ? 8.142 16.393 10.000 1.00 70.81 742 ASP A O 1
ATOM 6119 N N . HIS A 1 743 ? 7.635 15.763 7.943 1.00 71.38 743 HIS A N 1
ATOM 6120 C CA . HIS A 1 743 ? 6.230 15.517 8.270 1.00 71.38 743 HIS A CA 1
ATOM 6121 C C . HIS A 1 743 ? 5.555 14.686 7.183 1.00 71.38 743 HIS A C 1
ATOM 6123 O O . HIS A 1 743 ? 6.082 14.538 6.084 1.00 71.38 743 HIS A O 1
ATOM 6129 N N . ILE A 1 744 ? 4.362 14.163 7.480 1.00 71.69 744 ILE A N 1
ATOM 6130 C CA . ILE A 1 744 ? 3.481 13.620 6.440 1.00 71.69 744 ILE A CA 1
ATOM 6131 C C . ILE A 1 744 ? 3.048 14.776 5.546 1.00 71.69 744 ILE A C 1
ATOM 6133 O O . ILE A 1 744 ? 2.417 15.724 6.033 1.00 71.69 744 ILE A O 1
ATOM 6137 N N . ASP A 1 745 ? 3.345 14.668 4.255 1.00 70.62 745 ASP A N 1
ATOM 6138 C CA . ASP A 1 745 ? 2.957 15.666 3.271 1.00 70.62 745 ASP A CA 1
ATOM 6139 C C . ASP A 1 745 ? 1.744 15.205 2.452 1.00 70.62 745 ASP A C 1
ATOM 6141 O O . ASP A 1 745 ? 1.349 14.036 2.422 1.00 70.62 745 ASP A O 1
ATOM 6145 N N . LEU A 1 746 ? 1.081 16.158 1.815 1.00 69.56 746 LEU A N 1
ATOM 6146 C CA . LEU A 1 746 ? 0.019 15.885 0.867 1.00 69.56 746 LEU A CA 1
ATOM 6147 C C . LEU A 1 746 ? 0.561 16.128 -0.529 1.00 69.56 746 LEU A C 1
ATOM 6149 O O . LEU A 1 746 ? 0.998 17.229 -0.847 1.00 69.56 746 LEU A O 1
ATOM 6153 N N . TYR A 1 747 ? 0.530 15.072 -1.331 1.00 68.62 747 TYR A N 1
ATOM 6154 C CA . TYR A 1 747 ? 1.198 15.027 -2.616 1.00 68.62 747 TYR A CA 1
ATOM 6155 C C . TYR A 1 747 ? 0.174 14.947 -3.742 1.00 68.62 747 TYR A C 1
ATOM 6157 O O . TYR A 1 747 ? -0.697 14.072 -3.736 1.00 68.62 747 TYR A O 1
ATOM 6165 N N . THR A 1 748 ? 0.331 15.829 -4.722 1.00 71.06 748 THR A N 1
ATOM 6166 C CA . THR A 1 748 ? -0.308 15.740 -6.032 1.00 71.06 748 THR A CA 1
ATOM 6167 C C . THR A 1 748 ? 0.792 15.817 -7.093 1.00 71.06 748 THR A C 1
ATOM 6169 O O . THR A 1 748 ? 1.746 16.578 -6.948 1.00 71.06 748 THR A O 1
ATOM 6172 N N . ILE A 1 749 ? 0.688 15.031 -8.165 1.00 71.56 749 ILE A N 1
ATOM 6173 C CA . ILE A 1 749 ? 1.627 15.139 -9.289 1.00 71.56 749 ILE A CA 1
ATOM 6174 C C . ILE A 1 749 ? 1.367 16.438 -10.051 1.00 71.56 749 ILE A C 1
ATOM 6176 O O . ILE A 1 749 ? 0.219 16.740 -10.381 1.00 71.56 749 ILE A O 1
ATOM 6180 N N . ALA A 1 750 ? 2.434 17.176 -10.368 1.00 75.69 750 ALA A N 1
ATOM 6181 C CA . ALA A 1 750 ? 2.350 18.351 -11.227 1.00 75.69 750 ALA A CA 1
ATOM 6182 C C . ALA A 1 750 ? 1.740 17.979 -12.599 1.00 75.69 750 ALA A C 1
ATOM 6184 O O . ALA A 1 750 ? 2.132 16.965 -13.184 1.00 75.69 750 ALA A O 1
ATOM 6185 N N . PRO A 1 751 ? 0.813 18.774 -13.165 1.00 81.19 751 PRO A N 1
ATOM 6186 C CA . PRO A 1 751 ? 0.130 18.434 -14.414 1.00 81.19 751 PRO A CA 1
ATOM 6187 C C . PRO A 1 751 ? 1.067 18.111 -15.587 1.00 81.19 751 PRO A C 1
ATOM 6189 O O . PRO A 1 751 ? 0.750 17.246 -16.399 1.00 81.19 751 PRO A O 1
ATOM 6192 N N . THR A 1 752 ? 2.224 18.770 -15.668 1.00 80.94 752 THR A N 1
ATOM 6193 C CA . THR A 1 752 ? 3.263 18.514 -16.679 1.00 80.94 752 THR A CA 1
ATOM 6194 C C . THR A 1 752 ? 3.835 17.102 -16.557 1.00 80.94 752 THR A C 1
ATOM 6196 O O . THR A 1 752 ? 3.800 16.334 -17.517 1.00 80.94 752 THR A O 1
ATOM 6199 N N . LEU A 1 753 ? 4.262 16.713 -15.355 1.00 80.75 753 LEU A N 1
ATOM 6200 C CA . LEU A 1 753 ? 4.797 15.382 -15.071 1.00 80.75 753 LEU A CA 1
ATOM 6201 C C . LEU A 1 753 ? 3.741 14.285 -15.262 1.00 80.75 753 LEU A C 1
ATOM 6203 O O . LEU A 1 753 ? 4.039 13.220 -15.799 1.00 80.75 753 LEU A O 1
ATOM 6207 N N . ARG A 1 754 ? 2.481 14.567 -14.906 1.00 81.88 754 ARG A N 1
ATOM 6208 C CA . ARG A 1 754 ? 1.360 13.654 -15.160 1.00 81.88 754 ARG A CA 1
ATOM 6209 C C . ARG A 1 754 ? 1.202 13.355 -16.652 1.00 81.88 754 ARG A C 1
ATOM 6211 O O . ARG A 1 754 ? 1.043 12.192 -17.007 1.00 81.88 754 ARG A O 1
ATOM 6218 N N . LYS A 1 755 ? 1.304 14.365 -17.523 1.00 87.00 755 LYS A N 1
ATOM 6219 C CA . LYS A 1 755 ? 1.253 14.161 -18.981 1.00 87.00 755 LYS A CA 1
ATOM 6220 C C . LYS A 1 755 ? 2.424 13.320 -19.494 1.00 87.00 755 LYS A C 1
ATOM 6222 O O . LYS A 1 755 ? 2.221 12.493 -20.374 1.00 87.00 755 LYS A O 1
ATOM 6227 N N . ILE A 1 756 ? 3.628 13.492 -18.940 1.00 87.81 756 ILE A N 1
ATOM 6228 C CA . ILE A 1 756 ? 4.794 12.656 -19.284 1.00 87.81 756 ILE A CA 1
ATOM 6229 C C . ILE A 1 756 ? 4.535 11.192 -18.903 1.00 87.81 756 ILE A C 1
ATOM 6231 O O . ILE A 1 756 ? 4.853 10.288 -19.673 1.00 87.81 756 ILE A O 1
ATOM 6235 N N . TYR A 1 757 ? 3.924 10.943 -17.744 1.00 85.25 757 TYR A N 1
ATOM 6236 C CA . TYR A 1 757 ? 3.563 9.589 -17.318 1.00 85.25 757 TYR A CA 1
ATOM 6237 C C . TYR A 1 757 ? 2.462 8.985 -18.195 1.00 85.25 757 TYR A C 1
ATOM 6239 O O . TYR A 1 757 ? 2.611 7.861 -18.660 1.00 85.25 757 TYR A O 1
ATOM 6247 N N . GLU A 1 758 ? 1.411 9.743 -18.511 1.00 85.25 758 GLU A N 1
ATOM 6248 C CA . GLU A 1 758 ? 0.360 9.315 -19.446 1.00 85.25 758 GLU A CA 1
ATOM 6249 C C . GLU A 1 758 ? 0.932 9.025 -20.849 1.00 85.25 758 GLU A C 1
ATOM 6251 O O . GLU A 1 758 ? 0.543 8.052 -21.497 1.00 85.25 758 GLU A O 1
ATOM 6256 N N . TYR A 1 759 ? 1.907 9.813 -21.308 1.00 87.06 759 TYR A N 1
ATOM 6257 C CA . TYR A 1 759 ? 2.642 9.547 -22.545 1.00 87.06 759 TYR A CA 1
ATOM 6258 C C . TYR A 1 759 ? 3.470 8.255 -22.458 1.00 87.06 759 TYR A C 1
ATOM 6260 O O . TYR A 1 759 ? 3.471 7.450 -23.389 1.00 87.06 759 TYR A O 1
ATOM 6268 N N . ASN A 1 760 ? 4.141 8.016 -21.327 1.00 87.25 760 ASN A N 1
ATOM 6269 C CA . ASN A 1 760 ? 4.931 6.809 -21.098 1.00 87.25 760 ASN A CA 1
ATOM 6270 C C . ASN A 1 760 ? 4.083 5.531 -21.068 1.00 87.25 760 ASN A C 1
ATOM 6272 O O . ASN A 1 760 ? 4.480 4.530 -21.665 1.00 87.25 760 ASN A O 1
ATOM 6276 N N . GLU A 1 761 ? 2.920 5.573 -20.416 1.00 85.75 761 GLU A N 1
ATOM 6277 C CA . GLU A 1 761 ? 1.979 4.449 -20.341 1.00 85.75 761 GLU A CA 1
ATOM 6278 C C . GLU A 1 761 ? 1.515 3.997 -21.731 1.00 85.75 761 GLU A C 1
ATOM 6280 O O . GLU A 1 761 ? 1.474 2.798 -22.044 1.00 85.75 761 GLU A O 1
ATOM 6285 N N . ASN A 1 762 ? 1.268 4.971 -22.609 1.00 87.19 762 ASN A N 1
ATOM 6286 C CA . ASN A 1 762 ? 0.866 4.744 -23.994 1.00 87.19 762 ASN A CA 1
ATOM 6287 C C . ASN A 1 762 ? 2.036 4.390 -24.927 1.00 87.19 762 ASN A C 1
ATOM 6289 O O . ASN A 1 762 ? 1.814 4.076 -26.097 1.00 87.19 762 ASN A O 1
ATOM 6293 N N . SER A 1 763 ? 3.277 4.392 -24.432 1.00 88.75 763 SER A N 1
ATOM 6294 C CA . SER A 1 763 ? 4.442 3.994 -25.217 1.00 88.75 763 SER A CA 1
ATOM 6295 C C . SER A 1 763 ? 4.613 2.474 -25.232 1.00 88.75 763 SER A C 1
ATOM 6297 O O . SER A 1 763 ? 4.625 1.803 -24.190 1.00 88.75 763 SER A O 1
ATOM 6299 N N . PHE A 1 764 ? 4.758 1.912 -26.431 1.00 91.62 764 PHE A N 1
ATOM 6300 C CA . PHE A 1 764 ? 4.956 0.473 -26.632 1.00 91.62 764 PHE A CA 1
ATOM 6301 C C . PHE A 1 764 ? 6.420 0.078 -26.855 1.00 91.62 764 PHE A C 1
ATOM 6303 O O . PHE A 1 764 ? 6.756 -1.096 -26.682 1.00 91.62 764 PHE A O 1
ATOM 6310 N N . LEU A 1 765 ? 7.291 1.028 -27.208 1.00 93.81 765 LEU A N 1
ATOM 6311 C CA . LEU A 1 765 ? 8.723 0.788 -27.389 1.00 93.81 765 LEU A CA 1
ATOM 6312 C C . LEU A 1 765 ? 9.391 0.480 -26.040 1.00 93.81 765 LEU A C 1
ATOM 6314 O O . LEU A 1 765 ? 9.225 1.228 -25.081 1.00 93.81 765 LEU A O 1
ATOM 6318 N N . ALA A 1 766 ? 10.204 -0.571 -25.973 1.00 93.00 766 ALA A N 1
ATOM 6319 C CA . ALA A 1 766 ? 10.983 -0.953 -24.803 1.00 93.00 766 ALA A CA 1
ATOM 6320 C C . ALA A 1 766 ? 12.245 -0.083 -24.687 1.00 93.00 766 ALA A C 1
ATOM 6322 O O . ALA A 1 766 ? 13.335 -0.467 -25.117 1.00 93.00 766 ALA A O 1
ATOM 6323 N N . HIS A 1 767 ? 12.089 1.089 -24.077 1.00 93.62 767 HIS A N 1
ATOM 6324 C CA . HIS A 1 767 ? 13.144 2.087 -23.896 1.00 93.62 767 HIS A CA 1
ATOM 6325 C C . HIS A 1 767 ? 13.313 2.476 -22.421 1.00 93.62 767 HIS A C 1
ATOM 6327 O O . HIS A 1 767 ? 12.587 1.981 -21.555 1.00 93.62 767 HIS A O 1
ATOM 6333 N N . ARG A 1 768 ? 14.273 3.359 -22.132 1.00 93.12 768 ARG A N 1
ATOM 6334 C CA . ARG A 1 768 ? 14.408 4.051 -20.846 1.00 93.12 768 ARG A CA 1
ATOM 6335 C C . ARG A 1 768 ? 14.195 5.551 -20.983 1.00 93.12 768 ARG A C 1
ATOM 6337 O O . ARG A 1 768 ? 14.474 6.130 -22.037 1.00 93.12 768 ARG A O 1
ATOM 6344 N N . ILE A 1 769 ? 13.729 6.159 -19.898 1.00 93.00 769 ILE A N 1
ATOM 6345 C CA . ILE A 1 769 ? 13.692 7.612 -19.736 1.00 93.00 769 ILE A CA 1
ATOM 6346 C C . ILE A 1 769 ? 14.707 7.983 -18.660 1.00 93.00 769 ILE A C 1
ATOM 6348 O O . ILE A 1 769 ? 14.650 7.429 -17.566 1.00 93.00 769 ILE A O 1
ATOM 6352 N N . LEU A 1 770 ? 15.621 8.902 -18.963 1.00 91.31 770 LEU A N 1
ATOM 6353 C CA . LEU A 1 770 ? 16.524 9.485 -17.976 1.00 91.31 770 LEU A CA 1
ATOM 6354 C C . LEU A 1 770 ? 15.861 10.712 -17.355 1.00 91.31 770 LEU A C 1
ATOM 6356 O O . LEU A 1 770 ? 15.535 11.654 -18.070 1.00 91.31 770 LEU A O 1
ATOM 6360 N N . PHE A 1 771 ? 15.695 10.721 -16.037 1.00 88.12 771 PHE A N 1
ATOM 6361 C CA . PHE A 1 771 ? 15.231 11.897 -15.304 1.00 88.12 771 PHE A CA 1
ATOM 6362 C C . PHE A 1 771 ? 16.427 12.621 -14.694 1.00 88.12 771 PHE A C 1
ATOM 6364 O O . PHE A 1 771 ? 17.229 12.003 -13.993 1.00 88.12 771 PHE A O 1
ATOM 6371 N N . LEU A 1 772 ? 16.547 13.916 -14.979 1.00 85.25 772 LEU A N 1
ATOM 6372 C CA . LEU A 1 772 ? 17.599 14.780 -14.458 1.00 85.25 772 LEU A CA 1
ATOM 6373 C C . LEU A 1 772 ? 17.005 15.794 -13.472 1.00 85.25 772 LEU A C 1
ATOM 6375 O O . LEU A 1 772 ? 16.020 16.444 -13.828 1.00 85.25 772 LEU A O 1
ATOM 6379 N N . PRO A 1 773 ? 17.593 15.960 -12.273 1.00 79.69 773 PRO A N 1
ATOM 6380 C CA . PRO A 1 773 ? 18.775 15.250 -11.765 1.00 79.69 773 PRO A CA 1
ATOM 6381 C C . PRO A 1 773 ? 18.487 13.788 -11.371 1.00 79.69 773 PRO A C 1
ATOM 6383 O O . PRO A 1 773 ? 17.356 13.425 -11.042 1.00 79.69 773 PRO A O 1
ATOM 6386 N N . THR A 1 774 ? 19.526 12.943 -11.340 1.00 72.81 774 THR A N 1
ATOM 6387 C CA . THR A 1 774 ? 19.399 11.496 -11.068 1.00 72.81 774 THR A CA 1
ATOM 6388 C C . THR A 1 774 ? 19.328 11.160 -9.563 1.00 72.81 774 THR A C 1
ATOM 6390 O O . THR A 1 774 ? 19.969 10.229 -9.074 1.00 72.81 774 THR A O 1
ATOM 6393 N N . ALA A 1 775 ? 18.539 11.908 -8.788 1.00 68.31 775 ALA A N 1
ATOM 6394 C CA . ALA A 1 775 ? 18.457 11.782 -7.326 1.00 68.31 775 ALA A CA 1
ATOM 6395 C C . ALA A 1 775 ? 17.460 10.700 -6.878 1.00 68.31 775 ALA A C 1
ATOM 6397 O O . ALA A 1 775 ? 16.305 10.777 -7.253 1.00 68.31 775 ALA A O 1
ATOM 6398 N N . PHE A 1 776 ? 17.836 9.728 -6.037 1.00 61.72 776 PHE A N 1
ATOM 6399 C CA . PHE A 1 776 ? 16.927 8.651 -5.577 1.00 61.72 776 PHE A CA 1
ATOM 6400 C C . PHE A 1 776 ? 15.823 9.102 -4.605 1.00 61.72 776 PHE A C 1
ATOM 6402 O O . PHE A 1 776 ? 14.707 8.581 -4.669 1.00 61.72 776 PHE A O 1
ATOM 6409 N N . SER A 1 777 ? 16.134 10.066 -3.736 1.00 67.88 777 SER A N 1
ATOM 6410 C CA . SER A 1 777 ? 15.215 10.641 -2.746 1.00 67.88 777 SER A CA 1
ATOM 6411 C C . SER A 1 777 ? 15.210 12.169 -2.896 1.00 67.88 777 SER A C 1
ATOM 6413 O O . SER A 1 777 ? 15.812 12.871 -2.079 1.00 67.88 777 SER A O 1
ATOM 6415 N N . PRO A 1 778 ? 14.667 12.696 -4.014 1.00 68.25 778 PRO A N 1
ATOM 6416 C CA . PRO A 1 778 ? 14.721 14.120 -4.305 1.00 68.25 778 PRO A CA 1
ATOM 6417 C C . PRO A 1 778 ? 13.900 14.926 -3.300 1.00 68.25 778 PRO A C 1
ATOM 6419 O O . PRO A 1 778 ? 12.786 14.547 -2.933 1.00 68.25 778 PRO A O 1
ATOM 6422 N N . ASP A 1 779 ? 14.437 16.083 -2.930 1.00 70.69 779 ASP A N 1
ATOM 6423 C CA . ASP A 1 779 ? 13.694 17.122 -2.228 1.00 70.69 779 ASP A CA 1
ATOM 6424 C C . ASP A 1 779 ? 12.945 17.966 -3.248 1.00 70.69 779 ASP A C 1
ATOM 6426 O O . ASP A 1 779 ? 13.553 18.555 -4.138 1.00 70.69 779 ASP A O 1
ATOM 6430 N N . TYR A 1 780 ? 11.631 18.068 -3.113 1.00 74.44 780 TYR A N 1
ATOM 6431 C CA . TYR A 1 780 ? 10.803 18.860 -4.007 1.00 74.44 780 TYR A CA 1
ATOM 6432 C C . TYR A 1 780 ? 10.769 20.333 -3.605 1.00 74.44 780 TYR A C 1
ATOM 6434 O O . TYR A 1 780 ? 10.582 20.680 -2.431 1.00 74.44 780 TYR A O 1
ATOM 6442 N N . LEU A 1 781 ? 10.869 21.216 -4.599 1.00 74.56 781 LEU A N 1
ATOM 6443 C CA . LEU A 1 781 ? 10.604 22.638 -4.439 1.00 74.56 781 LEU A CA 1
ATOM 6444 C C . LEU A 1 781 ? 9.156 22.841 -3.964 1.00 74.56 781 LEU A C 1
ATOM 6446 O O . LEU A 1 781 ? 8.228 22.276 -4.545 1.00 74.56 781 LEU A O 1
ATOM 6450 N N . PRO A 1 782 ? 8.919 23.668 -2.932 1.00 73.00 782 PRO A N 1
ATOM 6451 C CA . PRO A 1 782 ? 7.577 23.934 -2.444 1.00 73.00 782 PRO A CA 1
ATOM 6452 C C . PRO A 1 782 ? 6.766 24.671 -3.514 1.00 73.00 782 PRO A C 1
ATOM 6454 O O . PRO A 1 782 ? 7.077 25.805 -3.876 1.00 73.00 782 PRO A O 1
ATOM 6457 N N . ASN A 1 783 ? 5.700 24.032 -3.982 1.00 72.50 783 ASN A N 1
ATOM 6458 C CA . ASN A 1 783 ? 4.771 24.545 -4.983 1.00 72.50 783 ASN A CA 1
ATOM 6459 C C . ASN A 1 783 ? 3.314 24.209 -4.586 1.00 72.50 783 ASN A C 1
ATOM 6461 O O . ASN A 1 783 ? 3.036 23.780 -3.463 1.00 72.50 783 ASN A O 1
ATOM 6465 N N . GLU A 1 784 ? 2.345 24.463 -5.469 1.00 72.62 784 GLU A N 1
ATOM 6466 C CA . GLU A 1 784 ? 0.926 24.203 -5.172 1.00 72.62 784 GLU A CA 1
ATOM 6467 C C . GLU A 1 784 ? 0.567 22.703 -5.104 1.00 72.62 784 GLU A C 1
ATOM 6469 O O . GLU A 1 784 ? -0.390 22.331 -4.417 1.00 72.62 784 GLU A O 1
ATOM 6474 N N . TYR A 1 785 ? 1.366 21.847 -5.747 1.00 69.69 785 TYR A N 1
ATOM 6475 C CA . TYR A 1 785 ? 1.180 20.396 -5.852 1.00 69.69 785 TYR A CA 1
ATOM 6476 C C . TYR A 1 785 ? 1.962 19.607 -4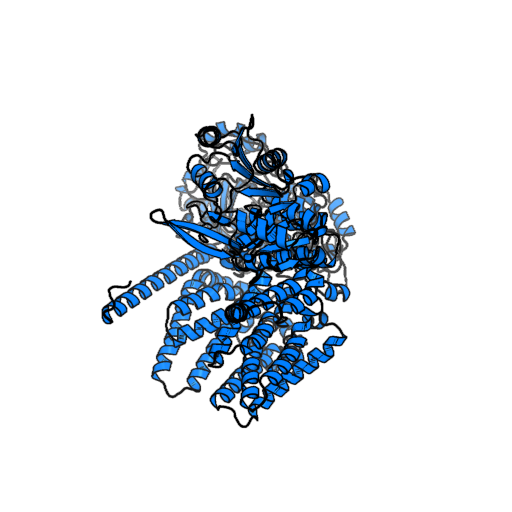.789 1.00 69.69 785 TYR A C 1
ATOM 6478 O O . TYR A 1 785 ? 1.543 18.517 -4.397 1.00 69.69 785 TYR A O 1
ATOM 6486 N N . GLN A 1 786 ? 3.076 20.162 -4.305 1.00 67.62 786 GLN A N 1
ATOM 6487 C CA . GLN A 1 786 ? 4.024 19.530 -3.384 1.00 67.62 786 GLN A CA 1
ATOM 6488 C C . GLN A 1 786 ? 4.458 20.548 -2.320 1.00 67.62 786 GLN A C 1
ATOM 6490 O O . GLN A 1 786 ? 4.990 21.608 -2.652 1.00 67.62 786 GLN A O 1
ATOM 6495 N N .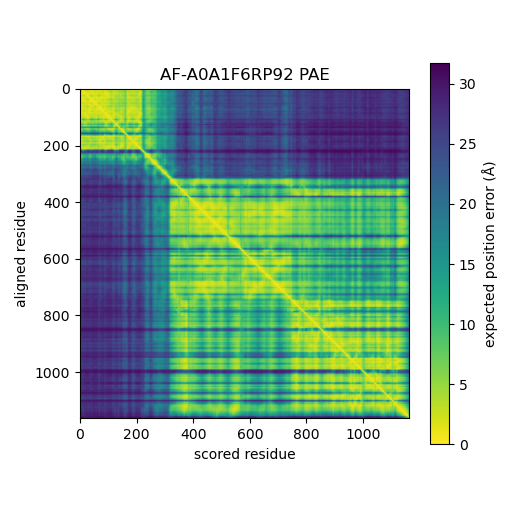 ARG A 1 787 ? 4.263 20.260 -1.027 1.00 62.00 787 ARG A N 1
ATOM 6496 C CA . ARG A 1 787 ? 4.660 21.177 0.052 1.00 62.00 787 ARG A CA 1
ATOM 6497 C C . ARG A 1 787 ? 5.887 20.653 0.783 1.00 62.00 787 ARG A C 1
ATOM 6499 O O . ARG A 1 787 ? 5.799 20.228 1.928 1.00 62.00 787 ARG A O 1
ATOM 6506 N N . LYS A 1 788 ? 7.064 20.874 0.189 1.00 58.09 788 LYS A N 1
ATOM 6507 C CA . LYS A 1 788 ? 8.340 20.645 0.886 1.00 58.09 788 LYS A CA 1
ATOM 6508 C C . LYS A 1 788 ? 8.478 19.174 1.326 1.00 58.09 788 LYS A C 1
ATOM 6510 O O . LYS A 1 788 ? 8.769 18.887 2.485 1.00 58.09 788 LYS A O 1
ATOM 6515 N N . ALA A 1 789 ? 8.228 18.274 0.379 1.00 58.78 789 ALA A N 1
ATOM 6516 C CA . ALA A 1 789 ? 8.422 16.842 0.532 1.00 58.78 789 ALA A CA 1
ATOM 6517 C C . ALA A 1 789 ? 9.788 16.439 -0.027 1.00 58.78 789 ALA A C 1
ATOM 6519 O O . ALA A 1 789 ? 10.149 16.832 -1.125 1.00 58.78 789 ALA A O 1
ATOM 6520 N N . GLN A 1 790 ? 10.515 15.629 0.714 1.00 56.75 790 GLN A N 1
ATOM 6521 C CA . GLN A 1 790 ? 11.487 14.667 0.228 1.00 56.75 790 GLN A CA 1
ATOM 6522 C C . GLN A 1 790 ? 10.736 13.356 -0.022 1.00 56.75 790 GLN A C 1
ATOM 6524 O O . GLN A 1 790 ? 9.699 13.105 0.581 1.00 56.75 790 GLN A O 1
ATOM 6529 N N . GLY A 1 791 ? 11.169 12.495 -0.922 1.00 60.38 791 GLY A N 1
ATOM 6530 C CA . GLY A 1 791 ? 10.515 11.195 -1.049 1.00 60.38 791 GLY A CA 1
ATOM 6531 C C . GLY A 1 791 ? 11.112 10.368 -2.156 1.00 60.38 791 GLY A C 1
ATOM 6532 O O . GLY A 1 791 ? 11.780 10.907 -3.029 1.00 60.38 791 GLY A O 1
ATOM 6533 N N . GLY A 1 792 ? 10.853 9.060 -2.133 1.00 60.28 792 GLY A N 1
ATOM 6534 C CA . GLY A 1 792 ? 11.324 8.172 -3.193 1.00 60.28 792 GLY A CA 1
ATOM 6535 C C . GLY A 1 792 ? 10.889 8.667 -4.576 1.00 60.28 792 GLY A C 1
ATOM 6536 O O . GLY A 1 792 ? 9.792 9.213 -4.725 1.00 60.28 792 GLY A O 1
ATOM 6537 N N . GLN A 1 793 ? 11.750 8.477 -5.578 1.00 67.75 793 GLN A N 1
ATOM 6538 C CA . GLN A 1 793 ? 11.468 8.875 -6.958 1.00 67.75 793 GLN A CA 1
ATOM 6539 C C . GLN A 1 793 ? 10.125 8.293 -7.443 1.00 67.75 793 GLN A C 1
ATOM 6541 O O . GLN A 1 793 ? 10.005 7.065 -7.572 1.00 67.75 793 GLN A O 1
ATOM 6546 N N . PRO A 1 794 ? 9.114 9.138 -7.728 1.00 68.56 794 PRO A N 1
ATOM 6547 C CA . PRO A 1 794 ? 7.815 8.701 -8.212 1.00 68.56 794 PRO A CA 1
ATOM 6548 C C . PRO A 1 794 ? 7.982 7.836 -9.469 1.00 68.56 794 PRO A C 1
ATOM 6550 O O . PRO A 1 794 ? 7.314 6.817 -9.612 1.00 68.56 794 PRO A O 1
ATOM 6553 N N . GLU A 1 795 ? 8.935 8.157 -10.335 1.00 75.25 795 GLU A N 1
ATOM 6554 C CA . GLU A 1 795 ? 9.225 7.462 -11.586 1.00 75.25 795 GLU A CA 1
ATOM 6555 C C . GLU A 1 795 ? 9.399 5.948 -11.438 1.00 75.25 795 GLU A C 1
ATOM 6557 O O . GLU A 1 795 ? 8.910 5.195 -12.280 1.00 75.25 795 GLU A O 1
ATOM 6562 N N . TYR A 1 796 ? 10.034 5.487 -10.354 1.00 72.69 796 TYR A N 1
ATOM 6563 C CA . TYR A 1 796 ? 10.206 4.053 -10.085 1.00 72.69 796 TYR A CA 1
ATOM 6564 C C . TYR A 1 796 ? 8.891 3.313 -9.882 1.00 72.69 796 TYR A C 1
ATOM 6566 O O . TYR A 1 796 ? 8.829 2.093 -10.016 1.00 72.69 796 TYR A O 1
ATOM 6574 N N . SER A 1 797 ? 7.852 4.049 -9.518 1.00 69.62 797 SER A N 1
ATOM 6575 C CA . SER A 1 797 ? 6.559 3.491 -9.173 1.00 69.62 797 SER A CA 1
ATOM 6576 C C . SER A 1 797 ? 5.445 3.963 -10.114 1.00 69.62 797 SER A C 1
ATOM 6578 O O . SER A 1 797 ? 4.366 3.396 -10.054 1.00 69.62 797 SER A O 1
ATOM 6580 N N . TYR A 1 798 ? 5.686 4.940 -11.001 1.00 73.31 798 TYR A N 1
ATOM 6581 C CA . TYR A 1 798 ? 4.713 5.399 -12.006 1.00 73.31 798 TYR A CA 1
ATOM 6582 C C . TYR A 1 798 ? 5.016 4.958 -13.433 1.00 73.31 798 TYR A C 1
ATOM 6584 O O . TYR A 1 798 ? 4.092 4.918 -14.230 1.00 73.31 798 TYR A O 1
ATOM 6592 N N . LEU A 1 799 ? 6.273 4.676 -13.791 1.00 78.81 799 LEU A N 1
ATOM 6593 C CA . LEU A 1 799 ? 6.606 4.443 -15.194 1.00 78.81 799 LEU A CA 1
ATOM 6594 C C . LEU A 1 799 ? 6.482 2.972 -15.595 1.00 78.81 799 LEU A C 1
ATOM 6596 O O . LEU A 1 799 ? 7.131 2.082 -15.026 1.00 78.81 799 LEU A O 1
ATOM 6600 N N . LYS A 1 800 ? 5.751 2.735 -16.683 1.00 83.94 800 LYS A N 1
ATOM 6601 C CA . LYS A 1 800 ? 5.787 1.485 -17.444 1.00 83.94 800 LYS A CA 1
ATOM 6602 C C . LYS A 1 800 ? 7.164 1.199 -18.043 1.00 83.94 800 LYS A C 1
ATOM 6604 O O . LYS A 1 800 ? 7.646 0.062 -17.954 1.00 83.94 800 LYS A O 1
ATOM 6609 N N . ASN A 1 801 ? 7.822 2.201 -18.631 1.00 87.75 801 ASN A N 1
ATOM 6610 C CA . ASN A 1 801 ? 9.195 2.056 -19.127 1.00 87.75 801 ASN A CA 1
ATOM 6611 C C . ASN A 1 801 ? 10.215 2.554 -18.092 1.00 87.75 801 ASN A C 1
ATOM 6613 O O . ASN A 1 801 ? 10.046 3.638 -17.543 1.00 87.75 801 ASN A O 1
ATOM 6617 N N . PRO A 1 802 ? 11.275 1.783 -17.802 1.00 86.62 802 PRO A N 1
ATOM 6618 C CA . PRO A 1 802 ? 12.110 2.046 -16.640 1.00 86.62 802 PRO A CA 1
ATOM 6619 C C . PRO A 1 802 ? 12.978 3.308 -16.756 1.00 86.62 802 PRO A C 1
ATOM 6621 O O . PRO A 1 802 ? 13.375 3.722 -17.843 1.00 86.62 802 PRO A O 1
ATOM 6624 N N . THR A 1 803 ? 13.339 3.856 -15.596 1.00 87.56 803 THR A N 1
ATOM 6625 C CA . THR A 1 803 ? 14.373 4.888 -15.402 1.00 87.56 803 THR A CA 1
ATOM 6626 C C . THR A 1 803 ? 15.559 4.332 -14.594 1.00 87.56 803 THR A C 1
ATOM 6628 O O . THR A 1 803 ? 15.537 3.178 -14.139 1.00 87.56 803 THR A O 1
ATOM 6631 N N . PHE A 1 804 ? 16.604 5.134 -14.404 1.00 84.81 804 PHE A N 1
ATOM 6632 C CA . PHE A 1 804 ? 17.763 4.829 -13.570 1.00 84.81 804 PHE A CA 1
ATOM 6633 C C . PHE A 1 804 ? 18.250 6.060 -12.786 1.00 84.81 804 PHE A C 1
ATOM 6635 O O . PHE A 1 804 ? 18.073 7.191 -13.228 1.00 84.81 804 PHE A O 1
ATOM 6642 N N . SER A 1 805 ? 18.866 5.830 -11.620 1.00 78.25 805 SER A N 1
ATOM 6643 C CA . SER A 1 805 ? 19.411 6.874 -10.740 1.00 78.25 805 SER A CA 1
ATOM 6644 C C . SER A 1 805 ? 20.780 6.490 -10.176 1.00 78.25 805 SER A C 1
ATOM 6646 O O . SER A 1 805 ? 21.106 5.299 -10.095 1.00 78.25 805 SER A O 1
ATOM 6648 N N . ALA A 1 806 ? 21.557 7.497 -9.758 1.00 71.19 806 ALA A N 1
ATOM 6649 C CA . ALA A 1 806 ? 22.935 7.352 -9.274 1.00 71.19 806 ALA A CA 1
ATOM 6650 C C . ALA A 1 806 ? 23.096 6.349 -8.119 1.00 71.19 806 ALA A C 1
ATOM 6652 O O . ALA A 1 806 ? 24.140 5.726 -7.963 1.00 71.19 806 ALA A O 1
ATOM 6653 N N . GLU A 1 807 ? 22.059 6.149 -7.305 1.00 66.94 807 GLU A N 1
ATOM 6654 C CA . GLU A 1 807 ? 22.142 5.263 -6.139 1.00 66.94 807 GLU A CA 1
ATOM 6655 C C . GLU A 1 807 ? 22.071 3.776 -6.454 1.00 66.94 807 GLU A C 1
ATOM 6657 O O . GLU A 1 807 ? 22.600 2.960 -5.701 1.00 66.94 807 GLU A O 1
ATOM 6662 N N . PHE A 1 808 ? 21.394 3.410 -7.540 1.00 65.88 808 PHE A N 1
ATOM 6663 C CA . PHE A 1 808 ? 21.281 2.011 -7.944 1.00 65.88 808 PHE A CA 1
ATOM 6664 C C . PHE A 1 808 ? 22.294 1.624 -9.003 1.00 65.88 808 PHE A C 1
ATOM 6666 O O . PHE A 1 808 ? 22.464 0.432 -9.256 1.00 65.88 808 PHE A O 1
ATOM 6673 N N . ASN A 1 809 ? 22.918 2.605 -9.654 1.00 75.19 809 ASN A N 1
ATOM 6674 C CA . ASN A 1 809 ? 23.763 2.338 -10.794 1.00 75.19 809 ASN A CA 1
ATOM 6675 C C . ASN A 1 809 ? 24.930 3.323 -10.894 1.00 75.19 809 ASN A C 1
ATOM 6677 O O . ASN A 1 809 ? 24.727 4.533 -10.948 1.00 75.19 809 ASN A O 1
ATOM 6681 N N . ALA A 1 810 ? 26.143 2.779 -10.995 1.00 76.00 810 ALA A N 1
ATOM 6682 C CA . ALA A 1 810 ? 27.363 3.567 -11.120 1.00 76.00 810 ALA A CA 1
ATOM 6683 C C . ALA A 1 810 ? 27.362 4.463 -12.370 1.00 76.00 810 ALA A C 1
ATOM 6685 O O . ALA A 1 810 ? 27.773 5.609 -12.277 1.00 76.00 810 ALA A O 1
ATOM 6686 N N . LEU A 1 811 ? 26.830 4.003 -13.512 1.00 84.62 811 LEU A N 1
ATOM 6687 C CA . LEU A 1 811 ? 26.768 4.806 -14.745 1.00 84.62 811 LEU A CA 1
ATOM 6688 C C . LEU A 1 811 ? 25.907 6.059 -14.564 1.00 84.62 811 LEU A C 1
ATOM 6690 O O . LEU A 1 811 ? 26.272 7.155 -14.975 1.00 84.62 811 LEU A O 1
ATOM 6694 N N . ALA A 1 812 ? 24.776 5.912 -13.880 1.00 80.25 812 ALA A N 1
ATOM 6695 C CA . ALA A 1 812 ? 23.933 7.049 -13.544 1.00 80.25 812 ALA A CA 1
ATOM 6696 C C . ALA A 1 812 ? 24.688 8.067 -12.670 1.00 80.25 812 ALA A C 1
ATOM 6698 O O . ALA A 1 812 ? 24.585 9.265 -12.911 1.00 80.25 812 ALA A O 1
ATOM 6699 N N . GLY A 1 813 ? 25.491 7.576 -11.718 1.00 78.50 813 GLY A N 1
ATOM 6700 C CA . GLY A 1 813 ? 26.375 8.400 -10.891 1.00 78.50 813 GLY A CA 1
ATOM 6701 C C . GLY A 1 813 ? 27.423 9.152 -11.707 1.00 78.50 813 GLY A C 1
ATOM 6702 O O . GLY A 1 813 ? 27.629 10.329 -11.461 1.00 78.50 813 GLY A O 1
ATOM 6703 N N . LEU A 1 814 ? 28.000 8.527 -12.739 1.00 84.88 814 LEU A N 1
ATOM 6704 C CA . LEU A 1 814 ? 28.972 9.188 -13.616 1.00 84.88 814 LEU A CA 1
ATOM 6705 C C . LEU A 1 814 ? 28.355 10.341 -14.422 1.00 84.88 814 LEU A C 1
ATOM 6707 O O . LEU A 1 814 ? 29.016 11.357 -14.622 1.00 84.88 814 LEU A O 1
ATOM 6711 N N . ILE A 1 815 ? 27.102 10.209 -14.882 1.00 83.19 815 ILE A N 1
ATOM 6712 C CA . ILE A 1 815 ? 26.384 11.339 -15.500 1.00 83.19 815 ILE A CA 1
ATOM 6713 C C . ILE A 1 815 ? 26.159 12.446 -14.467 1.00 83.19 815 ILE A C 1
ATOM 6715 O O . ILE A 1 815 ? 26.409 13.609 -14.776 1.00 83.19 815 ILE A O 1
ATOM 6719 N N . ASP A 1 816 ? 25.682 12.092 -13.267 1.00 78.81 816 ASP A N 1
ATOM 6720 C CA . ASP A 1 816 ? 25.439 13.058 -12.186 1.00 78.81 816 ASP A CA 1
ATOM 6721 C C . ASP A 1 816 ? 26.729 13.831 -11.879 1.00 78.81 816 ASP A C 1
ATOM 6723 O O . ASP A 1 816 ? 26.717 15.056 -11.920 1.00 78.81 816 ASP A O 1
ATOM 6727 N N . ASP A 1 817 ? 27.858 13.135 -11.711 1.00 79.44 817 ASP A N 1
ATOM 6728 C CA . ASP A 1 817 ? 29.176 13.729 -11.474 1.00 79.44 817 ASP A CA 1
ATOM 6729 C C . ASP A 1 817 ? 29.552 14.718 -12.588 1.00 79.44 817 ASP A C 1
ATOM 6731 O O . ASP A 1 817 ? 29.824 15.888 -12.307 1.00 79.44 817 ASP A O 1
ATOM 6735 N N . LYS A 1 818 ? 29.501 14.306 -13.862 1.00 84.06 818 LYS A N 1
ATOM 6736 C CA . LYS A 1 818 ? 29.838 15.195 -14.990 1.00 84.06 818 LYS A CA 1
ATOM 6737 C C . LYS A 1 818 ? 28.963 16.451 -15.020 1.00 84.06 818 LYS A C 1
ATOM 6739 O O . LYS A 1 818 ? 29.487 17.555 -15.176 1.00 84.06 818 LYS A O 1
ATOM 6744 N N . LEU A 1 819 ? 27.654 16.302 -14.803 1.00 81.19 819 LEU A N 1
ATOM 6745 C CA . LEU A 1 819 ? 26.715 17.426 -14.736 1.00 81.19 819 LEU A CA 1
ATOM 6746 C C . LEU A 1 819 ? 26.959 18.321 -13.510 1.00 81.19 819 LEU A C 1
ATOM 6748 O O . LEU A 1 819 ? 26.853 19.537 -13.612 1.00 81.19 819 LEU A O 1
ATOM 6752 N N . CYS A 1 820 ? 27.318 17.755 -12.359 1.00 77.38 820 CYS A N 1
ATOM 6753 C CA . CYS A 1 820 ? 27.617 18.492 -11.128 1.00 77.38 820 CYS A CA 1
ATOM 6754 C C . CYS A 1 820 ? 28.925 19.296 -11.210 1.00 77.38 820 CYS A C 1
ATOM 6756 O O . CYS A 1 820 ? 29.060 20.367 -10.602 1.00 77.38 820 CYS A O 1
ATOM 6758 N N . TYR A 1 821 ? 29.918 18.783 -11.939 1.00 79.69 821 TYR A N 1
ATOM 6759 C CA . TYR A 1 821 ? 31.198 19.457 -12.142 1.00 79.69 821 TYR A CA 1
ATOM 6760 C C . TYR A 1 821 ? 31.215 20.376 -13.370 1.00 79.69 821 TYR A C 1
ATOM 6762 O O . TYR A 1 821 ? 32.196 21.104 -13.533 1.00 79.69 821 TYR A O 1
ATOM 6770 N N . ASN A 1 822 ? 30.120 20.436 -14.141 1.00 81.69 822 ASN A N 1
ATOM 6771 C CA . ASN A 1 822 ? 30.036 21.110 -15.442 1.00 81.69 822 ASN A CA 1
ATOM 6772 C C . ASN A 1 822 ? 31.181 20.663 -16.372 1.00 81.69 822 ASN A C 1
ATOM 6774 O O . ASN A 1 822 ? 31.795 21.480 -17.059 1.00 81.69 822 ASN A O 1
ATOM 6778 N N . GLU A 1 823 ? 31.519 19.373 -16.324 1.00 83.69 823 GLU A N 1
ATOM 6779 C CA . GLU A 1 823 ? 32.544 18.777 -17.176 1.00 83.69 823 GLU A CA 1
ATOM 6780 C C . GLU A 1 823 ? 31.956 18.457 -18.549 1.00 83.69 823 GLU A C 1
ATOM 6782 O O . GLU A 1 823 ? 30.860 17.907 -18.658 1.00 83.69 823 GLU A O 1
ATOM 6787 N N . GLU A 1 824 ? 32.700 18.769 -19.607 1.00 81.94 824 GLU A N 1
ATOM 6788 C CA . GLU A 1 824 ? 32.286 18.444 -20.969 1.00 81.94 824 GLU A CA 1
ATOM 6789 C C . GLU A 1 824 ? 32.400 16.934 -21.230 1.00 81.94 824 GLU A C 1
ATOM 6791 O O . GLU A 1 824 ? 33.414 16.302 -20.925 1.00 81.94 824 GLU A O 1
ATOM 6796 N N . PHE A 1 825 ? 31.346 16.355 -21.807 1.00 89.81 825 PHE A N 1
ATOM 6797 C CA . PHE A 1 825 ? 31.309 14.984 -22.315 1.00 89.81 825 PHE A CA 1
ATOM 6798 C C . PHE A 1 825 ? 30.229 14.858 -23.397 1.00 89.81 825 PHE A C 1
ATOM 6800 O O . PHE A 1 825 ? 29.288 15.654 -23.450 1.00 89.81 825 PHE A O 1
ATOM 6807 N N . ASP A 1 826 ? 30.338 13.844 -24.254 1.00 91.69 826 ASP A N 1
ATOM 6808 C CA . ASP A 1 826 ? 29.325 13.560 -25.270 1.00 91.69 826 ASP A CA 1
ATOM 6809 C C . ASP A 1 826 ? 28.128 12.829 -24.640 1.00 91.69 826 ASP A C 1
ATOM 6811 O O . ASP A 1 826 ? 28.092 11.596 -24.517 1.00 91.69 826 ASP A O 1
ATOM 6815 N N . LEU A 1 827 ? 27.134 13.617 -24.220 1.00 91.44 827 LEU A N 1
ATOM 6816 C CA . LEU A 1 827 ? 25.907 13.118 -23.604 1.00 91.44 827 LEU A CA 1
ATOM 6817 C C . LEU A 1 827 ? 25.167 12.133 -24.520 1.00 91.44 827 LEU A C 1
ATOM 6819 O O . LEU A 1 827 ? 24.706 11.100 -24.045 1.00 91.44 827 LEU A O 1
ATOM 6823 N N . LEU A 1 828 ? 25.066 12.395 -25.825 1.00 94.31 828 LEU A N 1
ATOM 6824 C CA . LEU A 1 828 ? 24.304 11.545 -26.746 1.00 94.31 828 LEU A CA 1
ATOM 6825 C C . LEU A 1 828 ? 24.952 10.169 -26.931 1.00 94.31 828 LEU A C 1
ATOM 6827 O O . LEU A 1 828 ? 24.264 9.145 -26.851 1.00 94.31 828 LEU A O 1
ATOM 6831 N N . LYS A 1 829 ? 26.280 10.117 -27.107 1.00 93.06 829 LYS A N 1
ATOM 6832 C CA . LYS A 1 829 ? 27.017 8.845 -27.157 1.00 93.06 829 LYS A CA 1
ATOM 6833 C C . LYS A 1 829 ? 26.887 8.080 -25.842 1.00 93.06 829 LYS A C 1
ATOM 6835 O O . LYS A 1 829 ? 26.701 6.862 -25.867 1.00 93.06 829 LYS A O 1
ATOM 6840 N N . TYR A 1 830 ? 26.887 8.772 -24.706 1.00 92.31 830 TYR A N 1
ATOM 6841 C CA . TYR A 1 830 ? 26.657 8.148 -23.405 1.00 92.31 830 TYR A CA 1
ATOM 6842 C C . TYR A 1 830 ? 25.234 7.577 -23.255 1.00 92.31 830 TYR A C 1
ATOM 6844 O O . TYR A 1 830 ? 25.044 6.443 -22.810 1.00 92.31 830 TYR A O 1
ATOM 6852 N N . LEU A 1 831 ? 24.204 8.325 -23.656 1.00 93.19 831 LEU A N 1
ATOM 6853 C CA . LEU A 1 831 ? 22.813 7.863 -23.600 1.00 93.19 831 LEU A CA 1
ATOM 6854 C C . LEU A 1 831 ? 22.580 6.633 -24.487 1.00 93.19 831 LEU A C 1
ATOM 6856 O O . LEU A 1 831 ? 21.786 5.757 -24.125 1.00 93.19 831 LEU A O 1
ATOM 6860 N N . SER A 1 832 ? 23.323 6.515 -25.593 1.00 91.75 832 SER A N 1
ATOM 6861 C CA . SER A 1 832 ? 23.210 5.383 -26.515 1.00 91.75 832 SER A CA 1
ATOM 6862 C C . SER A 1 832 ? 23.445 4.029 -25.836 1.00 91.75 832 SER A C 1
ATOM 6864 O O . SER A 1 832 ? 22.687 3.085 -26.063 1.00 91.75 832 SER A O 1
ATOM 6866 N N . ILE A 1 833 ? 24.412 3.931 -24.916 1.00 91.06 833 ILE A N 1
ATOM 6867 C CA . ILE A 1 833 ? 24.747 2.664 -24.247 1.00 91.06 833 ILE A CA 1
ATOM 6868 C C . ILE A 1 833 ? 23.756 2.273 -23.141 1.00 91.06 833 ILE A C 1
ATOM 6870 O O . ILE A 1 833 ? 23.814 1.152 -22.639 1.00 91.06 833 ILE A O 1
ATOM 6874 N N . THR A 1 834 ? 22.821 3.152 -22.769 1.00 91.69 834 THR A N 1
ATOM 6875 C CA . THR A 1 834 ? 21.850 2.922 -21.680 1.00 91.69 834 THR A CA 1
ATOM 6876 C C . THR A 1 834 ? 20.428 2.626 -22.169 1.00 91.69 834 THR A C 1
ATOM 6878 O O . THR A 1 834 ? 19.518 2.487 -21.348 1.00 91.69 834 THR A O 1
ATOM 6881 N N . ASN A 1 835 ? 20.215 2.469 -23.486 1.00 94.19 835 ASN A N 1
ATOM 6882 C CA . ASN A 1 835 ? 18.882 2.302 -24.093 1.00 94.19 835 ASN A CA 1
ATOM 6883 C C . ASN A 1 835 ? 17.933 3.475 -23.747 1.00 94.19 835 ASN A C 1
ATOM 6885 O O . ASN A 1 835 ? 16.726 3.298 -23.576 1.00 94.19 835 ASN A O 1
ATOM 6889 N N . THR A 1 836 ? 18.478 4.690 -23.634 1.00 95.19 836 THR A N 1
ATOM 6890 C CA . THR A 1 836 ? 17.703 5.889 -23.295 1.00 95.19 836 THR A CA 1
ATOM 6891 C C . THR A 1 836 ? 17.123 6.529 -24.551 1.00 95.19 836 THR A C 1
ATOM 6893 O O . THR A 1 836 ? 17.870 6.930 -25.439 1.00 95.19 836 THR A O 1
ATOM 6896 N N . ARG A 1 837 ? 15.789 6.629 -24.626 1.00 95.25 837 ARG A N 1
ATOM 6897 C CA . ARG A 1 837 ? 15.081 7.285 -25.743 1.00 95.25 837 ARG A CA 1
ATOM 6898 C C . ARG A 1 837 ? 14.627 8.699 -25.406 1.00 95.25 837 ARG A C 1
ATOM 6900 O O . ARG A 1 837 ? 14.509 9.523 -26.307 1.00 95.25 837 ARG A O 1
ATOM 6907 N N . TYR A 1 838 ? 14.378 8.970 -24.128 1.00 95.06 838 TYR A N 1
ATOM 6908 C CA . TYR A 1 838 ? 13.931 10.279 -23.673 1.00 95.06 838 TYR A CA 1
ATOM 6909 C C . TYR A 1 838 ? 14.741 10.759 -22.476 1.00 95.06 838 TYR A C 1
ATOM 6911 O O . TYR A 1 838 ? 15.119 9.965 -21.613 1.00 95.06 838 TYR A O 1
ATOM 6919 N N . VAL A 1 839 ? 14.944 12.069 -22.408 1.00 94.50 839 VAL A N 1
ATOM 6920 C CA . VAL A 1 839 ? 15.503 12.768 -21.251 1.00 94.50 839 VAL A CA 1
ATOM 6921 C C . VAL A 1 839 ? 14.430 13.708 -20.715 1.00 94.50 839 VAL A C 1
ATOM 6923 O O . VAL A 1 839 ? 13.853 14.484 -21.471 1.00 94.50 839 VAL A O 1
ATOM 6926 N N . SER A 1 840 ? 14.136 13.625 -19.422 1.00 91.81 840 SER A N 1
ATOM 6927 C CA . SER A 1 840 ? 13.193 14.498 -18.731 1.00 91.81 840 SER A CA 1
ATOM 6928 C C . SER A 1 840 ? 13.948 15.385 -17.750 1.00 91.81 840 SER A C 1
ATOM 6930 O O . SER A 1 840 ? 14.621 14.883 -16.851 1.00 91.81 840 SER A O 1
ATOM 6932 N N . LEU A 1 841 ? 13.802 16.698 -17.889 1.00 88.62 841 LEU A N 1
ATOM 6933 C CA . LEU A 1 841 ? 14.322 17.672 -16.936 1.00 88.62 841 LEU A CA 1
ATOM 6934 C C . LEU A 1 841 ? 13.271 17.937 -15.849 1.00 88.62 841 LEU A C 1
ATOM 6936 O O . LEU A 1 841 ? 12.145 18.335 -16.146 1.00 88.62 841 LEU A O 1
ATOM 6940 N N . ARG A 1 842 ? 13.628 17.694 -14.587 1.00 82.19 842 ARG A N 1
ATOM 6941 C CA . ARG A 1 842 ? 12.774 17.906 -13.412 1.00 82.19 842 ARG A CA 1
ATOM 6942 C C . ARG A 1 842 ? 13.118 19.240 -12.762 1.00 82.19 842 ARG A C 1
ATOM 6944 O O . ARG A 1 842 ? 14.097 19.363 -12.034 1.00 82.19 842 ARG A O 1
ATOM 6951 N N . GLU A 1 843 ? 12.281 20.238 -13.008 1.00 78.38 843 GLU A N 1
ATOM 6952 C CA . GLU A 1 843 ? 12.437 21.576 -12.424 1.00 78.38 843 GLU A CA 1
ATOM 6953 C C . GLU A 1 843 ? 11.814 21.703 -11.031 1.00 78.38 843 GLU A C 1
ATOM 6955 O O . GLU A 1 843 ? 12.000 22.707 -10.356 1.00 78.38 843 GLU A O 1
ATOM 6960 N N . ASP A 1 844 ? 11.075 20.690 -10.582 1.00 76.56 844 ASP A N 1
ATOM 6961 C CA . ASP A 1 844 ? 10.443 20.651 -9.268 1.00 76.56 844 ASP A CA 1
ATOM 6962 C C . ASP A 1 844 ? 11.354 20.072 -8.175 1.00 76.56 844 ASP A C 1
ATOM 6964 O O . ASP A 1 844 ? 10.893 19.899 -7.053 1.00 76.56 844 ASP A O 1
ATOM 6968 N N . ILE A 1 845 ? 12.631 19.795 -8.464 1.00 76.62 845 ILE A N 1
ATOM 6969 C CA . ILE A 1 845 ? 13.605 19.230 -7.516 1.00 76.62 845 ILE A CA 1
ATOM 6970 C C . ILE A 1 845 ? 14.592 20.310 -7.048 1.00 76.62 845 ILE A C 1
ATOM 6972 O O . ILE A 1 845 ? 15.071 21.132 -7.828 1.00 76.62 845 ILE A O 1
ATOM 6976 N N . TYR A 1 846 ? 14.915 20.310 -5.753 1.00 70.62 846 TYR A N 1
ATOM 6977 C CA . TYR A 1 846 ? 15.883 21.215 -5.153 1.00 70.62 846 TYR A CA 1
ATOM 6978 C C . TYR A 1 846 ? 17.305 20.962 -5.687 1.00 70.62 846 TYR A C 1
ATOM 6980 O O . TYR A 1 846 ? 17.806 19.839 -5.608 1.00 70.62 846 TYR A O 1
ATOM 6988 N N . PRO A 1 847 ? 18.025 22.026 -6.082 1.00 61.56 847 PRO A N 1
ATOM 6989 C CA . PRO A 1 847 ? 19.396 21.938 -6.590 1.00 61.56 847 PRO A CA 1
ATOM 6990 C C . PRO A 1 847 ? 20.437 21.274 -5.668 1.00 61.56 847 PRO A C 1
ATOM 6992 O O . PRO A 1 847 ? 21.474 20.815 -6.127 1.00 61.56 847 PRO A O 1
ATOM 6995 N N . HIS A 1 848 ? 20.222 21.257 -4.350 1.00 55.56 848 HIS A N 1
ATOM 6996 C CA . HIS A 1 848 ? 21.257 20.930 -3.358 1.00 55.56 848 HIS A CA 1
ATOM 6997 C C . HIS A 1 848 ? 21.190 19.493 -2.813 1.00 55.56 848 HIS A C 1
ATOM 6999 O O . HIS A 1 848 ? 21.938 19.172 -1.891 1.00 55.56 848 HIS A O 1
ATOM 7005 N N . HIS A 1 849 ? 20.283 18.648 -3.318 1.00 55.06 849 HIS A N 1
ATOM 7006 C CA . HIS A 1 849 ? 20.094 17.256 -2.862 1.00 55.06 849 HIS A CA 1
ATOM 7007 C C . HIS A 1 849 ? 20.237 16.200 -3.975 1.00 55.06 849 HIS A C 1
ATOM 7009 O O . HIS A 1 849 ? 20.070 15.007 -3.723 1.00 55.06 849 HIS A O 1
ATOM 7015 N N . SER A 1 850 ? 20.626 16.600 -5.188 1.00 51.31 850 SER A N 1
ATOM 7016 C CA . SER A 1 850 ? 21.351 15.708 -6.102 1.00 51.31 850 SER A CA 1
ATOM 7017 C C . SER A 1 850 ? 22.764 15.478 -5.553 1.00 51.31 850 SER A C 1
ATOM 7019 O O . SER A 1 850 ? 23.304 16.324 -4.839 1.00 51.31 850 SER A O 1
ATOM 7021 N N . LYS A 1 851 ? 23.380 14.327 -5.824 1.00 54.84 851 LYS A N 1
ATOM 7022 C CA . LYS A 1 851 ? 24.616 13.878 -5.162 1.00 54.84 851 LYS A CA 1
ATOM 7023 C C . LYS A 1 851 ? 25.882 14.593 -5.659 1.00 54.84 851 LYS A C 1
ATOM 7025 O O . LYS A 1 851 ? 26.932 13.972 -5.751 1.00 54.84 851 LYS A O 1
ATOM 7030 N N . CYS A 1 852 ? 25.845 15.906 -5.875 1.00 56.75 852 CYS A N 1
ATOM 7031 C CA . CYS A 1 852 ? 26.977 16.722 -6.334 1.00 56.75 852 CYS A CA 1
ATOM 7032 C C . CYS A 1 852 ? 28.132 16.892 -5.312 1.00 56.75 852 CYS A C 1
ATOM 7034 O O . CYS A 1 852 ? 28.873 17.877 -5.348 1.00 56.75 852 CYS A O 1
ATOM 7036 N N . GLY A 1 853 ? 28.308 15.951 -4.380 1.00 50.25 853 GLY A N 1
ATOM 7037 C CA . GLY A 1 853 ? 29.202 16.074 -3.232 1.00 50.25 853 GLY A CA 1
ATOM 7038 C C . GLY A 1 853 ? 28.694 17.064 -2.172 1.00 50.25 853 GLY A C 1
ATOM 7039 O O . GLY A 1 853 ? 27.752 17.819 -2.378 1.00 50.25 853 GLY A O 1
ATOM 7040 N N . ILE A 1 854 ? 29.339 17.080 -0.999 1.00 45.97 854 ILE A N 1
ATOM 7041 C CA . ILE A 1 854 ? 28.905 17.857 0.188 1.00 45.97 854 ILE A CA 1
ATOM 7042 C C . ILE A 1 854 ? 28.991 19.390 -0.033 1.00 45.97 854 ILE A C 1
ATOM 7044 O O . ILE A 1 854 ? 28.426 20.163 0.739 1.00 45.97 854 ILE A O 1
ATOM 7048 N N . PHE A 1 855 ? 29.681 19.850 -1.085 1.00 43.66 855 PHE A N 1
ATOM 7049 C CA . PHE A 1 855 ? 30.039 21.262 -1.285 1.00 43.66 855 PHE A CA 1
ATOM 7050 C C . PHE A 1 855 ? 29.535 21.892 -2.592 1.00 43.66 855 PHE A C 1
ATOM 7052 O O . PHE A 1 855 ? 29.811 23.070 -2.824 1.00 43.66 855 PHE A O 1
ATOM 7059 N N . LYS A 1 856 ? 28.822 21.155 -3.451 1.00 56.81 856 LYS A N 1
ATOM 7060 C CA . LYS A 1 856 ? 28.336 21.671 -4.739 1.00 56.81 856 LYS A CA 1
ATOM 7061 C C . LYS A 1 856 ? 26.864 21.344 -4.955 1.00 56.81 856 LYS A C 1
ATOM 7063 O O . LYS A 1 856 ? 26.328 20.395 -4.401 1.00 56.81 856 LYS A O 1
ATOM 7068 N N . VAL A 1 857 ? 26.216 22.199 -5.734 1.00 61.66 857 VAL A N 1
ATOM 7069 C CA . VAL A 1 857 ? 24.774 22.227 -5.983 1.00 61.66 857 VAL A CA 1
ATOM 7070 C C . VAL A 1 857 ? 24.581 22.005 -7.481 1.00 61.66 857 VAL A C 1
ATOM 7072 O O . VAL A 1 857 ? 25.317 22.596 -8.269 1.00 61.66 857 VAL A O 1
ATOM 7075 N N . TRP A 1 858 ? 23.629 21.159 -7.871 1.00 71.50 858 TRP A N 1
ATOM 7076 C CA . TRP A 1 858 ? 23.278 20.947 -9.273 1.00 71.50 858 TRP A CA 1
ATOM 7077 C C . TRP A 1 858 ? 22.780 22.239 -9.908 1.00 71.50 858 TRP A C 1
ATOM 7079 O O . TRP A 1 858 ? 21.896 22.907 -9.377 1.00 71.50 858 TRP A O 1
ATOM 7089 N N . ASP A 1 859 ? 23.351 22.596 -11.052 1.00 77.06 859 ASP A N 1
ATOM 7090 C CA . ASP A 1 859 ? 22.955 23.781 -11.798 1.00 77.06 859 ASP A CA 1
ATOM 7091 C C . ASP A 1 859 ? 21.886 23.399 -12.834 1.00 77.06 859 ASP A C 1
ATOM 7093 O O . ASP A 1 859 ? 22.170 22.862 -13.913 1.00 77.06 859 ASP A O 1
ATOM 7097 N N . ALA A 1 860 ? 20.629 23.662 -12.467 1.00 78.06 860 ALA A N 1
ATOM 7098 C CA . ALA A 1 860 ? 19.469 23.409 -13.312 1.00 78.06 860 ALA A CA 1
ATOM 7099 C C . ALA A 1 860 ? 19.537 24.190 -14.632 1.00 78.06 860 ALA A C 1
ATOM 7101 O O . ALA A 1 860 ? 19.157 23.664 -15.678 1.00 78.06 860 ALA A O 1
ATOM 7102 N N . ASP A 1 861 ? 20.058 25.420 -14.604 1.00 82.25 861 ASP A N 1
ATOM 7103 C CA . ASP A 1 861 ? 20.149 26.282 -15.782 1.00 82.25 861 ASP A CA 1
ATOM 7104 C C . ASP A 1 861 ? 21.274 25.830 -16.713 1.00 82.25 861 ASP A C 1
ATOM 7106 O O . ASP A 1 861 ? 21.105 25.841 -17.934 1.00 82.25 861 ASP A O 1
ATOM 7110 N N . HIS A 1 862 ? 22.411 25.397 -16.162 1.00 83.88 862 HIS A N 1
ATOM 7111 C CA . HIS A 1 862 ? 23.474 24.774 -16.950 1.00 83.88 862 HIS A CA 1
ATOM 7112 C C . HIS A 1 862 ? 22.982 23.491 -17.623 1.00 83.88 862 HIS A C 1
ATOM 7114 O O . HIS A 1 862 ? 23.155 23.330 -18.830 1.00 83.88 862 HIS A O 1
ATOM 7120 N N . THR A 1 863 ? 22.306 22.615 -16.873 1.00 85.44 863 THR A N 1
ATOM 7121 C CA . THR A 1 863 ? 21.770 21.354 -17.409 1.00 85.44 863 THR A CA 1
ATOM 7122 C C . THR A 1 863 ? 20.721 21.609 -18.488 1.00 85.44 863 THR A C 1
ATOM 7124 O O . THR A 1 863 ? 20.758 20.974 -19.541 1.00 85.44 863 THR A O 1
ATOM 7127 N N . ARG A 1 864 ? 19.821 22.578 -18.273 1.00 87.31 864 ARG A N 1
ATOM 7128 C CA . ARG A 1 864 ? 18.844 23.010 -19.280 1.00 87.31 864 ARG A CA 1
ATOM 7129 C C . ARG A 1 864 ? 19.543 23.463 -20.559 1.00 87.31 864 ARG A C 1
ATOM 7131 O O . ARG A 1 864 ? 19.237 22.946 -21.626 1.00 87.31 864 ARG A O 1
ATOM 7138 N N . LYS A 1 865 ? 20.533 24.356 -20.449 1.00 88.38 865 LYS A N 1
ATOM 7139 C CA . LYS A 1 865 ? 21.313 24.842 -21.599 1.00 88.38 865 LYS A CA 1
ATOM 7140 C C . LYS A 1 865 ? 22.071 23.723 -22.303 1.00 88.38 865 LYS A C 1
ATOM 7142 O O . LYS A 1 865 ? 22.134 23.734 -23.524 1.00 88.38 865 LYS A O 1
ATOM 7147 N N . LEU A 1 866 ? 22.647 22.773 -21.566 1.00 88.19 866 LEU A N 1
ATOM 7148 C CA . LEU A 1 866 ? 23.309 21.610 -22.154 1.00 88.19 866 LEU A CA 1
ATOM 7149 C C . LEU A 1 866 ? 22.317 20.817 -23.011 1.00 88.19 866 LEU A C 1
ATOM 7151 O O . LEU A 1 866 ? 22.606 20.548 -24.172 1.00 88.19 866 LEU A O 1
ATOM 7155 N N . ILE A 1 867 ? 21.139 20.496 -22.470 1.00 90.88 867 ILE A N 1
ATOM 7156 C CA . ILE A 1 867 ? 20.097 19.750 -23.188 1.00 90.88 867 ILE A CA 1
ATOM 7157 C C . ILE A 1 867 ? 19.606 20.530 -24.414 1.00 90.88 867 ILE A C 1
ATOM 7159 O O . ILE A 1 867 ? 19.589 19.981 -25.511 1.00 90.88 867 ILE A O 1
ATOM 7163 N N . GLU A 1 868 ? 19.253 21.806 -24.246 1.00 88.94 868 GLU A N 1
ATOM 7164 C CA . GLU A 1 868 ? 18.712 22.659 -25.314 1.00 88.94 868 GLU A CA 1
ATOM 7165 C C . GLU A 1 868 ? 19.730 22.941 -26.435 1.00 88.94 868 GLU A C 1
ATOM 7167 O O . GLU A 1 868 ? 19.337 23.090 -27.590 1.00 88.94 868 GLU A O 1
ATOM 7172 N N . ASN A 1 869 ? 21.032 22.982 -26.122 1.00 90.38 869 ASN A N 1
ATOM 7173 C CA . ASN A 1 869 ? 22.097 23.216 -27.106 1.00 90.38 869 ASN A CA 1
ATOM 7174 C C . ASN A 1 869 ? 22.654 21.926 -27.732 1.00 90.38 869 ASN A C 1
ATOM 7176 O O . ASN A 1 869 ? 23.443 21.999 -28.677 1.00 90.38 869 ASN A O 1
ATOM 7180 N N . THR A 1 870 ? 22.289 20.748 -27.221 1.00 92.06 870 THR A N 1
ATOM 7181 C CA . THR A 1 870 ? 22.785 19.471 -27.748 1.00 92.06 870 THR A CA 1
ATOM 7182 C C . THR A 1 870 ? 22.042 19.109 -29.034 1.00 92.06 870 THR A C 1
ATOM 7184 O O . THR A 1 870 ? 20.904 18.639 -29.012 1.00 92.06 870 THR A O 1
ATOM 7187 N N . ALA A 1 871 ? 22.709 19.294 -30.177 1.00 88.75 871 ALA A N 1
ATOM 7188 C CA . ALA A 1 871 ? 22.204 18.859 -31.477 1.00 88.75 871 ALA A CA 1
ATOM 7189 C C . ALA A 1 871 ? 21.993 17.333 -31.484 1.00 88.75 871 ALA A C 1
ATOM 7191 O O . ALA A 1 871 ? 22.955 16.578 -31.392 1.00 88.75 871 ALA A O 1
ATOM 7192 N N . GLY A 1 872 ? 20.733 16.894 -31.566 1.00 92.31 872 GLY A N 1
ATOM 7193 C CA . GLY A 1 872 ? 20.321 15.485 -31.449 1.00 92.31 872 GLY A CA 1
ATOM 7194 C C . GLY A 1 872 ? 19.361 15.212 -30.282 1.00 92.31 872 GLY A C 1
ATOM 7195 O O . GLY A 1 872 ? 18.821 14.110 -30.185 1.00 92.31 872 GLY A O 1
ATOM 7196 N N . LEU A 1 873 ? 19.098 16.211 -29.431 1.00 95.50 873 LEU A N 1
ATOM 7197 C CA . LEU A 1 873 ? 17.956 16.238 -28.515 1.00 95.50 873 LEU A CA 1
ATOM 7198 C C . LEU A 1 873 ? 16.891 17.201 -29.050 1.00 95.50 873 LEU A C 1
ATOM 7200 O O . LEU A 1 873 ? 17.186 18.354 -29.354 1.00 95.50 873 LEU A O 1
ATOM 7204 N N . ALA A 1 874 ? 15.645 16.739 -29.164 1.00 94.50 874 ALA A N 1
ATOM 7205 C CA . ALA A 1 874 ? 14.526 17.555 -29.639 1.00 94.50 874 ALA A CA 1
ATOM 7206 C C . ALA A 1 874 ? 13.393 17.595 -28.602 1.00 94.50 874 ALA A C 1
ATOM 7208 O O . ALA A 1 874 ? 13.046 16.547 -28.059 1.00 94.50 874 ALA A O 1
ATOM 7209 N N . PRO A 1 875 ? 12.782 18.757 -28.312 1.00 93.25 875 PRO A N 1
ATOM 7210 C CA . PRO A 1 875 ? 11.649 18.822 -27.393 1.00 93.25 875 PRO A CA 1
ATOM 7211 C C . PRO A 1 875 ? 10.453 18.033 -27.944 1.00 93.25 875 PRO A C 1
ATOM 7213 O O . PRO A 1 875 ? 10.149 18.089 -29.136 1.00 93.25 875 PRO A O 1
ATOM 7216 N N . VAL A 1 876 ? 9.748 17.309 -27.073 1.00 91.06 876 VAL A N 1
ATOM 7217 C CA . VAL A 1 876 ? 8.540 16.568 -27.458 1.00 91.06 876 VAL A CA 1
ATOM 7218 C C . VAL A 1 876 ? 7.335 17.509 -27.444 1.00 91.06 876 VAL A C 1
ATOM 7220 O O . VAL A 1 876 ? 6.995 18.106 -26.421 1.00 91.06 876 VAL A O 1
ATOM 7223 N N . ASN A 1 877 ? 6.655 17.634 -28.585 1.00 85.38 877 ASN A N 1
ATOM 7224 C CA . ASN A 1 877 ? 5.516 18.541 -28.738 1.00 85.38 877 ASN A CA 1
ATOM 7225 C C . ASN A 1 877 ? 4.422 18.286 -27.685 1.00 85.38 877 ASN A C 1
ATOM 7227 O O . ASN A 1 877 ? 3.900 17.181 -27.560 1.00 85.38 877 ASN A O 1
ATOM 7231 N N . GLY A 1 878 ? 4.047 19.338 -26.949 1.00 84.62 878 GLY A N 1
ATOM 7232 C CA . GLY A 1 878 ? 2.998 19.290 -25.923 1.00 84.62 878 GLY A CA 1
ATOM 7233 C C . GLY A 1 878 ? 3.430 18.733 -24.559 1.00 84.62 878 GLY A C 1
ATOM 7234 O O . GLY A 1 878 ? 2.599 18.709 -23.644 1.00 84.62 878 GLY A O 1
ATOM 7235 N N . LEU A 1 879 ? 4.698 18.332 -24.402 1.00 88.94 879 LEU A N 1
ATOM 7236 C CA . LEU A 1 879 ? 5.275 17.787 -23.168 1.00 88.94 879 LEU A CA 1
ATOM 7237 C C . LEU A 1 879 ? 6.504 18.601 -22.742 1.00 88.94 879 LEU A C 1
ATOM 7239 O O . LEU A 1 879 ? 7.638 18.306 -23.110 1.00 88.94 879 LEU A O 1
ATOM 7243 N N . GLU A 1 880 ? 6.262 19.643 -21.952 1.00 88.62 880 GLU A N 1
ATOM 7244 C CA . GLU A 1 880 ? 7.311 20.516 -21.421 1.00 88.62 880 GLU A CA 1
ATOM 7245 C C . GLU A 1 880 ? 8.320 19.734 -20.563 1.00 88.62 880 GLU A C 1
ATOM 7247 O O . GLU A 1 880 ? 7.935 18.906 -19.735 1.00 88.62 880 GLU A O 1
ATOM 7252 N N . GLY A 1 881 ? 9.613 19.990 -20.781 1.00 88.69 881 GLY A N 1
ATOM 7253 C CA . GLY A 1 881 ? 10.706 19.333 -20.061 1.00 88.69 881 GLY A CA 1
ATOM 7254 C C . GLY A 1 881 ? 11.048 17.917 -20.537 1.00 88.69 881 GLY A C 1
ATOM 7255 O O . GLY A 1 881 ? 11.961 17.319 -19.970 1.00 88.69 881 GLY A O 1
ATOM 7256 N N . LEU A 1 882 ? 10.371 17.376 -21.560 1.00 93.06 882 LEU A N 1
ATOM 7257 C CA . LEU A 1 882 ? 10.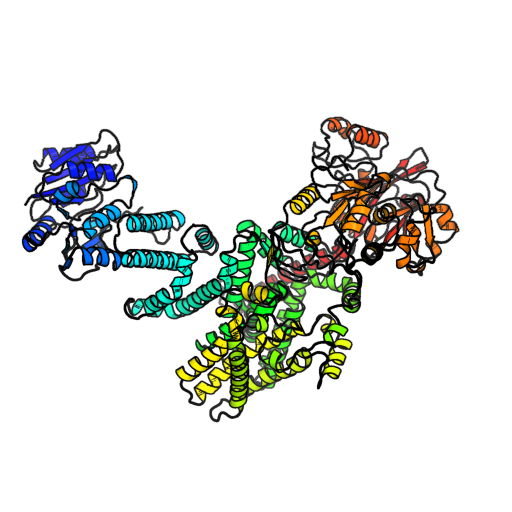683 16.072 -22.156 1.00 93.06 882 LEU A CA 1
ATOM 7258 C C . LEU A 1 882 ? 11.365 16.234 -23.522 1.00 93.06 882 LEU A C 1
ATOM 7260 O O . LEU A 1 882 ? 10.843 16.900 -24.415 1.00 93.06 882 LEU A O 1
ATOM 7264 N N . TYR A 1 883 ? 12.499 15.561 -23.699 1.00 95.12 883 TYR A N 1
ATOM 7265 C CA . TYR A 1 883 ? 13.327 15.624 -24.900 1.00 95.12 883 TYR A CA 1
ATOM 7266 C C . TYR A 1 883 ? 13.519 14.231 -25.500 1.00 95.12 883 TYR A C 1
ATOM 7268 O O . TYR A 1 883 ? 13.833 13.277 -24.788 1.00 95.12 883 TYR A O 1
ATOM 7276 N N . LEU A 1 884 ? 13.326 14.115 -26.809 1.00 95.62 884 LEU A N 1
ATOM 7277 C CA . LEU A 1 884 ? 13.556 12.928 -27.622 1.00 95.62 884 LEU A CA 1
ATOM 7278 C C . LEU A 1 884 ? 15.028 12.858 -28.040 1.00 95.62 884 LEU A C 1
ATOM 7280 O O . LEU A 1 884 ? 15.566 13.825 -28.575 1.00 95.62 884 LEU A O 1
ATOM 7284 N N . VAL A 1 885 ? 15.653 11.700 -27.840 1.00 96.69 885 VAL A N 1
ATOM 7285 C CA . VAL A 1 885 ? 16.987 11.380 -28.368 1.00 96.69 885 VAL A CA 1
ATOM 7286 C C . VAL A 1 885 ? 16.862 10.973 -29.834 1.00 96.69 885 VAL A C 1
ATOM 7288 O O . VAL A 1 885 ? 16.052 10.096 -30.130 1.00 96.69 885 VAL A O 1
ATOM 7291 N N . GLY A 1 886 ? 17.660 11.558 -30.731 1.00 95.56 886 GLY A N 1
ATOM 7292 C CA . GLY A 1 886 ? 17.673 11.250 -32.168 1.00 95.56 886 GLY A CA 1
ATOM 7293 C C . GLY A 1 886 ? 17.862 9.762 -32.494 1.00 95.56 886 GLY A C 1
ATOM 7294 O O . GLY A 1 886 ? 18.503 9.012 -31.750 1.00 95.56 886 GLY A O 1
ATOM 7295 N N . ASP A 1 887 ? 17.283 9.318 -33.612 1.00 94.81 887 ASP A N 1
ATOM 7296 C CA . ASP A 1 887 ? 17.244 7.908 -34.036 1.00 94.81 887 ASP A CA 1
ATOM 7297 C C . ASP A 1 887 ? 18.654 7.317 -34.229 1.00 94.81 887 ASP A C 1
ATOM 7299 O O . ASP A 1 887 ? 18.892 6.141 -33.957 1.00 94.81 887 ASP A O 1
ATOM 7303 N N . GLU A 1 888 ? 19.616 8.140 -34.640 1.00 93.00 888 GLU A N 1
ATOM 7304 C CA . GLU A 1 888 ? 21.012 7.782 -34.866 1.00 93.00 888 GLU A CA 1
ATOM 7305 C C . GLU A 1 888 ? 21.800 7.500 -33.577 1.00 93.00 888 GLU A C 1
ATOM 7307 O O . GLU A 1 888 ? 22.816 6.795 -33.645 1.00 93.00 888 GLU A O 1
ATOM 7312 N N . TYR A 1 889 ? 21.315 7.990 -32.430 1.00 94.38 889 TYR A N 1
ATOM 7313 C CA . TYR A 1 889 ? 21.908 7.814 -31.099 1.00 94.38 889 TYR A CA 1
ATOM 7314 C C . TYR A 1 889 ? 21.183 6.760 -30.251 1.00 94.38 889 TYR A C 1
ATOM 7316 O O . TYR A 1 889 ? 21.746 6.263 -29.278 1.00 94.38 889 TYR A O 1
ATOM 7324 N N . PHE A 1 890 ? 19.954 6.379 -30.601 1.00 95.62 890 PHE A N 1
ATOM 7325 C CA . PHE A 1 890 ? 19.193 5.398 -29.833 1.00 95.62 890 PHE A CA 1
ATOM 7326 C C . PHE A 1 890 ? 19.594 3.953 -30.176 1.00 95.62 890 PHE A C 1
ATOM 7328 O O . PHE A 1 890 ? 19.570 3.534 -31.333 1.00 95.62 890 PHE A O 1
ATOM 7335 N N . LEU A 1 891 ? 19.912 3.159 -29.148 1.00 94.69 891 LEU A N 1
ATOM 7336 C CA . LEU A 1 891 ? 20.092 1.709 -29.260 1.00 94.69 891 LEU A CA 1
ATOM 7337 C C . LEU A 1 891 ? 18.958 0.979 -28.538 1.00 94.69 891 LEU A C 1
ATOM 7339 O O . LEU A 1 891 ? 18.647 1.264 -27.377 1.00 94.69 891 LEU A O 1
ATOM 7343 N N . GLN A 1 892 ? 18.359 0.006 -29.223 1.00 94.00 892 GLN A N 1
ATOM 7344 C CA . GLN A 1 892 ? 17.282 -0.833 -28.697 1.00 94.00 892 GLN A CA 1
ATOM 7345 C C . GLN A 1 892 ? 17.739 -1.712 -27.522 1.00 94.00 892 GLN A C 1
ATOM 7347 O O . GLN A 1 892 ? 18.912 -1.765 -27.142 1.00 94.00 892 GLN A O 1
ATOM 7352 N N . ARG A 1 893 ? 16.779 -2.430 -26.929 1.00 94.38 893 ARG A N 1
ATOM 7353 C CA . ARG A 1 893 ? 17.035 -3.358 -25.824 1.00 94.38 893 ARG A CA 1
ATOM 7354 C C . ARG A 1 893 ? 18.051 -4.438 -26.200 1.00 94.38 893 ARG A C 1
ATOM 7356 O O . ARG A 1 893 ? 18.896 -4.780 -25.378 1.00 94.38 893 ARG A O 1
ATOM 7363 N N . PHE A 1 894 ? 17.962 -4.934 -27.430 1.00 95.56 894 PHE A N 1
ATOM 7364 C CA . PHE A 1 894 ? 18.945 -5.811 -28.049 1.00 95.56 894 PHE A CA 1
ATOM 7365 C C . PHE A 1 894 ? 19.518 -5.128 -29.279 1.00 95.56 894 PHE A C 1
ATOM 7367 O O . PHE A 1 894 ? 18.774 -4.503 -30.035 1.00 95.56 894 PHE A O 1
ATOM 7374 N N . PHE A 1 895 ? 20.821 -5.264 -29.492 1.00 94.88 895 PHE A N 1
ATOM 7375 C CA . PHE A 1 895 ? 21.463 -4.819 -30.723 1.00 94.88 895 PHE A CA 1
ATOM 7376 C C . PHE A 1 895 ? 22.707 -5.658 -31.016 1.00 94.88 895 PHE A C 1
ATOM 7378 O O . PHE A 1 895 ? 23.267 -6.306 -30.125 1.00 94.88 895 PHE A O 1
ATOM 7385 N N . VAL A 1 896 ? 23.140 -5.633 -32.276 1.00 93.50 896 VAL A N 1
ATOM 7386 C CA . VAL A 1 896 ? 24.419 -6.207 -32.700 1.00 93.50 896 VAL A CA 1
ATOM 7387 C C . VAL A 1 896 ? 25.384 -5.059 -32.996 1.00 93.50 896 VAL A C 1
ATOM 7389 O O . VAL A 1 896 ? 25.073 -4.202 -33.824 1.00 93.50 896 VAL A O 1
ATOM 7392 N N . PRO A 1 897 ? 26.528 -4.979 -32.299 1.00 90.81 897 PRO A N 1
ATOM 7393 C CA . PRO A 1 897 ? 27.483 -3.907 -32.484 1.00 90.81 897 PRO A CA 1
ATOM 7394 C C . PRO A 1 897 ? 28.285 -4.113 -33.770 1.00 90.81 897 PRO A C 1
ATOM 7396 O O . PRO A 1 897 ? 28.703 -5.229 -34.095 1.00 90.81 897 PRO A O 1
ATOM 7399 N N . LYS A 1 898 ? 28.563 -3.004 -34.457 1.00 82.88 898 LYS A N 1
ATOM 7400 C CA . LYS A 1 898 ? 29.414 -2.981 -35.658 1.00 82.88 898 LYS A CA 1
ATOM 7401 C C . LYS A 1 898 ? 30.901 -3.022 -35.325 1.00 82.88 898 LYS A C 1
ATOM 7403 O O . LYS A 1 898 ? 31.702 -3.554 -36.082 1.00 82.88 898 LYS A O 1
ATOM 7408 N N . LYS A 1 899 ? 31.258 -2.453 -34.175 1.00 87.31 899 LYS A N 1
ATOM 7409 C CA . LYS A 1 899 ? 32.630 -2.316 -33.691 1.00 87.31 899 LYS A CA 1
ATOM 7410 C C . LYS A 1 899 ? 32.721 -2.837 -32.265 1.00 87.31 899 LYS A C 1
ATOM 7412 O O . LYS A 1 899 ? 31.799 -2.654 -31.467 1.00 87.31 899 LYS A O 1
ATOM 7417 N N . VAL A 1 900 ? 33.840 -3.471 -31.943 1.00 88.38 900 VAL A N 1
ATOM 7418 C CA . VAL A 1 900 ? 34.160 -3.923 -30.590 1.00 88.38 900 VAL A CA 1
ATOM 7419 C C . VAL A 1 900 ? 35.424 -3.223 -30.126 1.00 88.38 900 VAL A C 1
ATOM 7421 O O . VAL A 1 900 ? 36.429 -3.210 -30.832 1.00 88.38 900 VAL A O 1
ATOM 7424 N N . VAL A 1 901 ? 35.368 -2.642 -28.932 1.00 88.12 901 VAL A N 1
ATOM 7425 C CA . VAL A 1 901 ? 36.505 -2.001 -28.274 1.00 88.12 901 VAL A CA 1
ATOM 7426 C C . VAL A 1 901 ? 36.761 -2.727 -26.966 1.00 88.12 901 VAL A C 1
ATOM 7428 O O . VAL A 1 901 ? 35.848 -2.905 -26.163 1.00 88.12 901 VAL A O 1
ATOM 7431 N N . VAL A 1 902 ? 38.010 -3.132 -26.743 1.00 88.69 902 VAL A N 1
ATOM 7432 C CA . VAL A 1 902 ? 38.454 -3.700 -25.468 1.00 88.69 902 VAL A CA 1
ATOM 7433 C C . VAL A 1 902 ? 39.395 -2.712 -24.801 1.00 88.69 902 VAL A C 1
ATOM 7435 O O . VAL A 1 902 ? 40.399 -2.321 -25.390 1.00 88.69 902 VAL A O 1
ATOM 7438 N N . SER A 1 903 ? 39.059 -2.297 -23.583 1.00 88.50 903 SER A N 1
ATOM 7439 C CA . SER A 1 903 ? 39.787 -1.269 -22.842 1.00 88.50 903 SER A CA 1
ATOM 7440 C C . SER A 1 903 ? 40.343 -1.817 -21.531 1.00 88.50 903 SER A C 1
ATOM 7442 O O . SER A 1 903 ? 39.687 -2.595 -20.836 1.00 88.50 903 SER A O 1
ATOM 7444 N N . ASP A 1 904 ? 41.555 -1.378 -21.193 1.00 88.94 904 ASP A N 1
ATOM 7445 C CA . ASP A 1 904 ? 42.187 -1.596 -19.886 1.00 88.94 904 ASP A CA 1
ATOM 7446 C C . ASP A 1 904 ? 41.750 -0.563 -18.834 1.00 88.94 904 ASP A C 1
ATOM 7448 O O . ASP A 1 904 ? 42.149 -0.659 -17.677 1.00 88.94 904 ASP A O 1
ATOM 7452 N N . ARG A 1 905 ? 40.953 0.438 -19.231 1.00 89.12 905 ARG A N 1
ATOM 7453 C CA . ARG A 1 905 ? 40.407 1.453 -18.322 1.00 89.12 905 ARG A CA 1
ATOM 7454 C C . ARG A 1 905 ? 39.250 0.894 -17.492 1.00 89.12 905 ARG A C 1
ATOM 7456 O O . ARG A 1 905 ? 38.619 -0.092 -17.872 1.00 89.12 905 ARG A O 1
ATOM 7463 N N . GLU A 1 906 ? 38.966 1.562 -16.381 1.00 89.81 906 GLU A N 1
ATOM 7464 C CA . GLU A 1 906 ? 37.899 1.182 -15.457 1.00 89.81 906 GLU A CA 1
ATOM 7465 C C . GLU A 1 906 ? 36.547 1.812 -15.843 1.00 89.81 906 GLU A C 1
ATOM 7467 O O . GLU A 1 906 ? 36.451 2.625 -16.770 1.00 89.81 906 GLU A O 1
ATOM 7472 N N . VAL A 1 907 ? 35.479 1.399 -15.152 1.00 88.88 907 VAL A N 1
ATOM 7473 C CA . VAL A 1 907 ? 34.086 1.806 -15.431 1.00 88.88 907 VAL A CA 1
ATOM 7474 C C . VAL A 1 907 ? 33.906 3.320 -15.317 1.00 88.88 907 VAL A C 1
ATOM 7476 O O . VAL A 1 907 ? 33.157 3.915 -16.090 1.00 88.88 907 VAL A O 1
ATOM 7479 N N . GLU A 1 908 ? 34.631 3.960 -14.404 1.00 88.81 908 GLU A N 1
ATOM 7480 C CA . GLU A 1 908 ? 34.581 5.398 -14.145 1.00 88.81 908 GLU A CA 1
ATOM 7481 C C . GLU A 1 908 ? 35.035 6.226 -15.356 1.00 88.81 908 GLU A C 1
ATOM 7483 O O . GLU A 1 908 ? 34.635 7.376 -15.507 1.00 88.81 908 GLU A O 1
ATOM 7488 N N . ASN A 1 909 ? 35.824 5.636 -16.262 1.00 90.94 909 ASN A N 1
ATOM 7489 C CA . ASN A 1 909 ? 36.312 6.307 -17.465 1.00 90.94 909 ASN A CA 1
ATOM 7490 C C . ASN A 1 909 ? 35.361 6.192 -18.665 1.00 90.94 909 ASN A C 1
ATOM 7492 O O . ASN A 1 909 ? 35.687 6.702 -19.736 1.00 90.94 909 ASN A O 1
ATOM 7496 N N . ILE A 1 910 ? 34.209 5.523 -18.537 1.00 91.88 910 ILE A N 1
ATOM 7497 C CA . ILE A 1 910 ? 33.261 5.350 -19.650 1.00 91.88 910 ILE A CA 1
ATOM 7498 C C . ILE A 1 910 ? 32.837 6.683 -20.288 1.00 91.88 910 ILE A C 1
ATOM 7500 O O . ILE A 1 910 ? 32.903 6.740 -21.517 1.00 91.88 910 ILE A O 1
ATOM 7504 N N . PRO A 1 911 ? 32.460 7.749 -19.541 1.00 91.25 911 PRO A N 1
ATOM 7505 C CA . PRO A 1 911 ? 32.126 9.044 -20.138 1.00 91.25 911 PRO A CA 1
ATOM 7506 C C . PRO A 1 911 ? 33.222 9.576 -21.063 1.00 91.25 911 PRO A C 1
ATOM 7508 O O . PRO A 1 911 ? 32.932 10.045 -22.161 1.00 91.25 911 PRO A O 1
ATOM 7511 N N . ASP A 1 912 ? 34.484 9.430 -20.664 1.00 90.19 912 ASP A N 1
ATOM 7512 C CA . ASP A 1 912 ? 35.618 9.911 -21.447 1.00 90.19 912 ASP A CA 1
ATOM 7513 C C . ASP A 1 912 ? 35.886 9.000 -22.657 1.00 90.19 912 ASP A C 1
ATOM 7515 O O . ASP A 1 912 ? 36.197 9.488 -23.738 1.00 90.19 912 ASP A O 1
ATOM 7519 N N . ILE A 1 913 ? 35.736 7.675 -22.504 1.00 90.62 913 ILE A N 1
ATOM 7520 C CA . ILE A 1 913 ? 35.931 6.699 -23.592 1.00 90.62 913 ILE A CA 1
ATOM 7521 C C . ILE A 1 913 ? 34.902 6.917 -24.701 1.00 90.62 913 ILE A C 1
ATOM 7523 O O . ILE A 1 913 ? 35.276 6.980 -25.872 1.00 90.62 913 ILE A O 1
ATOM 7527 N N . VAL A 1 914 ? 33.618 7.042 -24.353 1.00 91.50 914 VAL A N 1
ATOM 7528 C CA . VAL A 1 914 ? 32.562 7.234 -25.360 1.00 91.50 914 VAL A CA 1
ATOM 7529 C C . VAL A 1 914 ? 32.641 8.608 -26.018 1.00 91.50 914 VAL A C 1
ATOM 7531 O O . VAL A 1 914 ? 32.189 8.755 -27.145 1.00 91.50 914 VAL A O 1
ATOM 7534 N N . SER A 1 915 ? 33.267 9.588 -25.360 1.00 90.75 915 SER A N 1
ATOM 7535 C CA . SER A 1 915 ? 33.494 10.926 -25.915 1.00 90.75 915 SER A CA 1
ATOM 7536 C C . SER A 1 915 ? 34.673 10.991 -26.895 1.00 90.75 915 SER A C 1
ATOM 7538 O O . SER A 1 915 ? 34.873 12.022 -27.527 1.00 90.75 915 SER A O 1
ATOM 7540 N N . THR A 1 916 ? 35.454 9.916 -27.058 1.00 88.75 916 THR A N 1
ATOM 7541 C CA . THR A 1 916 ? 36.550 9.885 -28.042 1.00 88.75 916 THR A CA 1
ATOM 7542 C C . THR A 1 916 ? 36.038 9.807 -29.483 1.00 88.75 916 THR A C 1
ATOM 7544 O O . THR A 1 916 ? 34.955 9.276 -29.753 1.00 88.75 916 THR A O 1
ATOM 7547 N N . ASP A 1 917 ? 36.852 10.284 -30.429 1.00 79.12 917 ASP A N 1
ATOM 7548 C CA . ASP A 1 917 ? 36.570 10.171 -31.868 1.00 79.12 917 ASP A CA 1
ATOM 7549 C C . ASP A 1 917 ? 36.571 8.712 -32.351 1.00 79.12 917 ASP A C 1
ATOM 7551 O O . ASP A 1 917 ? 35.848 8.358 -33.280 1.00 79.12 917 ASP A O 1
ATOM 7555 N N . ASP A 1 918 ? 37.323 7.839 -31.674 1.00 82.19 918 ASP A N 1
ATOM 7556 C CA . ASP A 1 918 ? 37.389 6.410 -31.982 1.00 82.19 918 ASP A CA 1
ATOM 7557 C C . ASP A 1 918 ? 36.111 5.647 -31.593 1.00 82.19 918 ASP A C 1
ATOM 7559 O O . ASP A 1 918 ? 35.902 4.516 -32.056 1.00 82.19 918 ASP A O 1
ATOM 7563 N N . TYR A 1 919 ? 35.257 6.225 -30.741 1.00 88.88 919 TYR A N 1
ATOM 7564 C CA . TYR A 1 919 ? 33.990 5.620 -30.347 1.00 88.88 919 TYR A CA 1
ATOM 7565 C C . TYR A 1 919 ? 32.851 6.053 -31.276 1.00 88.88 919 TYR A C 1
ATOM 7567 O O . TYR A 1 919 ? 32.469 7.226 -31.353 1.00 88.88 919 TYR A O 1
ATOM 7575 N N . GLU A 1 920 ? 32.240 5.058 -31.915 1.00 91.19 920 GLU A N 1
ATOM 7576 C CA . GLU A 1 920 ? 31.032 5.211 -32.722 1.00 91.19 920 GLU A CA 1
ATOM 7577 C C . GLU A 1 920 ? 29.819 4.656 -31.969 1.00 91.19 920 GLU A C 1
ATOM 7579 O O . GLU A 1 920 ? 29.900 3.606 -31.324 1.00 91.19 920 GLU A O 1
ATOM 7584 N N . VAL A 1 921 ? 28.661 5.310 -32.091 1.00 91.44 921 VAL A N 1
ATOM 7585 C CA . VAL A 1 921 ? 27.402 4.792 -31.531 1.00 91.44 921 VAL A CA 1
ATOM 7586 C C . VAL A 1 921 ? 27.150 3.369 -32.038 1.00 91.44 921 VAL A C 1
ATOM 7588 O O . VAL A 1 921 ? 27.259 3.096 -33.234 1.00 91.44 921 VAL A O 1
ATOM 7591 N N . GLY A 1 922 ? 26.781 2.461 -31.133 1.00 89.81 922 GLY A N 1
ATOM 7592 C CA . GLY A 1 922 ? 26.624 1.036 -31.441 1.00 89.81 922 GLY A CA 1
ATOM 7593 C C . GLY A 1 922 ? 27.918 0.228 -31.316 1.00 89.81 922 GLY A C 1
ATOM 7594 O O . GLY A 1 922 ? 27.930 -0.942 -31.686 1.00 89.81 922 GLY A O 1
ATOM 7595 N N . THR A 1 923 ? 28.995 0.814 -30.790 1.00 91.88 923 THR A N 1
ATOM 7596 C CA . THR A 1 923 ? 30.200 0.077 -30.388 1.00 91.88 923 THR A CA 1
ATOM 7597 C C . THR A 1 923 ? 29.956 -0.671 -29.076 1.00 91.88 923 THR A C 1
ATOM 7599 O O . THR A 1 923 ? 29.426 -0.103 -28.119 1.00 91.88 923 THR A O 1
ATOM 7602 N N . ALA A 1 924 ? 30.383 -1.932 -29.006 1.00 91.75 924 ALA A N 1
ATOM 7603 C CA . ALA A 1 924 ? 30.433 -2.689 -27.758 1.00 91.75 924 ALA A CA 1
ATOM 7604 C C . ALA A 1 924 ? 31.773 -2.466 -27.050 1.00 91.75 924 ALA A C 1
ATOM 7606 O O . ALA A 1 924 ? 32.827 -2.826 -27.579 1.00 91.75 924 ALA A O 1
ATOM 7607 N N . LEU A 1 925 ? 31.723 -1.879 -25.854 1.00 92.38 925 LEU A N 1
ATOM 7608 C CA . LEU A 1 925 ? 32.889 -1.599 -25.022 1.00 92.38 925 LEU A CA 1
ATOM 7609 C C . LEU A 1 925 ? 33.053 -2.685 -23.953 1.00 92.38 925 LEU A C 1
ATOM 7611 O O . LEU A 1 925 ? 32.286 -2.736 -22.994 1.00 92.38 925 LEU A O 1
ATOM 7615 N N . PHE A 1 926 ? 34.065 -3.536 -24.079 1.00 91.56 926 PHE A N 1
ATOM 7616 C CA . PHE A 1 926 ? 34.422 -4.507 -23.046 1.00 91.56 926 PHE A CA 1
ATOM 7617 C C . PHE A 1 926 ? 35.567 -3.969 -22.194 1.00 91.56 926 PHE A C 1
ATOM 7619 O O . PHE A 1 926 ? 36.633 -3.621 -22.702 1.00 91.56 926 PHE A O 1
ATOM 7626 N N . LEU A 1 927 ? 35.362 -3.932 -20.882 1.00 90.88 927 LEU A N 1
ATOM 7627 C CA . LEU A 1 927 ? 36.410 -3.580 -19.930 1.00 90.88 927 LEU A CA 1
ATOM 7628 C C . LEU A 1 927 ? 37.085 -4.862 -19.447 1.00 90.88 927 LEU A C 1
ATOM 7630 O O . LEU A 1 927 ? 36.404 -5.791 -18.991 1.00 90.88 927 LEU A O 1
ATOM 7634 N N . LYS A 1 928 ? 38.419 -4.933 -19.535 1.00 87.88 928 LYS A N 1
ATOM 7635 C CA . LYS A 1 928 ? 39.159 -6.126 -19.090 1.00 87.88 928 LYS A CA 1
ATOM 7636 C C . LYS A 1 928 ? 38.988 -6.366 -17.592 1.00 87.88 928 LYS A C 1
ATOM 7638 O O . LYS A 1 928 ? 38.912 -7.517 -17.165 1.00 87.88 928 LYS A O 1
ATOM 7643 N N . SER A 1 929 ? 38.854 -5.300 -16.801 1.00 87.94 929 SER A N 1
ATOM 7644 C CA . SER A 1 929 ? 38.670 -5.389 -15.351 1.00 87.94 929 SER A CA 1
ATOM 7645 C C . SER A 1 929 ? 37.387 -6.125 -14.942 1.00 87.94 929 SER A C 1
ATOM 7647 O O . SER A 1 929 ? 37.396 -6.825 -13.928 1.00 87.94 929 SER A O 1
ATOM 7649 N N . GLN A 1 930 ? 36.328 -6.050 -15.756 1.00 89.94 930 GLN A N 1
ATOM 7650 C CA . GLN A 1 930 ? 35.035 -6.700 -15.510 1.00 89.94 930 GLN A CA 1
ATOM 7651 C C . GLN A 1 930 ? 34.933 -8.126 -16.078 1.00 89.94 930 GLN A C 1
ATOM 7653 O O . GLN A 1 930 ? 34.018 -8.862 -15.718 1.00 89.94 930 GLN A O 1
ATOM 7658 N N . ASN A 1 931 ? 35.867 -8.535 -16.945 1.00 89.19 931 ASN A N 1
ATOM 7659 C CA . ASN A 1 931 ? 35.831 -9.819 -17.658 1.00 89.19 931 ASN A CA 1
ATOM 7660 C C . ASN A 1 931 ? 37.112 -10.656 -17.449 1.00 89.19 931 ASN A C 1
ATOM 7662 O O . ASN A 1 931 ? 37.486 -11.445 -18.315 1.00 89.19 931 ASN A O 1
ATOM 7666 N N . LYS A 1 932 ? 37.789 -10.503 -16.300 1.00 82.38 932 LYS A N 1
ATOM 7667 C CA . LYS A 1 932 ? 39.104 -11.119 -16.004 1.00 82.38 932 LYS A CA 1
ATOM 7668 C C . LYS A 1 932 ? 39.151 -12.643 -16.158 1.00 82.38 932 LYS A C 1
ATOM 7670 O O . LYS A 1 932 ? 40.185 -13.176 -16.532 1.00 82.38 932 LYS A O 1
ATOM 7675 N N . GLU A 1 933 ? 38.050 -13.335 -15.873 1.00 77.38 933 GLU A N 1
ATOM 7676 C CA . GLU A 1 933 ? 37.951 -14.803 -15.965 1.00 77.38 933 GLU A CA 1
ATOM 7677 C C . GLU A 1 933 ? 37.505 -15.299 -17.354 1.00 77.38 933 GLU A C 1
ATOM 7679 O O . GLU A 1 933 ? 37.278 -16.490 -17.539 1.00 77.38 933 GLU A O 1
ATOM 7684 N N . ARG A 1 934 ? 37.299 -14.388 -18.316 1.00 76.88 934 ARG A N 1
ATOM 7685 C CA . ARG A 1 934 ? 36.736 -14.675 -19.649 1.00 76.88 934 ARG A CA 1
ATOM 7686 C C . ARG A 1 934 ? 37.550 -13.991 -20.761 1.00 76.88 934 ARG A C 1
ATOM 7688 O O . ARG A 1 934 ? 37.008 -13.654 -21.813 1.00 76.88 934 ARG A O 1
ATOM 7695 N N . THR A 1 935 ? 38.843 -13.749 -20.519 1.00 67.94 935 THR A N 1
ATOM 7696 C CA . THR A 1 935 ? 39.735 -12.990 -21.417 1.00 67.94 935 THR A CA 1
ATOM 7697 C C . THR A 1 935 ? 40.009 -13.697 -22.738 1.00 67.94 935 THR A C 1
ATOM 7699 O O . THR A 1 935 ? 40.232 -13.036 -23.744 1.00 67.94 935 THR A O 1
ATOM 7702 N N . ASP A 1 936 ? 39.937 -15.021 -22.755 1.00 72.88 936 ASP A N 1
ATOM 7703 C CA . ASP A 1 936 ? 40.128 -15.885 -23.923 1.00 72.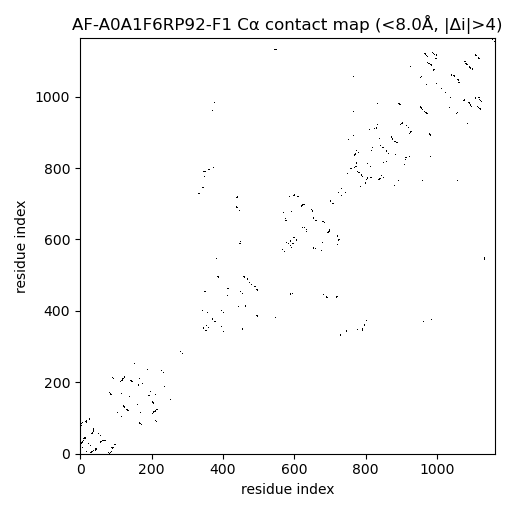88 936 ASP A CA 1
ATOM 7704 C C . ASP A 1 936 ? 39.058 -15.663 -25.007 1.00 72.88 936 ASP A C 1
ATOM 7706 O O . ASP A 1 936 ? 39.347 -15.802 -26.191 1.00 72.88 936 ASP A O 1
ATOM 7710 N N . VAL A 1 937 ? 37.850 -15.224 -24.632 1.00 73.00 937 VAL A N 1
ATOM 7711 C CA . VAL A 1 937 ? 36.785 -14.838 -25.583 1.00 73.00 937 VAL A CA 1
ATOM 7712 C C . VAL A 1 937 ? 37.006 -13.422 -26.147 1.00 73.00 937 VAL A C 1
ATOM 7714 O O . VAL A 1 937 ? 36.444 -13.051 -27.176 1.00 73.00 937 VAL A O 1
ATOM 7717 N N . LEU A 1 938 ? 37.838 -12.622 -25.476 1.00 74.50 938 LEU A N 1
ATOM 7718 C CA . LEU A 1 938 ? 38.140 -11.223 -25.788 1.00 74.50 938 LEU A CA 1
ATOM 7719 C C . LEU A 1 938 ? 39.583 -11.042 -26.292 1.00 74.50 938 LEU A C 1
ATOM 7721 O O . LEU A 1 938 ? 40.165 -9.968 -26.137 1.00 74.50 938 LEU A O 1
ATOM 7725 N N . ASP A 1 939 ? 40.182 -12.082 -26.874 1.00 76.81 939 ASP A N 1
ATOM 7726 C CA . ASP A 1 939 ? 41.517 -11.995 -27.462 1.00 76.81 939 ASP A CA 1
ATOM 7727 C C . ASP A 1 939 ? 41.508 -11.293 -28.836 1.00 76.81 939 ASP A C 1
ATOM 7729 O O . ASP A 1 939 ? 40.473 -11.124 -29.489 1.00 76.81 939 ASP A O 1
ATOM 7733 N N . THR A 1 940 ? 42.682 -10.856 -29.300 1.00 71.56 940 THR A N 1
ATOM 7734 C CA . THR A 1 940 ? 42.815 -10.075 -30.542 1.00 71.56 940 THR A CA 1
ATOM 7735 C C . THR A 1 940 ? 42.280 -10.821 -31.769 1.00 71.56 940 THR A C 1
ATOM 7737 O O . THR A 1 940 ? 41.703 -10.203 -32.664 1.00 71.56 940 THR A O 1
ATOM 7740 N N . ALA A 1 941 ? 42.439 -12.147 -31.817 1.00 72.06 941 ALA A N 1
ATOM 7741 C CA . ALA A 1 941 ? 41.972 -12.973 -32.928 1.00 72.06 941 ALA A CA 1
ATOM 7742 C C . ALA A 1 941 ? 40.437 -13.091 -32.952 1.00 72.06 941 ALA A C 1
ATOM 7744 O O . ALA A 1 941 ? 39.823 -12.987 -34.019 1.00 72.06 941 ALA A O 1
ATOM 7745 N N . SER A 1 942 ? 39.809 -13.247 -31.787 1.00 72.00 942 SER A N 1
ATOM 7746 C CA . SER A 1 942 ? 38.353 -13.300 -31.629 1.00 72.00 942 SER A CA 1
ATOM 7747 C C . SER A 1 942 ? 37.715 -11.944 -31.920 1.00 72.00 942 SER A C 1
ATOM 7749 O O . SER A 1 942 ? 36.730 -11.878 -32.655 1.00 72.00 942 SER A O 1
ATOM 7751 N N . ILE A 1 943 ? 38.318 -10.844 -31.453 1.00 75.31 943 ILE A N 1
ATOM 7752 C CA . ILE A 1 943 ? 37.857 -9.477 -31.752 1.00 75.31 943 ILE A CA 1
ATOM 7753 C C . ILE A 1 943 ? 37.936 -9.186 -33.253 1.00 75.31 943 ILE A C 1
ATOM 7755 O O . ILE A 1 943 ? 36.994 -8.623 -33.813 1.00 75.31 943 ILE A O 1
ATOM 7759 N N . ALA A 1 944 ? 39.023 -9.589 -33.920 1.00 72.19 944 ALA A N 1
ATOM 7760 C CA . ALA A 1 944 ? 39.175 -9.413 -35.364 1.00 72.19 944 ALA A CA 1
ATOM 7761 C C . ALA A 1 944 ? 38.099 -10.185 -36.144 1.00 72.19 944 ALA A C 1
ATOM 7763 O O . ALA A 1 944 ? 37.490 -9.634 -37.061 1.00 72.19 944 ALA A O 1
ATOM 7764 N N . ARG A 1 945 ? 37.795 -11.425 -35.731 1.00 74.38 945 ARG A N 1
ATOM 7765 C CA . ARG A 1 945 ? 36.702 -12.229 -36.305 1.00 74.38 945 ARG A CA 1
ATOM 7766 C C . ARG A 1 945 ? 35.336 -11.566 -36.114 1.00 74.38 945 ARG A C 1
ATOM 7768 O O . ARG A 1 945 ? 34.500 -11.615 -37.009 1.00 74.38 945 ARG A O 1
ATOM 7775 N N . ILE A 1 946 ? 35.118 -10.947 -34.958 1.00 74.00 946 ILE A N 1
ATOM 7776 C CA . ILE A 1 946 ? 33.875 -10.254 -34.619 1.00 74.00 946 ILE A CA 1
ATOM 7777 C C . ILE A 1 946 ? 33.732 -8.925 -35.376 1.00 74.00 946 ILE A C 1
ATOM 7779 O O . ILE A 1 946 ? 32.627 -8.565 -35.767 1.00 74.00 946 ILE A O 1
ATOM 7783 N N . SER A 1 947 ? 34.815 -8.177 -35.564 1.00 71.50 947 SER A N 1
ATOM 7784 C CA . SER A 1 947 ? 34.757 -6.817 -36.124 1.00 71.50 947 SER A CA 1
ATOM 7785 C C . SER A 1 947 ? 34.823 -6.805 -37.655 1.00 71.50 947 SER A C 1
ATOM 7787 O O . SER A 1 947 ? 34.396 -5.842 -38.279 1.00 71.50 947 SER A O 1
ATOM 7789 N N . GLY A 1 948 ? 35.333 -7.874 -38.273 1.00 65.50 948 GLY A N 1
ATOM 7790 C CA . GLY A 1 948 ? 35.487 -8.015 -39.724 1.00 65.50 948 GLY A CA 1
ATOM 7791 C C . GLY A 1 948 ? 34.308 -8.679 -40.446 1.00 65.50 948 GLY A C 1
ATOM 7792 O O . GLY A 1 948 ? 34.542 -9.418 -41.399 1.00 65.50 948 GLY A O 1
ATOM 7793 N N . ARG A 1 949 ? 33.062 -8.503 -39.983 1.00 75.81 949 ARG A N 1
ATOM 7794 C CA . ARG A 1 949 ? 31.882 -9.116 -40.625 1.00 75.81 949 ARG A CA 1
ATOM 7795 C C . ARG A 1 949 ? 31.437 -8.345 -41.873 1.00 75.81 949 ARG A C 1
ATOM 7797 O O . ARG A 1 949 ? 31.321 -7.126 -41.838 1.00 75.81 949 ARG A O 1
ATOM 7804 N N . ASP A 1 950 ? 31.073 -9.080 -42.926 1.00 67.62 950 ASP A N 1
ATOM 7805 C CA . ASP A 1 950 ? 30.561 -8.506 -44.184 1.00 67.62 950 ASP A CA 1
ATOM 7806 C C . ASP A 1 950 ? 29.100 -8.020 -44.097 1.00 67.62 950 ASP A C 1
ATOM 7808 O O . ASP A 1 950 ? 28.706 -7.093 -44.805 1.00 67.62 950 ASP A O 1
ATOM 7812 N N . LYS A 1 951 ? 28.263 -8.673 -43.276 1.00 75.62 951 LYS A N 1
ATOM 7813 C CA . LYS A 1 951 ? 26.823 -8.391 -43.154 1.00 75.62 951 LYS A CA 1
ATOM 7814 C C . LYS A 1 951 ? 26.375 -8.560 -41.706 1.00 75.62 951 LYS A C 1
ATOM 7816 O O . LYS A 1 951 ? 26.542 -9.636 -41.133 1.00 75.62 951 LYS A O 1
ATOM 7821 N N . ASP A 1 952 ? 25.789 -7.512 -41.137 1.00 84.94 952 ASP A N 1
ATOM 7822 C CA . ASP A 1 952 ? 25.215 -7.570 -39.794 1.00 84.94 952 ASP A CA 1
ATOM 7823 C C . ASP A 1 952 ? 23.808 -8.189 -39.825 1.00 84.94 952 ASP A C 1
ATOM 7825 O O . ASP A 1 952 ? 23.017 -7.877 -40.726 1.00 84.94 952 ASP A O 1
ATOM 7829 N N . PRO A 1 953 ? 23.472 -9.058 -38.856 1.00 92.38 953 PRO A N 1
ATOM 7830 C CA . PRO A 1 953 ? 22.127 -9.594 -38.731 1.00 92.38 953 PRO A CA 1
ATOM 7831 C C . PRO A 1 953 ? 21.126 -8.506 -38.334 1.00 92.38 953 PRO A C 1
ATOM 7833 O O . PRO A 1 953 ? 21.458 -7.550 -37.633 1.00 92.38 953 PRO A O 1
ATOM 7836 N N . THR A 1 954 ? 19.872 -8.693 -38.737 1.00 94.12 954 THR A N 1
ATOM 7837 C CA . THR A 1 954 ? 18.745 -7.878 -38.270 1.00 94.12 954 THR A CA 1
ATOM 7838 C C . THR A 1 954 ? 18.008 -8.611 -37.156 1.00 94.12 954 THR A C 1
ATOM 7840 O O . THR A 1 954 ? 17.747 -9.808 -37.263 1.00 94.12 954 THR A O 1
ATOM 7843 N N . LEU A 1 955 ? 17.672 -7.902 -36.084 1.00 95.69 955 LEU A N 1
ATOM 7844 C CA . LEU A 1 955 ? 16.961 -8.440 -34.930 1.00 95.69 955 LEU A CA 1
ATOM 7845 C C . LEU A 1 955 ? 15.489 -8.032 -34.978 1.00 95.69 955 LEU A C 1
ATOM 7847 O O . LEU A 1 955 ? 15.171 -6.852 -35.092 1.00 95.69 955 LEU A O 1
ATOM 7851 N N . GLU A 1 956 ? 14.598 -8.998 -34.806 1.00 94.38 956 GLU A N 1
ATOM 7852 C CA . GLU A 1 956 ? 13.172 -8.787 -34.570 1.00 94.38 956 GLU A CA 1
ATOM 7853 C C . GLU A 1 956 ? 12.831 -9.332 -33.185 1.00 94.38 956 GLU A C 1
ATOM 7855 O O . GLU A 1 956 ? 13.021 -10.519 -32.944 1.00 94.38 956 GLU A O 1
ATOM 7860 N N . PHE A 1 957 ? 12.344 -8.518 -32.250 1.00 95.44 957 PHE A N 1
ATOM 7861 C CA . PHE A 1 957 ? 12.126 -8.997 -30.880 1.00 95.44 957 PHE A CA 1
ATOM 7862 C C . PHE A 1 957 ? 10.849 -8.485 -30.219 1.00 95.44 957 PHE A C 1
ATOM 7864 O O . PHE A 1 957 ? 10.305 -7.444 -30.571 1.00 95.44 957 PHE A O 1
ATOM 7871 N N . LYS A 1 958 ? 10.393 -9.208 -29.195 1.00 93.94 958 LYS A N 1
ATOM 7872 C CA . LYS A 1 958 ? 9.286 -8.838 -28.313 1.00 93.94 958 LYS A CA 1
ATOM 7873 C C . LYS A 1 958 ? 9.731 -8.924 -26.861 1.00 93.94 958 LYS A C 1
ATOM 7875 O O . LYS A 1 958 ? 10.305 -9.928 -26.431 1.00 93.94 958 LYS A O 1
ATOM 7880 N N . LYS A 1 959 ? 9.405 -7.891 -26.086 1.00 93.62 959 LYS A N 1
ATOM 7881 C CA . LYS A 1 959 ? 9.400 -7.967 -24.623 1.00 93.62 959 LYS A CA 1
ATOM 7882 C C . LYS A 1 959 ? 8.107 -8.655 -24.187 1.00 93.62 959 LYS A C 1
ATOM 7884 O O . LYS A 1 959 ? 7.040 -8.072 -24.343 1.00 93.62 959 LYS A O 1
ATOM 7889 N N . ILE A 1 960 ? 8.207 -9.881 -23.676 1.00 91.81 960 ILE A N 1
ATOM 7890 C CA . ILE A 1 960 ? 7.050 -10.635 -23.165 1.00 91.81 960 ILE A CA 1
ATOM 7891 C C . ILE A 1 960 ? 6.774 -10.208 -21.721 1.00 91.81 960 ILE A C 1
ATOM 7893 O O . ILE A 1 960 ? 5.643 -9.929 -21.347 1.00 91.81 960 ILE A O 1
ATOM 7897 N N . SER A 1 961 ? 7.831 -10.113 -20.916 1.00 91.44 961 SER A N 1
ATOM 7898 C CA . SER A 1 961 ? 7.786 -9.666 -19.523 1.00 91.44 961 SER A CA 1
ATOM 7899 C C . SER A 1 961 ? 9.154 -9.101 -19.111 1.00 91.44 961 SER A C 1
ATOM 7901 O O . SER A 1 961 ? 10.107 -9.182 -19.892 1.00 91.44 961 SER A O 1
ATOM 7903 N N . PRO A 1 962 ? 9.321 -8.532 -17.902 1.00 89.81 962 PRO A N 1
ATOM 7904 C CA . PRO A 1 962 ? 10.633 -8.093 -17.414 1.00 89.81 962 PRO A CA 1
ATOM 7905 C C . PRO A 1 962 ? 11.706 -9.195 -17.376 1.00 89.81 962 PRO A C 1
ATOM 7907 O O . PRO A 1 962 ? 12.893 -8.881 -17.372 1.00 89.81 962 PRO A O 1
ATOM 7910 N N . VAL A 1 963 ? 11.294 -10.467 -17.364 1.00 92.12 963 VAL A N 1
ATOM 7911 C CA . VAL A 1 963 ? 12.155 -11.656 -17.238 1.00 92.12 963 VAL A CA 1
ATOM 7912 C C . VAL A 1 963 ? 12.230 -12.504 -18.510 1.00 92.12 963 VAL A C 1
ATOM 7914 O O . VAL A 1 963 ? 12.988 -13.469 -18.524 1.00 92.12 963 VAL A O 1
ATOM 7917 N N . LYS A 1 964 ? 11.453 -12.204 -19.562 1.00 93.19 964 LYS A N 1
ATOM 7918 C CA . LYS A 1 964 ? 11.397 -13.017 -20.791 1.00 93.19 964 LYS A CA 1
ATOM 7919 C C . LYS A 1 964 ? 11.289 -12.137 -22.039 1.00 93.19 964 LYS A C 1
ATOM 7921 O O . LYS A 1 964 ? 10.392 -11.301 -22.158 1.00 93.19 964 LYS A O 1
ATOM 7926 N N . TYR A 1 965 ? 12.174 -12.385 -22.997 1.00 94.69 965 TYR A N 1
ATOM 7927 C CA . TYR A 1 965 ? 12.191 -11.766 -24.318 1.00 94.69 965 TYR A CA 1
ATOM 7928 C C . TYR A 1 965 ? 12.275 -12.853 -25.386 1.00 94.69 965 TYR A C 1
ATOM 7930 O O . TYR A 1 965 ? 12.975 -13.850 -25.210 1.00 94.69 965 TYR A O 1
ATOM 7938 N N . ARG A 1 966 ? 11.585 -12.650 -26.506 1.00 92.38 966 ARG A N 1
ATOM 7939 C CA . ARG A 1 966 ? 11.680 -13.514 -27.689 1.00 92.38 966 ARG A CA 1
ATOM 7940 C C . ARG A 1 966 ? 12.281 -12.714 -28.829 1.00 92.38 966 ARG A C 1
ATOM 7942 O O . ARG A 1 966 ? 11.887 -11.569 -29.026 1.00 92.38 966 ARG A O 1
ATOM 7949 N N . MET A 1 967 ? 13.216 -13.305 -29.559 1.00 92.94 967 MET A N 1
ATOM 7950 C CA . MET A 1 967 ? 13.939 -12.639 -30.632 1.00 92.94 967 MET A CA 1
ATOM 7951 C C . MET A 1 967 ? 14.175 -13.583 -31.806 1.00 92.94 967 MET A C 1
ATOM 7953 O O . MET A 1 967 ? 14.620 -14.711 -31.624 1.00 92.94 967 MET A O 1
ATOM 7957 N N . ARG A 1 968 ? 13.938 -13.092 -33.015 1.00 91.06 968 ARG A N 1
ATOM 7958 C CA . ARG A 1 968 ? 14.325 -13.710 -34.278 1.00 91.06 968 ARG A CA 1
ATOM 7959 C C . ARG A 1 968 ? 15.515 -12.951 -34.836 1.00 91.06 968 ARG A C 1
ATOM 7961 O O . ARG A 1 968 ? 15.527 -11.721 -34.853 1.00 91.06 968 ARG A O 1
ATOM 7968 N N . ILE A 1 969 ? 16.531 -13.698 -35.227 1.00 91.88 969 ILE A N 1
ATOM 7969 C CA . ILE A 1 969 ? 17.751 -13.183 -35.829 1.00 91.88 969 ILE A CA 1
ATOM 7970 C C . ILE A 1 969 ? 17.684 -13.530 -37.306 1.00 91.88 969 ILE A C 1
ATOM 7972 O O . ILE A 1 969 ? 17.548 -14.702 -37.645 1.00 91.88 969 ILE A O 1
ATOM 7976 N N . HIS A 1 970 ? 17.777 -12.510 -38.152 1.00 91.31 970 HIS A N 1
ATOM 7977 C CA . HIS A 1 970 ? 17.642 -12.622 -39.599 1.00 91.31 970 HIS A CA 1
ATOM 7978 C C . HIS A 1 970 ? 18.974 -12.335 -40.284 1.00 91.31 970 HIS A C 1
ATOM 7980 O O . HIS A 1 970 ? 19.644 -11.346 -39.977 1.00 91.31 970 HIS A O 1
ATOM 7986 N N . GLY A 1 971 ? 19.348 -13.168 -41.251 1.00 90.19 971 GLY A N 1
ATOM 7987 C CA . GLY A 1 971 ? 20.502 -12.941 -42.112 1.00 90.19 971 GLY A CA 1
ATOM 7988 C C . GLY A 1 971 ? 21.858 -13.055 -41.410 1.00 90.19 971 GLY A C 1
ATOM 7989 O O . GLY A 1 971 ? 22.817 -12.428 -41.862 1.00 90.19 971 GLY A O 1
ATOM 7990 N N . ALA A 1 972 ? 21.967 -13.838 -40.333 1.00 90.12 972 ALA A N 1
ATOM 7991 C CA . ALA A 1 972 ? 23.206 -13.979 -39.572 1.00 90.12 972 ALA A CA 1
ATOM 7992 C C . ALA A 1 972 ? 24.265 -14.797 -40.322 1.00 90.12 972 ALA A C 1
ATOM 7994 O O . ALA A 1 972 ? 23.992 -15.895 -40.810 1.00 90.12 972 ALA A O 1
ATOM 7995 N N . LYS A 1 973 ? 25.498 -14.287 -40.380 1.00 88.69 973 LYS A N 1
ATOM 7996 C CA . LYS A 1 973 ? 26.653 -14.991 -40.948 1.00 88.69 973 LYS A CA 1
ATOM 7997 C C . LYS A 1 973 ? 27.933 -14.561 -40.241 1.00 88.69 973 LYS A C 1
ATOM 7999 O O . LYS A 1 973 ? 28.186 -13.370 -40.086 1.00 88.69 973 LYS A O 1
ATOM 8004 N N . GLY A 1 974 ? 28.748 -15.540 -39.854 1.00 86.44 974 GLY A N 1
ATOM 8005 C CA . GLY A 1 974 ? 29.935 -15.303 -39.034 1.00 86.44 974 GLY A CA 1
ATOM 8006 C C . GLY A 1 974 ? 29.597 -14.975 -37.576 1.00 86.44 974 GLY A C 1
ATOM 8007 O O . GLY A 1 974 ? 28.445 -14.737 -37.219 1.00 86.44 974 GLY A O 1
ATOM 8008 N N . VAL A 1 975 ? 30.620 -14.997 -36.725 1.00 87.12 975 VAL A N 1
ATOM 8009 C CA . VAL A 1 975 ? 30.476 -14.834 -35.273 1.00 87.12 975 VAL A CA 1
ATOM 8010 C C . VAL A 1 975 ? 30.112 -13.394 -34.915 1.00 87.12 975 VAL A C 1
ATOM 8012 O O . VAL A 1 975 ? 30.767 -12.451 -35.372 1.00 87.12 975 VAL A O 1
ATOM 8015 N N . PHE A 1 976 ? 29.106 -13.208 -34.058 1.00 89.50 976 PHE A N 1
ATOM 8016 C CA . PHE A 1 976 ? 28.703 -11.879 -33.605 1.00 89.50 976 PHE A CA 1
ATOM 8017 C C . PHE A 1 976 ? 28.344 -11.791 -32.118 1.00 89.50 976 PHE A C 1
ATOM 8019 O O . PHE A 1 976 ? 27.763 -12.720 -31.561 1.00 89.50 976 PHE A O 1
ATOM 8026 N N . PRO A 1 977 ? 28.666 -10.667 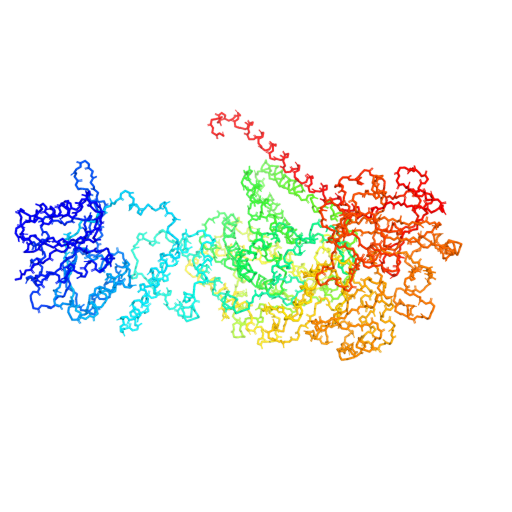-31.456 1.00 91.00 977 PRO A N 1
ATOM 8027 C CA . PRO A 1 977 ? 28.179 -10.364 -30.126 1.00 91.00 977 PRO A CA 1
ATOM 8028 C C . PRO A 1 977 ? 26.724 -9.899 -30.201 1.00 91.00 977 PRO A C 1
ATOM 8030 O O . PRO A 1 977 ? 26.372 -8.999 -30.960 1.00 91.00 977 PRO A O 1
ATOM 8033 N N . LEU A 1 978 ? 25.879 -10.484 -29.370 1.00 93.75 978 LEU A N 1
ATOM 8034 C CA . LEU A 1 978 ? 24.545 -9.988 -29.082 1.00 93.75 978 LEU A CA 1
ATOM 8035 C C . LEU A 1 978 ? 24.606 -9.205 -27.773 1.00 93.75 978 LEU A C 1
ATOM 8037 O O . LEU A 1 978 ? 24.874 -9.796 -26.726 1.00 93.75 978 LEU A O 1
ATOM 8041 N N . VAL A 1 979 ? 24.346 -7.899 -27.823 1.00 95.50 979 VAL A N 1
ATOM 8042 C CA . VAL A 1 979 ? 24.285 -7.054 -26.626 1.00 95.50 979 VAL A CA 1
ATOM 8043 C C . VAL A 1 979 ? 22.843 -6.940 -26.152 1.00 95.50 979 VAL A C 1
ATOM 8045 O O . VAL A 1 979 ? 21.936 -6.681 -26.941 1.00 95.50 979 VAL A O 1
ATOM 8048 N N . PHE A 1 980 ? 22.644 -7.102 -24.847 1.00 96.19 980 PHE A N 1
ATOM 8049 C CA . PHE A 1 980 ? 21.375 -6.919 -24.159 1.00 96.19 980 PHE A CA 1
ATOM 8050 C C . PHE A 1 980 ? 21.525 -5.817 -23.109 1.00 96.19 980 PHE A C 1
ATOM 8052 O O . PHE A 1 980 ? 22.168 -6.013 -22.076 1.00 96.19 980 PHE A O 1
ATOM 8059 N N . ASN A 1 981 ? 20.920 -4.658 -23.392 1.00 94.19 981 ASN A N 1
ATOM 8060 C CA . ASN A 1 981 ? 20.950 -3.434 -22.584 1.00 94.19 981 ASN A CA 1
ATOM 8061 C C . ASN A 1 981 ? 20.105 -3.572 -21.302 1.00 94.19 981 ASN A C 1
ATOM 8063 O O . ASN A 1 981 ? 19.122 -2.861 -21.077 1.00 94.19 981 ASN A O 1
ATOM 8067 N N . GLU A 1 982 ? 20.485 -4.513 -20.452 1.00 92.88 982 GLU A N 1
ATOM 8068 C CA . GLU A 1 982 ? 19.965 -4.792 -19.116 1.00 92.88 982 GLU A CA 1
ATOM 8069 C C . GLU A 1 982 ? 21.151 -5.207 -18.245 1.00 92.88 982 GLU A C 1
ATOM 8071 O O . GLU A 1 982 ? 22.080 -5.833 -18.759 1.00 92.88 982 GLU A O 1
ATOM 8076 N N . SER A 1 983 ? 21.132 -4.869 -16.956 1.00 91.88 983 SER A N 1
ATOM 8077 C CA . SER A 1 983 ? 22.248 -5.145 -16.053 1.00 91.88 983 SER A CA 1
ATOM 8078 C C . SER A 1 983 ? 22.654 -6.611 -16.063 1.00 91.88 983 SER A C 1
ATOM 8080 O O . SER A 1 983 ? 21.827 -7.530 -16.072 1.00 91.88 983 SER A O 1
ATOM 8082 N N . PHE A 1 984 ? 23.961 -6.814 -16.046 1.00 91.62 984 PHE A N 1
ATOM 8083 C CA . PHE A 1 984 ? 24.596 -8.103 -16.114 1.00 91.62 984 PHE A CA 1
ATOM 8084 C C . PHE A 1 984 ? 24.197 -8.953 -14.915 1.00 91.62 984 PHE A C 1
ATOM 8086 O O . PHE A 1 984 ? 24.316 -8.538 -13.762 1.00 91.62 984 PHE A O 1
ATOM 8093 N N . HIS A 1 985 ? 23.743 -10.170 -15.199 1.00 89.81 985 HIS A N 1
ATOM 8094 C CA . HIS A 1 985 ? 23.506 -11.175 -14.177 1.00 89.81 985 HIS A CA 1
ATOM 8095 C C . HIS A 1 985 ? 23.594 -12.567 -14.789 1.00 89.81 985 HIS A C 1
ATOM 8097 O O . HIS A 1 985 ? 22.940 -12.847 -15.791 1.00 89.81 985 HIS A O 1
ATOM 8103 N N . GLU A 1 986 ? 24.324 -13.481 -14.149 1.00 87.44 986 GLU A N 1
ATOM 8104 C CA . GLU A 1 986 ? 24.580 -14.830 -14.682 1.00 87.44 986 GLU A CA 1
ATOM 8105 C C . GLU A 1 986 ? 23.312 -15.678 -14.879 1.00 87.44 986 GLU A C 1
ATOM 8107 O O . GLU A 1 986 ? 23.315 -16.657 -15.627 1.00 87.44 986 GLU A O 1
ATOM 8112 N N . GLY A 1 987 ? 22.222 -15.305 -14.208 1.00 89.12 987 GLY A N 1
ATOM 8113 C CA . GLY A 1 987 ? 20.896 -15.912 -14.342 1.00 89.12 987 GLY A CA 1
ATOM 8114 C C . GLY A 1 987 ? 20.198 -15.660 -15.687 1.00 89.12 987 GLY A C 1
ATOM 8115 O O . GLY A 1 987 ? 19.278 -16.407 -16.019 1.00 89.12 987 GLY A O 1
ATOM 8116 N N . TRP A 1 988 ? 20.622 -14.665 -16.474 1.00 92.50 988 TRP A N 1
ATOM 8117 C CA . TRP A 1 988 ? 20.118 -14.457 -17.835 1.00 92.50 988 TRP A CA 1
ATOM 8118 C C . TRP A 1 988 ? 20.671 -15.515 -18.782 1.00 92.50 988 TRP A C 1
ATOM 8120 O O . TRP A 1 988 ? 21.883 -15.601 -18.972 1.00 92.50 988 TRP A O 1
ATOM 8130 N N . LYS A 1 989 ? 19.786 -16.321 -19.379 1.00 91.81 989 LYS A N 1
ATOM 8131 C CA . LYS A 1 989 ? 20.147 -17.416 -20.289 1.00 91.81 989 LYS A CA 1
ATOM 8132 C C . LYS A 1 989 ? 19.459 -17.266 -21.645 1.00 91.81 989 LYS A C 1
ATOM 8134 O O . LYS A 1 989 ? 18.347 -16.744 -21.720 1.00 91.81 989 LYS A O 1
ATOM 8139 N N . LEU A 1 990 ? 20.108 -17.774 -22.693 1.00 91.19 990 LEU A N 1
ATOM 8140 C CA . LEU A 1 990 ? 19.559 -17.857 -24.048 1.00 91.19 990 LEU A CA 1
ATOM 8141 C C . LEU A 1 990 ? 19.118 -19.292 -24.353 1.00 91.19 990 LEU A C 1
ATOM 8143 O O . LEU A 1 990 ? 19.890 -20.233 -24.174 1.00 91.19 990 LEU A O 1
ATOM 8147 N N . TYR A 1 991 ? 17.897 -19.459 -24.848 1.00 88.25 991 TYR A N 1
ATOM 8148 C CA . TYR A 1 991 ? 17.320 -20.742 -25.246 1.00 88.25 991 TYR A CA 1
ATOM 8149 C C . TYR A 1 991 ? 16.962 -20.724 -26.735 1.00 88.25 991 TYR A C 1
ATOM 8151 O O . TYR A 1 991 ? 16.570 -19.672 -27.237 1.00 88.25 991 TYR A O 1
ATOM 8159 N N . PRO A 1 992 ? 17.045 -21.858 -27.453 1.00 83.88 992 PRO A N 1
ATOM 8160 C CA . PRO A 1 992 ? 16.470 -21.953 -28.796 1.00 83.88 992 PRO A CA 1
ATOM 8161 C C . PRO A 1 992 ? 14.947 -21.765 -28.741 1.00 83.88 992 PRO A C 1
ATOM 8163 O O . PRO A 1 992 ? 14.318 -22.287 -27.816 1.00 83.88 992 PRO A O 1
ATOM 8166 N N . GLY A 1 993 ? 14.368 -21.076 -29.732 1.00 78.00 993 GLY A N 1
ATOM 8167 C CA . GLY A 1 993 ? 12.914 -20.982 -29.957 1.00 78.00 993 GLY A CA 1
ATOM 8168 C C . GLY A 1 993 ? 12.291 -22.297 -30.455 1.00 78.00 993 GLY A C 1
ATOM 8169 O O . GLY A 1 993 ? 12.877 -23.359 -30.260 1.00 78.00 993 GLY A O 1
ATOM 8170 N N . GLU A 1 994 ? 11.111 -22.267 -31.082 1.00 68.94 994 GLU A N 1
ATOM 8171 C CA . GLU A 1 994 ? 10.467 -23.446 -31.707 1.00 68.94 994 GLU A CA 1
ATOM 8172 C C . GLU A 1 994 ? 10.333 -23.306 -33.235 1.00 68.94 994 GLU A C 1
ATOM 8174 O O . GLU A 1 994 ? 10.290 -22.202 -33.762 1.00 68.94 994 GLU A O 1
ATOM 8179 N N . SER A 1 995 ? 10.311 -24.443 -33.947 1.00 51.38 995 SER A N 1
ATOM 8180 C CA . SER A 1 995 ? 10.521 -24.577 -35.405 1.00 51.38 995 SER A CA 1
ATOM 8181 C C . SER A 1 995 ? 9.483 -23.883 -36.301 1.00 51.38 995 SER A C 1
ATOM 8183 O O . SER A 1 995 ? 9.855 -23.263 -37.298 1.00 51.38 995 SER A O 1
ATOM 8185 N N . ASP A 1 996 ? 8.195 -23.928 -35.946 1.00 53.97 996 ASP A N 1
ATOM 8186 C CA . ASP A 1 996 ? 7.107 -23.413 -36.800 1.00 53.97 996 ASP A CA 1
ATOM 8187 C C . ASP A 1 996 ? 7.070 -21.874 -36.882 1.00 53.97 996 ASP A C 1
ATOM 8189 O O . ASP A 1 996 ? 6.314 -21.294 -37.661 1.00 53.97 996 ASP A O 1
ATOM 8193 N N . SER A 1 997 ? 7.895 -21.188 -36.086 1.00 52.72 997 SER A N 1
ATOM 8194 C CA . SER A 1 997 ? 7.800 -19.750 -35.862 1.00 52.72 997 SER A CA 1
ATOM 8195 C C . SER A 1 997 ? 8.557 -18.904 -36.903 1.00 52.72 997 SER A C 1
ATOM 8197 O O . SER A 1 997 ? 8.213 -17.741 -37.092 1.00 52.72 997 SER A O 1
ATOM 8199 N N . VAL A 1 998 ? 9.528 -19.462 -37.639 1.00 52.75 998 VAL A N 1
ATOM 8200 C CA . VAL A 1 998 ? 10.391 -18.701 -38.578 1.00 52.75 998 VAL A CA 1
ATOM 8201 C C . VAL A 1 998 ? 9.737 -18.486 -39.959 1.00 52.75 998 VAL A C 1
ATOM 8203 O O . VAL A 1 998 ? 10.248 -17.740 -40.795 1.00 52.75 998 VAL A O 1
ATOM 8206 N N . LEU A 1 999 ? 8.583 -19.107 -40.226 1.00 53.44 999 LEU A N 1
ATOM 8207 C CA . LEU A 1 999 ? 7.901 -19.012 -41.518 1.00 53.44 999 LEU A CA 1
ATOM 8208 C C . LEU A 1 999 ? 6.737 -18.014 -41.486 1.00 53.44 999 LEU A C 1
ATOM 8210 O O . LEU A 1 999 ? 5.802 -18.122 -40.699 1.00 53.44 999 LEU A O 1
ATOM 8214 N N . PHE A 1 1000 ? 6.789 -17.059 -42.414 1.00 51.53 1000 PHE A N 1
ATOM 8215 C CA . PHE A 1 1000 ? 5.703 -16.134 -42.724 1.00 51.53 1000 PHE A CA 1
ATOM 8216 C C . PHE A 1 1000 ? 4.451 -16.936 -43.122 1.00 51.53 1000 PHE A C 1
ATOM 8218 O O . PHE A 1 1000 ? 4.479 -17.651 -44.127 1.00 51.53 1000 PHE A O 1
ATOM 8225 N N . SER A 1 1001 ? 3.341 -16.824 -42.385 1.00 49.12 1001 SER A N 1
ATOM 8226 C CA . SER A 1 1001 ? 2.074 -17.352 -42.895 1.00 49.12 1001 SER A CA 1
ATOM 8227 C C . SER A 1 1001 ? 1.577 -16.420 -44.007 1.00 49.12 1001 SER A C 1
ATOM 8229 O O . SER A 1 1001 ? 1.430 -15.210 -43.828 1.00 49.12 1001 SER A O 1
ATOM 8231 N N . ALA A 1 1002 ? 1.335 -16.966 -45.199 1.00 45.06 1002 ALA A N 1
ATOM 8232 C CA . ALA A 1 1002 ? 0.919 -16.201 -46.380 1.00 45.06 1002 ALA A CA 1
ATOM 8233 C C . ALA A 1 1002 ? -0.398 -15.407 -46.188 1.00 45.06 1002 ALA A C 1
ATOM 8235 O O . ALA A 1 1002 ? -0.713 -14.532 -46.991 1.00 45.06 1002 ALA A O 1
ATOM 8236 N N . SER A 1 1003 ? -1.146 -15.645 -45.103 1.00 51.44 1003 SER A N 1
ATOM 8237 C CA . SER A 1 1003 ? -2.369 -14.915 -44.733 1.00 51.44 1003 SER A CA 1
ATOM 8238 C C . SER A 1 1003 ? -2.137 -13.467 -44.265 1.00 51.44 1003 SER A C 1
ATOM 8240 O O . SER A 1 1003 ? -3.094 -12.730 -44.040 1.00 51.44 1003 SER A O 1
ATOM 8242 N N . ALA A 1 1004 ? -0.881 -13.050 -44.105 1.00 54.28 1004 ALA A N 1
ATOM 8243 C CA . ALA A 1 1004 ? -0.471 -11.757 -43.558 1.00 54.28 1004 ALA A CA 1
ATOM 8244 C C . ALA A 1 1004 ? -0.586 -10.560 -44.529 1.00 54.28 1004 ALA A C 1
ATOM 8246 O O . ALA A 1 1004 ? -0.901 -9.449 -44.099 1.00 54.28 1004 ALA A O 1
ATOM 8247 N N . ALA A 1 1005 ? -0.372 -10.761 -45.835 1.00 53.88 1005 ALA A N 1
ATOM 8248 C CA . ALA A 1 1005 ? -0.287 -9.662 -46.809 1.00 53.88 1005 ALA A CA 1
ATOM 8249 C C . ALA A 1 1005 ? -1.602 -8.867 -46.965 1.00 53.88 1005 ALA A C 1
ATOM 8251 O O . ALA A 1 1005 ? -1.570 -7.667 -47.219 1.00 53.88 1005 ALA A O 1
ATOM 8252 N N . GLY A 1 1006 ? -2.758 -9.506 -46.748 1.00 61.53 1006 GLY A N 1
ATOM 8253 C CA . GLY A 1 1006 ? -4.074 -8.854 -46.814 1.00 61.53 1006 GLY A CA 1
ATOM 8254 C C . GLY A 1 1006 ? -4.441 -8.003 -45.591 1.00 61.53 1006 GLY A C 1
ATOM 8255 O O . GLY A 1 1006 ? -5.456 -7.316 -45.621 1.00 61.53 1006 GLY A O 1
ATOM 8256 N N . ARG A 1 1007 ? -3.644 -8.042 -44.511 1.00 72.19 1007 ARG A N 1
ATOM 8257 C CA . ARG A 1 1007 ? -3.942 -7.359 -43.235 1.00 72.19 1007 ARG A CA 1
ATOM 8258 C C . ARG A 1 1007 ? -3.197 -6.037 -43.039 1.00 72.19 1007 ARG A C 1
ATOM 8260 O O . ARG A 1 1007 ? -3.538 -5.288 -42.128 1.00 72.19 1007 ARG A O 1
ATOM 8267 N N . ILE A 1 1008 ? -2.223 -5.729 -43.897 1.00 76.56 1008 ILE A N 1
ATOM 8268 C CA . ILE A 1 1008 ? -1.402 -4.507 -43.816 1.00 76.56 1008 ILE A CA 1
ATOM 8269 C C . ILE A 1 1008 ? -2.265 -3.246 -43.945 1.00 76.56 1008 ILE A C 1
ATOM 8271 O O . ILE A 1 1008 ? -1.997 -2.263 -43.267 1.00 76.56 1008 ILE A O 1
ATOM 8275 N N . GLY A 1 1009 ? -3.355 -3.295 -44.720 1.00 73.94 1009 GLY A N 1
ATOM 8276 C CA . GLY A 1 1009 ? -4.284 -2.167 -44.860 1.00 73.94 1009 GLY A CA 1
ATOM 8277 C C . GLY A 1 1009 ? -4.974 -1.732 -43.558 1.00 73.94 1009 GLY A C 1
ATOM 8278 O O . GLY A 1 1009 ? -5.512 -0.633 -43.505 1.00 73.94 1009 GLY A O 1
ATOM 8279 N N . ASN A 1 1010 ? -4.938 -2.558 -42.505 1.00 79.38 1010 ASN A N 1
ATOM 8280 C CA . ASN A 1 1010 ? -5.463 -2.215 -41.179 1.00 79.38 1010 ASN A CA 1
ATOM 8281 C C . ASN A 1 1010 ? -4.378 -1.663 -40.228 1.00 79.38 1010 ASN A C 1
ATOM 8283 O O . ASN A 1 1010 ? -4.680 -1.327 -39.080 1.00 79.38 1010 ASN A O 1
ATOM 8287 N N . TYR A 1 1011 ? -3.115 -1.601 -40.666 1.00 87.44 1011 TYR A N 1
ATOM 8288 C CA . TYR A 1 1011 ? -2.010 -1.069 -39.874 1.00 87.44 1011 TYR A CA 1
ATOM 8289 C C . TYR A 1 1011 ? -2.039 0.457 -39.869 1.00 87.44 1011 TYR A C 1
ATOM 8291 O O . TYR A 1 1011 ? -2.036 1.097 -40.915 1.00 87.44 1011 TYR A O 1
ATOM 8299 N N . HIS A 1 1012 ? -2.033 1.042 -38.678 1.00 89.25 1012 HIS A N 1
ATOM 8300 C CA . HIS A 1 1012 ? -1.927 2.479 -38.487 1.00 89.25 1012 HIS A CA 1
ATOM 8301 C C . HIS A 1 1012 ? -0.968 2.771 -37.335 1.00 89.25 1012 HIS A C 1
ATOM 8303 O O . HIS A 1 1012 ? -0.797 1.966 -36.412 1.00 89.25 1012 HIS A O 1
ATOM 8309 N N . VAL A 1 1013 ? -0.325 3.932 -37.409 1.00 89.75 1013 VAL A N 1
ATOM 8310 C CA . VAL A 1 1013 ? 0.516 4.438 -36.327 1.00 89.75 1013 VAL A CA 1
ATOM 8311 C C . VAL A 1 1013 ? -0.382 4.753 -35.135 1.00 89.75 1013 VAL A C 1
ATOM 8313 O O . VAL A 1 1013 ? -1.359 5.483 -35.275 1.00 89.75 1013 VAL A O 1
ATOM 8316 N N . ILE A 1 1014 ? -0.076 4.166 -33.980 1.00 90.25 1014 ILE A N 1
ATOM 8317 C CA . ILE A 1 1014 ? -0.848 4.358 -32.753 1.00 90.25 1014 ILE A CA 1
ATOM 8318 C C . ILE A 1 1014 ? -0.549 5.759 -32.214 1.00 90.25 1014 ILE A C 1
ATOM 8320 O O . ILE A 1 1014 ? 0.616 6.173 -32.160 1.00 90.25 1014 ILE A O 1
ATOM 8324 N N . ASP A 1 1015 ? -1.585 6.473 -31.774 1.00 84.44 1015 ASP A N 1
ATOM 8325 C CA . ASP A 1 1015 ? -1.433 7.786 -31.147 1.00 84.44 1015 ASP A CA 1
ATOM 8326 C C . ASP A 1 1015 ? -0.397 7.738 -30.009 1.00 84.44 1015 ASP A C 1
ATOM 8328 O O . ASP A 1 1015 ? -0.308 6.778 -29.240 1.00 84.44 1015 ASP A O 1
ATOM 8332 N N . GLY A 1 1016 ? 0.457 8.762 -29.941 1.00 80.69 1016 GLY A N 1
ATOM 8333 C CA . GLY A 1 1016 ? 1.571 8.828 -28.986 1.00 80.69 1016 GLY A CA 1
ATOM 8334 C C . GLY A 1 1016 ? 2.809 7.997 -29.354 1.00 80.69 1016 GLY A C 1
ATOM 8335 O O . GLY A 1 1016 ? 3.843 8.153 -28.710 1.00 80.69 1016 GLY A O 1
ATOM 8336 N N . ASN A 1 1017 ? 2.765 7.169 -30.406 1.00 89.44 1017 ASN A N 1
ATOM 8337 C CA . ASN A 1 1017 ? 3.894 6.326 -30.828 1.00 89.44 1017 ASN A CA 1
ATOM 8338 C C . ASN A 1 1017 ? 4.541 6.762 -32.153 1.00 89.44 1017 ASN A C 1
ATOM 8340 O O . ASN A 1 1017 ? 5.447 6.083 -32.627 1.00 89.44 1017 ASN A O 1
ATOM 8344 N N . VAL A 1 1018 ? 4.131 7.902 -32.718 1.00 88.44 1018 VAL A N 1
ATOM 8345 C CA . VAL A 1 1018 ? 4.582 8.424 -34.026 1.00 88.44 1018 VAL A CA 1
ATOM 8346 C C . VAL A 1 1018 ? 6.105 8.450 -34.179 1.00 88.44 1018 VAL A C 1
ATOM 8348 O O . VAL A 1 1018 ? 6.636 8.043 -35.209 1.00 88.44 1018 VAL A O 1
ATOM 8351 N N . GLU A 1 1019 ? 6.826 8.845 -33.131 1.00 89.50 1019 GLU A N 1
ATOM 8352 C CA . GLU A 1 1019 ? 8.289 8.945 -33.179 1.00 89.50 1019 GLU A CA 1
ATOM 8353 C C . GLU A 1 1019 ? 9.004 7.588 -33.199 1.00 89.50 1019 GLU A C 1
ATOM 8355 O O . GLU A 1 1019 ? 10.163 7.504 -33.605 1.00 89.50 1019 GLU A O 1
ATOM 8360 N N . ASN A 1 1020 ? 8.331 6.519 -32.771 1.00 93.75 1020 ASN A N 1
ATOM 8361 C CA . ASN A 1 1020 ? 8.948 5.222 -32.488 1.00 93.75 1020 ASN A CA 1
ATOM 8362 C C . ASN A 1 1020 ? 8.387 4.073 -33.330 1.00 93.75 1020 ASN A C 1
ATOM 8364 O O . ASN A 1 1020 ? 9.054 3.048 -33.475 1.00 93.75 1020 ASN A O 1
ATOM 8368 N N . GLN A 1 1021 ? 7.163 4.207 -33.834 1.00 95.50 1021 GLN A N 1
ATOM 8369 C CA . GLN A 1 1021 ? 6.468 3.191 -34.612 1.00 95.50 1021 GLN A CA 1
ATOM 8370 C C . GLN A 1 1021 ? 6.805 3.330 -36.096 1.00 95.50 1021 GLN A C 1
ATOM 8372 O O . GLN A 1 1021 ? 6.954 4.439 -36.606 1.00 95.50 1021 GLN A O 1
ATOM 8377 N N . ALA A 1 1022 ? 6.916 2.196 -36.782 1.00 95.38 1022 ALA A N 1
ATOM 8378 C CA . ALA A 1 1022 ? 7.101 2.171 -38.221 1.00 95.38 1022 ALA A CA 1
ATOM 8379 C C . ALA A 1 1022 ? 5.883 2.757 -38.948 1.00 95.38 1022 ALA A C 1
ATOM 8381 O O . ALA A 1 1022 ? 4.736 2.542 -38.547 1.00 95.38 1022 ALA A O 1
ATOM 8382 N N . SER A 1 1023 ? 6.117 3.453 -40.056 1.00 94.12 1023 SER A N 1
ATOM 8383 C CA . SER A 1 1023 ? 5.053 3.765 -41.010 1.00 94.12 1023 SER A CA 1
ATOM 8384 C C . SER A 1 1023 ? 4.581 2.499 -41.736 1.00 94.12 1023 SER A C 1
ATOM 8386 O O . SER A 1 1023 ? 5.240 1.456 -41.715 1.00 94.12 1023 SER A O 1
ATOM 8388 N N . GLN A 1 1024 ? 3.436 2.576 -42.417 1.00 90.44 1024 GLN A N 1
ATOM 8389 C CA . GLN A 1 1024 ? 2.964 1.465 -43.245 1.00 90.44 1024 GLN A CA 1
ATOM 8390 C C . GLN A 1 1024 ? 3.984 1.101 -44.340 1.00 90.44 1024 GLN A C 1
ATOM 8392 O O . GLN A 1 1024 ? 4.284 -0.076 -44.529 1.00 90.44 1024 GLN A O 1
ATOM 8397 N N . ASP A 1 1025 ? 4.594 2.099 -44.985 1.00 91.00 1025 ASP A N 1
ATOM 8398 C CA . ASP A 1 1025 ? 5.620 1.891 -46.015 1.00 91.00 1025 ASP A CA 1
ATOM 8399 C C . ASP A 1 1025 ? 6.889 1.235 -45.451 1.00 91.00 1025 ASP A C 1
ATOM 8401 O O . ASP A 1 1025 ? 7.533 0.406 -46.098 1.00 91.00 1025 ASP A O 1
ATOM 8405 N N . GLU A 1 1026 ? 7.287 1.605 -44.234 1.00 93.25 1026 GLU A N 1
ATOM 8406 C CA . GLU A 1 1026 ? 8.378 0.951 -43.512 1.00 93.25 1026 GLU A CA 1
ATOM 8407 C C . GLU A 1 1026 ? 8.056 -0.505 -43.214 1.00 93.25 1026 GLU A C 1
ATOM 8409 O O . GLU A 1 1026 ? 8.864 -1.379 -43.529 1.00 93.25 1026 GLU A O 1
ATOM 8414 N N . LEU A 1 1027 ? 6.860 -0.776 -42.691 1.00 90.88 1027 LEU A N 1
ATOM 8415 C CA . LEU A 1 1027 ? 6.419 -2.131 -42.400 1.00 90.88 1027 LEU A CA 1
ATOM 8416 C C . LEU A 1 1027 ? 6.409 -3.003 -43.662 1.00 90.88 1027 LEU A C 1
ATOM 8418 O O . LEU A 1 1027 ? 6.939 -4.114 -43.647 1.00 90.88 1027 LEU A O 1
ATOM 8422 N N . GLU A 1 1028 ? 5.886 -2.495 -44.780 1.00 88.12 1028 GLU A N 1
ATOM 8423 C CA . GLU A 1 1028 ? 5.920 -3.193 -46.069 1.00 88.12 1028 GLU A CA 1
ATOM 8424 C C . GLU A 1 1028 ? 7.351 -3.490 -46.531 1.00 88.12 1028 GLU A C 1
ATOM 8426 O O . GLU A 1 1028 ? 7.634 -4.585 -47.030 1.00 88.12 1028 GLU A O 1
ATOM 8431 N N . ARG A 1 1029 ? 8.283 -2.548 -46.334 1.00 90.25 1029 ARG A N 1
ATOM 8432 C CA . ARG A 1 1029 ? 9.707 -2.774 -46.619 1.00 90.25 1029 ARG A CA 1
ATOM 8433 C C . ARG A 1 1029 ? 10.304 -3.848 -45.712 1.00 90.25 1029 ARG A C 1
ATOM 8435 O O . ARG A 1 1029 ? 11.043 -4.693 -46.217 1.00 90.25 1029 ARG A O 1
ATOM 8442 N N . TYR A 1 1030 ? 9.981 -3.854 -44.419 1.00 91.62 1030 TYR A N 1
ATOM 8443 C CA . TYR A 1 1030 ? 10.469 -4.866 -43.478 1.00 91.62 1030 TYR A CA 1
ATOM 8444 C C . TYR A 1 1030 ? 9.983 -6.264 -43.860 1.00 91.62 1030 TYR A C 1
ATOM 8446 O O . TYR A 1 1030 ? 10.778 -7.201 -43.879 1.00 91.62 1030 TYR A O 1
ATOM 8454 N N . ILE A 1 1031 ? 8.716 -6.395 -44.261 1.00 85.06 1031 ILE A N 1
ATOM 8455 C CA . ILE A 1 1031 ? 8.136 -7.653 -44.753 1.00 85.06 1031 ILE A CA 1
ATOM 8456 C C . ILE A 1 1031 ? 8.858 -8.138 -46.007 1.00 85.06 1031 ILE A C 1
ATOM 8458 O O . ILE A 1 1031 ? 9.280 -9.290 -46.070 1.00 85.06 1031 ILE A O 1
ATOM 8462 N N . ARG A 1 1032 ? 9.037 -7.264 -47.009 1.00 85.06 1032 ARG A N 1
ATOM 8463 C CA . ARG A 1 1032 ? 9.722 -7.627 -48.263 1.00 85.06 1032 ARG A CA 1
ATOM 8464 C C . ARG A 1 1032 ? 11.162 -8.076 -48.026 1.00 85.06 1032 ARG A C 1
ATOM 8466 O O . ARG A 1 1032 ? 11.661 -8.921 -48.761 1.00 85.06 1032 ARG A O 1
ATOM 8473 N N . ARG A 1 1033 ? 11.824 -7.507 -47.015 1.00 85.69 1033 ARG A N 1
ATOM 8474 C CA . ARG A 1 1033 ? 13.177 -7.890 -46.590 1.00 85.69 1033 ARG A CA 1
ATOM 8475 C C . ARG A 1 1033 ? 13.211 -9.125 -45.684 1.00 85.69 1033 ARG A C 1
ATOM 8477 O O . ARG A 1 1033 ? 14.299 -9.617 -45.408 1.00 85.69 1033 ARG A O 1
ATOM 8484 N N . GLY A 1 1034 ? 12.056 -9.620 -45.239 1.00 83.56 1034 GLY A N 1
ATOM 8485 C CA . GLY A 1 1034 ? 11.945 -10.742 -44.308 1.00 83.56 1034 GLY A CA 1
ATOM 8486 C C . GLY A 1 1034 ? 12.327 -10.401 -42.866 1.00 83.56 1034 GLY A C 1
ATOM 8487 O O . GLY A 1 1034 ? 12.567 -11.305 -42.083 1.00 83.56 1034 GLY A O 1
ATOM 8488 N N . TRP A 1 1035 ? 12.403 -9.117 -42.508 1.00 86.44 1035 TRP A N 1
ATOM 8489 C CA . TRP A 1 1035 ? 12.818 -8.662 -41.176 1.00 86.44 1035 TRP A CA 1
ATOM 8490 C C . TRP A 1 1035 ? 11.700 -8.717 -40.137 1.00 86.44 1035 TRP A C 1
ATOM 8492 O O . TRP A 1 1035 ? 11.974 -8.816 -38.949 1.00 86.44 1035 TRP A O 1
ATOM 8502 N N . VAL A 1 1036 ? 10.446 -8.624 -40.580 1.00 87.38 1036 VAL A N 1
ATOM 8503 C CA . VAL A 1 1036 ? 9.262 -8.785 -39.731 1.00 87.38 1036 VAL A CA 1
ATOM 8504 C C . VAL A 1 1036 ? 8.520 -10.021 -40.197 1.00 87.38 1036 VAL A C 1
ATOM 8506 O O . VAL A 1 1036 ? 8.150 -10.119 -41.367 1.00 87.38 1036 VAL A O 1
ATOM 8509 N N . THR A 1 1037 ? 8.315 -10.967 -39.286 1.00 80.19 1037 THR A N 1
ATOM 8510 C CA . THR A 1 1037 ? 7.885 -12.325 -39.637 1.00 80.19 1037 THR A CA 1
ATOM 8511 C C . THR A 1 1037 ? 6.599 -12.779 -38.944 1.00 80.19 1037 THR A C 1
ATOM 8513 O O . THR A 1 1037 ? 6.142 -13.895 -39.186 1.00 80.19 1037 THR A O 1
ATOM 8516 N N . GLY A 1 1038 ? 5.961 -11.929 -38.128 1.00 75.38 1038 GLY A N 1
ATOM 8517 C CA . GLY A 1 1038 ? 4.689 -12.247 -37.467 1.00 75.38 1038 GLY A CA 1
ATOM 8518 C C . GLY A 1 1038 ? 3.768 -11.043 -37.241 1.00 75.38 1038 GLY A C 1
ATOM 8519 O O . GLY A 1 1038 ? 4.234 -9.948 -36.933 1.00 75.38 1038 GLY A O 1
ATOM 8520 N N . PHE A 1 1039 ? 2.451 -11.269 -37.349 1.00 77.56 1039 PHE A N 1
ATOM 8521 C CA . PHE A 1 1039 ? 1.383 -10.266 -37.151 1.00 77.56 1039 PHE A CA 1
ATOM 8522 C C . PHE A 1 1039 ? 0.322 -10.663 -36.120 1.00 77.56 1039 PHE A C 1
ATOM 8524 O O . PHE A 1 1039 ? -0.750 -10.054 -36.062 1.00 77.56 1039 PHE A O 1
ATOM 8531 N N . GLY A 1 1040 ? 0.622 -11.675 -35.304 1.00 70.88 1040 GLY A N 1
ATOM 8532 C CA . GLY A 1 1040 ? -0.309 -12.209 -34.320 1.00 70.88 1040 GLY A CA 1
ATOM 8533 C C . GLY A 1 1040 ? -1.568 -12.816 -34.951 1.00 70.88 1040 GLY A C 1
ATOM 8534 O O . GLY A 1 1040 ? -1.755 -12.829 -36.173 1.00 70.88 1040 GLY A O 1
ATOM 8535 N N . GLU A 1 1041 ? -2.445 -13.328 -34.093 1.00 65.75 1041 GLU A N 1
ATOM 8536 C CA . GLU A 1 1041 ? -3.651 -14.065 -34.497 1.00 65.75 1041 GLU A CA 1
ATOM 8537 C C . GLU A 1 1041 ? -4.883 -13.169 -34.715 1.00 65.75 1041 GLU A C 1
ATOM 8539 O O . GLU A 1 1041 ? -5.832 -13.565 -35.388 1.00 65.75 1041 GLU A O 1
ATOM 8544 N N . THR A 1 1042 ? -4.888 -11.951 -34.166 1.00 65.81 1042 THR A N 1
ATOM 8545 C CA . THR A 1 1042 ? -6.003 -10.990 -34.277 1.00 65.81 1042 THR A CA 1
ATOM 8546 C C . THR A 1 1042 ? -6.009 -10.304 -35.641 1.00 65.81 1042 THR A C 1
ATOM 8548 O O . THR A 1 1042 ? -4.993 -10.310 -36.302 1.00 65.81 1042 THR A O 1
ATOM 8551 N N . ASN A 1 1043 ? -7.097 -9.665 -36.095 1.00 65.12 1043 ASN A N 1
ATOM 8552 C CA . ASN A 1 1043 ? -7.096 -8.967 -37.399 1.00 65.12 1043 ASN A CA 1
ATOM 8553 C C . ASN A 1 1043 ? -6.237 -7.684 -37.430 1.00 65.12 1043 ASN A C 1
ATOM 8555 O O . ASN A 1 1043 ? -5.767 -7.296 -38.503 1.00 65.12 1043 ASN A O 1
ATOM 8559 N N . ASN A 1 1044 ? -5.990 -7.057 -36.276 1.00 73.31 1044 ASN A N 1
ATOM 8560 C CA . ASN A 1 1044 ? -5.238 -5.805 -36.160 1.00 73.31 1044 ASN A CA 1
ATOM 8561 C C . ASN A 1 1044 ? -3.764 -6.078 -35.853 1.00 73.31 1044 ASN A C 1
ATOM 8563 O O . ASN A 1 1044 ? -3.449 -6.782 -34.897 1.00 73.31 1044 ASN A O 1
ATOM 8567 N N . ILE A 1 1045 ? -2.869 -5.495 -36.650 1.00 80.44 1045 ILE A N 1
ATOM 8568 C CA . ILE A 1 1045 ? -1.425 -5.540 -36.401 1.00 80.44 1045 ILE A CA 1
ATOM 8569 C C . ILE A 1 1045 ? -1.108 -4.547 -35.272 1.00 80.44 1045 ILE A C 1
ATOM 8571 O O . ILE A 1 1045 ? -1.411 -3.362 -35.385 1.00 80.44 1045 ILE A O 1
ATOM 8575 N N . SER A 1 1046 ? -0.530 -5.041 -34.178 1.00 87.12 1046 SER A N 1
ATOM 8576 C CA . SER A 1 1046 ? -0.063 -4.245 -33.037 1.00 87.12 1046 SER A CA 1
ATOM 8577 C C . SER A 1 1046 ? 1.260 -3.526 -33.352 1.00 87.12 1046 SER A C 1
ATOM 8579 O O . SER A 1 1046 ? 1.751 -3.541 -34.480 1.00 87.12 1046 SER A O 1
ATOM 8581 N N . PHE A 1 1047 ? 1.866 -2.911 -32.339 1.00 93.12 1047 PHE A N 1
ATOM 8582 C CA . PHE A 1 1047 ? 3.078 -2.105 -32.448 1.00 93.12 1047 PHE A CA 1
ATOM 8583 C C . PHE A 1 1047 ? 4.257 -2.844 -33.111 1.00 93.12 1047 PHE A C 1
ATOM 8585 O O . PHE A 1 1047 ? 4.657 -3.931 -32.681 1.00 93.12 1047 PHE A O 1
ATOM 8592 N N . VAL A 1 1048 ? 4.844 -2.184 -34.114 1.00 94.88 1048 VAL A N 1
ATOM 8593 C CA . VAL A 1 1048 ? 6.128 -2.527 -34.741 1.00 94.88 1048 VAL A CA 1
ATOM 8594 C C . VAL A 1 1048 ? 6.977 -1.261 -34.753 1.00 94.88 1048 VAL A C 1
ATOM 8596 O O . VAL A 1 1048 ? 6.522 -0.239 -35.263 1.00 94.88 1048 VAL A O 1
ATOM 8599 N N . SER A 1 1049 ? 8.173 -1.293 -34.170 1.00 96.88 1049 SER A N 1
ATOM 8600 C CA . SER A 1 1049 ? 9.034 -0.109 -34.117 1.00 96.88 1049 SER A CA 1
ATOM 8601 C C . SER A 1 1049 ? 9.650 0.220 -35.476 1.00 96.88 1049 SER A C 1
ATOM 8603 O O . SER A 1 1049 ? 9.752 -0.643 -36.350 1.00 96.88 1049 SER A O 1
ATOM 8605 N N . LYS A 1 1050 ? 10.159 1.446 -35.620 1.00 96.44 1050 LYS A N 1
ATOM 8606 C CA . LYS A 1 1050 ? 11.165 1.762 -36.641 1.00 96.44 1050 LYS A CA 1
ATOM 8607 C C . LYS A 1 1050 ? 12.389 0.844 -36.500 1.00 96.44 1050 LYS A C 1
ATOM 8609 O O . LYS A 1 1050 ? 12.617 0.249 -35.439 1.00 96.44 1050 LYS A O 1
ATOM 8614 N N . ASP A 1 1051 ? 13.169 0.743 -37.570 1.00 94.88 1051 ASP A N 1
ATOM 8615 C CA . ASP A 1 1051 ? 14.484 0.110 -37.546 1.00 94.88 1051 ASP A CA 1
ATOM 8616 C C . ASP A 1 1051 ? 15.492 1.040 -36.864 1.00 94.88 1051 ASP A C 1
ATOM 8618 O O . ASP A 1 1051 ? 15.898 2.063 -37.416 1.00 94.88 1051 ASP A O 1
ATOM 8622 N N . PHE A 1 1052 ? 15.906 0.664 -35.657 1.00 94.38 1052 PHE A N 1
ATOM 8623 C CA . PHE A 1 1052 ? 16.943 1.367 -34.913 1.00 94.38 1052 PHE A CA 1
ATOM 8624 C C . PHE A 1 1052 ? 18.237 0.559 -34.979 1.00 94.38 1052 PHE A C 1
ATOM 8626 O O . PHE A 1 1052 ? 18.508 -0.288 -34.126 1.00 94.38 1052 PHE A O 1
ATOM 8633 N N . ARG A 1 1053 ? 19.034 0.834 -36.018 1.00 90.50 1053 ARG A N 1
ATOM 8634 C CA . ARG A 1 1053 ? 20.358 0.230 -36.259 1.00 90.50 1053 ARG A CA 1
ATOM 8635 C C . ARG A 1 1053 ? 20.335 -1.305 -36.338 1.00 90.50 1053 ARG A C 1
ATOM 8637 O O . ARG A 1 1053 ? 21.191 -1.973 -35.764 1.00 90.50 1053 ARG A O 1
ATOM 8644 N N . GLY A 1 1054 ? 19.391 -1.859 -37.093 1.00 91.56 1054 GLY A N 1
ATOM 8645 C CA . GLY A 1 1054 ? 19.265 -3.296 -37.329 1.00 91.56 1054 GLY A CA 1
ATOM 8646 C C . GLY A 1 1054 ? 18.466 -4.025 -36.252 1.00 91.56 1054 GLY A C 1
ATOM 8647 O O . GLY A 1 1054 ? 18.539 -5.248 -36.178 1.00 91.56 1054 GLY A O 1
ATOM 8648 N N . ALA A 1 1055 ? 17.715 -3.308 -35.415 1.00 95.50 1055 ALA A N 1
ATOM 8649 C CA . ALA A 1 1055 ? 16.849 -3.889 -34.398 1.00 95.50 1055 ALA A CA 1
ATOM 8650 C C . ALA A 1 1055 ? 15.434 -3.310 -34.495 1.00 95.50 1055 ALA A C 1
ATOM 8652 O O . ALA A 1 1055 ? 15.241 -2.091 -34.499 1.00 95.50 1055 ALA A O 1
ATOM 8653 N N . ILE A 1 1056 ? 14.448 -4.206 -34.540 1.00 96.56 1056 ILE A N 1
ATOM 8654 C CA . ILE A 1 1056 ? 13.021 -3.922 -34.684 1.00 96.56 1056 ILE A CA 1
ATOM 8655 C C . ILE A 1 1056 ? 12.276 -4.624 -33.547 1.00 96.56 1056 ILE A C 1
ATOM 8657 O O . ILE A 1 1056 ? 12.371 -5.839 -33.371 1.00 96.56 1056 ILE A O 1
ATOM 8661 N N . GLN A 1 1057 ? 11.496 -3.870 -32.779 1.00 96.81 1057 GLN A N 1
ATOM 8662 C CA . GLN A 1 1057 ? 10.585 -4.445 -31.803 1.00 96.81 1057 GLN A CA 1
ATOM 8663 C C . GLN A 1 1057 ? 9.254 -4.762 -32.486 1.00 96.81 1057 GLN A C 1
ATOM 8665 O O . GLN A 1 1057 ? 8.610 -3.867 -33.026 1.00 96.81 1057 GLN A O 1
ATOM 8670 N N . ASN A 1 1058 ? 8.815 -6.014 -32.417 1.00 94.06 1058 ASN A N 1
ATOM 8671 C CA . ASN A 1 1058 ? 7.539 -6.477 -32.943 1.00 94.06 1058 ASN A CA 1
ATOM 8672 C C . ASN A 1 1058 ? 6.694 -7.106 -31.824 1.00 94.06 1058 ASN A C 1
ATOM 8674 O O . ASN A 1 1058 ? 6.903 -8.256 -31.435 1.00 94.06 1058 ASN A O 1
ATOM 8678 N N . ASN A 1 1059 ? 5.681 -6.384 -31.338 1.00 93.19 1059 ASN A N 1
ATOM 8679 C CA . ASN A 1 1059 ? 4.805 -6.875 -30.266 1.00 93.19 1059 ASN A CA 1
ATOM 8680 C C . ASN A 1 1059 ? 3.823 -7.969 -30.722 1.00 93.19 1059 ASN A C 1
ATOM 8682 O O . ASN A 1 1059 ? 3.079 -8.507 -29.903 1.00 93.19 1059 ASN A O 1
ATOM 8686 N N . ASN A 1 1060 ? 3.845 -8.327 -32.006 1.00 88.69 1060 ASN A N 1
ATOM 8687 C CA . ASN A 1 1060 ? 2.988 -9.346 -32.598 1.00 88.69 1060 ASN A CA 1
ATOM 8688 C C . ASN A 1 1060 ? 3.588 -10.761 -32.573 1.00 88.69 1060 ASN A C 1
ATOM 8690 O O . ASN A 1 1060 ? 2.928 -11.710 -33.001 1.00 88.69 1060 ASN A O 1
ATOM 8694 N N . LEU A 1 1061 ? 4.829 -10.919 -32.100 1.00 86.88 1061 LEU A N 1
ATOM 8695 C CA . LEU A 1 1061 ? 5.421 -12.240 -31.886 1.00 86.88 1061 LEU A CA 1
ATOM 8696 C C . LEU A 1 1061 ? 4.664 -13.011 -30.782 1.00 86.88 1061 LEU A C 1
ATOM 8698 O O . LEU A 1 1061 ? 4.132 -12.385 -29.856 1.00 86.88 1061 LEU A O 1
ATOM 8702 N N . PRO A 1 1062 ? 4.614 -14.355 -30.845 1.00 85.38 1062 PRO A N 1
ATOM 8703 C CA . PRO A 1 1062 ? 3.957 -15.167 -29.823 1.00 85.38 1062 PRO A CA 1
ATOM 8704 C C . PRO A 1 1062 ? 4.704 -15.105 -28.483 1.00 85.38 1062 PRO A C 1
ATOM 8706 O O . PRO A 1 1062 ? 5.934 -15.032 -28.439 1.00 85.38 1062 PRO A O 1
ATOM 8709 N N . ASP A 1 1063 ? 3.970 -15.192 -27.373 1.00 87.06 1063 ASP A N 1
ATOM 8710 C CA . ASP A 1 1063 ? 4.570 -15.229 -26.027 1.00 87.06 1063 ASP A CA 1
ATOM 8711 C C . ASP A 1 1063 ? 5.236 -16.591 -25.730 1.00 87.06 1063 ASP A C 1
ATOM 8713 O O . ASP A 1 1063 ? 6.246 -16.688 -25.016 1.00 87.06 1063 ASP A O 1
ATOM 8717 N N . GLY A 1 1064 ? 4.720 -17.645 -26.367 1.00 84.31 1064 GLY A N 1
ATOM 8718 C CA . GLY A 1 1064 ? 5.081 -19.040 -26.125 1.00 84.31 1064 GLY A CA 1
ATOM 8719 C C . GLY A 1 1064 ? 4.512 -19.587 -24.821 1.00 84.31 1064 GLY A C 1
ATOM 8720 O O . GLY A 1 1064 ? 3.962 -18.855 -23.997 1.00 84.31 1064 GLY A O 1
ATOM 8721 N N . ASP A 1 1065 ? 4.685 -20.888 -24.620 1.00 84.69 1065 ASP A N 1
ATOM 8722 C CA . ASP A 1 1065 ? 4.163 -21.570 -23.443 1.00 84.69 1065 ASP A CA 1
ATOM 8723 C C . ASP A 1 1065 ? 4.954 -21.243 -22.173 1.00 84.69 1065 ASP A C 1
ATOM 8725 O O . ASP A 1 1065 ? 6.169 -21.015 -22.178 1.00 84.69 1065 ASP A O 1
ATOM 8729 N N . PHE A 1 1066 ? 4.266 -21.307 -21.032 1.00 83.94 1066 PHE A N 1
ATOM 8730 C CA . PHE A 1 1066 ? 4.879 -21.126 -19.715 1.00 83.94 1066 PHE A CA 1
ATOM 8731 C C . PHE A 1 1066 ? 5.997 -22.151 -19.430 1.00 83.94 1066 PHE A C 1
ATOM 8733 O O . PHE A 1 1066 ? 6.997 -21.820 -18.792 1.00 83.94 1066 PHE A O 1
ATOM 8740 N N . TRP A 1 1067 ? 5.855 -23.390 -19.921 1.00 83.38 1067 TRP A N 1
ATOM 8741 C CA . TRP A 1 1067 ? 6.780 -24.503 -19.655 1.00 83.38 1067 TRP A CA 1
ATOM 8742 C C . TRP A 1 1067 ? 7.881 -24.689 -20.713 1.00 83.38 1067 TRP A C 1
ATOM 8744 O O . TRP A 1 1067 ? 8.765 -25.523 -20.520 1.00 83.38 1067 TRP A O 1
ATOM 8754 N N . GLU A 1 1068 ? 7.859 -23.900 -21.793 1.00 82.75 1068 GLU A N 1
ATOM 8755 C CA . GLU A 1 1068 ? 8.673 -24.048 -23.016 1.00 82.75 1068 GLU A CA 1
ATOM 8756 C C . GLU A 1 1068 ? 10.158 -24.367 -22.741 1.00 82.75 1068 GLU A C 1
ATOM 8758 O O . GLU A 1 1068 ? 10.732 -25.290 -23.327 1.00 82.75 1068 GLU A O 1
ATOM 8763 N N . ASN A 1 1069 ? 10.773 -23.650 -21.791 1.00 83.38 1069 ASN A N 1
ATOM 8764 C CA . ASN A 1 1069 ? 12.207 -23.738 -21.503 1.00 83.38 1069 ASN A CA 1
ATOM 8765 C C . ASN A 1 1069 ? 12.556 -24.434 -20.176 1.00 83.38 1069 ASN A C 1
ATOM 8767 O O . ASN A 1 1069 ? 13.741 -24.523 -19.837 1.00 83.38 1069 ASN A O 1
ATOM 8771 N N . TRP A 1 1070 ? 11.578 -24.931 -19.408 1.00 84.94 1070 TRP A N 1
ATOM 8772 C CA . TRP A 1 1070 ? 11.797 -25.421 -18.034 1.00 84.94 1070 TRP A CA 1
ATOM 8773 C C . TRP A 1 1070 ? 12.807 -26.566 -17.941 1.00 84.94 1070 TRP A C 1
ATOM 8775 O O . TRP A 1 1070 ? 13.607 -26.608 -17.007 1.00 84.94 1070 TRP A O 1
ATOM 8785 N N . PHE A 1 1071 ? 12.810 -27.444 -18.943 1.00 82.56 1071 PHE A N 1
ATOM 8786 C CA . PHE A 1 1071 ? 13.631 -28.657 -18.980 1.00 82.56 1071 PHE A CA 1
ATOM 8787 C C . PHE A 1 1071 ? 14.751 -28.605 -20.034 1.00 82.56 1071 PHE A C 1
ATOM 8789 O O . PHE A 1 1071 ? 15.419 -29.609 -20.284 1.00 82.56 1071 PHE A O 1
ATOM 8796 N N . ARG A 1 1072 ? 14.969 -27.444 -20.671 1.00 79.00 1072 ARG A N 1
ATOM 8797 C CA . ARG A 1 1072 ? 16.047 -27.234 -21.652 1.00 79.00 1072 ARG A CA 1
ATOM 8798 C C . ARG A 1 1072 ? 17.355 -26.864 -20.932 1.00 79.00 1072 ARG A C 1
ATOM 8800 O O . ARG A 1 1072 ? 17.332 -26.244 -19.869 1.00 79.00 1072 ARG A O 1
ATOM 8807 N N . LYS A 1 1073 ? 18.510 -27.229 -21.505 1.00 69.12 1073 LYS A N 1
ATOM 8808 C CA . LYS A 1 1073 ? 19.824 -26.792 -20.988 1.00 69.12 1073 LYS A CA 1
ATOM 8809 C C . LYS A 1 1073 ? 19.962 -25.267 -21.127 1.00 69.12 1073 LYS A C 1
ATOM 8811 O O . LYS A 1 1073 ? 19.512 -24.700 -22.115 1.00 69.12 1073 LYS A O 1
ATOM 8816 N N . GLY A 1 1074 ? 20.576 -24.626 -20.130 1.00 61.06 1074 GLY A N 1
ATOM 8817 C CA . GLY A 1 1074 ? 20.593 -23.169 -19.923 1.00 61.06 1074 GLY A CA 1
ATOM 8818 C C . GLY A 1 1074 ? 21.497 -22.334 -20.839 1.00 61.06 1074 GLY A C 1
ATOM 8819 O O . GLY A 1 1074 ? 21.958 -21.286 -20.406 1.00 61.06 1074 GLY A O 1
ATOM 8820 N N . SER A 1 1075 ? 21.790 -22.787 -22.055 1.00 66.25 1075 SER A N 1
ATOM 8821 C CA . SER A 1 1075 ? 22.393 -21.979 -23.122 1.00 66.25 1075 SER A CA 1
ATOM 8822 C C . SER A 1 1075 ? 22.230 -22.718 -24.448 1.00 66.25 1075 SER A C 1
ATOM 8824 O O . SER A 1 1075 ? 22.334 -23.948 -24.482 1.00 66.25 1075 SER A O 1
ATOM 8826 N N . LEU A 1 1076 ? 21.997 -21.980 -25.530 1.00 71.81 1076 LEU A N 1
ATOM 8827 C CA . LEU A 1 1076 ? 22.102 -22.494 -26.894 1.00 71.81 1076 LEU A CA 1
ATOM 8828 C C . LEU A 1 1076 ? 23.524 -23.053 -27.124 1.00 71.81 1076 LEU A C 1
ATOM 8830 O O . LEU A 1 1076 ? 24.501 -22.472 -26.644 1.00 71.81 1076 LEU A O 1
ATOM 8834 N N . ASN A 1 1077 ? 23.646 -24.170 -27.849 1.00 61.62 1077 ASN A N 1
ATOM 8835 C CA . ASN A 1 1077 ? 24.949 -24.615 -28.363 1.00 61.62 1077 ASN A CA 1
ATOM 8836 C C . ASN A 1 1077 ? 25.511 -23.528 -29.305 1.00 61.62 1077 ASN A C 1
ATOM 8838 O O . ASN A 1 1077 ? 24.722 -22.808 -29.910 1.00 61.62 1077 ASN A O 1
ATOM 8842 N N . GLY A 1 1078 ? 26.833 -23.363 -29.411 1.00 58.69 1078 GLY A N 1
ATOM 8843 C CA . GLY A 1 1078 ? 27.426 -22.275 -30.208 1.00 58.69 1078 GLY A CA 1
ATOM 8844 C C . GLY A 1 1078 ? 27.332 -20.872 -29.600 1.00 58.69 1078 GLY A C 1
ATOM 8845 O O . GLY A 1 1078 ? 27.720 -19.895 -30.239 1.00 58.69 1078 GLY A O 1
ATOM 8846 N N . VAL A 1 1079 ? 26.839 -20.752 -28.362 1.00 66.88 1079 VAL A N 1
ATOM 8847 C CA . VAL A 1 1079 ? 26.957 -19.526 -27.565 1.00 66.88 1079 VAL A CA 1
ATOM 8848 C C . VAL A 1 1079 ? 28.124 -19.679 -26.599 1.00 66.88 1079 VAL A C 1
ATOM 8850 O O . VAL A 1 1079 ? 28.087 -20.517 -25.697 1.00 66.88 1079 VAL A O 1
ATOM 8853 N N . SER A 1 1080 ? 29.150 -18.849 -26.774 1.00 71.00 1080 SER A N 1
ATOM 8854 C CA . SER A 1 1080 ? 30.296 -18.755 -25.865 1.00 71.00 1080 SER A CA 1
ATOM 8855 C C . SER A 1 1080 ? 30.328 -17.386 -25.183 1.00 71.00 1080 SER A C 1
ATOM 8857 O O . SER A 1 1080 ? 29.762 -16.419 -25.687 1.00 71.00 1080 SER A O 1
ATOM 8859 N N . GLY A 1 1081 ? 30.949 -17.318 -24.001 1.00 73.75 1081 GLY A N 1
ATOM 8860 C CA . GLY A 1 1081 ? 31.174 -16.068 -23.270 1.00 73.75 1081 GLY A CA 1
ATOM 8861 C C . GLY A 1 1081 ? 29.903 -15.268 -22.972 1.00 73.75 1081 GLY A C 1
ATOM 8862 O O . GLY A 1 1081 ? 29.526 -14.377 -23.724 1.00 73.75 1081 GLY A O 1
ATOM 8863 N N . HIS A 1 1082 ? 29.277 -15.517 -21.820 1.00 90.44 1082 HIS A N 1
ATOM 8864 C CA . HIS A 1 1082 ? 28.416 -14.504 -21.201 1.00 90.44 1082 HIS A CA 1
ATOM 8865 C C . HIS A 1 1082 ? 29.347 -13.424 -20.648 1.00 90.44 1082 HIS A C 1
ATOM 8867 O O . HIS A 1 1082 ? 30.250 -13.750 -19.891 1.00 90.44 1082 HIS A O 1
ATOM 8873 N N . LEU A 1 1083 ? 29.220 -12.170 -21.052 1.00 91.38 1083 LEU A N 1
ATOM 8874 C CA . LEU A 1 1083 ? 30.207 -11.129 -20.746 1.00 91.38 1083 LEU A CA 1
ATOM 8875 C C . LEU A 1 1083 ? 29.519 -9.869 -20.226 1.00 91.38 1083 LEU A C 1
ATOM 8877 O O . LEU A 1 1083 ? 28.346 -9.626 -20.524 1.00 91.38 1083 LEU A O 1
ATOM 8881 N N . VAL A 1 1084 ? 30.268 -9.069 -19.467 1.00 93.00 1084 VAL A N 1
ATOM 8882 C CA . VAL A 1 1084 ? 29.875 -7.708 -19.088 1.00 93.00 1084 VAL A CA 1
ATOM 8883 C C . VAL A 1 1084 ? 30.329 -6.759 -20.193 1.00 93.00 1084 VAL A C 1
ATOM 8885 O O . VAL A 1 1084 ? 31.508 -6.751 -20.552 1.00 93.00 1084 VAL A O 1
ATOM 8888 N N . VAL A 1 1085 ? 29.417 -5.945 -20.718 1.00 93.44 1085 VAL A N 1
ATOM 8889 C CA . VAL A 1 1085 ? 29.699 -4.954 -21.769 1.00 93.44 1085 VAL A CA 1
ATOM 8890 C C . VAL A 1 1085 ? 29.175 -3.576 -21.365 1.00 93.44 1085 VAL A C 1
ATOM 8892 O O . VAL A 1 1085 ? 28.235 -3.457 -20.583 1.00 93.44 1085 VAL A O 1
ATOM 8895 N N . ASN A 1 1086 ? 29.783 -2.510 -21.880 1.00 93.31 1086 ASN A N 1
ATOM 8896 C CA . ASN A 1 1086 ? 29.423 -1.114 -21.620 1.00 93.31 1086 ASN A CA 1
ATOM 8897 C C . ASN A 1 1086 ? 29.382 -0.748 -20.122 1.00 93.31 1086 ASN A C 1
ATOM 8899 O O . ASN A 1 1086 ? 28.630 0.134 -19.719 1.00 93.31 1086 ASN A O 1
ATOM 8903 N N . GLY A 1 1087 ? 30.146 -1.449 -19.279 1.00 90.81 1087 GLY A N 1
ATOM 8904 C CA . GLY A 1 1087 ? 30.173 -1.228 -17.832 1.00 90.81 1087 GLY A CA 1
ATOM 8905 C C . GLY A 1 1087 ? 29.060 -1.918 -17.038 1.00 90.81 1087 GLY A C 1
ATOM 8906 O O . GLY A 1 1087 ? 29.216 -2.081 -15.830 1.00 90.81 1087 GLY A O 1
ATOM 8907 N N . TYR A 1 1088 ? 27.961 -2.345 -17.675 1.00 91.88 1088 TYR A N 1
ATOM 8908 C CA . TYR A 1 1088 ? 26.803 -2.909 -16.964 1.00 91.88 1088 TYR A CA 1
ATOM 8909 C C . TYR A 1 1088 ? 26.020 -3.980 -17.718 1.00 91.88 1088 TYR A C 1
ATOM 8911 O O . TYR A 1 1088 ? 25.380 -4.787 -17.065 1.00 91.88 1088 TYR A O 1
ATOM 8919 N N . ALA A 1 1089 ? 25.989 -3.967 -19.048 1.00 94.69 1089 ALA A N 1
ATOM 8920 C CA . ALA A 1 1089 ? 25.054 -4.746 -19.850 1.00 94.69 1089 ALA A CA 1
ATOM 8921 C C . ALA A 1 1089 ? 25.511 -6.202 -20.041 1.00 94.69 1089 ALA A C 1
ATOM 8923 O O . ALA A 1 1089 ? 26.677 -6.544 -19.833 1.00 94.69 1089 ALA A O 1
ATOM 8924 N N . ASN A 1 1090 ? 24.588 -7.065 -20.471 1.00 95.25 1090 ASN A N 1
ATOM 8925 C CA . ASN A 1 1090 ? 24.898 -8.446 -20.839 1.00 95.25 1090 ASN A CA 1
ATOM 8926 C C . ASN A 1 1090 ? 25.360 -8.523 -22.302 1.00 95.25 1090 ASN A C 1
ATOM 8928 O O . ASN A 1 1090 ? 24.806 -7.848 -23.170 1.00 95.25 1090 ASN A O 1
ATOM 8932 N N . ALA A 1 1091 ? 26.310 -9.410 -22.592 1.00 94.62 1091 ALA A N 1
ATOM 8933 C CA . ALA A 1 1091 ? 26.655 -9.806 -23.953 1.00 94.62 1091 ALA A CA 1
ATOM 8934 C C . ALA A 1 1091 ? 26.851 -11.322 -24.077 1.00 94.62 1091 ALA A C 1
ATOM 8936 O O . ALA A 1 1091 ? 27.293 -11.971 -23.128 1.00 94.62 1091 ALA A O 1
ATOM 8937 N N . TRP A 1 1092 ? 26.560 -11.859 -25.261 1.00 92.44 1092 TRP A N 1
ATOM 8938 C CA . TRP A 1 1092 ? 26.862 -13.240 -25.651 1.00 92.44 1092 TRP A CA 1
ATOM 8939 C C . TRP A 1 1092 ? 27.528 -13.274 -27.017 1.00 92.44 1092 TRP A C 1
ATOM 8941 O O . TRP A 1 1092 ? 27.105 -12.538 -27.906 1.00 92.44 1092 TRP A O 1
ATOM 8951 N N . ILE A 1 1093 ? 28.518 -14.144 -27.210 1.00 89.19 1093 ILE A N 1
ATOM 8952 C CA . ILE A 1 1093 ? 29.125 -14.373 -28.523 1.00 89.19 1093 ILE A CA 1
ATOM 8953 C C . ILE A 1 1093 ? 28.410 -15.541 -29.200 1.00 89.19 1093 ILE A C 1
ATOM 8955 O O . ILE A 1 1093 ? 28.414 -16.660 -28.686 1.00 89.19 1093 ILE A O 1
ATOM 8959 N N . ILE A 1 1094 ? 27.778 -15.268 -30.339 1.00 88.31 1094 ILE A N 1
ATOM 8960 C CA . ILE A 1 1094 ? 26.957 -16.220 -31.086 1.00 88.31 1094 ILE A CA 1
ATOM 8961 C C . ILE A 1 1094 ? 27.693 -16.634 -32.356 1.00 88.31 1094 ILE A C 1
ATOM 8963 O O . ILE A 1 1094 ? 27.997 -15.793 -33.204 1.00 88.31 1094 ILE A O 1
ATOM 8967 N N . ASP A 1 1095 ? 27.930 -17.936 -32.504 1.00 88.50 1095 ASP A N 1
ATOM 8968 C CA . ASP A 1 1095 ? 28.280 -18.547 -33.782 1.00 88.50 1095 ASP A CA 1
ATOM 8969 C C . ASP A 1 1095 ? 27.009 -19.133 -34.424 1.00 88.50 1095 ASP A C 1
ATOM 8971 O O . ASP A 1 1095 ? 26.485 -20.139 -33.933 1.00 88.50 1095 ASP A O 1
ATOM 8975 N N . PRO A 1 1096 ? 26.472 -18.522 -35.499 1.00 87.31 1096 PRO A N 1
ATOM 8976 C CA . PRO A 1 1096 ? 25.246 -18.999 -36.130 1.00 87.31 1096 PRO A CA 1
ATOM 8977 C C . PRO A 1 1096 ? 25.405 -20.388 -36.767 1.00 87.31 1096 PRO A C 1
ATOM 8979 O O . PRO A 1 1096 ? 24.435 -21.141 -36.821 1.00 87.31 1096 PRO A O 1
ATOM 8982 N N . GLU A 1 1097 ? 26.602 -20.767 -37.226 1.00 85.50 1097 GLU A N 1
ATOM 8983 C CA . GLU A 1 1097 ? 26.824 -22.090 -37.815 1.00 85.50 1097 GLU A CA 1
ATOM 8984 C C . GLU A 1 1097 ? 26.780 -23.169 -36.739 1.00 85.50 1097 GLU A C 1
ATOM 8986 O O . GLU A 1 1097 ? 26.072 -24.166 -36.892 1.00 85.50 1097 GLU A O 1
ATOM 8991 N N . GLU A 1 1098 ? 27.468 -22.950 -35.618 1.00 83.44 1098 GLU A N 1
ATOM 8992 C CA . GLU A 1 1098 ? 27.461 -23.894 -34.502 1.00 83.44 1098 GLU A CA 1
ATOM 8993 C C . GLU A 1 1098 ? 26.073 -23.965 -33.844 1.00 83.44 1098 GLU A C 1
ATOM 8995 O O . GLU A 1 1098 ? 25.549 -25.065 -33.630 1.00 83.44 1098 GLU A O 1
ATOM 9000 N N . ALA A 1 1099 ? 25.434 -22.810 -33.625 1.00 80.38 1099 ALA A N 1
ATOM 9001 C CA . ALA A 1 1099 ? 24.073 -22.699 -33.103 1.00 80.38 1099 ALA A CA 1
ATOM 9002 C C . ALA A 1 1099 ? 23.058 -23.515 -33.909 1.00 80.38 1099 ALA A C 1
ATOM 9004 O O . ALA A 1 1099 ? 22.198 -24.191 -33.336 1.00 80.38 1099 ALA A O 1
ATOM 9005 N N . CYS A 1 1100 ? 23.195 -23.504 -35.235 1.00 78.25 1100 CYS A N 1
ATOM 9006 C CA . CYS A 1 1100 ? 22.294 -24.200 -36.143 1.00 78.25 1100 CYS A CA 1
ATOM 9007 C C . CYS A 1 1100 ? 22.716 -25.644 -36.466 1.00 78.25 1100 CYS A C 1
ATOM 9009 O O . CYS A 1 1100 ? 21.870 -26.452 -36.857 1.00 78.25 1100 CYS A O 1
ATOM 9011 N N . SER A 1 1101 ? 23.987 -26.010 -36.262 1.00 71.56 1101 SER A N 1
ATOM 9012 C CA . SER A 1 1101 ? 24.526 -27.348 -36.568 1.00 71.56 1101 SER A CA 1
ATOM 9013 C C . SER A 1 1101 ? 23.944 -28.469 -35.697 1.00 71.56 1101 SER A C 1
ATOM 9015 O O . SER A 1 1101 ? 23.794 -29.601 -36.157 1.00 71.56 1101 SER A O 1
ATOM 9017 N N . ALA A 1 1102 ? 23.575 -28.168 -34.447 1.00 56.81 1102 ALA A N 1
ATOM 9018 C CA . ALA A 1 1102 ? 23.162 -29.182 -33.480 1.00 56.81 1102 ALA A CA 1
ATOM 9019 C C . ALA A 1 1102 ? 21.707 -29.656 -33.655 1.00 56.81 1102 ALA A C 1
ATOM 9021 O O . ALA A 1 1102 ? 21.376 -30.744 -33.177 1.00 56.81 1102 ALA A O 1
ATOM 9022 N N . ARG A 1 1103 ? 20.830 -28.864 -34.303 1.00 60.91 1103 ARG A N 1
ATOM 9023 C CA . ARG A 1 1103 ? 19.413 -29.199 -34.561 1.00 60.91 1103 ARG A CA 1
ATOM 9024 C C . ARG A 1 1103 ? 18.825 -28.384 -35.732 1.00 60.91 1103 ARG A C 1
ATOM 9026 O O . ARG A 1 1103 ? 18.286 -27.299 -35.526 1.00 60.91 1103 ARG A O 1
ATOM 9033 N N . ALA A 1 1104 ? 18.815 -28.962 -36.935 1.00 54.75 1104 ALA A N 1
ATOM 9034 C CA . ALA A 1 1104 ? 18.312 -28.324 -38.163 1.00 54.75 1104 ALA A CA 1
ATOM 9035 C C . ALA A 1 1104 ? 16.842 -27.843 -38.111 1.00 54.75 1104 ALA A C 1
ATOM 9037 O O . ALA A 1 1104 ? 16.453 -27.001 -38.908 1.00 54.75 1104 ALA A O 1
ATOM 9038 N N . ALA A 1 1105 ? 16.027 -28.337 -37.172 1.00 58.19 1105 ALA A N 1
ATOM 9039 C CA . ALA A 1 1105 ? 14.636 -27.906 -37.011 1.00 58.19 1105 ALA A CA 1
ATOM 9040 C C . ALA A 1 1105 ? 14.484 -26.456 -36.499 1.00 58.19 1105 ALA A C 1
ATOM 9042 O O . ALA A 1 1105 ? 13.420 -25.874 -36.657 1.00 58.19 1105 ALA A O 1
ATOM 9043 N N . PHE A 1 1106 ? 15.513 -25.857 -35.888 1.00 71.12 1106 PHE A N 1
ATOM 9044 C CA . PHE A 1 1106 ? 15.415 -24.542 -35.225 1.00 71.12 1106 PHE A CA 1
ATOM 9045 C C . PHE A 1 1106 ? 15.977 -23.377 -36.048 1.00 71.12 1106 PHE A C 1
ATOM 9047 O O . PHE A 1 1106 ? 15.871 -22.226 -35.628 1.00 71.12 1106 PHE A O 1
ATOM 9054 N N . CYS A 1 1107 ? 16.577 -23.670 -37.203 1.00 79.06 1107 CYS A N 1
ATOM 9055 C CA . CYS A 1 1107 ? 17.219 -22.680 -38.053 1.00 79.06 1107 CYS A CA 1
ATOM 9056 C C . CYS A 1 1107 ? 16.869 -22.897 -39.519 1.00 79.06 1107 CYS A C 1
ATOM 9058 O O . CYS A 1 1107 ? 16.817 -24.027 -40.004 1.00 79.06 1107 CYS A O 1
ATOM 9060 N N . LYS A 1 1108 ? 16.757 -21.799 -40.256 1.00 84.12 1108 LYS A N 1
ATOM 9061 C CA . LYS A 1 1108 ? 16.648 -21.793 -41.708 1.00 84.12 1108 LYS A CA 1
ATOM 9062 C C . LYS A 1 1108 ? 17.942 -21.250 -42.302 1.00 84.12 1108 LYS A C 1
ATOM 9064 O O . LYS A 1 1108 ? 18.313 -20.109 -42.052 1.00 84.12 1108 LYS A O 1
ATOM 9069 N N . LYS A 1 1109 ? 18.626 -22.060 -43.112 1.00 86.06 1109 LYS A N 1
ATOM 9070 C CA . LYS A 1 1109 ? 19.767 -21.595 -43.909 1.00 86.06 1109 LYS A CA 1
ATOM 9071 C C . LYS A 1 1109 ? 19.259 -20.996 -45.220 1.00 86.06 1109 LYS A C 1
ATOM 9073 O O . LYS A 1 1109 ? 18.568 -21.670 -45.983 1.00 86.06 1109 LYS A O 1
ATOM 9078 N N . ASN A 1 1110 ? 19.595 -19.740 -45.473 1.00 85.69 1110 ASN A N 1
ATOM 9079 C CA . ASN A 1 1110 ? 19.203 -19.004 -46.668 1.00 85.69 1110 ASN A CA 1
ATOM 9080 C C . ASN A 1 1110 ? 20.116 -19.326 -47.858 1.00 85.69 1110 ASN A C 1
ATOM 9082 O O . ASN A 1 1110 ? 21.227 -19.840 -47.705 1.00 85.69 1110 ASN A O 1
ATOM 9086 N N . GLN A 1 1111 ? 19.651 -19.000 -49.067 1.00 85.81 1111 GLN A N 1
ATOM 9087 C CA . GLN A 1 1111 ? 20.398 -19.242 -50.309 1.00 85.81 1111 GLN A CA 1
ATOM 9088 C C . GLN A 1 1111 ? 21.728 -18.472 -50.369 1.00 85.81 1111 GLN A C 1
ATOM 9090 O O . GLN A 1 1111 ? 22.677 -18.945 -50.985 1.00 85.81 1111 GLN A O 1
ATOM 9095 N N . ASP A 1 1112 ? 21.820 -17.319 -49.698 1.00 86.31 1112 ASP A N 1
ATOM 9096 C CA . ASP A 1 1112 ? 23.041 -16.506 -49.582 1.00 86.31 1112 ASP A CA 1
ATOM 9097 C C . ASP A 1 1112 ? 24.028 -17.032 -48.512 1.00 86.31 1112 ASP A C 1
ATOM 9099 O O . ASP A 1 1112 ? 25.078 -16.431 -48.256 1.00 86.31 1112 ASP A O 1
ATOM 9103 N N . GLY A 1 1113 ? 23.706 -18.170 -47.887 1.00 86.31 1113 GLY A N 1
ATOM 9104 C CA . GLY A 1 1113 ? 24.504 -18.810 -46.846 1.00 86.31 1113 GLY A CA 1
ATOM 9105 C C . GLY A 1 1113 ? 24.340 -18.198 -45.455 1.00 86.31 1113 GLY A C 1
ATOM 9106 O O . GLY A 1 1113 ? 25.052 -18.620 -44.547 1.00 86.31 1113 GLY A O 1
ATOM 9107 N N . THR A 1 1114 ? 23.436 -17.230 -45.279 1.00 89.69 1114 THR A N 1
ATOM 9108 C CA . THR A 1 1114 ? 23.065 -16.697 -43.960 1.00 89.69 1114 THR A CA 1
ATOM 9109 C C . THR A 1 1114 ? 22.086 -17.622 -43.227 1.00 89.69 1114 THR A C 1
ATOM 9111 O O . THR A 1 1114 ? 21.507 -18.528 -43.832 1.00 89.69 1114 THR A O 1
ATOM 9114 N N . TYR A 1 1115 ? 21.895 -17.406 -41.926 1.00 87.94 1115 TYR A N 1
ATOM 9115 C CA . TYR A 1 1115 ? 20.979 -18.170 -41.081 1.00 87.94 1115 TYR A CA 1
ATOM 9116 C C . TYR A 1 1115 ? 19.911 -17.266 -40.467 1.00 87.94 1115 TYR A C 1
ATOM 9118 O O . TYR A 1 1115 ? 20.233 -16.199 -39.941 1.00 87.94 1115 TYR A O 1
ATOM 9126 N N . ASP A 1 1116 ? 18.670 -17.752 -40.479 1.00 88.31 1116 ASP A N 1
ATOM 9127 C CA . ASP A 1 1116 ? 17.557 -17.199 -39.711 1.00 88.31 1116 ASP A CA 1
ATOM 9128 C C . ASP A 1 1116 ? 17.184 -18.174 -38.592 1.00 88.31 1116 ASP A C 1
ATOM 9130 O O . ASP A 1 1116 ? 17.013 -19.373 -38.839 1.00 88.31 1116 ASP A O 1
ATOM 9134 N N . PHE A 1 1117 ? 17.062 -17.687 -37.361 1.00 87.31 1117 PHE A N 1
ATOM 9135 C CA . PHE A 1 1117 ? 16.725 -18.524 -36.207 1.00 87.31 1117 PHE A CA 1
ATOM 9136 C C . PHE A 1 1117 ? 16.129 -17.719 -35.054 1.00 87.31 1117 PHE A C 1
ATOM 9138 O O . PHE A 1 1117 ? 16.262 -16.499 -34.986 1.00 87.31 1117 PHE A O 1
ATOM 9145 N N . GLU A 1 1118 ? 15.465 -18.411 -34.130 1.00 88.00 1118 GLU A N 1
ATOM 9146 C CA . GLU A 1 1118 ? 14.806 -17.801 -32.975 1.00 88.00 1118 GLU A CA 1
ATOM 9147 C C . GLU A 1 1118 ? 15.526 -18.149 -31.665 1.00 88.00 1118 GLU A C 1
ATOM 9149 O O . GLU A 1 1118 ? 15.904 -19.298 -31.419 1.00 88.00 1118 GLU A O 1
ATOM 9154 N N . ILE A 1 1119 ? 15.679 -17.146 -30.803 1.00 89.69 1119 ILE A N 1
ATOM 9155 C CA . ILE A 1 1119 ? 16.217 -17.248 -29.450 1.00 89.69 1119 ILE A CA 1
ATOM 9156 C C . ILE A 1 1119 ? 15.213 -16.655 -28.457 1.00 89.69 1119 ILE A C 1
ATOM 9158 O O . ILE A 1 1119 ? 14.596 -15.616 -28.692 1.00 89.69 1119 ILE A O 1
ATOM 9162 N N . VAL A 1 1120 ? 15.098 -17.287 -27.294 1.00 91.19 1120 VAL A N 1
ATOM 9163 C CA . VAL A 1 1120 ? 14.385 -16.768 -26.128 1.00 91.19 1120 VAL A CA 1
ATOM 9164 C C . VAL A 1 1120 ? 15.406 -16.415 -25.048 1.00 91.19 1120 VAL A C 1
ATOM 9166 O O . VAL A 1 1120 ? 16.130 -17.288 -24.572 1.00 91.19 1120 VAL A O 1
ATOM 9169 N N . ALA A 1 1121 ? 15.471 -15.144 -24.657 1.00 93.25 1121 ALA A N 1
ATOM 9170 C CA . ALA A 1 1121 ? 16.258 -14.698 -23.511 1.00 93.25 1121 ALA A CA 1
ATOM 9171 C C . ALA A 1 1121 ? 15.369 -14.704 -22.262 1.00 93.25 1121 ALA A C 1
ATOM 9173 O O . ALA A 1 1121 ? 14.343 -14.025 -22.224 1.00 93.25 1121 ALA A O 1
ATOM 9174 N N . GLU A 1 1122 ? 15.740 -15.474 -21.242 1.00 93.00 1122 GLU A N 1
ATOM 9175 C CA . GLU A 1 1122 ? 14.923 -15.659 -20.039 1.00 93.00 1122 GLU A CA 1
ATOM 9176 C C . GLU A 1 1122 ? 15.789 -15.622 -18.776 1.00 93.00 1122 GLU A C 1
ATOM 9178 O O . GLU A 1 1122 ? 16.860 -16.236 -18.709 1.00 93.00 1122 GLU A O 1
ATOM 9183 N N . PHE A 1 1123 ? 15.310 -14.912 -17.756 1.00 91.94 1123 PHE A N 1
ATOM 9184 C CA . PHE A 1 1123 ? 15.921 -14.879 -16.437 1.00 91.94 1123 PHE A CA 1
ATOM 9185 C C . PHE A 1 1123 ? 15.536 -16.146 -15.670 1.00 91.94 1123 PHE A C 1
ATOM 9187 O O . PHE A 1 1123 ? 14.462 -16.239 -15.074 1.00 91.94 1123 PHE A O 1
ATOM 9194 N N . TRP A 1 1124 ? 16.426 -17.140 -15.688 1.00 89.31 1124 TRP A N 1
ATOM 9195 C CA . TRP A 1 1124 ? 16.180 -18.466 -15.113 1.00 89.31 1124 TRP A CA 1
ATOM 9196 C C . TRP A 1 1124 ? 15.672 -18.451 -13.655 1.00 89.31 1124 TRP A C 1
ATOM 9198 O O . TRP A 1 1124 ? 14.772 -19.240 -13.346 1.00 89.31 1124 TRP A O 1
ATOM 9208 N N . PRO A 1 1125 ? 16.160 -17.563 -12.759 1.00 88.19 1125 PRO A N 1
ATOM 9209 C CA . PRO A 1 1125 ? 15.700 -17.528 -11.369 1.00 88.19 1125 PRO A CA 1
ATOM 9210 C C . PRO A 1 1125 ? 14.201 -17.261 -11.188 1.00 88.19 1125 PRO A C 1
ATOM 9212 O O . PRO A 1 1125 ? 13.657 -17.654 -10.157 1.00 88.19 1125 PRO A O 1
ATOM 9215 N N . GLN A 1 1126 ? 13.493 -16.712 -12.186 1.00 88.38 1126 GLN A N 1
ATOM 9216 C CA . GLN A 1 1126 ? 12.032 -16.559 -12.127 1.00 88.38 1126 GLN A CA 1
ATOM 9217 C C . GLN A 1 1126 ? 11.325 -17.893 -11.823 1.00 88.38 1126 GLN A C 1
ATOM 9219 O O . GLN A 1 1126 ? 10.324 -17.936 -11.106 1.00 88.38 1126 GLN A O 1
ATOM 9224 N N . ARG A 1 1127 ? 11.864 -19.015 -12.313 1.00 88.25 1127 ARG A N 1
ATOM 9225 C CA . ARG A 1 1127 ? 11.284 -20.353 -12.106 1.00 88.25 1127 ARG A CA 1
ATOM 9226 C C . ARG A 1 1127 ? 11.290 -20.774 -10.644 1.00 88.25 1127 ARG A C 1
ATOM 9228 O O . ARG A 1 1127 ? 10.393 -21.497 -10.220 1.00 88.25 1127 ARG A O 1
ATOM 9235 N N . LEU A 1 1128 ? 12.274 -20.317 -9.868 1.00 86.69 1128 LEU A N 1
ATOM 9236 C CA . LEU A 1 1128 ? 12.365 -20.595 -8.434 1.00 86.69 1128 LEU A CA 1
ATOM 9237 C C . LEU A 1 1128 ? 11.200 -19.969 -7.668 1.00 86.69 1128 LEU A C 1
ATOM 9239 O O . LEU A 1 1128 ? 10.684 -20.585 -6.738 1.00 86.69 1128 LEU A O 1
ATOM 9243 N N . MET A 1 1129 ? 10.747 -18.790 -8.095 1.00 84.50 1129 MET A N 1
ATOM 9244 C CA . MET A 1 1129 ? 9.560 -18.143 -7.543 1.00 84.50 1129 MET A CA 1
ATOM 9245 C C . MET A 1 1129 ? 8.291 -18.942 -7.873 1.00 84.50 1129 MET A C 1
ATOM 9247 O O . MET A 1 1129 ? 7.517 -19.264 -6.970 1.00 84.50 1129 MET A O 1
ATOM 9251 N N . SER A 1 1130 ? 8.107 -19.356 -9.134 1.00 86.00 1130 SER A N 1
ATOM 9252 C CA . SER A 1 1130 ? 6.966 -20.195 -9.539 1.00 86.00 1130 SER A CA 1
ATOM 9253 C C . SER A 1 1130 ? 6.957 -21.560 -8.841 1.00 86.00 1130 SER A C 1
ATOM 9255 O O . SER A 1 1130 ? 5.911 -22.019 -8.380 1.00 86.00 1130 SER A O 1
ATOM 9257 N N . LEU A 1 1131 ? 8.123 -22.200 -8.712 1.00 89.00 1131 LEU A N 1
ATOM 9258 C CA . LEU A 1 1131 ? 8.287 -23.456 -7.983 1.00 89.00 1131 LEU A CA 1
ATOM 9259 C C . LEU A 1 1131 ? 7.971 -23.273 -6.498 1.00 89.00 1131 LEU A C 1
ATOM 9261 O O . LEU A 1 1131 ? 7.217 -24.062 -5.934 1.00 89.00 1131 LEU A O 1
ATOM 9265 N N . GLY A 1 1132 ? 8.515 -22.226 -5.874 1.00 87.44 1132 GLY A N 1
ATOM 9266 C CA . GLY A 1 1132 ? 8.234 -21.884 -4.485 1.00 87.44 1132 GLY A CA 1
ATOM 9267 C C . GLY A 1 1132 ? 6.737 -21.705 -4.242 1.00 87.44 1132 GLY A C 1
ATOM 9268 O O . GLY A 1 1132 ? 6.213 -22.244 -3.270 1.00 87.44 1132 GLY A O 1
ATOM 9269 N N . LEU A 1 1133 ? 6.030 -21.018 -5.147 1.00 85.69 1133 LEU A N 1
ATOM 9270 C CA . LEU A 1 1133 ? 4.579 -20.838 -5.069 1.00 85.69 1133 LEU A CA 1
ATOM 9271 C C . LEU A 1 1133 ? 3.829 -22.173 -5.165 1.00 85.69 1133 LEU A C 1
ATOM 9273 O O . LEU A 1 1133 ? 2.961 -22.451 -4.335 1.00 85.69 1133 LEU A O 1
ATOM 9277 N N . GLY A 1 1134 ? 4.197 -23.029 -6.122 1.00 88.00 1134 GLY A N 1
ATOM 9278 C CA . GLY A 1 1134 ? 3.622 -24.368 -6.256 1.00 88.00 1134 GLY A CA 1
ATOM 9279 C C . GLY A 1 1134 ? 3.843 -25.233 -5.010 1.00 88.00 1134 GLY A C 1
ATOM 9280 O O . GLY A 1 1134 ? 2.905 -25.858 -4.513 1.00 88.00 1134 GLY A O 1
ATOM 9281 N N . LEU A 1 1135 ? 5.058 -25.214 -4.452 1.00 89.88 1135 LEU A N 1
ATOM 9282 C CA . LEU A 1 1135 ? 5.398 -25.921 -3.214 1.00 89.88 1135 LEU A CA 1
ATOM 9283 C C . LEU A 1 1135 ? 4.643 -25.361 -2.004 1.00 89.88 1135 LEU A C 1
ATOM 9285 O O . LEU A 1 1135 ? 4.180 -26.142 -1.171 1.00 89.88 1135 LEU A O 1
ATOM 9289 N N . SER A 1 1136 ? 4.460 -24.041 -1.924 1.00 86.25 1136 SER A N 1
ATOM 9290 C CA . SER A 1 1136 ? 3.644 -23.399 -0.890 1.00 86.25 1136 SER A CA 1
ATOM 9291 C C . SER A 1 1136 ? 2.196 -23.880 -0.921 1.00 86.25 1136 SER A C 1
ATOM 9293 O O . SER A 1 1136 ? 1.652 -24.278 0.113 1.00 86.25 1136 SER A O 1
ATOM 9295 N N . VAL A 1 1137 ? 1.575 -23.892 -2.104 1.00 87.88 1137 VAL A N 1
ATOM 9296 C CA . VAL A 1 1137 ? 0.190 -24.353 -2.284 1.00 87.88 1137 VAL A CA 1
ATOM 9297 C C . VAL A 1 1137 ? 0.064 -25.844 -1.965 1.00 87.88 1137 VAL A C 1
ATOM 9299 O O . VAL A 1 1137 ? -0.822 -26.236 -1.203 1.00 87.88 1137 VAL A O 1
ATOM 9302 N N . ALA A 1 1138 ? 0.977 -26.674 -2.477 1.00 89.12 1138 ALA A N 1
ATOM 9303 C CA . ALA A 1 1138 ? 0.989 -28.109 -2.207 1.00 89.12 1138 ALA A CA 1
ATOM 9304 C C . ALA A 1 1138 ? 1.190 -28.410 -0.711 1.00 89.12 1138 ALA A C 1
ATOM 9306 O O . ALA A 1 1138 ? 0.462 -29.221 -0.138 1.00 89.12 1138 ALA A O 1
ATOM 9307 N N . GLY A 1 1139 ? 2.125 -27.720 -0.052 1.00 85.81 1139 GLY A N 1
ATOM 9308 C CA . GLY A 1 1139 ? 2.392 -27.869 1.378 1.00 85.81 1139 GLY A CA 1
ATOM 9309 C C . GLY A 1 1139 ? 1.183 -27.511 2.245 1.00 85.81 1139 GLY A C 1
ATOM 9310 O O . GLY A 1 1139 ? 0.843 -28.249 3.173 1.00 85.81 1139 GLY A O 1
ATOM 9311 N N . LEU A 1 1140 ? 0.477 -26.427 1.906 1.00 81.25 1140 LEU A N 1
ATOM 9312 C CA . LEU A 1 1140 ? -0.774 -26.045 2.567 1.00 81.25 1140 LEU A CA 1
ATOM 9313 C C . LEU A 1 1140 ? -1.890 -27.075 2.334 1.00 81.25 1140 LEU A C 1
ATOM 9315 O O . LEU A 1 1140 ? -2.595 -27.431 3.280 1.00 81.25 1140 LEU A O 1
ATOM 9319 N N . ALA A 1 1141 ? -2.034 -27.593 1.112 1.00 85.12 1141 ALA A N 1
ATOM 9320 C CA . ALA A 1 1141 ? -3.038 -28.604 0.783 1.00 85.12 1141 ALA A CA 1
ATOM 9321 C C . ALA A 1 1141 ? -2.805 -29.919 1.549 1.00 85.12 1141 ALA A C 1
ATOM 9323 O O . ALA A 1 1141 ? -3.726 -30.432 2.189 1.00 85.12 1141 ALA A O 1
ATOM 9324 N N . VAL A 1 1142 ? -1.566 -30.425 1.565 1.00 85.19 1142 VAL A N 1
ATOM 9325 C CA . VAL A 1 1142 ? -1.178 -31.620 2.337 1.00 85.19 1142 VAL A CA 1
ATOM 9326 C C . VAL A 1 1142 ? -1.488 -31.427 3.820 1.00 85.19 1142 VAL A C 1
ATOM 9328 O O . VAL A 1 1142 ? -2.031 -32.327 4.464 1.00 85.19 1142 VAL A O 1
ATOM 9331 N N . PHE A 1 1143 ? -1.206 -30.240 4.362 1.00 79.12 1143 PHE A N 1
ATOM 9332 C CA . PHE A 1 1143 ? -1.522 -29.927 5.749 1.00 79.12 1143 PHE A CA 1
ATOM 9333 C C . PHE A 1 1143 ? -3.033 -29.961 6.034 1.00 79.12 1143 PHE A C 1
ATOM 9335 O O . PHE A 1 1143 ? -3.455 -30.558 7.030 1.00 79.12 1143 PHE A O 1
ATOM 9342 N N . LEU A 1 1144 ? -3.857 -29.362 5.168 1.00 79.00 1144 LEU A N 1
ATOM 9343 C CA . LEU A 1 1144 ? -5.315 -29.371 5.320 1.00 79.00 1144 LEU A CA 1
ATOM 9344 C C . LEU A 1 1144 ? -5.883 -30.796 5.281 1.00 79.00 1144 LEU A C 1
ATOM 9346 O O . LEU A 1 1144 ? -6.714 -31.141 6.125 1.00 79.00 1144 LEU A O 1
ATOM 9350 N N . VAL A 1 1145 ? -5.388 -31.638 4.369 1.00 83.19 1145 VAL A N 1
ATOM 9351 C CA . VAL A 1 1145 ? -5.777 -33.053 4.265 1.00 83.19 1145 VAL A CA 1
ATOM 9352 C C . VAL A 1 1145 ? -5.364 -33.830 5.514 1.00 83.19 1145 VAL A C 1
ATOM 9354 O O . VAL A 1 1145 ? -6.205 -34.479 6.138 1.00 83.19 1145 VAL A O 1
ATOM 9357 N N . PHE A 1 1146 ? -4.101 -33.724 5.940 1.00 79.38 1146 PHE A N 1
ATOM 9358 C CA . PHE A 1 1146 ? -3.606 -34.393 7.146 1.00 79.38 1146 PHE A CA 1
ATOM 9359 C C . PHE A 1 1146 ? -4.414 -33.994 8.387 1.00 79.38 1146 PHE A C 1
ATOM 9361 O O . PHE A 1 1146 ? -4.829 -34.849 9.173 1.00 79.38 1146 PHE A O 1
ATOM 9368 N N . PHE A 1 1147 ? -4.701 -32.700 8.551 1.00 71.88 1147 PHE A N 1
ATOM 9369 C CA . PHE A 1 1147 ? -5.498 -32.217 9.673 1.00 71.88 1147 PHE A CA 1
ATOM 9370 C C . PHE A 1 1147 ? -6.947 -32.722 9.615 1.00 71.88 1147 PHE A C 1
ATOM 9372 O O . PHE A 1 1147 ? -7.505 -33.096 10.652 1.00 71.88 1147 PHE A O 1
ATOM 9379 N N . GLY A 1 1148 ? -7.543 -32.766 8.418 1.00 76.19 1148 GLY A N 1
ATOM 9380 C CA . GLY A 1 1148 ? -8.851 -33.371 8.171 1.00 76.19 1148 GLY A CA 1
ATOM 9381 C C . GLY A 1 1148 ? -8.895 -34.830 8.625 1.00 76.19 1148 GLY A C 1
ATOM 9382 O O . GLY A 1 1148 ? -9.734 -35.186 9.454 1.00 76.19 1148 GLY A O 1
ATOM 9383 N N . ILE A 1 1149 ? -7.921 -35.638 8.197 1.00 77.12 1149 ILE A N 1
ATOM 9384 C CA . ILE A 1 1149 ? -7.789 -37.055 8.573 1.00 77.12 1149 ILE A CA 1
ATOM 9385 C C . ILE A 1 1149 ? -7.637 -37.214 10.090 1.00 77.12 1149 ILE A C 1
ATOM 9387 O O . ILE A 1 1149 ? -8.365 -37.992 10.704 1.00 77.12 1149 ILE A O 1
ATOM 9391 N N . VAL A 1 1150 ? -6.749 -36.449 10.736 1.00 72.25 1150 VAL A N 1
ATOM 9392 C CA . VAL A 1 1150 ? -6.562 -36.502 12.200 1.00 72.25 1150 VAL A CA 1
ATOM 9393 C C . VAL A 1 1150 ? -7.862 -36.173 12.937 1.00 72.25 1150 VAL A C 1
ATOM 9395 O O . VAL A 1 1150 ? -8.180 -36.801 13.952 1.00 72.25 1150 VAL A O 1
ATOM 9398 N N . ARG A 1 1151 ? -8.643 -35.210 12.433 1.00 69.12 1151 ARG A N 1
ATOM 9399 C CA . ARG A 1 1151 ? -9.960 -34.881 12.988 1.00 69.12 1151 ARG A CA 1
ATOM 9400 C C . ARG A 1 1151 ? -10.955 -36.020 12.820 1.00 69.12 1151 ARG A C 1
ATOM 9402 O O . ARG A 1 1151 ? -11.615 -36.347 13.802 1.00 69.12 1151 ARG A O 1
ATOM 9409 N N . MET A 1 1152 ? -11.029 -36.629 11.640 1.00 70.88 1152 MET A N 1
ATOM 9410 C CA . MET A 1 1152 ? -11.910 -37.770 11.375 1.00 70.88 1152 MET A CA 1
ATOM 9411 C C . MET A 1 1152 ? -11.550 -38.964 12.266 1.00 70.88 1152 MET A C 1
ATOM 9413 O O . MET A 1 1152 ? -12.421 -39.507 12.935 1.00 70.88 1152 MET A O 1
ATOM 9417 N N . VAL A 1 1153 ? -10.261 -39.298 12.398 1.00 71.62 1153 VAL A N 1
ATOM 9418 C CA . VAL A 1 1153 ? -9.780 -40.369 13.292 1.00 71.62 1153 VAL A CA 1
ATOM 9419 C C . VAL A 1 1153 ? -10.103 -40.065 14.757 1.00 71.62 1153 VAL A C 1
ATOM 9421 O O . VAL A 1 1153 ? -10.504 -40.953 15.509 1.00 71.62 1153 VAL A O 1
ATOM 9424 N N . LYS A 1 1154 ? -9.968 -38.806 15.192 1.00 67.44 1154 LYS A N 1
ATOM 9425 C CA . LYS A 1 1154 ? -10.314 -38.407 16.564 1.00 67.44 1154 LYS A CA 1
ATOM 9426 C C . LYS A 1 1154 ? -11.828 -38.411 16.805 1.00 67.44 1154 LYS A C 1
ATOM 9428 O O . LYS A 1 1154 ? -12.254 -38.785 17.896 1.00 67.44 1154 LYS A O 1
ATOM 9433 N N . ALA A 1 1155 ? -12.633 -38.028 15.816 1.00 65.62 1155 ALA A N 1
ATOM 9434 C CA . ALA A 1 1155 ? -14.092 -38.100 15.881 1.00 65.62 1155 ALA A CA 1
ATOM 9435 C C . ALA A 1 1155 ? -14.557 -39.563 15.955 1.00 65.62 1155 ALA A C 1
ATOM 9437 O O . ALA A 1 1155 ? -15.333 -39.907 16.845 1.00 65.62 1155 ALA A O 1
ATOM 9438 N N . ALA A 1 1156 ? -13.968 -40.435 15.130 1.00 67.44 1156 ALA A N 1
ATOM 9439 C CA . ALA A 1 1156 ? -14.214 -41.875 15.132 1.00 67.44 1156 ALA A CA 1
ATOM 9440 C C . ALA A 1 1156 ? -13.845 -42.529 16.476 1.00 67.44 1156 ALA A C 1
ATOM 9442 O O . ALA A 1 1156 ? -14.622 -43.304 17.021 1.00 67.44 1156 ALA A O 1
ATOM 9443 N N . ARG A 1 1157 ? -12.705 -42.157 17.081 1.00 65.81 1157 ARG A N 1
ATOM 9444 C CA . ARG A 1 1157 ? -12.288 -42.662 18.406 1.00 65.81 1157 ARG A CA 1
ATOM 9445 C C . ARG A 1 1157 ? -13.113 -42.131 19.584 1.00 65.81 1157 ARG A C 1
ATOM 9447 O O . ARG A 1 1157 ? -13.054 -42.715 20.658 1.00 65.81 1157 ARG A O 1
ATOM 9454 N N . THR A 1 1158 ? -13.828 -41.014 19.426 1.00 64.31 1158 THR A N 1
ATOM 9455 C CA . THR A 1 1158 ? -14.593 -40.374 20.519 1.00 64.31 1158 THR A CA 1
ATOM 9456 C C . THR A 1 1158 ? -16.104 -40.586 20.421 1.00 64.31 1158 THR A C 1
ATOM 9458 O O . THR A 1 1158 ? -16.840 -40.025 21.230 1.00 64.31 1158 THR A O 1
ATOM 9461 N N . GLY A 1 1159 ? -16.575 -41.378 19.449 1.00 49.88 1159 GLY A N 1
ATOM 9462 C CA . GLY A 1 1159 ? -17.993 -41.714 19.277 1.00 49.88 1159 GLY A CA 1
ATOM 9463 C C . GLY A 1 1159 ? -18.891 -40.536 18.877 1.00 49.88 1159 GLY A C 1
ATOM 9464 O O . GLY A 1 1159 ? -20.108 -40.666 18.879 1.00 49.88 1159 GLY A O 1
ATOM 9465 N N . LYS A 1 1160 ? -18.321 -39.376 18.527 1.00 49.94 1160 LYS A N 1
ATOM 9466 C CA . LYS A 1 1160 ? -19.057 -38.173 18.099 1.00 49.94 1160 LYS A CA 1
ATOM 9467 C C . LYS A 1 1160 ? -19.102 -38.077 16.574 1.00 49.94 1160 LYS A C 1
ATOM 9469 O O . LYS A 1 1160 ? -18.639 -37.095 16.001 1.00 49.94 1160 LYS A O 1
ATOM 9474 N N . GLY A 1 1161 ? -19.595 -39.136 15.935 1.00 45.72 1161 GLY A N 1
ATOM 9475 C CA . GLY A 1 1161 ? -19.650 -39.261 14.475 1.00 45.72 1161 GLY A CA 1
ATOM 9476 C C . GLY A 1 1161 ? -20.750 -38.445 13.785 1.00 45.72 1161 GLY A C 1
ATOM 9477 O O . GLY A 1 1161 ? -20.662 -38.259 12.582 1.00 45.72 1161 GLY A O 1
ATOM 9478 N N . GLU A 1 1162 ? -21.753 -37.927 14.503 1.00 40.22 1162 GLU A N 1
ATOM 9479 C CA . GLU A 1 1162 ? -22.967 -37.366 13.870 1.00 40.22 1162 GLU A CA 1
ATOM 9480 C C . GLU A 1 1162 ? -23.003 -35.833 13.714 1.00 40.22 1162 GLU A C 1
ATOM 9482 O O . GLU A 1 1162 ? -24.028 -35.280 13.332 1.00 40.22 1162 GLU A O 1
ATOM 9487 N N . ALA A 1 1163 ? -21.916 -35.107 13.991 1.00 41.59 1163 ALA A N 1
ATOM 9488 C CA . ALA A 1 1163 ? -21.911 -33.640 13.881 1.00 41.59 1163 ALA A CA 1
ATOM 9489 C C . ALA A 1 1163 ? -20.660 -33.102 13.173 1.00 41.59 1163 ALA A C 1
ATOM 9491 O O . ALA A 1 1163 ? -19.929 -32.278 13.737 1.00 41.59 1163 ALA A O 1
ATOM 9492 N N . LEU A 1 1164 ? -20.392 -33.604 11.965 1.00 30.38 1164 LEU A N 1
ATOM 9493 C CA . LEU A 1 1164 ? -19.334 -33.109 11.084 1.00 30.38 1164 LEU A CA 1
ATOM 9494 C C . LEU A 1 1164 ? -19.906 -32.692 9.734 1.00 30.38 1164 LEU A C 1
ATOM 9496 O O . LEU A 1 1164 ? -20.592 -33.535 9.121 1.00 30.38 1164 LEU A O 1
#

Secondary structure (DSSP, 8-state):
--EEEEEEESS-TTTHHHHHHHHHS-SS--SEEEEEE---SSTHHHHHHHHHTT-TTEEEEE-SS---HHHHHHHHHHH--SSEEEE--TT-B--TTHHHHHHHHHHTTTTS-EEEEEEEEEEEEEETTEEEEEEEE---SS-EEE-HHHHHHHHHHTTTSSSS--BT-EEETTHHHHH----GGGGGGHHHHHHHHHHTTSEEEEEEEEEEEEE--GGG---TT---S-HHHHHHHHHHHHHHHHHH---HHHHHHHHHHHHHHHHHHHTTS-HHHHHHHTTSTTTT-HHHHHHHHHHHHHHHSGGG--HHHHHHTHHHHHHHHHHHHHHHHTHHHHT---S--EESSTTPPPSSHHHHHHHHHHHT-SEE-GGGSEE--S---HHHHHHHHHHHHHH-HHHHHHHHHHHHHHHHHHHHHHHHHHHTTS--GGGHHHHHHHHT-HHHHHHHHHS-HHHHHHHHHHHHHHHHHHHHHHH--HHHHHHHHHHHHHHTTSHHHHHHHHHHHHHHHHHHHHH-TT-HHHHHHHHHHHHHHHHHHHHHTHHHHHHHHHTHHHHHHHHHH--SSSSHHHHHS----HHHHHTT---TT--HHHHHS-HHHHHHHHHHHHHHHHHHHHGGG-TT--HHHHHHHHHHHHHHHHHHHHHTTT-TTTHHHHHHHHHH-GGGGG-SSGGGGHHHHHHHHHHHHHHHHHHHHHTT--HHHHHHHHHHHHHHHTHHHHSSSSSSHHHHHHTT---EE-B---HHHHHHHHHHHT--S--EEEEES--SSPBBPP-SSBSS-B-S-THHHH-SS----TTT-HHHHHHHHHHHHT----HHHHHHTTTEEEEEE-TTB-TTSSSS-TT----HHHHHHHHHH-TTEEEPTT-TTEEEEPTTT---SEE--SEEEEESS-GGGHHHHHTSTT--TTEEEEEGGG-TT-GGGGSHHHHHHHH--SSPPEEEEEEEETTEEEEEEEEE-S-EEEEEEEE--TTEEEEE--GGGGSPPGGGGGGGGG--PPTT-TTTBPPHHHHHHHHHTT------SSSS---BB--SSSEEEBTTS----TTTTTTS-SS-TTEEEEEEETTTEEEEEE-HHHHHHT-GGGEEE-TTS-EEEEEEEEETTHHHHHHHHHHHHHHHHHHHHHHHHHHHHHHHHTT-TT--

pLDDT: mean 78.4, std 15.47, range [28.62, 98.0]

Foldseek 3Di:
DAEEEEEEDAQQPPQLLQAVVLQCLAPDHHQAYEYEYQPHPDCNQVSLVVVVVVDVRYHYDYDPHRPADQVSVVVSLVPDPGQKYAYAYSRWHWHRHQVVLVVVLVVVCVPVQAFKEEEKEFEWEDDPNDTDGPDIDDPDQAKDKFFLVRQLVSCLLPVPDDPQDRHQMMGRSCLCVVQNGQDVVLPSRSSVLSSLSDSNPTMHIYRHDHGIHHYDDPVPPPPCPPPPPQPCNVLVNLVSSLVSCVVRDPDPVSNVSSLVVSLVVLVVVCVVDDPLSNLVVLVDPDNDDPVCLVCVVVVVVVVPDPPRDDPVVVVVCPVVVLVVVLLNLLCLLAVCLSPDPFQFWFAQEAATQQGFLLLLVLLLQVLLFQKDPFQLIDGDQNLSLNPVSVVLSVVCVSNNNSVSLSVLLSVLLSLQQPLQQVLLCVLVVHRDPLLSLLSLCLSQFLLLLCCNHPRHPLLSQLLSLLSQLLNLLVCCLQPVDVVSLVSNLVSCSSNVSQVLSVVLSVVVSVLVLVVVCVVPVPCPVSNVSSVVRNVVSVLLSCLLCLLNVLLNVVCVVVLLCVLDVDDDCFHLVVLQPFDFDPLCLLLLQRQGVASLSLLLFDPVLNVLLSVLSVVLVVLLVCLCVQPQDDPVLNSSLVSLVVVLVVLSLLLNGLDPDNNVVNSVCCVPPVVNSSGRHSSSSSSSSSSSSSSSSSSSLVSCVRSPDDNVVSSVSSCSSSVSSSRSSNPVSYSSAVSCVVVVHGTTWRADDDPLVVVVLVLQVLAPAQAEEEEPPQFQFFFFDDDPGTHGHTYGDVQCSRGPHYYHHVVSYVLNVLVLQCQQVVNDFQPLLSCQLQRHFKYAYDPRTFQQRRPSDPPTGGDSVSVVCCQVVDDQWDDDPPRPRMTGGHLLSGDGQKDWALAEAEDCDALSCLRVVSRDPPHGRRYWYAYCVQCVVPCVCVDPVNRCQANPDPDAWFKEKEDLGSFKIKIKTHFDDTKTKMWGSHFDDPLKFKDFDAQVQLAADPVPPVLLVQDDQDPSCVVWFDDSVQVVVCVVVSNDRFQADDSHRDGWTHDRNRYIYGNRGDSDDPCRCVPPPRYQFQWDDFGAISNTITMIIHDQCRSCVVDVSAWDQDPVRGIIGMMMTGRNSSVSSVVSNVSSVVSVVVVVVVVVVVVCVVCVVVVVNPPD

Nearest PDB structures (foldseek):
  8vh7-assembly2_B  TM=8.315E-01  e=2.147E-08  Pasteurella multocida
  8vh8-assembly1_A  TM=7.269E-01  e=1.690E-09  Pasteurella multocida
  8vh8-assembly3_C  TM=8.049E-01  e=1.512E-08  Pasteurella multocida
  8vh8-assembly4_D  TM=7.171E-01  e=6.022E-09  Pasteurella multocida
  8vh8-assembly2_B  TM=7.442E-01  e=2.558E-08  Pasteurella multocida

Solvent-accessible surface area (backbone atoms only — not comparable to full-atom values): 62017 Å² total; per-residue (Å²): 141,40,42,17,41,23,31,42,36,61,65,32,54,93,33,36,63,57,22,52,47,28,59,64,58,30,80,35,79,61,64,28,38,35,38,27,29,35,48,44,89,51,56,35,57,63,56,43,48,60,46,35,79,74,33,94,48,40,45,67,46,72,41,98,50,68,70,53,73,49,48,36,47,45,54,33,57,72,69,50,85,29,59,24,35,27,36,39,49,28,70,26,38,44,46,44,50,34,51,46,53,51,54,50,53,50,64,79,40,67,92,64,67,59,43,36,39,39,51,30,44,30,35,26,40,75,58,96,87,38,87,41,78,76,46,73,52,78,84,67,94,53,68,40,81,28,55,22,80,52,35,50,53,49,45,59,78,32,77,87,48,63,77,72,59,59,55,48,29,40,30,40,41,68,50,44,77,75,73,49,66,59,48,59,92,48,57,93,49,15,50,44,51,40,44,52,65,45,23,71,73,31,18,30,35,43,42,71,43,68,33,27,37,41,58,60,45,90,89,57,56,84,43,99,77,64,92,72,70,55,72,64,56,64,47,47,52,53,51,48,54,48,49,52,43,63,75,69,56,87,51,71,67,60,52,53,50,54,55,50,56,50,51,52,49,52,51,59,47,54,73,71,49,59,72,77,63,46,55,59,59,75,72,48,88,75,78,84,36,77,70,58,64,70,52,38,70,65,53,47,55,60,72,71,40,79,88,81,65,60,75,75,65,58,67,78,37,63,67,56,49,56,53,49,52,48,52,55,48,52,51,46,28,42,37,55,68,72,72,46,91,66,70,13,46,28,30,42,39,82,48,40,54,67,34,43,53,65,31,37,54,41,50,49,60,55,46,79,38,51,36,39,58,46,32,51,26,40,74,49,77,92,63,58,52,57,72,61,53,48,56,48,35,55,39,12,75,74,62,38,31,40,52,31,52,54,48,49,55,53,45,32,35,48,39,20,31,64,35,35,30,63,34,48,24,57,78,71,72,43,88,55,80,71,33,53,57,33,12,47,41,50,35,45,23,30,47,56,49,30,27,74,36,78,40,38,57,44,55,44,46,16,55,23,30,44,38,43,24,52,43,18,45,53,46,19,34,74,68,70,42,65,73,26,47,52,43,19,58,59,23,42,64,49,17,51,49,24,60,62,57,37,54,53,54,52,50,54,51,50,52,51,52,53,49,52,52,69,74,54,61,93,45,66,72,56,48,60,52,33,52,53,39,49,51,48,54,49,52,53,49,50,33,54,40,25,33,56,50,50,35,44,64,72,44,41,65,60,51,49,50,56,50,72,67,44,78,87,81,36,21,75,60,45,27,46,72,46,77,54,50,72,68,30,53,71,55,37,37,47,35,68,101,63,34,51,38,66,64,31,32,55,78,88,50,46,61,54,27,54,51,33,42,54,51,50,56,51,51,50,60,48,52,78,73,49,89,64,64,57,68,70,58,54,52,50,52,50,49,57,49,51,53,46,53,59,47,49,51,47,44,39,20,35,38,84,96,44,6,71,61,29,48,49,47,48,75,71,35,77,74,42,62,70,51,45,42,38,59,72,50,45,54,56,48,53,59,45,50,34,53,51,48,45,53,39,56,54,48,45,44,62,60,70,46,54,64,67,58,54,49,53,54,49,48,52,32,47,65,33,59,36,34,31,42,62,80,69,36,18,74,28,36,70,55,15,49,74,67,74,42,81,30,48,36,53,35,46,78,50,73,61,60,47,51,52,43,57,49,40,62,56,43,83,72,77,42,22,39,41,48,39,72,38,34,55,55,34,35,34,48,70,51,100,37,33,68,64,35,29,22,44,48,59,60,83,35,61,46,75,48,30,38,48,25,31,83,69,23,70,69,41,32,55,52,45,48,34,60,41,68,71,52,92,65,45,60,59,52,52,36,23,74,62,20,32,42,32,43,32,57,53,84,56,47,43,44,70,55,34,88,36,56,101,85,42,52,40,51,65,67,60,52,49,50,52,51,75,66,36,89,55,50,42,78,41,89,96,39,80,54,34,26,38,48,36,70,87,42,36,37,48,47,48,44,59,49,70,40,74,45,81,38,91,58,60,70,90,47,47,61,62,53,42,47,34,90,89,44,55,78,60,49,42,39,32,35,48,82,75,34,70,94,51,47,82,69,66,31,75,70,50,47,49,54,44,46,69,59,94,51,81,44,36,37,26,29,27,81,70,50,79,45,33,33,41,34,38,41,33,55,32,48,67,47,39,54,44,37,34,57,34,42,55,54,90,51,57,29,43,33,69,52,66,55,82,64,82,55,64,64,84,80,53,76,82,38,56,89,63,47,70,70,52,79,84,28,68,93,51,39,32,52,66,71,51,49,54,50,32,44,77,71,60,58,52,56,62,51,54,90,59,80,58,48,62,63,38,36,38,76,33,78,48,23,28,45,33,67,24,54,81,83,71,64,95,64,75,63,76,85,55,71,80,50,41,62,42,57,47,60,85,43,52,26,71,80,41,18,30,29,37,34,37,30,54,65,50,44,34,67,81,46,65,68,47,38,46,76,44,95,89,68,21,33,33,38,37,38,30,42,34,38,56,62,44,53,37,32,56,48,14,40,53,48,11,53,50,43,48,50,52,48,54,51,53,52,49,51,56,48,50,54,50,28,64,76,66,75,60,71,89,80,124

Sequence (1164 aa):
MRISLVIPAYNREALIREAIESALEQTEKIDEIIIIDNDSLDATFRIAEEYVAKYDHIKAFRNEKNIGMINNWNRGIQKATGDYVSVLHSDDIIPKNWCETVKSAIRRNEGKDVALFFGIYACFQRKQGKIEVVSRIENFSKDTFFPAEESVKRLWENFYGNPNCSAAIVYKKSLFDEIGYFNPDKGVEADQDFHIRVLNRYNSYFIDQELLYYRRHEFQGYDFKQETESAETSLKRLLNAVSIQKENLKDPELVKYTYCGVLLYALKFLLTLHFSQALRLFKIPGIFNRKTLTNFPRFFWMLVSRKYFNKSFILKFRKTRISLLFFLFSCLVLRSLIFSSYEGIGHNWDWGFPAMQPMFERINELSEYSWNGFGLGKELNLQAHFAVNEIISWSGAILGTKWAVVLLIFSTLTISFFSFKPLLDFLSGRKSDLHYLPSVLYAFSPFLFNEIIGGSWYMWVSYAFAPVLFLNLIRYVHFRRLKHLTGYLLATVFVLISLQNFVVIESIAAVFLLFNMILNRDHLENVKGLVAGYLWAHLILFLASLYWIVPFIYSLKTFYLMVTSVSFTGGFEGIRDITQGVLEIFSLAGYLDRNMYYHAIPDGALLLFNISVAAFWVMLSATFFLKRQEEKQKKNVLLWFSILILLILVIKGGNAPFGSLTMFIFQHFPLMSLYRSPQHLMFAAAFLVPILMALTIHSFIRSGFSKKTVIVLFLLIIGFWTSAWWLNGDLGREILSAKKKDHIDLYTIAPTLRKIYEYNENSFLAHRILFLPTAFSPDYLPNEYQRKAQGGQPEYSYLKNPTFSAEFNALAGLIDDKLCYNEEFDLLKYLSITNTRYVSLREDIYPHHSKCGIFKVWDADHTRKLIENTAGLAPVNGLEGLYLVGDEYFLQRFFVPKKVVVSDREVENIPDIVSTDDYEVGTALFLKSQNKERTDVLDTASIARISGRDKDPTLEFKKISPVKYRMRIHGAKGVFPLVFNESFHEGWKLYPGESDSVLFSASAAGRIGNYHVIDGNVENQASQDELERYIRRGWVTGFGETNNISFVSKDFRGAIQNNNLPDGDFWENWFRKGSLNGVSGHLVVNGYANAWIIDPEEACSARAAFCKKNQDGTYDFEIVAEFWPQRLMSLGLGLSVAGLAVFLVFFGIVRMVKAARTGKGEAL

Mean predicted aligned error: 15.85 Å